Protein AF-0000000066310944 (afdb_homodimer)

Structure (mmCIF, N/CA/C/O backbone):
data_AF-0000000066310944-model_v1
#
loop_
_entity.id
_entity.type
_entity.pdbx_description
1 polymer 'Uncharacterized 65.4 kDa protein in cps region'
#
loop_
_atom_site.group_PDB
_atom_site.id
_atom_site.type_symbol
_atom_site.label_atom_id
_atom_site.label_alt_id
_atom_site.label_comp_id
_atom_site.label_asym_id
_atom_site.label_entity_id
_atom_site.label_seq_id
_atom_site.pdbx_PDB_ins_code
_atom_site.Cartn_x
_atom_site.Cartn_y
_atom_site.Cartn_z
_atom_site.occupancy
_atom_site.B_iso_or_equiv
_atom_site.auth_seq_id
_atom_site.auth_comp_id
_atom_site.auth_asym_id
_atom_site.auth_atom_id
_atom_site.pdbx_PDB_model_num
ATOM 1 N N . MET A 1 1 ? 38.062 66.812 -3.82 1 14.48 1 MET A N 1
ATOM 2 C CA . MET A 1 1 ? 38.781 67.5 -2.766 1 14.48 1 MET A CA 1
ATOM 3 C C . MET A 1 1 ? 38.031 67.5 -1.449 1 14.48 1 MET A C 1
ATOM 5 O O . MET A 1 1 ? 36.781 67.375 -1.445 1 14.48 1 MET A O 1
ATOM 9 N N . LYS A 1 2 ? 38.75 67.938 -0.3 1 14.64 2 LYS A N 1
ATOM 10 C CA . LYS A 1 2 ? 39.094 68.062 1.115 1 14.64 2 LYS A CA 1
ATOM 11 C C . LYS A 1 2 ? 38.062 68.938 1.828 1 14.64 2 LYS A C 1
ATOM 13 O O . LYS A 1 2 ? 37.531 68.562 2.877 1 14.64 2 LYS A O 1
ATOM 18 N N . LEU A 1 3 ? 38.281 70.375 2.113 1 13.8 3 LEU A N 1
ATOM 19 C CA . LEU A 1 3 ? 38.344 71.188 3.33 1 13.8 3 LEU A CA 1
ATOM 20 C C . LEU A 1 3 ? 37.031 71.875 3.562 1 13.8 3 LEU A C 1
ATOM 22 O O . LEU A 1 3 ? 36.469 71.875 4.66 1 13.8 3 LEU A O 1
ATOM 26 N N . HIS A 1 4 ? 36.625 73.25 3.221 1 15.3 4 HIS A N 1
ATOM 27 C CA . HIS A 1 4 ? 36.938 74.438 4.07 1 15.3 4 HIS A CA 1
ATOM 28 C C . HIS A 1 4 ? 35.688 74.938 4.773 1 15.3 4 HIS A C 1
ATOM 30 O O . HIS A 1 4 ? 34.594 74.75 4.273 1 15.3 4 HIS A O 1
ATOM 36 N N . MET A 1 5 ? 35.719 76 5.891 1 14.58 5 MET A N 1
ATOM 37 C CA . MET A 1 5 ? 35.688 76.375 7.297 1 14.58 5 MET A CA 1
ATOM 38 C C . MET A 1 5 ? 34.562 77.375 7.559 1 14.58 5 MET A C 1
ATOM 40 O O . MET A 1 5 ? 33.938 77.375 8.617 1 14.58 5 MET A O 1
ATOM 44 N N . SER A 1 6 ? 34.406 78.562 6.906 1 13.98 6 SER A N 1
ATOM 45 C CA . SER A 1 6 ? 34.531 79.812 7.672 1 13.98 6 SER A CA 1
ATOM 46 C C . SER A 1 6 ? 33.25 80.125 8.383 1 13.98 6 SER A C 1
ATOM 48 O O . SER A 1 6 ? 32.156 79.75 7.926 1 13.98 6 SER A O 1
ATOM 50 N N . LYS A 1 7 ? 33.344 81.125 9.477 1 14.94 7 LYS A N 1
ATOM 51 C CA . LYS A 1 7 ? 33.188 81.625 10.852 1 14.94 7 LYS A CA 1
ATOM 52 C C . LYS A 1 7 ? 31.984 82.562 10.977 1 14.94 7 LYS A C 1
ATOM 54 O O . LYS A 1 7 ? 31.156 82.375 11.875 1 14.94 7 LYS A O 1
ATOM 59 N N . THR A 1 8 ? 31.953 83.875 10.781 1 14.54 8 THR A N 1
ATOM 60 C CA . THR A 1 8 ? 31.984 84.875 11.844 1 14.54 8 THR A CA 1
ATOM 61 C C . THR A 1 8 ? 30.594 85.5 12.07 1 14.54 8 THR A C 1
ATOM 63 O O . THR A 1 8 ? 30.109 85.5 13.203 1 14.54 8 THR A O 1
ATOM 66 N N . TYR A 1 9 ? 30.359 86.938 11.711 1 13.69 9 TYR A N 1
ATOM 67 C CA . TYR A 1 9 ? 30.344 88.125 12.539 1 13.69 9 TYR A CA 1
ATOM 68 C C . TYR A 1 9 ? 28.906 88.562 12.789 1 13.69 9 TYR A C 1
ATOM 70 O O . TYR A 1 9 ? 28.656 89.375 13.711 1 13.69 9 TYR A O 1
ATOM 78 N N . PHE A 1 10 ? 27.984 88.5 11.805 1 15.55 10 PHE A N 1
ATOM 79 C CA . PHE A 1 10 ? 27.328 89.812 11.672 1 15.55 10 PHE A CA 1
ATOM 80 C C . PHE A 1 10 ? 26.391 90.062 12.852 1 15.55 10 PHE A C 1
ATO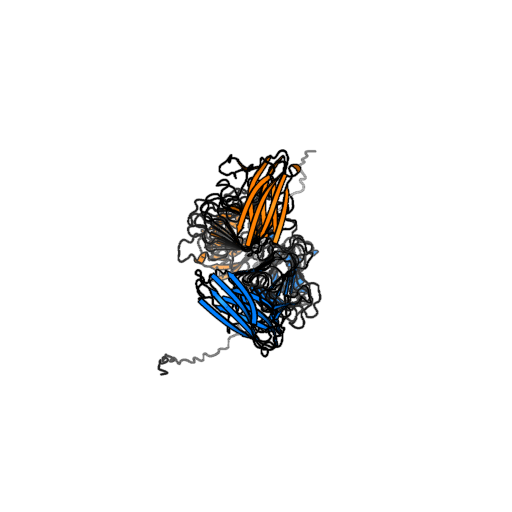M 82 O O . PHE A 1 10 ? 25.516 89.25 13.141 1 15.55 10 PHE A O 1
ATOM 89 N N . LEU A 1 11 ? 26.719 91.188 13.719 1 14.17 11 LEU A N 1
ATOM 90 C CA . LEU A 1 11 ? 26.547 91.812 15.047 1 14.17 11 LEU A CA 1
ATOM 91 C C . LEU A 1 11 ? 25.156 92.375 15.211 1 14.17 11 LEU A C 1
ATOM 93 O O . LEU A 1 11 ? 24.844 93 16.25 1 14.17 11 LEU A O 1
ATOM 97 N N . LYS A 1 12 ? 24.484 92.562 14.156 1 15.53 12 LYS A N 1
ATOM 98 C CA . LYS A 1 12 ? 23.75 93.812 14.32 1 15.53 12 LYS A CA 1
ATOM 99 C C . LYS A 1 12 ? 23.047 93.875 15.672 1 15.53 12 LYS A C 1
ATOM 101 O O . LYS A 1 12 ? 22.766 92.812 16.281 1 15.53 12 LYS A O 1
ATOM 106 N N . LYS A 1 13 ? 22.078 94.625 15.578 1 16.38 13 LYS A N 1
ATOM 107 C CA . LYS A 1 13 ? 21.516 95.812 16.266 1 16.38 13 LYS A CA 1
ATOM 108 C C . LYS A 1 13 ? 20.797 95.375 17.547 1 16.38 13 LYS A C 1
ATOM 110 O O . LYS A 1 13 ? 20.188 94.312 17.609 1 16.38 13 LYS A O 1
ATOM 115 N N . LEU A 1 14 ? 20.781 96.312 18.453 1 15.15 14 LEU A N 1
ATOM 116 C CA . LEU A 1 14 ? 20.781 96.625 19.875 1 15.15 14 LEU A CA 1
ATOM 117 C C . LEU A 1 14 ? 19.484 96.188 20.547 1 15.15 14 LEU A C 1
ATOM 119 O O . LEU A 1 14 ? 18.484 95.938 19.859 1 15.15 14 LEU A O 1
ATOM 123 N N . ILE A 1 15 ? 19.203 96.812 21.688 1 14.71 15 ILE A N 1
ATOM 124 C CA . ILE A 1 15 ? 19.125 96.375 23.078 1 14.71 15 ILE A CA 1
ATOM 125 C C . ILE A 1 15 ? 17.672 96.062 23.469 1 14.71 15 ILE A C 1
ATOM 127 O O . ILE A 1 15 ? 17.359 95 23.984 1 14.71 15 ILE A O 1
ATOM 131 N N . PRO A 1 16 ? 16.844 97.188 24.031 1 15.46 16 PRO A N 1
ATOM 132 C CA . PRO A 1 16 ? 16.734 97.188 25.484 1 15.46 16 PRO A CA 1
ATOM 133 C C . PRO A 1 16 ? 15.641 96.25 25.984 1 15.46 16 PRO A C 1
ATOM 135 O O . PRO A 1 16 ? 15.93 95.312 26.766 1 15.46 16 PRO A O 1
ATOM 138 N N . SER A 1 17 ? 14.508 97 26.609 1 16.33 17 SER A N 1
ATOM 139 C CA . SER A 1 17 ? 13.961 97.062 27.953 1 16.33 17 SER A CA 1
ATOM 140 C C . SER A 1 17 ? 12.961 95.938 28.219 1 16.33 17 SER A C 1
ATOM 142 O O . SER A 1 17 ? 12.383 95.375 27.281 1 16.33 17 SER A O 1
ATOM 144 N N . LEU A 1 18 ? 12.703 95.625 29.578 1 15.43 18 LEU A N 1
ATOM 145 C CA . LEU A 1 18 ? 12.391 94.688 30.641 1 15.43 18 LEU A CA 1
ATOM 146 C C . LEU A 1 18 ? 10.93 94.25 30.594 1 15.43 18 LEU A C 1
ATOM 148 O O . LEU A 1 18 ? 10.625 93.062 30.609 1 15.43 18 LEU A O 1
ATOM 152 N N . THR A 1 19 ? 9.977 95.125 31.25 1 15.06 19 THR A N 1
ATOM 153 C CA . THR A 1 19 ? 9.516 94.688 32.562 1 15.06 19 THR A CA 1
ATOM 154 C C . THR A 1 19 ? 8.312 93.75 32.469 1 15.06 19 THR A C 1
ATOM 156 O O . THR A 1 19 ? 8.227 92.75 33.188 1 15.06 19 THR A O 1
ATOM 159 N N . LEU A 1 20 ? 7.094 94.25 31.906 1 17.61 20 LEU A N 1
ATOM 160 C CA . LEU A 1 20 ? 5.969 94.312 32.844 1 17.61 20 LEU A CA 1
ATOM 161 C C . LEU A 1 20 ? 5.348 92.938 33.031 1 17.61 20 LEU A C 1
ATOM 163 O O . LEU A 1 20 ? 5.312 92.125 32.094 1 17.61 20 LEU A O 1
ATOM 167 N N . PHE A 1 21 ? 4.961 92.625 34.344 1 16.23 21 PHE A N 1
ATOM 168 C CA . PHE A 1 21 ? 4.629 91.5 35.219 1 16.23 21 PHE A CA 1
ATOM 169 C C . PHE A 1 21 ? 3.35 90.812 34.75 1 16.23 21 PHE A C 1
ATOM 171 O O . PHE A 1 21 ? 3.092 89.688 35.125 1 16.23 21 PHE A O 1
ATOM 178 N N . PRO A 1 22 ? 2.475 91.5 33.906 1 17.7 22 PRO A N 1
ATOM 179 C CA . PRO A 1 22 ? 1.25 91.312 34.688 1 17.7 22 PRO A CA 1
ATOM 180 C C . PRO A 1 22 ? 0.857 89.875 34.906 1 17.7 22 PRO A C 1
ATOM 182 O O . PRO A 1 22 ? 1.354 89 34.219 1 17.7 22 PRO A O 1
ATOM 185 N N . VAL A 1 23 ? -0.444 89.75 35.25 1 18.77 23 VAL A N 1
ATOM 186 C CA . VAL A 1 23 ? -1.377 89.125 36.156 1 18.77 23 VAL A CA 1
ATOM 187 C C . VAL A 1 23 ? -1.707 87.688 35.625 1 18.77 23 VAL A C 1
ATOM 189 O O . VAL A 1 23 ? -1.848 87.5 34.406 1 18.77 23 VAL A O 1
ATOM 192 N N . LEU A 1 24 ? -1.745 86.75 36.5 1 17.36 24 LEU A N 1
ATOM 193 C CA . LEU A 1 24 ? -1.767 85.312 36.719 1 17.36 24 LEU A CA 1
ATOM 194 C C . LEU A 1 24 ? -3.051 84.688 36.188 1 17.36 24 LEU A C 1
ATOM 196 O O . LEU A 1 24 ? -3.314 83.5 36.406 1 17.36 24 LEU A O 1
ATOM 200 N N . THR A 1 25 ? -3.867 85.438 35.344 1 19.52 25 THR A N 1
ATOM 201 C CA . THR A 1 25 ? -5.223 85 35.625 1 19.52 25 THR A CA 1
ATOM 202 C C . THR A 1 25 ? -5.332 83.5 35.438 1 19.52 25 THR A C 1
ATOM 204 O O . THR A 1 2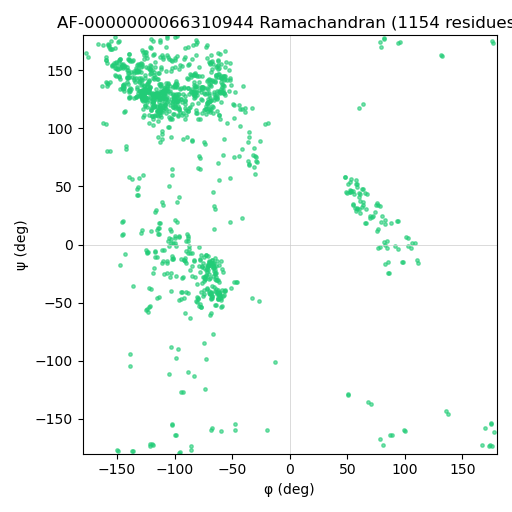5 ? -4.539 82.875 34.719 1 19.52 25 THR A O 1
ATOM 207 N N . SER A 1 26 ? -6.516 82.938 35.969 1 20.75 26 SER A N 1
ATOM 208 C CA . SER A 1 26 ? -7.039 81.688 36.5 1 20.75 26 SER A CA 1
ATOM 209 C C . SER A 1 26 ? -7.094 80.625 35.406 1 20.75 26 SER A C 1
ATOM 211 O O . SER A 1 26 ? -7.59 80.875 34.312 1 20.75 26 SER A O 1
ATOM 213 N N . TYR A 1 27 ? -6.324 79.625 35.5 1 18.81 27 TYR A N 1
ATOM 214 C CA . TYR A 1 27 ? -6.137 78.5 34.562 1 18.81 27 TYR A CA 1
ATOM 215 C C . TYR A 1 27 ? -7.457 77.75 34.281 1 18.81 27 TYR A C 1
ATOM 217 O O . TYR A 1 27 ? -8.125 77.312 35.219 1 18.81 27 TYR A O 1
ATOM 225 N N . ALA A 1 28 ? -8.172 78.188 33.25 1 22.03 28 ALA A N 1
ATOM 226 C CA . ALA A 1 28 ? -9.328 77.5 32.688 1 22.03 28 ALA A CA 1
ATOM 227 C C . ALA A 1 28 ? -9.125 76 32.656 1 22.03 28 ALA A C 1
ATOM 229 O O . ALA A 1 28 ? -8.023 75.562 32.344 1 22.03 28 ALA A O 1
ATOM 230 N N . SER A 1 29 ? -9.992 75.312 33.406 1 23.75 29 SER A N 1
ATOM 231 C CA . SER A 1 29 ? -10.172 73.938 33.688 1 23.75 29 SER A CA 1
ATOM 232 C C . SER A 1 29 ? -10 73.062 32.406 1 23.75 29 SER A C 1
ATOM 234 O O . SER A 1 29 ? -10.688 73.312 31.406 1 23.75 29 SER A O 1
ATOM 236 N N . SER A 1 30 ? -8.852 72.75 32.031 1 22.55 30 SER A N 1
ATOM 237 C CA . SER A 1 30 ? -8.562 72 30.844 1 22.55 30 SER A CA 1
ATOM 238 C C . SER A 1 30 ? -9.539 70.812 30.672 1 22.55 30 SER A C 1
ATOM 240 O O . SER A 1 30 ? -9.953 70.188 31.656 1 22.55 30 SER A O 1
ATOM 242 N N . ASN A 1 31 ? -10.25 70.938 29.609 1 23.72 31 ASN A N 1
ATOM 243 C CA . ASN A 1 31 ? -11.062 69.875 28.984 1 23.72 31 ASN A CA 1
ATOM 244 C C . ASN A 1 31 ? -10.398 68.5 29.109 1 23.72 31 ASN A C 1
ATOM 246 O O . ASN A 1 31 ? -9.242 68.375 28.719 1 23.72 31 ASN A O 1
ATOM 250 N N . LYS A 1 32 ? -10.781 67.812 30.188 1 28.34 32 LYS A N 1
ATOM 251 C CA . LYS A 1 32 ? -10.461 66.375 30.375 1 28.34 32 LYS A CA 1
ATOM 252 C C . LYS A 1 32 ? -10.367 65.625 29.047 1 28.34 32 LYS A C 1
ATOM 254 O O . LYS A 1 32 ? -11.344 65.562 28.297 1 28.34 32 LYS A O 1
ATOM 259 N N . ASP A 1 33 ? -9.258 65.875 28.422 1 25.33 33 ASP A N 1
ATOM 260 C CA . ASP A 1 33 ? -8.992 64.938 27.328 1 25.33 33 ASP A CA 1
ATOM 261 C C . ASP A 1 33 ? -9.477 63.531 27.672 1 25.33 33 ASP A C 1
ATOM 263 O O . ASP A 1 33 ? -8.961 62.906 28.609 1 25.33 33 ASP A O 1
ATOM 267 N N . VAL A 1 34 ? -10.758 63.438 27.734 1 26.52 34 VAL A N 1
ATOM 268 C CA . VAL A 1 34 ? -11.266 62.062 27.703 1 26.52 34 VAL A CA 1
ATOM 269 C C . VAL A 1 34 ? -10.305 61.188 26.906 1 26.52 34 VAL A C 1
ATOM 271 O O . VAL A 1 34 ? -10.102 61.406 25.703 1 26.52 34 VAL A O 1
ATOM 274 N N . ILE A 1 35 ? -9.148 60.938 27.531 1 27.91 35 ILE A N 1
ATOM 275 C CA . ILE A 1 35 ? -8.539 59.781 26.875 1 27.91 35 ILE A CA 1
ATOM 276 C C . ILE A 1 35 ? -9.617 58.875 26.266 1 27.91 35 ILE A C 1
ATOM 278 O O . ILE A 1 35 ? -10.445 58.312 27 1 27.91 35 ILE A O 1
ATOM 282 N N . GLU A 1 36 ? -10.211 59.406 25.203 1 29.41 36 GLU A N 1
ATOM 283 C CA . GLU A 1 36 ? -11.031 58.469 24.453 1 29.41 36 GLU A CA 1
ATOM 284 C C . GLU A 1 36 ? -10.539 57.031 24.641 1 29.41 36 GLU A C 1
ATOM 286 O O . GLU A 1 36 ? -9.352 56.75 24.516 1 29.41 36 GLU A O 1
ATOM 291 N N . SER A 1 37 ? -11.039 56.438 25.594 1 31.39 37 SER A N 1
ATOM 292 C CA . SER A 1 37 ? -10.844 55 25.734 1 31.39 37 SER A CA 1
ATOM 293 C C . SER A 1 37 ? -10.469 54.344 24.406 1 31.39 37 SER A C 1
ATOM 295 O O . SER A 1 37 ? -11.031 54.688 23.359 1 31.39 37 SER A O 1
ATOM 297 N N . PRO A 1 38 ? -9.172 54 24.234 1 34.41 38 PRO A N 1
ATOM 298 C CA . PRO A 1 38 ? -8.898 53.344 22.969 1 34.41 38 PRO A CA 1
ATOM 299 C C . PRO A 1 38 ? -10.094 52.531 22.469 1 34.41 38 PRO A C 1
ATOM 301 O O . PRO A 1 38 ? -10.516 51.562 23.125 1 34.41 38 PRO A O 1
ATOM 304 N N . GLN A 1 39 ? -11.211 53.094 22.094 1 36.84 39 GLN A N 1
ATOM 305 C CA . GLN A 1 39 ? -12.383 52.531 21.422 1 36.84 39 GLN A CA 1
ATOM 306 C C . GLN A 1 39 ? -12 51.406 20.469 1 36.84 39 GLN A C 1
ATOM 308 O O . GLN A 1 39 ? -10.945 51.469 19.828 1 36.84 39 GLN A O 1
ATOM 313 N N . SER A 1 40 ? -12.445 50.219 20.688 1 49.34 40 SER A N 1
ATOM 314 C CA . SER A 1 40 ? -12.414 49.094 19.766 1 49.34 40 SER A CA 1
ATOM 315 C C . SER A 1 40 ? -12.469 49.531 18.312 1 49.34 40 SER A C 1
ATOM 317 O O . SER A 1 40 ? -13.414 50.188 17.906 1 49.34 40 SER A O 1
ATOM 319 N N . LYS A 1 41 ? -11.469 50 17.812 1 64.06 41 LYS A N 1
ATOM 320 C CA . LYS A 1 41 ? -11.477 50.531 16.453 1 64.06 41 LYS A CA 1
ATOM 321 C C . LYS A 1 41 ? -12.125 49.562 15.477 1 64.06 41 LYS A C 1
ATOM 323 O O . LYS A 1 41 ? -11.523 48.562 15.117 1 64.06 41 LYS A O 1
ATOM 328 N N . ARG A 1 42 ? -13.367 49.5 15.523 1 78.56 42 ARG A N 1
ATOM 329 C CA . ARG A 1 42 ? -14.211 48.844 14.523 1 78.56 42 ARG A CA 1
ATOM 330 C C . ARG A 1 42 ? -14.406 49.719 13.297 1 78.56 42 ARG A C 1
ATOM 332 O O . ARG A 1 42 ? -14.719 50.906 13.43 1 78.56 42 ARG A O 1
ATOM 339 N N . TYR A 1 43 ? -14.008 49.156 12.219 1 86.75 43 TYR A N 1
ATOM 340 C CA . TYR A 1 43 ? -14.125 49.875 10.961 1 86.75 43 TYR A CA 1
ATOM 341 C C . TYR A 1 43 ? -14.992 49.094 9.969 1 86.75 43 TYR A C 1
ATOM 343 O O . TYR A 1 43 ? -15.156 47.906 10.086 1 86.75 43 TYR A O 1
ATOM 351 N N . THR A 1 44 ? -15.617 49.812 9.133 1 86.69 44 THR A N 1
ATOM 352 C CA . THR A 1 44 ? -16.156 49.219 7.91 1 86.69 44 THR A CA 1
ATOM 353 C C . THR A 1 44 ? -15.094 49.25 6.809 1 86.69 44 THR A C 1
ATOM 355 O O . THR A 1 44 ? -14.023 49.812 6.965 1 86.69 44 THR A O 1
ATOM 358 N N . ILE A 1 45 ? -15.391 48.562 5.723 1 87.81 45 ILE A N 1
ATOM 359 C CA . ILE A 1 45 ? -14.453 48.562 4.598 1 87.81 45 ILE A CA 1
ATOM 360 C C . ILE A 1 45 ? -14.219 49.969 4.117 1 87.81 45 ILE A C 1
ATOM 362 O O . ILE A 1 45 ? -13.094 50.344 3.762 1 87.81 45 ILE A O 1
ATOM 366 N N . GLU A 1 46 ? -15.258 50.812 4.082 1 85.88 46 GLU A N 1
ATOM 367 C CA . GLU A 1 46 ? -15.164 52.188 3.605 1 85.88 46 GLU A CA 1
ATOM 368 C C . GLU A 1 46 ? -14.344 53.031 4.562 1 85.88 46 GLU A C 1
ATOM 370 O O . GLU A 1 46 ? -13.484 53.812 4.129 1 85.88 46 GLU A O 1
ATOM 375 N N . SER A 1 47 ? -14.609 52.812 5.801 1 89.31 47 SER A N 1
ATOM 376 C CA . SER A 1 47 ? -13.938 53.656 6.785 1 89.31 47 SER A CA 1
ATOM 377 C C . SER A 1 47 ? -12.477 53.281 6.938 1 89.31 47 SER A C 1
ATOM 379 O O . SER A 1 47 ? -11.625 54.125 7.211 1 89.31 47 SER A O 1
ATOM 381 N N . ILE A 1 48 ? -12.227 51.969 6.742 1 91.44 48 ILE A N 1
ATOM 382 C CA . ILE A 1 48 ? -10.859 51.531 6.977 1 91.44 48 ILE A CA 1
ATOM 383 C C . ILE A 1 48 ? -9.953 52.031 5.852 1 91.44 48 ILE A C 1
ATOM 385 O O . ILE A 1 48 ? -8.75 52.219 6.055 1 91.44 48 ILE A O 1
ATOM 389 N N . LYS A 1 49 ? -10.469 52.25 4.715 1 91.56 49 LYS A N 1
ATOM 390 C CA . LYS A 1 49 ? -9.719 52.75 3.57 1 91.56 49 LYS A CA 1
ATOM 391 C C . LYS A 1 49 ? -9.211 54.156 3.82 1 91.56 49 LYS A C 1
ATOM 393 O O . LYS A 1 49 ? -8.227 54.594 3.209 1 91.56 49 LYS A O 1
ATOM 398 N N . GLN A 1 50 ? -9.852 54.875 4.762 1 91.31 50 GLN A N 1
ATOM 399 C CA . GLN A 1 50 ? -9.5 56.25 5.051 1 91.31 50 GLN A CA 1
ATOM 400 C C . GLN A 1 50 ? -8.672 56.375 6.328 1 91.31 50 GLN A C 1
ATOM 402 O O . GLN A 1 50 ? -8.062 57.406 6.598 1 91.31 50 GLN A O 1
ATOM 407 N N . TYR A 1 51 ? -8.711 55.344 6.926 1 90.69 51 TYR A N 1
ATOM 408 C CA . TYR A 1 51 ? -8.008 55.344 8.203 1 90.69 51 TYR A CA 1
ATOM 409 C C . TYR A 1 51 ? -6.5 55.25 7.988 1 90.69 51 TYR A C 1
ATOM 411 O O . TYR A 1 51 ? -6.027 54.406 7.199 1 90.69 51 TYR A O 1
ATOM 419 N N . ILE A 1 52 ? -5.73 56.062 8.703 1 90.31 52 ILE A N 1
ATOM 420 C CA . ILE A 1 52 ? -4.273 56.062 8.656 1 90.31 52 ILE A CA 1
ATOM 421 C C . ILE A 1 52 ? -3.736 55.156 9.781 1 90.31 52 ILE A C 1
ATOM 423 O O . ILE A 1 52 ? -3.896 55.5 10.961 1 90.31 52 ILE A O 1
ATOM 427 N N . SER A 1 53 ? -3.189 54.094 9.391 1 88.19 53 SER A N 1
ATOM 428 C CA . SER A 1 53 ? -2.607 53.188 10.383 1 88.19 53 SER A CA 1
ATOM 429 C C . SER A 1 53 ? -1.512 53.875 11.18 1 88.19 53 SER A C 1
ATOM 431 O O . SER A 1 53 ? -0.697 54.625 10.617 1 88.19 53 SER A O 1
ATOM 433 N N . LEU A 1 54 ? -1.468 53.625 12.445 1 82.31 54 LEU A N 1
ATOM 434 C CA . LEU A 1 54 ? -0.517 54.281 13.344 1 82.31 54 LEU A CA 1
ATOM 435 C C . LEU A 1 54 ? 0.873 53.688 13.188 1 82.31 54 LEU A C 1
ATOM 437 O O . LEU A 1 54 ? 1.88 54.344 13.406 1 82.31 54 LEU A O 1
ATOM 441 N N . PHE A 1 55 ? 0.96 52.438 12.906 1 80.12 55 PHE A N 1
ATOM 442 C CA . PHE A 1 55 ? 2.188 51.688 12.688 1 80.12 55 PHE A CA 1
ATOM 443 C C . PHE A 1 55 ? 1.904 50.406 11.898 1 80.12 55 PHE A C 1
ATOM 445 O O . PHE A 1 55 ? 0.766 49.938 11.859 1 80.12 55 PHE A O 1
ATOM 452 N N . ILE A 1 56 ? 2.938 49.938 11.312 1 85.25 56 ILE A N 1
ATOM 453 C CA . ILE A 1 56 ? 2.811 48.656 10.641 1 85.25 56 ILE A CA 1
ATOM 454 C C . ILE A 1 56 ? 2.654 47.562 11.68 1 85.25 56 ILE A C 1
ATOM 456 O O . ILE A 1 56 ? 3.436 47.469 12.633 1 85.25 56 ILE A O 1
ATOM 460 N N . GLY A 1 57 ? 1.646 46.75 11.516 1 83.94 57 GLY A N 1
ATOM 461 C CA . GLY A 1 57 ? 1.329 45.688 12.477 1 83.94 57 GLY A CA 1
ATOM 462 C C . GLY A 1 57 ? 0.117 46.031 13.328 1 83.94 57 GLY A C 1
ATOM 463 O O . GLY A 1 57 ? -0.302 45.188 14.156 1 83.94 57 GLY A O 1
ATOM 464 N N . GLU A 1 58 ? -0.426 47.219 13.148 1 82.5 58 GLU A N 1
ATOM 465 C CA . GLU A 1 58 ? -1.633 47.562 13.883 1 82.5 58 GLU A CA 1
ATOM 466 C C . GLU A 1 58 ? -2.787 46.625 13.555 1 82.5 58 GLU A C 1
ATOM 468 O O . GLU A 1 58 ? -3.01 46.281 12.391 1 82.5 58 GLU A O 1
ATOM 473 N N . CYS A 1 59 ? -3.451 46.094 14.602 1 88.38 59 CYS A N 1
ATOM 474 C CA . CYS A 1 59 ? -4.574 45.188 14.406 1 88.38 59 CYS A CA 1
ATOM 475 C C . CYS A 1 59 ? -5.902 45.906 14.609 1 88.38 59 CYS A C 1
ATOM 477 O O . CYS A 1 59 ? -6.086 46.594 15.609 1 88.38 59 CYS A O 1
ATOM 479 N N . VAL A 1 60 ? -6.812 45.781 13.633 1 88.56 60 VAL A N 1
ATOM 480 C CA . VAL A 1 60 ? -8.125 46.406 13.695 1 88.56 60 VAL A CA 1
ATOM 481 C C . VAL A 1 60 ? -9.211 45.375 13.398 1 88.56 60 VAL A C 1
ATOM 483 O O . VAL A 1 60 ? -8.914 44.281 12.891 1 88.56 60 VAL A O 1
ATOM 486 N N . PHE A 1 61 ? -10.375 45.594 13.836 1 90.31 61 PHE A N 1
ATOM 487 C CA . PHE A 1 61 ? -11.516 44.781 13.469 1 90.31 61 PHE A CA 1
ATOM 488 C C . PHE A 1 61 ? -12.344 45.438 12.383 1 90.31 61 PHE A C 1
ATOM 490 O O . PHE A 1 61 ? -12.766 46.594 12.539 1 90.31 61 PHE A O 1
ATOM 497 N N . ILE A 1 62 ? -12.547 44.844 11.297 1 89.62 62 ILE A N 1
ATOM 498 C CA . ILE A 1 62 ? -13.422 45.312 10.234 1 89.62 62 ILE A CA 1
ATOM 499 C C . ILE A 1 62 ? -14.766 44.594 10.297 1 89.62 62 ILE A C 1
ATOM 501 O O . ILE A 1 62 ? -14.828 43.375 10.117 1 89.62 62 ILE A O 1
ATOM 505 N N . SER A 1 63 ? -15.781 45.25 10.508 1 86.31 63 SER A N 1
ATOM 506 C CA . SER A 1 63 ? -17.062 44.688 10.891 1 86.31 63 SER A CA 1
ATOM 507 C C . SER A 1 63 ? -17.938 44.438 9.672 1 86.31 63 SER A C 1
ATOM 509 O O . SER A 1 63 ? -18.859 43.594 9.734 1 86.31 63 SER A O 1
ATOM 511 N N . GLY A 1 64 ? -17.797 45.125 8.727 1 84 64 GLY A N 1
ATOM 512 C CA . GLY A 1 64 ? -18.656 44.938 7.562 1 84 64 GLY A CA 1
ATOM 513 C C . GLY A 1 64 ? -18.469 46 6.504 1 84 64 GLY A C 1
ATOM 514 O O . GLY A 1 64 ? -17.453 46.688 6.473 1 84 64 GLY A O 1
ATOM 515 N N . GLN A 1 65 ? -19.375 45.906 5.469 1 77.94 65 GLN A N 1
ATOM 516 C CA . GLN A 1 65 ? -19.453 46.906 4.391 1 77.94 65 GLN A CA 1
ATOM 517 C C . GLN A 1 65 ? -20.734 47.688 4.48 1 77.94 65 GLN A C 1
ATOM 519 O O . GLN A 1 65 ? -21.797 47.156 4.809 1 77.94 65 GLN A O 1
ATOM 524 N N . GLU A 1 66 ? -20.641 49 4.461 1 66.56 66 GLU A N 1
ATOM 525 C CA . GLU A 1 66 ? -21.797 49.875 4.559 1 66.56 66 GLU A CA 1
ATOM 526 C C . GLU A 1 66 ? -22.734 49.688 3.369 1 66.56 66 GLU A C 1
ATOM 528 O O . GLU A 1 66 ? -22.297 49.375 2.264 1 66.56 66 GLU A O 1
ATOM 533 N N . ALA A 1 67 ? -24.125 49.438 3.633 1 56.75 67 ALA A N 1
ATOM 534 C CA . ALA A 1 67 ? -25.281 49.094 2.814 1 56.75 67 ALA A CA 1
ATOM 535 C C . ALA A 1 67 ? -25.203 49.719 1.434 1 56.75 67 ALA A C 1
ATOM 537 O O . ALA A 1 67 ? -25.875 49.281 0.494 1 56.75 67 ALA A O 1
ATOM 538 N N . THR A 1 68 ? -24.859 51 1.372 1 49 68 THR A N 1
ATOM 539 C CA . THR A 1 68 ? -25.25 51.625 0.114 1 49 68 THR A CA 1
ATOM 540 C C . THR A 1 68 ? -24.766 50.781 -1.075 1 49 68 THR A C 1
ATOM 542 O O . THR A 1 68 ? -25.156 51.062 -2.215 1 49 68 THR A O 1
ATOM 545 N N . GLN A 1 69 ? -23.688 50.25 -0.948 1 40.78 69 GLN A N 1
ATOM 546 C CA . GLN A 1 69 ? -23.297 49.594 -2.184 1 40.78 69 GLN A CA 1
ATOM 547 C C . GLN A 1 69 ? -23.891 48.188 -2.252 1 40.78 69 GLN A C 1
ATOM 549 O O . GLN A 1 69 ? -24.062 47.531 -1.224 1 40.78 69 GLN A O 1
ATOM 554 N N . ASP A 1 70 ? -24.453 47.938 -3.369 1 41.69 70 ASP A N 1
ATOM 555 C CA . ASP A 1 70 ? -25.094 46.625 -3.658 1 41.69 70 ASP A CA 1
ATOM 556 C C . ASP A 1 70 ? -24.578 45.562 -2.711 1 41.69 70 ASP A C 1
ATOM 558 O O . ASP A 1 70 ? -23.641 45.781 -1.942 1 41.69 70 ASP A O 1
ATOM 562 N N . ASP A 1 71 ? -24.719 44.156 -3.109 1 47.91 71 ASP A N 1
ATOM 563 C CA . ASP A 1 71 ? -24.688 42.719 -2.908 1 47.91 71 ASP A CA 1
ATOM 564 C C . ASP A 1 71 ? -23.359 42.25 -2.311 1 47.91 71 ASP A C 1
ATOM 566 O O . ASP A 1 71 ? -22.922 41.125 -2.52 1 47.91 71 ASP A O 1
ATOM 570 N N . SER A 1 72 ? -22.578 43.188 -1.685 1 60.25 72 SER A N 1
ATOM 571 C CA . SER A 1 72 ? -21.281 42.5 -1.631 1 60.25 72 SER A CA 1
ATOM 572 C C . SER A 1 72 ? -21 41.969 -0.23 1 60.25 72 SER A C 1
ATOM 574 O O . SER A 1 72 ? -21.062 42.719 0.748 1 60.25 72 SER A O 1
ATOM 576 N N . PHE A 1 73 ? -21.297 40.781 0.172 1 70.38 73 PHE A N 1
ATOM 577 C CA . PHE A 1 73 ? -21 40 1.361 1 70.38 73 PHE A CA 1
ATOM 578 C C . PHE A 1 73 ? -19.547 40.188 1.792 1 70.38 73 PHE A C 1
ATOM 580 O O . PHE A 1 73 ? -18.656 40.25 0.953 1 70.38 73 PHE A O 1
ATOM 587 N N . PHE A 1 74 ? -19.531 40.844 3.148 1 80.94 74 PHE A N 1
ATOM 588 C CA . PHE A 1 74 ? -18.203 40.844 3.736 1 80.94 74 PHE A CA 1
ATOM 589 C C . PHE A 1 74 ? -18.188 40.094 5.062 1 80.94 74 PHE A C 1
ATOM 591 O O . PHE A 1 74 ? -19.031 40.344 5.926 1 80.94 74 PHE A O 1
ATOM 598 N N . TYR A 1 75 ? -17.25 39.219 5.156 1 87 75 TYR A N 1
ATOM 599 C CA . TYR A 1 75 ? -17.078 38.5 6.402 1 87 75 TYR A CA 1
ATOM 600 C C . TYR A 1 75 ? -16.156 39.219 7.355 1 87 75 TYR A C 1
ATOM 602 O O . TYR A 1 75 ? -14.969 39.438 7.055 1 87 75 TYR A O 1
ATOM 610 N N . SER A 1 76 ? -16.75 39.656 8.492 1 89.88 76 SER A N 1
ATOM 611 C CA . SER A 1 76 ? -15.984 40.438 9.445 1 89.88 76 SER A CA 1
ATOM 612 C C . SER A 1 76 ? -14.773 39.688 9.977 1 89.88 76 SER A C 1
ATOM 614 O O . SER A 1 76 ? -14.727 38.469 9.883 1 89.88 76 SER A O 1
ATOM 616 N N . GLY A 1 77 ? -13.82 40.406 10.398 1 89.44 77 GLY A N 1
ATOM 617 C CA . GLY A 1 77 ? -12.633 39.812 10.984 1 89.44 77 GLY A CA 1
ATOM 618 C C . GLY A 1 77 ? -11.57 40.812 11.359 1 89.44 77 GLY A C 1
ATOM 619 O O . GLY A 1 77 ? -11.758 42.031 11.18 1 89.44 77 GLY A O 1
ATOM 620 N N . TYR A 1 78 ? -10.555 40.344 12 1 90.19 78 TYR A N 1
ATOM 621 C CA . TYR A 1 78 ? -9.414 41.156 12.359 1 90.19 78 TYR A CA 1
ATOM 622 C C . TYR A 1 78 ? -8.43 41.281 11.203 1 90.19 78 TYR A C 1
ATOM 624 O O . TYR A 1 78 ? -8.203 40.312 10.477 1 90.19 78 TYR A O 1
ATOM 632 N N . PHE A 1 79 ? -7.918 42.375 11.031 1 93.06 79 PHE A N 1
ATOM 633 C CA . PHE A 1 79 ? -6.93 42.656 10 1 93.06 79 PHE A CA 1
ATOM 634 C C . PHE A 1 79 ? -5.711 43.344 10.602 1 93.06 79 PHE A C 1
ATOM 636 O O . PHE A 1 79 ? -5.82 44.062 11.617 1 93.06 79 PHE A O 1
ATOM 643 N N . VAL A 1 80 ? -4.57 43.188 9.992 1 91.12 80 VAL A N 1
ATOM 644 C CA . VAL A 1 80 ? -3.32 43.812 10.43 1 91.12 80 VAL A CA 1
ATOM 645 C C . VAL A 1 80 ? -2.727 44.625 9.297 1 91.12 80 VAL A C 1
ATOM 647 O O . VAL A 1 80 ? -2.766 44.219 8.133 1 91.12 80 VAL A O 1
ATOM 650 N N . SER A 1 81 ? -2.219 45.844 9.688 1 91.81 81 SER A N 1
ATOM 651 C CA . SER A 1 81 ? -1.615 46.688 8.664 1 91.81 81 SER A CA 1
ATOM 652 C C . SER A 1 81 ? -0.251 46.156 8.234 1 91.81 81 SER A C 1
ATOM 654 O O . SER A 1 81 ? 0.56 45.781 9.078 1 91.81 81 SER A O 1
ATOM 656 N N . ILE A 1 82 ? -0.075 46.031 6.969 1 91.69 82 ILE A N 1
ATOM 657 C CA . ILE A 1 82 ? 1.205 45.688 6.363 1 91.69 82 ILE A CA 1
ATOM 658 C C . ILE A 1 82 ? 1.594 46.75 5.332 1 91.69 82 ILE A C 1
ATOM 660 O O . ILE A 1 82 ? 0.79 47.625 4.992 1 91.69 82 ILE A O 1
ATOM 664 N N . PRO A 1 83 ? 2.832 46.75 4.918 1 91.94 83 PRO A N 1
ATOM 665 C CA . PRO A 1 83 ? 3.193 47.688 3.869 1 91.94 83 PRO A CA 1
ATOM 666 C C . PRO A 1 83 ? 2.328 47.562 2.619 1 91.94 83 PRO A C 1
ATOM 668 O O . PRO A 1 83 ? 1.777 46.5 2.359 1 91.94 83 PRO A O 1
ATOM 671 N N . VAL A 1 84 ? 2.275 48.562 1.911 1 94.56 84 VAL A N 1
ATOM 672 C CA . VAL A 1 84 ? 1.455 48.625 0.705 1 94.56 84 VAL A CA 1
ATOM 673 C C . VAL A 1 84 ? 1.932 47.562 -0.291 1 94.56 84 VAL A C 1
ATOM 675 O O . VAL A 1 84 ? 3.135 47.438 -0.525 1 94.56 84 VAL A O 1
ATOM 678 N N . ILE A 1 85 ? 0.908 46.812 -0.786 1 94.06 85 ILE A N 1
ATOM 679 C CA . ILE A 1 85 ? 1.236 45.781 -1.772 1 94.06 85 ILE A CA 1
ATOM 680 C C . ILE A 1 85 ? 0.641 46.156 -3.127 1 94.06 85 ILE A C 1
ATOM 682 O O . ILE A 1 85 ? -0.078 47.156 -3.24 1 94.06 85 ILE A O 1
ATOM 686 N N . ALA A 1 86 ? 0.98 45.312 -4.211 1 93.44 86 ALA A N 1
ATOM 687 C CA . ALA A 1 86 ? 0.495 45.562 -5.562 1 93.44 86 ALA A CA 1
ATOM 688 C C . ALA A 1 86 ? -1.028 45.5 -5.621 1 93.44 86 ALA A C 1
ATOM 690 O O . ALA A 1 86 ? -1.646 44.688 -4.926 1 93.44 86 ALA A O 1
ATOM 691 N N . ASP A 1 87 ? -1.632 46.281 -6.453 1 93.31 87 ASP A N 1
ATOM 692 C CA . ASP A 1 87 ? -3.082 46.375 -6.559 1 93.31 87 ASP A CA 1
ATOM 693 C C . ASP A 1 87 ? -3.713 45.062 -7.004 1 93.31 87 ASP A C 1
ATOM 695 O O . ASP A 1 87 ? -4.836 44.75 -6.617 1 93.31 87 ASP A O 1
ATOM 699 N N . GLU A 1 88 ? -2.994 44.312 -7.785 1 91.62 88 GLU A N 1
ATOM 700 C CA . GLU A 1 88 ? -3.508 43.031 -8.328 1 91.62 88 GLU A CA 1
ATOM 701 C C . GLU A 1 88 ? -3.764 42.031 -7.215 1 91.62 88 GLU A C 1
ATOM 703 O O . GLU A 1 88 ? -4.527 41.062 -7.402 1 91.62 88 GLU A O 1
ATOM 708 N N . LEU A 1 89 ? -3.189 42.25 -6.066 1 92.44 89 LEU A N 1
ATOM 709 C CA . LEU A 1 89 ? -3.307 41.312 -4.965 1 92.44 89 LEU A CA 1
ATOM 710 C C . LEU A 1 89 ? -4.492 41.656 -4.07 1 92.44 89 LEU A C 1
ATOM 712 O O . LEU A 1 89 ? -4.906 40.844 -3.234 1 92.44 89 LEU A O 1
ATOM 716 N N . ILE A 1 90 ? -5.004 42.844 -4.281 1 93.75 90 ILE A N 1
ATOM 717 C CA . ILE A 1 90 ? -6.117 43.312 -3.455 1 93.75 90 ILE A CA 1
ATOM 718 C C . ILE A 1 90 ? -7.402 42.594 -3.883 1 93.75 90 ILE A C 1
ATOM 720 O O . ILE A 1 90 ? -7.891 42.812 -4.996 1 93.75 90 ILE A O 1
ATOM 724 N N . ASP A 1 91 ? -7.953 41.812 -3.006 1 91.5 91 ASP A N 1
ATOM 725 C CA . ASP A 1 91 ? -9.156 41.062 -3.342 1 91.5 91 ASP A CA 1
ATOM 726 C C . ASP A 1 91 ? -10.328 41.5 -2.459 1 91.5 91 ASP A C 1
ATOM 728 O O . ASP A 1 91 ? -11.445 41 -2.609 1 91.5 91 ASP A O 1
ATOM 732 N N . ASN A 1 92 ? -10.117 42.375 -1.445 1 90.38 92 ASN A N 1
ATOM 733 C CA . ASN A 1 92 ? -11.094 42.906 -0.506 1 90.38 92 ASN A CA 1
ATOM 734 C C . ASN A 1 92 ? -11.648 41.844 0.415 1 90.38 92 ASN A C 1
ATOM 736 O O . ASN A 1 92 ? -12.773 41.938 0.906 1 90.38 92 ASN A O 1
ATOM 740 N N . VAL A 1 93 ? -10.992 40.719 0.568 1 94.06 93 VAL A N 1
ATOM 741 C CA . VAL A 1 93 ? -11.32 39.656 1.513 1 94.06 93 VAL A CA 1
ATOM 742 C C . VAL A 1 93 ? -10.109 39.344 2.393 1 94.06 93 VAL A C 1
ATOM 744 O O . VAL A 1 93 ? -10.148 39.562 3.607 1 94.06 93 VAL A O 1
ATOM 747 N N . ILE A 1 94 ? -8.992 39 1.665 1 95.5 94 ILE A N 1
ATOM 748 C CA . ILE A 1 94 ? -7.754 38.75 2.393 1 95.5 94 ILE A CA 1
ATOM 749 C C . ILE A 1 94 ? -6.961 40.031 2.547 1 95.5 94 ILE A C 1
ATOM 751 O O . ILE A 1 94 ? -6.398 40.312 3.611 1 95.5 94 ILE A O 1
ATOM 755 N N . TYR A 1 95 ? -6.938 40.844 1.47 1 95.69 95 TYR A N 1
ATOM 756 C CA . TYR A 1 95 ? -6.203 42.094 1.429 1 95.69 95 TYR A CA 1
ATOM 757 C C . TYR A 1 95 ? -7.125 43.25 1.081 1 95.69 95 TYR A C 1
ATOM 759 O O . TYR A 1 95 ? -7.859 43.188 0.092 1 95.69 95 TYR A O 1
ATOM 767 N N . ILE A 1 96 ? -6.992 44.281 1.831 1 94.56 96 ILE A N 1
ATOM 768 C CA . ILE A 1 96 ? -7.766 45.5 1.605 1 94.56 96 ILE A CA 1
ATOM 769 C C . ILE A 1 96 ? -6.832 46.688 1.523 1 94.56 96 ILE A C 1
ATOM 771 O O . ILE A 1 96 ? -5.965 46.875 2.383 1 94.56 96 ILE A O 1
ATOM 775 N N . ARG A 1 97 ? -7.043 47.5 0.483 1 94.94 97 ARG A N 1
ATOM 776 C CA . ARG A 1 97 ? -6.215 48.688 0.316 1 94.94 97 ARG A CA 1
ATOM 777 C C . ARG A 1 97 ? -6.516 49.719 1.396 1 94.94 97 ARG A C 1
ATOM 779 O O . ARG A 1 97 ? -7.676 50.094 1.604 1 94.94 97 ARG A O 1
ATOM 786 N N . GLY A 1 98 ? -5.539 50.094 2.107 1 94.5 98 GLY A N 1
ATOM 787 C CA . GLY A 1 98 ? -5.652 51.188 3.059 1 94.5 98 GLY A CA 1
ATOM 788 C C . GLY A 1 98 ? -5.102 52.5 2.533 1 94.5 98 GLY A C 1
ATOM 789 O O . GLY A 1 98 ? -4.68 52.594 1.378 1 94.5 98 GLY A O 1
ATOM 790 N N . LYS A 1 99 ? -5.25 53.5 3.426 1 94.31 99 LYS A N 1
ATOM 791 C CA . LYS A 1 99 ? -4.785 54.844 3.037 1 94.31 99 LYS A CA 1
ATOM 792 C C . LYS A 1 99 ? -3.266 54.875 2.912 1 94.31 99 LYS A C 1
ATOM 794 O O . LYS A 1 99 ? -2.729 55.406 1.944 1 94.31 99 LYS A O 1
ATOM 799 N N . ASN A 1 100 ? -2.549 54.312 3.879 1 94.25 100 ASN A N 1
ATOM 800 C CA . ASN A 1 100 ? -1.09 54.312 3.883 1 94.25 100 ASN A CA 1
ATOM 801 C C . ASN A 1 100 ? -0.536 52.906 4.09 1 94.25 100 ASN A C 1
ATOM 803 O O . ASN A 1 100 ? 0.62 52.719 4.48 1 94.25 100 ASN A O 1
ATOM 807 N N . CYS A 1 101 ? -1.323 51.938 3.98 1 95.5 101 CYS A N 1
ATOM 808 C CA . CYS A 1 101 ? -0.959 50.562 4.215 1 95.5 101 CYS A CA 1
ATOM 809 C C . CYS A 1 101 ? -1.88 49.594 3.449 1 95.5 101 CYS A C 1
ATOM 811 O O . CYS A 1 101 ? -2.68 50.062 2.625 1 95.5 101 CYS A O 1
ATOM 813 N N . THR A 1 102 ? -1.628 48.375 3.48 1 96.31 102 THR A N 1
ATOM 814 C CA . THR A 1 102 ? -2.557 47.312 3.139 1 96.31 102 THR A CA 1
ATOM 815 C C . THR A 1 102 ? -3.033 46.562 4.395 1 96.31 102 THR A C 1
ATOM 817 O O . THR A 1 102 ? -2.232 46.25 5.277 1 96.31 102 THR A O 1
ATOM 820 N N . TRP A 1 103 ? -4.289 46.406 4.496 1 94.25 103 TRP A N 1
ATOM 821 C CA . TRP A 1 103 ? -4.832 45.625 5.594 1 94.25 103 TRP A CA 1
ATOM 822 C C . TRP A 1 103 ? -4.945 44.156 5.199 1 94.25 103 TRP A C 1
ATOM 824 O O . TRP A 1 103 ? -5.691 43.812 4.281 1 94.25 103 TRP A O 1
ATOM 834 N N . LYS A 1 104 ? -4.223 43.312 5.836 1 95.38 104 LYS A N 1
ATOM 835 C CA . LYS A 1 104 ? -4.273 41.875 5.594 1 95.38 104 LYS A CA 1
ATOM 836 C C . LYS A 1 104 ? -5.109 41.156 6.656 1 95.38 104 LYS A C 1
ATOM 838 O O . LYS A 1 104 ? -4.906 41.375 7.855 1 95.38 104 LYS A O 1
ATOM 843 N N . ARG A 1 105 ? -6.035 40.406 6.234 1 94.31 105 ARG A N 1
ATOM 844 C CA . ARG A 1 105 ? -6.836 39.594 7.16 1 94.31 105 ARG A CA 1
ATOM 845 C C . ARG A 1 105 ? -5.945 38.75 8.062 1 94.31 105 ARG A C 1
ATOM 847 O O . ARG A 1 105 ? -4.977 38.156 7.594 1 94.31 105 ARG A O 1
ATOM 854 N N . LYS A 1 106 ? -6.219 38.781 9.305 1 90.62 106 LYS A N 1
ATOM 855 C CA . LYS A 1 106 ? -5.531 37.875 10.227 1 90.62 106 LYS A CA 1
ATOM 856 C C . LYS A 1 106 ? -6.02 36.438 10.055 1 90.62 106 LYS A C 1
ATOM 858 O O . LYS A 1 106 ? -7.18 36.125 10.344 1 90.62 106 LYS A O 1
ATOM 863 N N . ILE A 1 107 ? -5.09 35.594 9.539 1 89.56 107 ILE A N 1
ATOM 864 C CA . ILE A 1 107 ? -5.441 34.219 9.242 1 89.56 107 ILE A CA 1
ATOM 865 C C . ILE A 1 107 ? -4.691 33.281 10.188 1 89.56 107 ILE A C 1
ATOM 867 O O . ILE A 1 107 ? -3.465 33.344 10.289 1 89.56 107 ILE A O 1
ATOM 871 N N . ASP A 1 108 ? -5.426 32.469 10.805 1 78.88 108 ASP A N 1
ATOM 872 C CA . ASP A 1 108 ? -4.785 31.578 11.773 1 78.88 108 ASP A CA 1
ATOM 873 C C . ASP A 1 108 ? -4.375 30.25 11.125 1 78.88 108 ASP A C 1
ATOM 875 O O . ASP A 1 108 ? -3.215 29.844 11.211 1 78.88 108 ASP A O 1
ATOM 879 N N . ASP A 1 109 ? -5.352 29.656 10.32 1 89.31 109 ASP A N 1
ATOM 880 C CA . ASP A 1 109 ? -4.992 28.281 9.977 1 89.31 109 ASP A CA 1
ATOM 881 C C . ASP A 1 109 ? -5.516 27.906 8.594 1 89.31 109 ASP A C 1
ATOM 883 O O . ASP A 1 109 ? -5.055 26.938 7.996 1 89.31 109 ASP A O 1
ATOM 887 N N . PHE A 1 110 ? -6.371 28.625 8.203 1 95.06 110 PHE A N 1
ATOM 888 C CA . PHE A 1 110 ? -7.039 28.203 6.977 1 95.06 110 PHE A CA 1
ATOM 889 C C . PHE A 1 110 ? -7.734 29.375 6.305 1 95.06 110 PHE A C 1
ATOM 891 O O . PHE A 1 110 ? -7.922 30.438 6.926 1 95.06 110 PHE A O 1
ATOM 898 N N . ILE A 1 111 ? -7.961 29.203 5.039 1 96.81 111 ILE A N 1
ATOM 899 C CA . ILE A 1 111 ? -8.898 30.062 4.324 1 96.81 111 ILE A CA 1
ATOM 900 C C . ILE A 1 111 ? -10.312 29.484 4.445 1 96.81 111 ILE A C 1
ATOM 902 O O . ILE A 1 111 ? -10.523 28.281 4.25 1 96.81 111 ILE A O 1
ATOM 906 N N . ASP A 1 112 ? -11.203 30.312 4.828 1 96.44 112 ASP A N 1
ATOM 907 C CA . ASP A 1 112 ? -12.586 29.844 4.984 1 96.44 112 ASP A CA 1
ATOM 908 C C . ASP A 1 112 ? -13.43 30.234 3.773 1 96.44 112 ASP A C 1
ATOM 910 O O . ASP A 1 112 ? -13.406 31.391 3.334 1 96.44 112 ASP A O 1
ATOM 914 N N . VAL A 1 113 ? -14.227 29.266 3.316 1 97.62 113 VAL A N 1
ATOM 915 C CA . VAL A 1 113 ? -15.023 29.516 2.115 1 97.62 113 VAL A CA 1
ATOM 916 C C . VAL A 1 113 ? -16.047 30.609 2.391 1 97.62 113 VAL A C 1
ATOM 918 O O . VAL A 1 113 ? -16.438 31.344 1.485 1 97.62 113 VAL A O 1
ATOM 921 N N . SER A 1 114 ? -16.438 30.781 3.615 1 95.31 114 SER A N 1
ATOM 922 C CA . SER A 1 114 ? -17.453 31.766 3.963 1 95.31 114 SER A CA 1
ATOM 923 C C . SER A 1 114 ? -16.938 33.188 3.818 1 95.31 114 SER A C 1
ATOM 925 O O . SER A 1 114 ? -17.703 34.125 3.594 1 95.31 114 SER A O 1
ATOM 927 N N . TRP A 1 115 ? -15.625 33.344 4.012 1 95.62 115 TRP A N 1
ATOM 928 C CA . TRP A 1 115 ? -15.047 34.688 3.852 1 95.62 115 TRP A CA 1
ATOM 929 C C . TRP A 1 115 ? -15.312 35.219 2.451 1 95.62 115 TRP A C 1
ATOM 931 O O . TRP A 1 115 ? -15.312 36.438 2.238 1 95.62 115 TRP A O 1
ATOM 941 N N . PHE A 1 116 ? -15.578 34.312 1.521 1 96 116 PHE A N 1
ATOM 942 C CA . PHE A 1 116 ? -15.719 34.688 0.12 1 96 116 PHE A CA 1
ATOM 943 C C . PHE A 1 116 ? -17.188 34.656 -0.305 1 96 116 PHE A C 1
ATOM 945 O O . PHE A 1 116 ? -17.484 34.75 -1.494 1 96 116 PHE A O 1
ATOM 952 N N . GLY A 1 117 ? -18.047 34.375 0.633 1 93.69 117 GLY A N 1
ATOM 953 C CA . GLY A 1 117 ? -19.469 34.5 0.365 1 93.69 117 GLY A CA 1
ATOM 954 C C . GLY A 1 117 ? -20.141 33.156 0.113 1 93.69 117 GLY A C 1
ATOM 955 O O . GLY A 1 117 ? -21.312 33.125 -0.281 1 93.69 117 GLY A O 1
ATOM 956 N N . ALA A 1 118 ? -19.438 32.031 0.267 1 96.69 118 ALA A N 1
ATOM 957 C CA . ALA A 1 118 ? -20.094 30.734 0.17 1 96.69 118 ALA A CA 1
ATOM 958 C C . ALA A 1 118 ? -21.125 30.562 1.289 1 96.69 118 ALA A C 1
ATOM 960 O O . ALA A 1 118 ? -20.797 30.719 2.469 1 96.69 118 ALA A O 1
ATOM 961 N N . ILE A 1 119 ? -22.281 30.219 0.938 1 95.25 119 ILE A N 1
ATOM 962 C CA . ILE A 1 119 ? -23.375 30.172 1.907 1 95.25 119 ILE A CA 1
ATOM 963 C C . ILE A 1 119 ? -23.547 28.75 2.422 1 95.25 119 ILE A C 1
ATOM 965 O O . ILE A 1 119 ? -23.688 28.516 3.627 1 95.25 119 ILE A O 1
ATOM 969 N N . GLY A 1 120 ? -23.594 27.75 1.541 1 97.44 120 GLY A N 1
ATOM 970 C CA . GLY A 1 120 ? -23.656 26.359 1.931 1 97.44 120 GLY A CA 1
ATOM 971 C C . GLY A 1 120 ? -25.047 25.938 2.412 1 97.44 120 GLY A C 1
ATOM 972 O O . GLY A 1 120 ? -25.156 25.125 3.328 1 97.44 120 GLY A O 1
ATOM 973 N N . ASP A 1 121 ? -26.094 26.547 1.799 1 96.12 121 ASP A N 1
ATOM 974 C CA . ASP A 1 121 ? -27.438 26.266 2.271 1 96.12 121 ASP A CA 1
ATOM 975 C C . ASP A 1 121 ? -28.125 25.219 1.39 1 96.12 121 ASP A C 1
ATOM 977 O O . ASP A 1 121 ? -29.281 24.859 1.627 1 96.12 121 ASP A O 1
ATOM 981 N N . GLY A 1 122 ? -27.453 24.766 0.37 1 95.88 122 GLY A N 1
ATOM 982 C CA . GLY A 1 122 ? -28 23.766 -0.52 1 95.88 122 GLY A CA 1
ATOM 983 C C . GLY A 1 122 ? -28.875 24.344 -1.615 1 95.88 122 GLY A C 1
ATOM 984 O O . GLY A 1 122 ? -29.469 23.609 -2.396 1 95.88 122 GLY A O 1
ATOM 985 N N . ILE A 1 123 ? -28.938 25.656 -1.604 1 94.5 123 ILE A N 1
ATOM 986 C CA . ILE A 1 123 ? -29.828 26.312 -2.555 1 94.5 123 ILE A CA 1
ATOM 987 C C . ILE A 1 123 ? -29.031 27.281 -3.424 1 94.5 123 ILE A C 1
ATOM 989 O O . ILE A 1 123 ? -29.078 27.219 -4.652 1 94.5 123 ILE A O 1
ATOM 993 N N . ASN A 1 124 ? -28.281 28.188 -2.76 1 94.06 124 ASN A N 1
ATOM 994 C CA . ASN A 1 124 ? -27.531 29.219 -3.467 1 94.06 124 ASN A CA 1
ATOM 995 C C . ASN A 1 124 ? -26.344 28.625 -4.223 1 94.06 124 ASN A C 1
ATOM 997 O O . ASN A 1 124 ? -25.703 27.672 -3.748 1 94.06 124 ASN A O 1
ATOM 1001 N N . ASP A 1 125 ? -26.094 29.172 -5.441 1 97.31 125 ASP A N 1
ATOM 1002 C CA . ASP A 1 125 ? -24.906 28.781 -6.203 1 97.31 125 ASP A CA 1
ATOM 1003 C C . ASP A 1 125 ? -23.641 29.328 -5.551 1 97.31 125 ASP A C 1
ATOM 1005 O O . ASP A 1 125 ? -23.375 30.531 -5.605 1 97.31 125 ASP A O 1
ATOM 1009 N N . ASP A 1 126 ? -22.812 28.391 -5.07 1 97.81 126 ASP A N 1
ATOM 1010 C CA . ASP A 1 126 ? -21.625 28.781 -4.32 1 97.81 126 ASP A CA 1
ATOM 1011 C C . ASP A 1 126 ? -20.375 28.656 -5.184 1 97.81 126 ASP A C 1
ATOM 1013 O O . ASP A 1 126 ? -19.25 28.75 -4.676 1 97.81 126 ASP A O 1
ATOM 1017 N N . SER A 1 127 ? -20.531 28.453 -6.512 1 98 127 SER A N 1
ATOM 1018 C CA . SER A 1 127 ? -19.438 28.109 -7.402 1 98 127 SER A CA 1
ATOM 1019 C C . SER A 1 127 ? -18.344 29.172 -7.371 1 98 127 SER A C 1
ATOM 1021 O O . SER A 1 127 ? -17.172 28.859 -7.16 1 98 127 SER A O 1
ATOM 1023 N N . ASN A 1 128 ? -18.703 30.375 -7.57 1 97.12 128 ASN A N 1
ATOM 1024 C CA . ASN A 1 128 ? -17.719 31.453 -7.691 1 97.12 128 ASN A CA 1
ATOM 1025 C C . ASN A 1 128 ? -17.047 31.75 -6.355 1 97.12 128 ASN A C 1
ATOM 1027 O O . ASN A 1 128 ? -15.836 32 -6.312 1 97.12 128 ASN A O 1
ATOM 1031 N N . ALA A 1 129 ? -17.828 31.719 -5.301 1 96.88 129 ALA A N 1
ATOM 1032 C CA . ALA A 1 129 ? -17.266 31.938 -3.973 1 96.88 129 ALA A CA 1
ATOM 1033 C C . ALA A 1 129 ? -16.172 30.922 -3.662 1 96.88 129 ALA A C 1
ATOM 1035 O O . ALA A 1 129 ? -15.094 31.281 -3.195 1 96.88 129 ALA A O 1
ATOM 1036 N N . ILE A 1 130 ? -16.438 29.719 -3.979 1 98.25 130 ILE A N 1
ATOM 1037 C CA . ILE A 1 130 ? -15.492 28.641 -3.684 1 98.25 130 ILE A CA 1
ATOM 1038 C C . ILE A 1 130 ? -14.281 28.75 -4.605 1 98.25 130 ILE A C 1
ATOM 1040 O O . ILE A 1 130 ? -13.148 28.516 -4.184 1 98.25 130 ILE A O 1
ATOM 1044 N N . SER A 1 131 ? -14.492 29.109 -5.836 1 98.25 131 SER A N 1
ATOM 1045 C CA . SER A 1 131 ? -13.367 29.312 -6.75 1 98.25 131 SER A CA 1
ATOM 1046 C C . SER A 1 131 ? -12.422 30.391 -6.238 1 98.25 131 SER A C 1
ATOM 1048 O O . SER A 1 131 ? -11.203 30.219 -6.254 1 98.25 131 SER A O 1
ATOM 1050 N N . ARG A 1 132 ? -12.969 31.5 -5.809 1 97.31 132 ARG A N 1
ATOM 1051 C CA . ARG A 1 132 ? -12.148 32.594 -5.293 1 97.31 132 ARG A CA 1
ATOM 1052 C C . ARG A 1 132 ? -11.422 32.188 -4.02 1 97.31 132 ARG A C 1
ATOM 1054 O O . ARG A 1 132 ? -10.258 32.531 -3.826 1 97.31 132 ARG A O 1
ATOM 1061 N N . ALA A 1 133 ? -12.141 31.469 -3.203 1 98.12 133 ALA A N 1
ATOM 1062 C CA . ALA A 1 133 ? -11.516 30.969 -1.98 1 98.12 133 ALA A CA 1
ATOM 1063 C C . ALA A 1 133 ? -10.367 30.016 -2.297 1 98.12 133 ALA A C 1
ATOM 1065 O O . ALA A 1 133 ? -9.312 30.062 -1.653 1 98.12 133 ALA A O 1
ATOM 1066 N N . ASN A 1 134 ? -10.586 29.156 -3.248 1 98.44 134 ASN A N 1
ATOM 1067 C CA . ASN A 1 134 ? -9.562 28.203 -3.654 1 98.44 134 ASN A CA 1
ATOM 1068 C C . ASN A 1 134 ? -8.312 28.906 -4.184 1 98.44 134 ASN A C 1
ATOM 1070 O O . ASN A 1 134 ? -7.191 28.484 -3.912 1 98.44 134 ASN A O 1
ATOM 1074 N N . ILE A 1 135 ? -8.492 29.938 -4.945 1 97.69 135 ILE A N 1
ATOM 1075 C CA . ILE A 1 135 ? -7.371 30.719 -5.449 1 97.69 135 ILE A CA 1
ATOM 1076 C C . ILE A 1 135 ? -6.59 31.328 -4.281 1 97.69 135 ILE A C 1
ATOM 1078 O O . ILE A 1 135 ? -5.359 31.25 -4.242 1 97.69 135 ILE A O 1
ATOM 1082 N N . ALA A 1 136 ? -7.32 31.859 -3.316 1 97.06 136 ALA A N 1
ATOM 1083 C CA . ALA A 1 136 ? -6.68 32.438 -2.141 1 97.06 136 ALA A CA 1
ATOM 1084 C C . ALA A 1 136 ? -5.898 31.391 -1.361 1 97.06 136 ALA A C 1
ATOM 1086 O O . ALA A 1 136 ? -4.793 31.656 -0.886 1 97.06 136 ALA A O 1
ATOM 1087 N N . ALA A 1 137 ? -6.488 30.219 -1.224 1 97.94 137 ALA A N 1
ATOM 1088 C CA . ALA A 1 137 ? -5.824 29.141 -0.516 1 97.94 137 ALA A CA 1
ATOM 1089 C C . ALA A 1 137 ? -4.508 28.766 -1.192 1 97.94 137 ALA A C 1
ATOM 1091 O O . ALA A 1 137 ? -3.496 28.547 -0.521 1 97.94 137 ALA A O 1
ATOM 1092 N N . HIS A 1 138 ? -4.535 28.703 -2.482 1 97.25 138 HIS A N 1
ATOM 1093 C CA . HIS A 1 138 ? -3.32 28.422 -3.24 1 97.25 138 HIS A CA 1
ATOM 1094 C C . HIS A 1 138 ? -2.277 29.516 -3.021 1 97.25 138 HIS A C 1
ATOM 1096 O O . HIS A 1 138 ? -1.107 29.219 -2.764 1 97.25 138 HIS A O 1
ATOM 1102 N N . ASN A 1 139 ? -2.742 30.719 -3.121 1 95.44 139 ASN A N 1
ATOM 1103 C CA . ASN A 1 139 ? -1.822 31.859 -3.027 1 95.44 139 ASN A CA 1
ATOM 1104 C C . ASN A 1 139 ? -1.173 31.938 -1.648 1 95.44 139 ASN A C 1
ATOM 1106 O O . ASN A 1 139 ? 0.009 32.25 -1.533 1 95.44 139 ASN A O 1
ATOM 1110 N N . GLU A 1 140 ? -1.983 31.625 -0.624 1 94.31 140 GLU A N 1
ATOM 1111 C CA . GLU A 1 140 ? -1.507 31.75 0.75 1 94.31 140 GLU A CA 1
ATOM 1112 C C . GLU A 1 140 ? -0.857 30.453 1.228 1 94.31 140 GLU A C 1
ATOM 1114 O O . GLU A 1 140 ? -0.312 30.406 2.332 1 94.31 140 GLU A O 1
ATOM 1119 N N . CYS A 1 141 ? -0.91 29.359 0.417 1 95.5 141 CYS A N 1
ATOM 1120 C CA . CYS A 1 141 ? -0.441 28.031 0.803 1 95.5 141 CYS A CA 1
ATOM 1121 C C . CYS A 1 141 ? -1.062 27.609 2.125 1 95.5 141 CYS A C 1
ATOM 1123 O O . CYS A 1 141 ? -0.354 27.156 3.033 1 95.5 141 CYS A O 1
ATOM 1125 N N . LEU A 1 142 ? -2.373 27.812 2.268 1 96.75 142 LEU A N 1
ATOM 1126 C CA . LEU A 1 142 ? -3.188 27.406 3.408 1 96.75 142 LEU A CA 1
ATOM 1127 C C . LEU A 1 142 ? -4.285 26.453 2.975 1 96.75 142 LEU A C 1
ATOM 1129 O O . LEU A 1 142 ? -4.734 26.484 1.828 1 96.75 142 LEU A O 1
ATOM 1133 N N . PRO A 1 143 ? -4.707 25.547 3.869 1 97.62 143 PRO A N 1
ATOM 1134 C CA . PRO A 1 143 ? -5.84 24.688 3.5 1 97.62 143 PRO A CA 1
ATOM 1135 C C . PRO A 1 143 ? -7.148 25.469 3.371 1 97.62 143 PRO A C 1
ATOM 1137 O O . PRO A 1 143 ? -7.297 26.531 3.975 1 97.62 143 PRO A O 1
ATOM 1140 N N . LEU A 1 144 ? -7.984 25 2.559 1 98.62 144 LEU A N 1
ATOM 1141 C CA . LEU A 1 144 ? -9.328 25.547 2.402 1 98.62 144 LEU A CA 1
ATOM 1142 C C . LEU A 1 144 ? -10.328 24.812 3.281 1 98.62 144 LEU A C 1
ATOM 1144 O O . LEU A 1 144 ? -10.484 23.594 3.16 1 98.62 144 LEU A O 1
ATOM 1148 N N . LYS A 1 145 ? -10.969 25.531 4.105 1 98 145 LYS A N 1
ATOM 1149 C CA . LYS A 1 145 ? -11.883 24.922 5.07 1 98 145 LYS A CA 1
ATOM 1150 C C . LYS A 1 145 ? -13.336 25.125 4.656 1 98 145 LYS A C 1
ATOM 1152 O O . LYS A 1 145 ? -13.734 26.234 4.305 1 98 145 LYS A O 1
ATOM 1157 N N . PHE A 1 146 ? -14.086 24.062 4.699 1 98.31 146 PHE A N 1
ATOM 1158 C CA . PHE A 1 146 ? -15.539 24.078 4.539 1 98.31 146 PHE A CA 1
ATOM 1159 C C . PHE A 1 146 ? -16.234 23.922 5.887 1 98.31 146 PHE A C 1
ATOM 1161 O O . PHE A 1 146 ? -15.711 23.25 6.781 1 98.31 146 PHE A O 1
ATOM 1168 N N . ILE A 1 147 ? -17.375 24.5 5.992 1 95.5 147 ILE A N 1
ATOM 1169 C CA . ILE A 1 147 ? -18.094 24.484 7.262 1 95.5 147 ILE A CA 1
ATOM 1170 C C . ILE A 1 147 ? -18.875 23.172 7.395 1 95.5 147 ILE A C 1
ATOM 1172 O O . ILE A 1 147 ? -19.672 22.828 6.52 1 95.5 147 ILE A O 1
ATOM 1176 N N . PRO A 1 148 ? -18.688 22.516 8.5 1 96.62 148 PRO A N 1
ATOM 1177 C CA . PRO A 1 148 ? -19.406 21.25 8.688 1 96.62 148 PRO A CA 1
ATOM 1178 C C . PRO A 1 148 ? -20.922 21.406 8.633 1 96.62 148 PRO A C 1
ATOM 1180 O O . PRO A 1 148 ? -21.453 22.391 9.141 1 96.62 148 PRO A O 1
ATOM 1183 N N . GLY A 1 149 ? -21.562 20.438 8.062 1 96 149 GLY A N 1
ATOM 1184 C CA . GLY A 1 149 ? -23.016 20.438 7.988 1 96 149 GLY A CA 1
ATOM 1185 C C . GLY A 1 149 ? -23.562 21.203 6.797 1 96 149 GLY A C 1
ATOM 1186 O O . GLY A 1 149 ? -24.719 21.047 6.43 1 96 149 GLY A O 1
ATOM 1187 N N . HIS A 1 150 ? -22.719 22.031 6.148 1 97.25 150 HIS A N 1
ATOM 1188 C CA . HIS A 1 150 ? -23.188 22.844 5.016 1 97.25 150 HIS A CA 1
ATOM 1189 C C . HIS A 1 150 ? -23.203 22.016 3.73 1 97.25 150 HIS A C 1
ATOM 1191 O O . HIS A 1 150 ? -22.438 21.062 3.59 1 97.25 150 HIS A O 1
ATOM 1197 N N . ILE A 1 151 ? -24.141 22.328 2.865 1 98.06 151 ILE A N 1
ATOM 1198 C CA . ILE A 1 151 ? -24.234 21.781 1.517 1 98.06 151 ILE A CA 1
ATOM 1199 C C . ILE A 1 151 ? -24.016 22.875 0.491 1 98.06 151 ILE A C 1
ATOM 1201 O O . ILE A 1 151 ? -24.828 23.797 0.355 1 98.06 151 ILE A O 1
ATOM 1205 N N . TYR A 1 152 ? -22.953 22.844 -0.179 1 98.56 152 TYR A N 1
ATOM 1206 C CA . TYR A 1 152 ? -22.594 23.859 -1.177 1 98.56 152 TYR A CA 1
ATOM 1207 C C . TYR A 1 152 ? -23 23.391 -2.574 1 98.56 152 TYR A C 1
ATOM 1209 O O . TYR A 1 152 ? -22.469 22.391 -3.078 1 98.56 152 TYR A O 1
ATOM 1217 N N . GLN A 1 153 ? -23.906 24.156 -3.178 1 98.25 153 GLN A N 1
ATOM 1218 C CA . GLN A 1 153 ? -24.234 23.891 -4.574 1 98.25 153 GLN A CA 1
ATOM 1219 C C . GLN A 1 153 ? -23.219 24.531 -5.512 1 98.25 153 GLN A C 1
ATOM 1221 O O . GLN A 1 153 ? -22.922 25.719 -5.395 1 98.25 153 GLN A O 1
ATOM 1226 N N . VAL A 1 154 ? -22.703 23.656 -6.453 1 98.62 154 VAL A N 1
ATOM 1227 C CA . VAL A 1 154 ? -21.641 24.188 -7.293 1 98.62 154 VAL A CA 1
ATOM 1228 C C . VAL A 1 154 ? -21.828 23.703 -8.734 1 98.62 154 VAL A C 1
ATOM 1230 O O . VAL A 1 154 ? -22.609 22.781 -8.984 1 98.62 154 VAL A O 1
ATOM 1233 N N . LYS A 1 155 ? -21.125 24.359 -9.719 1 97.38 155 LYS A N 1
ATOM 1234 C CA . LYS A 1 155 ? -21.203 23.969 -11.125 1 97.38 155 LYS A CA 1
ATOM 1235 C C . LYS A 1 155 ? -19.859 24.172 -11.82 1 97.38 155 LYS A C 1
ATOM 1237 O O . LYS A 1 155 ? -19.766 24.078 -13.047 1 97.38 155 LYS A O 1
ATOM 1242 N N . ASN A 1 156 ? -18.766 24.484 -11.094 1 97.06 156 ASN A N 1
ATOM 1243 C CA . ASN A 1 156 ? -17.422 24.688 -11.633 1 97.06 156 ASN A CA 1
ATOM 1244 C C . ASN A 1 156 ? -16.547 23.438 -11.453 1 97.06 156 ASN A C 1
ATOM 1246 O O . ASN A 1 156 ? -16.906 22.547 -10.688 1 97.06 156 ASN A O 1
ATOM 1250 N N . THR A 1 157 ? -15.492 23.453 -12.281 1 98.38 157 THR A N 1
ATOM 1251 C CA . THR A 1 157 ? -14.367 22.578 -11.969 1 98.38 157 THR A CA 1
ATOM 1252 C C . THR A 1 157 ? -13.414 23.25 -10.992 1 98.38 157 THR A C 1
ATOM 1254 O O . THR A 1 157 ? -13.227 24.469 -11.039 1 98.38 157 THR A O 1
ATOM 1257 N N . TYR A 1 158 ? -12.836 22.453 -10.148 1 98.75 158 TYR A N 1
ATOM 1258 C CA . TYR A 1 158 ? -11.859 22.984 -9.203 1 98.75 158 TYR A CA 1
ATOM 1259 C C . TYR A 1 158 ? -10.547 22.219 -9.289 1 98.75 158 TYR A C 1
ATOM 1261 O O . TYR A 1 158 ? -10.547 20.984 -9.438 1 98.75 158 TYR A O 1
ATOM 1269 N N . GLU A 1 159 ? -9.453 22.969 -9.273 1 98.44 159 GLU A N 1
ATOM 1270 C CA . GLU A 1 159 ? -8.125 22.359 -9.25 1 98.44 159 GLU A CA 1
ATOM 1271 C C . GLU A 1 159 ? -7.453 22.562 -7.898 1 98.44 159 GLU A C 1
ATOM 1273 O O . GLU A 1 159 ? -7.438 23.672 -7.363 1 98.44 159 GLU A O 1
ATOM 1278 N N . ILE A 1 160 ? -6.961 21.484 -7.348 1 98.75 160 ILE A N 1
ATOM 1279 C CA . ILE A 1 160 ? -6.23 21.5 -6.086 1 98.75 160 ILE A CA 1
ATOM 1280 C C . ILE A 1 160 ? -4.777 21.094 -6.32 1 98.75 160 ILE A C 1
ATOM 1282 O O . ILE A 1 160 ? -4.496 19.922 -6.605 1 98.75 160 ILE A O 1
ATOM 1286 N N . ASP A 1 161 ? -3.873 22.016 -6.262 1 98.62 161 ASP A N 1
ATOM 1287 C CA . ASP A 1 161 ? -2.441 21.719 -6.246 1 98.62 161 ASP A CA 1
ATOM 1288 C C . ASP A 1 161 ? -1.989 21.266 -4.859 1 98.62 161 ASP A C 1
ATOM 1290 O O . ASP A 1 161 ? -1.795 22.094 -3.963 1 98.62 161 ASP A O 1
ATOM 1294 N N . VAL A 1 162 ? -1.709 20.047 -4.758 1 98.25 162 VAL A N 1
ATOM 1295 C CA . VAL A 1 162 ? -1.48 19.438 -3.449 1 98.25 162 VAL A CA 1
ATOM 1296 C C . VAL A 1 162 ? -0.169 19.953 -2.861 1 98.25 162 VAL A C 1
ATOM 1298 O O . VAL A 1 162 ? 0.066 19.844 -1.657 1 98.25 162 VAL A O 1
ATOM 1301 N N . SER A 1 163 ? 0.622 20.484 -3.635 1 97.62 163 SER A N 1
ATOM 1302 C CA . SER A 1 163 ? 1.851 21.062 -3.102 1 97.62 163 SER A CA 1
ATOM 1303 C C . SER A 1 163 ? 1.583 22.406 -2.434 1 97.62 163 SER A C 1
ATOM 1305 O O . SER A 1 163 ? 2.438 22.938 -1.718 1 97.62 163 SER A O 1
ATOM 1307 N N . LYS A 1 164 ? 0.345 22.953 -2.58 1 97.12 164 LYS A N 1
ATOM 1308 C CA . LYS A 1 164 ? 0.077 24.312 -2.111 1 97.12 164 LYS A CA 1
ATOM 1309 C C . LYS A 1 164 ? -1.062 24.328 -1.097 1 97.12 164 LYS A C 1
ATOM 1311 O O . LYS A 1 164 ? -1.073 25.141 -0.181 1 97.12 164 LYS A O 1
ATOM 1316 N N . THR A 1 165 ? -2.006 23.516 -1.35 1 98 165 THR A N 1
ATOM 1317 C CA . THR A 1 165 ? -3.201 23.609 -0.518 1 98 165 THR A CA 1
ATOM 1318 C C . THR A 1 165 ? -3.859 22.25 -0.365 1 98 165 THR A C 1
ATOM 1320 O O . THR A 1 165 ? -3.338 21.234 -0.853 1 98 165 THR A O 1
ATOM 1323 N N . SER A 1 166 ? -4.891 22.172 0.46 1 98.44 166 SER A N 1
ATOM 1324 C CA . SER A 1 166 ? -5.77 21.031 0.684 1 98.44 166 SER A CA 1
ATOM 1325 C C . SER A 1 166 ? -7.188 21.484 1.023 1 98.44 166 SER A C 1
ATOM 1327 O O . SER A 1 166 ? -7.414 22.656 1.311 1 98.44 166 SER A O 1
ATOM 1329 N N . TRP A 1 167 ? -8.133 20.609 0.847 1 98.81 167 TRP A N 1
ATOM 1330 C CA . TRP A 1 167 ? -9.516 20.875 1.223 1 98.81 167 TRP A CA 1
ATOM 1331 C C . TRP A 1 167 ? -9.922 20.047 2.434 1 98.81 167 TRP A C 1
ATOM 1333 O O . TRP A 1 167 ? -9.594 18.859 2.512 1 98.81 167 TRP A O 1
ATOM 1343 N N . PHE A 1 168 ? -10.586 20.703 3.391 1 98.25 168 PHE A N 1
ATOM 1344 C CA . PHE A 1 168 ? -11.008 19.891 4.52 1 98.25 168 PHE A CA 1
ATOM 1345 C C . PHE A 1 168 ? -12.227 20.484 5.207 1 98.25 168 PHE A C 1
ATOM 1347 O O . PHE A 1 168 ? -12.539 21.656 5.012 1 98.25 168 PHE A O 1
ATOM 1354 N N . SER A 1 169 ? -12.992 19.641 5.863 1 97.62 169 SER A N 1
ATOM 1355 C CA . SER A 1 169 ? -13.992 19.969 6.875 1 97.62 169 SER A CA 1
ATOM 1356 C C . SER A 1 169 ? -13.656 19.328 8.219 1 97.62 169 SER A C 1
ATOM 1358 O O . SER A 1 169 ? -13.078 18.234 8.258 1 97.62 169 SER A O 1
ATOM 1360 N N . SER A 1 170 ? -13.953 20.062 9.297 1 93.62 170 SER A N 1
ATOM 1361 C CA . SER A 1 170 ? -13.641 19.531 10.625 1 93.62 170 SER A CA 1
ATOM 1362 C C . SER A 1 170 ? -14.547 18.359 10.969 1 93.62 170 SER A C 1
ATOM 1364 O O . SER A 1 170 ? -14.266 17.609 11.914 1 93.62 170 SER A O 1
ATOM 1366 N N . ASP A 1 171 ? -15.539 18.266 10.266 1 94.31 171 ASP A N 1
ATOM 1367 C CA . ASP A 1 171 ? -16.422 17.109 10.297 1 94.31 171 ASP A CA 1
ATOM 1368 C C . ASP A 1 171 ? -16.859 16.719 8.883 1 94.31 171 ASP A C 1
ATOM 1370 O O . ASP A 1 171 ? -16.031 16.406 8.031 1 94.31 171 ASP A O 1
ATOM 1374 N N . LEU A 1 172 ? -18.125 17.016 8.469 1 96.5 172 LEU A N 1
ATOM 1375 C CA . LEU A 1 172 ? -18.531 16.703 7.105 1 96.5 172 LEU A CA 1
ATOM 1376 C C . LEU A 1 172 ? -19.156 17.922 6.434 1 96.5 172 LEU A C 1
ATOM 1378 O O . LEU A 1 172 ? -20 18.609 7.023 1 96.5 172 LEU A O 1
ATOM 1382 N N . SER A 1 173 ? -18.641 18.266 5.266 1 98.44 173 SER A N 1
ATOM 1383 C CA . SER A 1 173 ? -19.297 19.203 4.359 1 98.44 173 SER A CA 1
ATOM 1384 C C . SER A 1 173 ? -19.578 18.562 3.008 1 98.44 173 SER A C 1
ATOM 1386 O O . SER A 1 173 ? -18.906 17.609 2.609 1 98.44 173 SER A O 1
ATOM 1388 N N . THR A 1 174 ? -20.625 19.031 2.363 1 98.62 174 THR A N 1
ATOM 1389 C CA . THR A 1 174 ? -21.031 18.438 1.102 1 98.62 174 THR A CA 1
ATOM 1390 C C . THR A 1 174 ? -20.891 19.422 -0.049 1 98.62 174 THR A C 1
ATOM 1392 O O . THR A 1 174 ? -21.344 20.562 0.044 1 98.62 174 THR A O 1
ATOM 1395 N N . LEU A 1 175 ? -20.219 19.094 -1.026 1 98.88 175 LEU A N 1
ATOM 1396 C CA . LEU A 1 175 ? -20.266 19.766 -2.322 1 98.88 175 LEU A CA 1
ATOM 1397 C C . LEU A 1 175 ? -21.172 19.016 -3.291 1 98.88 175 LEU A C 1
ATOM 1399 O O . LEU A 1 175 ? -20.938 17.844 -3.582 1 98.88 175 LEU A O 1
ATOM 1403 N N . LYS A 1 176 ? -22.188 19.609 -3.719 1 98.62 176 LYS A N 1
ATOM 1404 C CA . LYS A 1 176 ? -23.156 19.016 -4.633 1 98.62 176 LYS A CA 1
ATOM 1405 C C . LYS A 1 176 ? -23.172 19.734 -5.969 1 98.62 176 LYS A C 1
ATOM 1407 O O . LYS A 1 176 ? -23.469 20.938 -6.023 1 98.62 176 LYS A O 1
ATOM 1412 N N . TRP A 1 177 ? -22.875 19.062 -7.035 1 98.62 177 TRP A N 1
ATOM 1413 C CA . TRP A 1 177 ? -22.859 19.656 -8.359 1 98.62 177 TRP A CA 1
ATOM 1414 C C . TRP A 1 177 ? -24.266 19.688 -8.953 1 98.62 177 TRP A C 1
ATOM 1416 O O . TRP A 1 177 ? -25.062 18.781 -8.719 1 98.62 177 TRP A O 1
ATOM 1426 N N . PHE A 1 178 ? -24.531 20.703 -9.695 1 97.31 178 PHE A N 1
ATOM 1427 C CA . PHE A 1 178 ? -25.781 20.812 -10.43 1 97.31 178 PHE A CA 1
ATOM 1428 C C . PHE A 1 178 ? -25.906 19.688 -11.461 1 97.31 178 PHE A C 1
ATOM 1430 O O . PHE A 1 178 ? -24.906 19.25 -12.023 1 97.31 178 PHE A O 1
ATOM 1437 N N . ASN A 1 179 ? -27.141 19.359 -11.781 1 95.88 179 ASN A N 1
ATOM 1438 C CA . ASN A 1 179 ? -27.406 18.188 -12.617 1 95.88 179 ASN A CA 1
ATOM 1439 C C . ASN A 1 179 ? -26.969 18.422 -14.062 1 95.88 179 ASN A C 1
ATOM 1441 O O . ASN A 1 179 ? -26.828 17.469 -14.836 1 95.88 179 ASN A O 1
ATOM 1445 N N . ASP A 1 180 ? -26.797 19.641 -14.461 1 95.38 180 ASP A N 1
ATOM 1446 C CA . ASP A 1 180 ? -26.438 19.938 -15.852 1 95.38 180 ASP A CA 1
ATOM 1447 C C . ASP A 1 180 ? -24.922 20.109 -16 1 95.38 180 ASP A C 1
ATOM 1449 O O . ASP A 1 180 ? -24.453 20.5 -17.062 1 95.38 180 ASP A O 1
ATOM 1453 N N . PHE A 1 181 ? -24.234 19.828 -14.875 1 97.44 181 PHE A N 1
ATOM 1454 C CA . PHE A 1 181 ? -22.781 19.875 -14.945 1 97.44 181 PHE A CA 1
ATOM 1455 C C . PHE A 1 181 ? -22.234 18.906 -15.977 1 97.44 181 PHE A C 1
ATOM 1457 O O . PHE A 1 181 ? -22.641 17.734 -16 1 97.44 181 PHE A O 1
ATOM 1464 N N . ASN A 1 182 ? -21.297 19.375 -16.875 1 96.44 182 ASN A N 1
ATOM 1465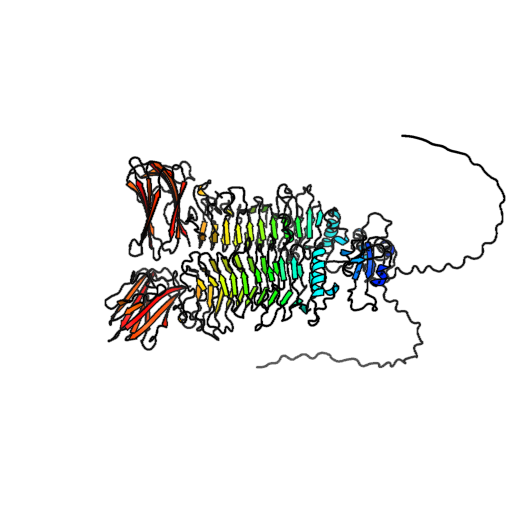 C CA . ASN A 1 182 ? -20.859 18.516 -17.969 1 96.44 182 ASN A CA 1
ATOM 1466 C C . ASN A 1 182 ? -19.375 18.734 -18.297 1 96.44 182 ASN A C 1
ATOM 1468 O O . ASN A 1 182 ? -18.938 18.438 -19.406 1 96.44 182 ASN A O 1
ATOM 1472 N N . ALA A 1 183 ? -18.562 19.281 -17.406 1 97.69 183 ALA A N 1
ATOM 1473 C CA . ALA A 1 183 ? -17.125 19.422 -17.609 1 97.69 183 ALA A CA 1
ATOM 1474 C C . ALA A 1 183 ? -16.422 18.078 -17.5 1 97.69 183 ALA A C 1
ATOM 1476 O O . ALA A 1 183 ? -17.047 17.062 -17.188 1 97.69 183 ALA A O 1
ATOM 1477 N N . ASP A 1 184 ? -15.133 18.078 -17.875 1 97.38 184 ASP A N 1
ATOM 1478 C CA . ASP A 1 184 ? -14.352 16.844 -17.875 1 97.38 184 ASP A CA 1
ATOM 1479 C C . ASP A 1 184 ? -14.258 16.25 -16.469 1 97.38 184 ASP A C 1
ATOM 1481 O O . ASP A 1 184 ? -14.312 15.023 -16.312 1 97.38 184 ASP A O 1
ATOM 1485 N N . PHE A 1 185 ? -14.023 17.109 -15.539 1 98.62 185 PHE A N 1
ATOM 1486 C CA . PHE A 1 185 ? -13.93 16.672 -14.148 1 98.62 185 PHE A CA 1
ATOM 1487 C C . PHE A 1 185 ? -14.492 17.719 -13.211 1 98.62 185 PHE A C 1
ATOM 1489 O O . PHE A 1 185 ? -14.562 18.906 -13.57 1 98.62 185 PHE A O 1
ATOM 1496 N N . ALA A 1 186 ? -14.938 17.312 -12.016 1 98.75 186 ALA A N 1
ATOM 1497 C CA . ALA A 1 186 ? -15.352 18.234 -10.961 1 98.75 186 ALA A CA 1
ATOM 1498 C C . ALA A 1 186 ? -14.148 18.781 -10.195 1 98.75 186 ALA A C 1
ATOM 1500 O O . ALA A 1 186 ? -13.992 19.984 -10.047 1 98.75 186 ALA A O 1
ATOM 1501 N N . ILE A 1 187 ? -13.234 17.859 -9.75 1 98.88 187 ILE A N 1
ATOM 1502 C CA . ILE A 1 187 ? -12.023 18.219 -9.016 1 98.88 187 ILE A CA 1
ATOM 1503 C C . ILE A 1 187 ? -10.812 17.547 -9.672 1 98.88 187 ILE A C 1
ATOM 1505 O O . ILE A 1 187 ? -10.875 16.375 -10.047 1 98.88 187 ILE A O 1
ATOM 1509 N N . ARG A 1 188 ? -9.742 18.234 -9.82 1 98.81 188 ARG A N 1
ATOM 1510 C CA . ARG A 1 188 ? -8.469 17.641 -10.219 1 98.81 188 ARG A CA 1
ATOM 1511 C C . ARG A 1 188 ? -7.426 17.797 -9.117 1 98.81 188 ARG A C 1
ATOM 1513 O O . ARG A 1 188 ? -7.223 18.891 -8.594 1 98.81 188 ARG A O 1
ATOM 1520 N N . LEU A 1 189 ? -6.812 16.797 -8.695 1 98.75 189 LEU A N 1
ATOM 1521 C CA . LEU A 1 189 ? -5.664 16.797 -7.801 1 98.75 189 LEU A CA 1
ATOM 1522 C C . LEU A 1 189 ? -4.363 16.641 -8.578 1 98.75 189 LEU A C 1
ATOM 1524 O O . LEU A 1 189 ? -4.242 15.75 -9.422 1 98.75 189 LEU A O 1
ATOM 1528 N N . PHE A 1 190 ? -3.475 17.453 -8.336 1 98.38 190 PHE A N 1
ATOM 1529 C CA . PHE A 1 190 ? -2.18 17.422 -9 1 98.38 190 PHE A CA 1
ATOM 1530 C C . PHE A 1 190 ? -1.118 18.125 -8.172 1 98.38 190 PHE A C 1
ATOM 1532 O O . PHE A 1 190 ? -1.419 18.672 -7.105 1 98.38 190 PHE A O 1
ATOM 1539 N N . SER A 1 191 ? 0.117 18.062 -8.516 1 98.25 191 SER A N 1
ATOM 1540 C CA . SER A 1 191 ? 1.203 18.828 -7.91 1 98.25 191 SER A CA 1
ATOM 1541 C C . SER A 1 191 ? 2.021 19.562 -8.977 1 98.25 191 SER A C 1
ATOM 1543 O O . SER A 1 191 ? 2.541 18.922 -9.898 1 98.25 191 SER A O 1
ATOM 1545 N N . SER A 1 192 ? 2.146 20.797 -8.773 1 96.38 192 SER A N 1
ATOM 1546 C CA . SER A 1 192 ? 2.971 21.578 -9.688 1 96.38 192 SER A CA 1
ATOM 1547 C C . SER A 1 192 ? 4.434 21.578 -9.258 1 96.38 192 SER A C 1
ATOM 1549 O O . SER A 1 192 ? 5.285 22.172 -9.922 1 96.38 192 SER A O 1
ATOM 1551 N N . GLN A 1 193 ? 4.691 20.953 -8.117 1 93.69 193 GLN A N 1
ATOM 1552 C CA . GLN A 1 193 ? 6.062 20.906 -7.625 1 93.69 193 GLN A CA 1
ATOM 1553 C C . GLN A 1 193 ? 6.938 20.047 -8.539 1 93.69 193 GLN A C 1
ATOM 1555 O O . GLN A 1 193 ? 6.766 18.828 -8.609 1 93.69 193 GLN A O 1
ATOM 1560 N N . LYS A 1 194 ? 7.949 20.641 -9.117 1 90.69 194 LYS A N 1
ATOM 1561 C CA . LYS A 1 194 ? 8.773 19.953 -10.094 1 90.69 194 LYS A CA 1
ATOM 1562 C C . LYS A 1 194 ? 10.102 19.516 -9.484 1 90.69 194 LYS A C 1
ATOM 1564 O O . LYS A 1 194 ? 10.758 18.594 -9.984 1 90.69 194 LYS A O 1
ATOM 1569 N N . ASP A 1 195 ? 10.461 20.25 -8.43 1 92.81 195 ASP A N 1
ATOM 1570 C CA . ASP A 1 195 ? 11.758 19.984 -7.812 1 92.81 195 ASP A CA 1
ATOM 1571 C C . ASP A 1 195 ? 11.711 18.734 -6.938 1 92.81 195 ASP A C 1
ATOM 1573 O O . ASP A 1 195 ? 10.969 18.688 -5.949 1 92.81 195 ASP A O 1
ATOM 1577 N N . TYR A 1 196 ? 12.625 17.875 -7.277 1 91.81 196 TYR A N 1
ATOM 1578 C CA . TYR A 1 196 ? 12.719 16.609 -6.547 1 91.81 196 TYR A CA 1
ATOM 1579 C C . TYR A 1 196 ? 12.906 16.859 -5.055 1 91.81 196 TYR A C 1
ATOM 1581 O O . TYR A 1 196 ? 12.273 16.188 -4.227 1 91.81 196 TYR A O 1
ATOM 1589 N N . SER A 1 197 ? 13.656 17.812 -4.68 1 93.12 197 SER A N 1
ATOM 1590 C CA . SER A 1 197 ? 14.016 18.062 -3.283 1 93.12 197 SER A CA 1
ATOM 1591 C C . SER A 1 197 ? 12.883 18.766 -2.539 1 93.12 197 SER A C 1
ATOM 1593 O O . SER A 1 197 ? 12.961 18.953 -1.323 1 93.12 197 SER A O 1
ATOM 1595 N N . LYS A 1 198 ? 11.781 19.109 -3.158 1 94.25 198 LYS A N 1
ATOM 1596 C CA . LYS A 1 198 ? 10.672 19.797 -2.51 1 94.25 198 LYS A CA 1
ATOM 1597 C C . LYS A 1 198 ? 9.383 18.984 -2.592 1 94.25 198 LYS A C 1
ATOM 1599 O O . LYS A 1 198 ? 8.312 19.453 -2.217 1 94.25 198 LYS A O 1
ATOM 1604 N N . ARG A 1 199 ? 9.508 17.75 -2.986 1 93.69 199 ARG A N 1
ATOM 1605 C CA . ARG A 1 199 ? 8.336 16.891 -3.15 1 93.69 199 ARG A CA 1
ATOM 1606 C C . ARG A 1 199 ? 7.664 16.625 -1.808 1 93.69 199 ARG A C 1
ATOM 1608 O O . ARG A 1 199 ? 6.512 16.188 -1.761 1 93.69 199 ARG A O 1
ATOM 1615 N N . PHE A 1 200 ? 8.414 16.922 -0.773 1 93.38 200 PHE A N 1
ATOM 1616 C CA . PHE A 1 200 ? 7.848 16.734 0.556 1 93.38 200 PHE A CA 1
ATOM 1617 C C . PHE A 1 200 ? 6.621 17.609 0.749 1 93.38 200 PHE A C 1
ATOM 1619 O O . PHE A 1 200 ? 5.801 17.359 1.635 1 93.38 200 PHE A O 1
ATOM 1626 N N . GLN A 1 201 ? 6.453 18.594 -0.07 1 95.31 201 GLN A N 1
ATOM 1627 C CA . GLN A 1 201 ? 5.312 19.5 0.016 1 95.31 201 GLN A CA 1
ATOM 1628 C C . GLN A 1 201 ? 4.012 18.781 -0.324 1 95.31 201 GLN A C 1
ATOM 1630 O O . GLN A 1 201 ? 2.924 19.281 -0.025 1 95.31 201 GLN A O 1
ATOM 1635 N N . ASN A 1 202 ? 4.156 17.594 -0.962 1 96.56 202 ASN A N 1
ATOM 1636 C CA . ASN A 1 202 ? 2.977 16.812 -1.324 1 96.56 202 ASN A CA 1
ATOM 1637 C C . ASN A 1 202 ? 2.502 15.938 -0.165 1 96.56 202 ASN A C 1
ATOM 1639 O O . ASN A 1 202 ? 1.391 15.406 -0.195 1 96.56 202 ASN A O 1
ATOM 1643 N N . VAL A 1 203 ? 3.371 15.711 0.801 1 96.19 203 VAL A N 1
ATOM 1644 C CA . VAL A 1 203 ? 3.107 14.734 1.852 1 96.19 203 VAL A CA 1
ATOM 1645 C C . VAL A 1 203 ? 2.084 15.297 2.836 1 96.19 203 VAL A C 1
ATOM 1647 O O . VAL A 1 203 ? 2.449 15.805 3.895 1 96.19 203 VAL A O 1
ATOM 1650 N N . LYS A 1 204 ? 0.759 15.07 2.521 1 96.81 204 LYS A N 1
ATOM 1651 C CA . LYS A 1 204 ? -0.339 15.57 3.342 1 96.81 204 LYS A CA 1
ATOM 1652 C C . LYS A 1 204 ? -1.66 14.914 2.955 1 96.81 204 LYS A C 1
ATOM 1654 O O . LYS A 1 204 ? -1.696 14.055 2.07 1 96.81 204 LYS A O 1
ATOM 1659 N N . VAL A 1 205 ? -2.691 15.18 3.744 1 97.38 205 VAL A N 1
ATOM 1660 C CA . VAL A 1 205 ? -4.047 14.828 3.344 1 97.38 205 VAL A CA 1
ATOM 1661 C C . VAL A 1 205 ? -4.602 15.891 2.395 1 97.38 205 VAL A C 1
ATOM 1663 O O . VAL A 1 205 ? -4.789 17.047 2.787 1 97.38 205 VAL A O 1
ATOM 1666 N N . ALA A 1 206 ? -4.816 15.539 1.169 1 98.56 206 ALA A N 1
ATOM 1667 C CA . ALA A 1 206 ? -5.223 16.484 0.128 1 98.56 206 ALA A CA 1
ATOM 1668 C C . ALA A 1 206 ? -6.688 16.875 0.288 1 98.56 206 ALA A C 1
ATOM 1670 O O . ALA A 1 206 ? -7.066 18.016 -0.014 1 98.56 206 ALA A O 1
ATOM 1671 N N . ILE A 1 207 ? -7.508 15.938 0.633 1 98.75 207 ILE A N 1
ATOM 1672 C CA . ILE A 1 207 ? -8.922 16.188 0.921 1 98.75 207 ILE A CA 1
ATOM 1673 C C . ILE A 1 207 ? -9.344 15.367 2.141 1 98.75 207 ILE A C 1
ATOM 1675 O O . ILE A 1 207 ? -9.023 14.18 2.24 1 98.75 207 ILE A O 1
ATOM 1679 N N . LYS A 1 208 ? -10.047 16.047 2.988 1 98.44 208 LYS A N 1
ATOM 1680 C CA . LYS A 1 208 ? -10.477 15.359 4.207 1 98.44 208 LYS A CA 1
ATOM 1681 C C . LYS A 1 208 ? -11.906 15.742 4.574 1 98.44 208 LYS A C 1
ATOM 1683 O O . LYS A 1 208 ? -12.227 16.922 4.684 1 98.44 208 LYS A O 1
ATOM 1688 N N . SER A 1 209 ? -12.836 14.773 4.758 1 98.44 209 SER A N 1
ATOM 1689 C CA . SER A 1 209 ? -14.172 14.922 5.336 1 98.44 209 SER A CA 1
ATOM 1690 C C . SER A 1 209 ? -15.07 15.758 4.434 1 98.44 209 SER A C 1
ATOM 1692 O O . SER A 1 209 ? -15.773 16.656 4.914 1 98.44 209 SER A O 1
ATOM 1694 N N . ILE A 1 210 ? -15.008 15.484 3.162 1 98.62 210 ILE A N 1
ATOM 1695 C CA . ILE A 1 210 ? -15.859 16.156 2.188 1 98.62 210 ILE A CA 1
ATOM 1696 C C . ILE A 1 210 ? -16.625 15.117 1.367 1 98.62 210 ILE A C 1
ATOM 1698 O O . ILE A 1 210 ? -16.062 14.094 0.967 1 98.62 210 ILE A O 1
ATOM 1702 N N . ALA A 1 211 ? -17.906 15.305 1.155 1 98.75 211 ALA A N 1
ATOM 1703 C CA . ALA A 1 211 ? -18.703 14.508 0.225 1 98.75 211 ALA A CA 1
ATOM 1704 C C . ALA A 1 211 ? -18.781 15.18 -1.143 1 98.75 211 ALA A C 1
ATOM 1706 O O . ALA A 1 211 ? -19.109 16.359 -1.242 1 98.75 211 ALA A O 1
ATOM 1707 N N . ILE A 1 212 ? -18.438 14.539 -2.119 1 98.88 212 ILE A N 1
ATOM 1708 C CA . ILE A 1 212 ? -18.469 15.008 -3.5 1 98.88 212 ILE A CA 1
ATOM 1709 C C . ILE A 1 212 ? -19.625 14.344 -4.238 1 98.88 212 ILE A C 1
ATOM 1711 O O . ILE A 1 212 ? -19.516 13.211 -4.703 1 98.88 212 ILE A O 1
ATOM 1715 N N . ILE A 1 213 ? -20.719 15.062 -4.398 1 98.75 213 ILE A N 1
ATOM 1716 C CA . ILE A 1 213 ? -22 14.469 -4.797 1 98.75 213 ILE A CA 1
ATOM 1717 C C . ILE A 1 213 ? -22.391 14.977 -6.184 1 98.75 213 ILE A C 1
ATOM 1719 O O . ILE A 1 213 ? -22.422 16.188 -6.426 1 98.75 213 ILE A O 1
ATOM 1723 N N . GLY A 1 214 ? -22.594 14.039 -7.105 1 98.31 214 GLY A N 1
ATOM 1724 C CA . GLY A 1 214 ? -23.156 14.344 -8.414 1 98.31 214 GLY A CA 1
ATOM 1725 C C . GLY A 1 214 ? -24.672 14.195 -8.453 1 98.31 214 GLY A C 1
ATOM 1726 O O . GLY A 1 214 ? -25.375 14.758 -7.613 1 98.31 214 GLY A O 1
ATOM 1727 N N . ALA A 1 215 ? -25.125 13.406 -9.422 1 97.12 215 ALA A N 1
ATOM 1728 C CA . ALA A 1 215 ? -26.562 13.242 -9.602 1 97.12 215 ALA A CA 1
ATOM 1729 C C . ALA A 1 215 ? -27.047 11.938 -8.977 1 97.12 215 ALA A C 1
ATOM 1731 O O . ALA A 1 215 ? -26.406 11.406 -8.062 1 97.12 215 ALA A O 1
ATOM 1732 N N . GLY A 1 216 ? -28.234 11.516 -9.336 1 95.38 216 GLY A N 1
ATOM 1733 C CA . GLY A 1 216 ? -28.828 10.312 -8.773 1 95.38 216 GLY A CA 1
ATOM 1734 C C . GLY A 1 216 ? -28.328 9.039 -9.43 1 95.38 216 GLY A C 1
ATOM 1735 O O . GLY A 1 216 ? -27.672 9.086 -10.469 1 95.38 216 GLY A O 1
ATOM 1736 N N . ILE A 1 217 ? -28.672 7.914 -8.914 1 95 217 ILE A N 1
ATOM 1737 C CA . ILE A 1 217 ? -28.172 6.602 -9.32 1 95 217 ILE A CA 1
ATOM 1738 C C . ILE A 1 217 ? -28.609 6.305 -10.75 1 95 217 ILE A C 1
ATOM 1740 O O . ILE A 1 217 ? -27.906 5.613 -11.492 1 95 217 ILE A O 1
ATOM 1744 N N . LYS A 1 218 ? -29.75 6.828 -11.203 1 94.5 218 LYS A N 1
ATOM 1745 C CA . LYS A 1 218 ? -30.297 6.543 -12.531 1 94.5 218 LYS A CA 1
ATOM 1746 C C . LYS A 1 218 ? -29.828 7.566 -13.555 1 94.5 218 LYS A C 1
ATOM 1748 O O . LYS A 1 218 ? -30.016 7.383 -14.758 1 94.5 218 LYS A O 1
ATOM 1753 N N . ASN A 1 219 ? -29.266 8.641 -13.078 1 95.56 219 ASN A N 1
ATOM 1754 C CA . ASN A 1 219 ? -28.859 9.727 -13.961 1 95.56 219 ASN A CA 1
ATOM 1755 C C . ASN A 1 219 ? -27.484 10.273 -13.57 1 95.56 219 ASN A C 1
ATOM 1757 O O . ASN A 1 219 ? -27.328 11.477 -13.359 1 95.56 219 ASN A O 1
ATOM 1761 N N . LEU A 1 220 ? -26.562 9.398 -13.539 1 97.62 220 LEU A N 1
ATOM 1762 C CA . LEU A 1 220 ? -25.219 9.773 -13.141 1 97.62 220 LEU A CA 1
ATOM 1763 C C . LEU A 1 220 ? -24.688 10.898 -14.016 1 97.62 220 LEU A C 1
ATOM 1765 O O . LEU A 1 220 ? -25.016 10.977 -15.203 1 97.62 220 LEU A O 1
ATOM 1769 N N . LEU A 1 221 ? -23.891 11.82 -13.445 1 98.25 221 LEU A N 1
ATOM 1770 C CA . LEU A 1 221 ? -23.172 12.797 -14.25 1 98.25 221 LEU A CA 1
ATOM 1771 C C . LEU A 1 221 ? -22.078 12.117 -15.07 1 98.25 221 LEU A C 1
ATOM 1773 O O . LEU A 1 221 ? -21.375 11.242 -14.57 1 98.25 221 LEU A O 1
ATOM 1777 N N . ASP A 1 222 ? -21.953 12.484 -16.297 1 97.5 222 ASP A N 1
ATOM 1778 C CA . ASP A 1 222 ? -20.984 11.859 -17.188 1 97.5 222 ASP A CA 1
ATOM 1779 C C . ASP A 1 222 ? -19.547 12.266 -16.828 1 97.5 222 ASP A C 1
ATOM 1781 O O . ASP A 1 222 ? -18.594 11.57 -17.172 1 97.5 222 ASP A O 1
ATOM 1785 N N . SER A 1 223 ? -19.422 13.398 -16.125 1 97.62 223 SER A N 1
ATOM 1786 C CA . SER A 1 223 ? -18.125 13.938 -15.727 1 97.62 223 SER A CA 1
ATOM 1787 C C . SER A 1 223 ? -17.453 13.047 -14.688 1 97.62 223 SER A C 1
ATOM 1789 O O . SER A 1 223 ? -18.109 12.211 -14.062 1 97.62 223 SER A O 1
ATOM 1791 N N . CYS A 1 224 ? -16.141 13.195 -14.648 1 98.5 224 CYS A N 1
ATOM 1792 C CA . CYS A 1 224 ? -15.375 12.539 -13.586 1 98.5 224 CYS A CA 1
ATOM 1793 C C . CYS A 1 224 ? -15.438 13.352 -12.297 1 98.5 224 CYS A C 1
ATOM 1795 O O . CYS A 1 224 ? -15.32 14.578 -12.32 1 98.5 224 CYS A O 1
ATOM 1797 N N . ALA A 1 225 ? -15.641 12.688 -11.164 1 98.81 225 ALA A N 1
ATOM 1798 C CA . ALA A 1 225 ? -15.664 13.406 -9.891 1 98.81 225 ALA A CA 1
ATOM 1799 C C . ALA A 1 225 ? -14.273 13.922 -9.531 1 98.81 225 ALA A C 1
ATOM 1801 O O . ALA A 1 225 ? -14.07 15.133 -9.375 1 98.81 225 ALA A O 1
ATOM 1802 N N . ILE A 1 226 ? -13.258 12.984 -9.375 1 98.88 226 ILE A N 1
ATOM 1803 C CA . ILE A 1 226 ? -11.883 13.383 -9.078 1 98.88 226 ILE A CA 1
ATOM 1804 C C . ILE A 1 226 ? -10.945 12.805 -10.133 1 98.88 226 ILE A C 1
ATOM 1806 O O . ILE A 1 226 ? -10.852 11.586 -10.289 1 98.88 226 ILE A O 1
ATOM 1810 N N . LYS A 1 227 ? -10.297 13.625 -10.836 1 98.69 227 LYS A N 1
ATOM 1811 C CA . LYS A 1 227 ? -9.195 13.258 -11.711 1 98.69 227 LYS A CA 1
ATOM 1812 C C . LYS A 1 227 ? -7.848 13.5 -11.031 1 98.69 227 LYS A C 1
ATOM 1814 O O . LYS A 1 227 ? -7.66 14.523 -10.375 1 98.69 227 LYS A O 1
ATOM 1819 N N . ILE A 1 228 ? -6.875 12.641 -11.141 1 98.75 228 ILE A N 1
ATOM 1820 C CA . ILE A 1 228 ? -5.598 12.789 -10.453 1 98.75 228 ILE A CA 1
ATOM 1821 C C . ILE A 1 228 ? -4.453 12.68 -11.461 1 98.75 228 ILE A C 1
ATOM 1823 O O . ILE A 1 228 ? -4.359 11.703 -12.203 1 98.75 228 ILE A O 1
ATOM 1827 N N . GLY A 1 229 ? -3.555 13.594 -11.422 1 98.12 229 GLY A N 1
ATOM 1828 C CA . GLY A 1 229 ? -2.389 13.609 -12.297 1 98.12 229 GLY A CA 1
ATOM 1829 C C . GLY A 1 229 ? -2.545 14.539 -13.484 1 98.12 229 GLY A C 1
ATOM 1830 O O . GLY A 1 229 ? -3.248 15.555 -13.398 1 98.12 229 GLY A O 1
ATOM 1831 N N . GLY A 1 230 ? -1.792 14.344 -14.516 1 97 230 GLY A N 1
ATOM 1832 C CA . GLY A 1 230 ? -1.726 15.156 -15.719 1 97 230 GLY A CA 1
ATOM 1833 C C . GLY A 1 230 ? -0.306 15.422 -16.188 1 97 230 GLY A C 1
ATOM 1834 O O . GLY A 1 230 ? 0.56 14.547 -16.062 1 97 230 GLY A O 1
ATOM 1835 N N . ASP A 1 231 ? -0.083 16.547 -16.672 1 93.69 231 ASP A N 1
ATOM 1836 C CA . ASP A 1 231 ? 1.202 16.875 -17.281 1 93.69 231 ASP A CA 1
ATOM 1837 C C . ASP A 1 231 ? 2.252 17.188 -16.219 1 93.69 231 ASP A C 1
ATOM 1839 O O . ASP A 1 231 ? 3.453 17.062 -16.469 1 93.69 231 ASP A O 1
ATOM 1843 N N . GLU A 1 232 ? 1.764 17.484 -15.016 1 93.25 232 GLU A N 1
ATOM 1844 C CA . GLU A 1 232 ? 2.699 17.781 -13.945 1 93.25 232 GLU A CA 1
ATOM 1845 C C . GLU A 1 232 ? 3.375 16.531 -13.414 1 93.25 232 GLU A C 1
ATOM 1847 O O . GLU A 1 232 ? 2.709 15.531 -13.133 1 93.25 232 GLU A O 1
ATOM 1852 N N . ARG A 1 233 ? 4.598 16.469 -13.172 1 89.25 233 ARG A N 1
ATOM 1853 C CA . ARG A 1 233 ? 5.434 15.266 -13.102 1 89.25 233 ARG A CA 1
ATOM 1854 C C . ARG A 1 233 ? 5.336 14.609 -11.734 1 89.25 233 ARG A C 1
ATOM 1856 O O . ARG A 1 233 ? 5.75 13.461 -11.555 1 89.25 233 ARG A O 1
ATOM 1863 N N . ASN A 1 234 ? 4.766 15.312 -10.703 1 91.38 234 ASN A N 1
ATOM 1864 C CA . ASN A 1 234 ? 4.91 14.789 -9.352 1 91.38 234 ASN A CA 1
ATOM 1865 C C . ASN A 1 234 ? 3.584 14.789 -8.602 1 91.38 234 ASN A C 1
ATOM 1867 O O . ASN A 1 234 ? 3.529 15.164 -7.43 1 91.38 234 ASN A O 1
ATOM 1871 N N . SER A 1 235 ? 2.535 14.391 -9.258 1 95.69 235 SER A N 1
ATOM 1872 C CA . SER A 1 235 ? 1.245 14.305 -8.586 1 95.69 235 SER A CA 1
ATOM 1873 C C . SER A 1 235 ? 1.145 13.047 -7.734 1 95.69 235 SER A C 1
ATOM 1875 O O . SER A 1 235 ? 0.416 12.109 -8.078 1 95.69 235 SER A O 1
ATOM 1877 N N . SER A 1 236 ? 1.856 13.102 -6.5 1 95.94 236 SER A N 1
ATOM 1878 C CA . SER A 1 236 ? 2.057 11.867 -5.746 1 95.94 236 SER A CA 1
ATOM 1879 C C . SER A 1 236 ? 2.232 12.148 -4.258 1 95.94 236 SER A C 1
ATOM 1881 O O . SER A 1 236 ? 2.283 13.312 -3.842 1 95.94 236 SER A O 1
ATOM 1883 N N . LEU A 1 237 ? 2.188 11.078 -3.363 1 96.44 237 LEU A N 1
ATOM 1884 C CA . LEU A 1 237 ? 2.637 11.07 -1.976 1 96.44 237 LEU A CA 1
ATOM 1885 C C . LEU A 1 237 ? 1.573 11.648 -1.054 1 96.44 237 LEU A C 1
ATOM 1887 O O . LEU A 1 237 ? 1.873 12.047 0.074 1 96.44 237 LEU A O 1
ATOM 1891 N N . PHE A 1 238 ? 0.329 11.727 -1.537 1 97.94 238 PHE A N 1
ATOM 1892 C CA . PHE A 1 238 ? -0.683 12.328 -0.677 1 97.94 238 PHE A CA 1
ATOM 1893 C C . PHE A 1 238 ? -1.811 11.344 -0.395 1 97.94 238 PHE A C 1
ATOM 1895 O O . PHE A 1 238 ? -1.854 10.258 -0.98 1 97.94 238 PHE A O 1
ATOM 1902 N N . THR A 1 239 ? -2.65 11.695 0.539 1 98.38 239 THR A N 1
ATOM 1903 C CA . THR A 1 239 ? -3.742 10.852 1.009 1 98.38 239 THR A CA 1
ATOM 1904 C C . THR A 1 239 ? -5.086 11.555 0.84 1 98.38 239 THR A C 1
ATOM 1906 O O . THR A 1 239 ? -5.168 12.781 0.959 1 98.38 239 THR A O 1
ATOM 1909 N N . ILE A 1 240 ? -6.082 10.867 0.482 1 98.75 240 ILE A N 1
ATOM 1910 C CA . ILE A 1 240 ? -7.48 11.281 0.564 1 98.75 240 ILE A CA 1
ATOM 1911 C C . ILE A 1 240 ? -8.172 10.523 1.694 1 98.75 240 ILE A C 1
ATOM 1913 O O . ILE A 1 240 ? -8.172 9.289 1.721 1 98.75 240 ILE A O 1
ATOM 1917 N N . ASP A 1 241 ? -8.742 11.281 2.643 1 98.44 241 ASP A N 1
ATOM 1918 C CA . ASP A 1 241 ? -9.195 10.672 3.889 1 98.44 241 ASP A CA 1
ATOM 1919 C C . ASP A 1 241 ? -10.648 11.031 4.176 1 98.44 241 ASP A C 1
ATOM 1921 O O . ASP A 1 241 ? -10.992 12.203 4.32 1 98.44 241 ASP A O 1
ATOM 1925 N N . SER A 1 242 ? -11.516 9.984 4.344 1 98.25 242 SER A N 1
ATOM 1926 C CA . SER A 1 242 ? -12.898 10.172 4.773 1 98.25 242 SER A CA 1
ATOM 1927 C C . SER A 1 242 ? -13.695 10.969 3.746 1 98.25 242 SER A C 1
ATOM 1929 O O . SER A 1 242 ? -14.375 11.938 4.094 1 98.25 242 SER A O 1
ATOM 1931 N N . VAL A 1 243 ? -13.578 10.602 2.541 1 98.75 243 VAL A N 1
ATOM 1932 C CA . VAL A 1 243 ? -14.289 11.258 1.449 1 98.75 243 VAL A CA 1
ATOM 1933 C C . VAL A 1 243 ? -15.336 10.312 0.864 1 98.75 243 VAL A C 1
ATOM 1935 O O . VAL A 1 243 ? -15.078 9.117 0.695 1 98.75 243 VAL A O 1
ATOM 1938 N N . SER A 1 244 ? -16.547 10.797 0.595 1 98.56 244 SER A N 1
ATOM 1939 C CA . SER A 1 244 ? -17.609 10.047 -0.084 1 98.56 244 SER A CA 1
ATOM 1940 C C . SER A 1 244 ? -17.859 10.602 -1.481 1 98.56 244 SER A C 1
ATOM 1942 O O . SER A 1 244 ? -18.031 11.812 -1.653 1 98.56 244 SER A O 1
ATOM 1944 N N . ILE A 1 245 ? -17.891 9.828 -2.445 1 98.81 245 ILE A N 1
ATOM 1945 C CA . ILE A 1 245 ? -18.141 10.219 -3.828 1 98.81 245 ILE A CA 1
ATOM 1946 C C . ILE A 1 245 ? -19.312 9.406 -4.387 1 98.81 245 ILE A C 1
ATOM 1948 O O . ILE A 1 245 ? -19.281 8.172 -4.371 1 98.81 245 ILE A O 1
ATOM 1952 N N . GLN A 1 246 ? -20.281 10.078 -4.895 1 98.25 246 GLN A N 1
ATOM 1953 C CA . GLN A 1 246 ? -21.484 9.414 -5.402 1 98.25 246 GLN A CA 1
ATOM 1954 C C . GLN A 1 246 ? -22.125 10.211 -6.535 1 98.25 246 GLN A C 1
ATOM 1956 O O . GLN A 1 246 ? -22.062 11.445 -6.535 1 98.25 246 GLN A O 1
ATOM 1961 N N . GLY A 1 247 ? -22.688 9.492 -7.5 1 98.38 247 GLY A N 1
ATOM 1962 C CA . GLY A 1 247 ? -23.5 10.148 -8.508 1 98.38 247 GLY A CA 1
ATOM 1963 C C . GLY A 1 247 ? -22.734 10.516 -9.758 1 98.38 247 GLY A C 1
ATOM 1964 O O . GLY A 1 247 ? -23.141 11.398 -10.508 1 98.38 247 GLY A O 1
ATOM 1965 N N . TRP A 1 248 ? -21.609 9.867 -9.969 1 98.62 248 TRP A N 1
ATOM 1966 C CA . TRP A 1 248 ? -20.734 10.125 -11.109 1 98.62 248 TRP A CA 1
ATOM 1967 C C . TRP A 1 248 ? -20.5 8.852 -11.922 1 98.62 248 TRP A C 1
ATOM 1969 O O . TRP A 1 248 ? -20.344 7.77 -11.352 1 98.62 248 TRP A O 1
ATOM 1979 N N . ARG A 1 249 ? -20.516 8.953 -13.211 1 98.31 249 ARG A N 1
ATOM 1980 C CA . ARG A 1 249 ? -20.188 7.789 -14.023 1 98.31 249 ARG A CA 1
ATOM 1981 C C . ARG A 1 249 ? -18.766 7.32 -13.758 1 98.31 249 ARG A C 1
ATOM 1983 O O . ARG A 1 249 ? -18.484 6.121 -13.805 1 98.31 249 ARG A O 1
ATOM 1990 N N . THR A 1 250 ? -17.938 8.25 -13.672 1 98.69 250 THR A N 1
ATOM 1991 C CA . THR A 1 250 ? -16.562 8 -13.25 1 98.69 250 THR A CA 1
ATOM 1992 C C . THR A 1 250 ? -16.281 8.68 -11.914 1 98.69 250 THR A C 1
ATOM 1994 O O . THR A 1 250 ? -16.266 9.906 -11.82 1 98.69 250 THR A O 1
ATOM 1997 N N . THR A 1 251 ? -16.031 7.906 -10.875 1 98.56 251 THR A N 1
ATOM 1998 C CA . THR A 1 251 ? -15.742 8.445 -9.547 1 98.56 251 THR A CA 1
ATOM 1999 C C . THR A 1 251 ? -14.297 8.914 -9.461 1 98.56 251 THR A C 1
ATOM 2001 O O . THR A 1 251 ? -14.023 10.008 -8.953 1 98.56 251 THR A O 1
ATOM 2004 N N . LEU A 1 252 ? -13.359 8.078 -9.93 1 98.81 252 LEU A N 1
ATOM 2005 C CA . LEU A 1 252 ? -11.938 8.398 -9.969 1 98.81 252 LEU A CA 1
ATOM 2006 C C . LEU A 1 252 ? -11.359 8.102 -11.344 1 98.81 252 LEU A C 1
ATOM 2008 O O . LEU A 1 252 ? -11.695 7.094 -11.969 1 98.81 252 LEU A O 1
ATOM 2012 N N . ALA A 1 253 ? -10.547 8.922 -11.781 1 98.75 253 ALA A N 1
ATOM 2013 C CA . ALA A 1 253 ? -9.742 8.672 -12.977 1 98.75 253 ALA A CA 1
ATOM 2014 C C . ALA A 1 253 ? -8.273 9.039 -12.734 1 98.75 253 ALA A C 1
ATOM 2016 O O . ALA A 1 253 ? -7.969 10.156 -12.312 1 98.75 253 ALA A O 1
ATOM 2017 N N . PHE A 1 254 ? -7.379 8.172 -12.984 1 98.69 254 PHE A N 1
ATOM 2018 C CA . PHE A 1 254 ? -5.949 8.406 -12.82 1 98.69 254 PHE A CA 1
ATOM 2019 C C . PHE A 1 254 ? -5.297 8.727 -14.164 1 98.69 254 PHE A C 1
ATOM 2021 O O . PHE A 1 254 ? -5.629 8.117 -15.18 1 98.69 254 PHE A O 1
ATOM 2028 N N . ASP A 1 255 ? -4.434 9.688 -14.141 1 97.81 255 ASP A N 1
ATOM 2029 C CA . ASP A 1 255 ? -3.744 10.18 -15.328 1 97.81 255 ASP A CA 1
ATOM 2030 C C . ASP A 1 255 ? -2.23 10.023 -15.195 1 97.81 255 ASP A C 1
ATOM 2032 O O . ASP A 1 255 ? -1.75 9.391 -14.25 1 97.81 255 ASP A O 1
ATOM 2036 N N . ASN A 1 256 ? -1.45 10.586 -16.141 1 97.12 256 ASN A N 1
ATOM 2037 C CA . ASN A 1 256 ? 0.007 10.609 -16.062 1 97.12 256 ASN A CA 1
ATOM 2038 C C . ASN A 1 256 ? 0.492 11.164 -14.727 1 97.12 256 ASN A C 1
ATOM 2040 O O . ASN A 1 256 ? -0.137 12.055 -14.156 1 97.12 256 ASN A O 1
ATOM 2044 N N . ASN A 1 257 ? 1.597 10.539 -14.258 1 96.81 257 ASN A N 1
ATOM 2045 C CA . ASN A 1 257 ? 2.359 11.078 -13.141 1 96.81 257 ASN A CA 1
ATOM 2046 C C . ASN A 1 257 ? 1.592 10.961 -11.828 1 96.81 257 ASN A C 1
ATOM 2048 O O . ASN A 1 257 ? 1.8 11.75 -10.906 1 96.81 257 ASN A O 1
ATOM 2052 N N . SER A 1 258 ? 0.644 10.031 -11.766 1 97.81 258 SER A N 1
ATOM 2053 C CA . SER A 1 258 ? -0.092 9.75 -10.539 1 97.81 258 SER A CA 1
ATOM 2054 C C . SER A 1 258 ? 0.413 8.477 -9.875 1 97.81 258 SER A C 1
ATOM 2056 O O . SER A 1 258 ? 0.193 7.375 -10.375 1 97.81 258 SER A O 1
ATOM 2058 N N . TRP A 1 259 ? 1.063 8.641 -8.797 1 96.44 259 TRP A N 1
ATOM 2059 C CA . TRP A 1 259 ? 1.607 7.465 -8.125 1 96.44 259 TRP A CA 1
ATOM 2060 C C . TRP A 1 259 ? 1.719 7.699 -6.621 1 96.44 259 TRP A C 1
ATOM 2062 O O . TRP A 1 259 ? 1.802 8.844 -6.168 1 96.44 259 TRP A O 1
ATOM 2072 N N . ARG A 1 260 ? 1.639 6.605 -5.812 1 97.56 260 ARG A N 1
ATOM 2073 C CA . ARG A 1 260 ? 1.704 6.586 -4.355 1 97.56 260 ARG A CA 1
ATOM 2074 C C . ARG A 1 260 ? 0.624 7.473 -3.746 1 97.56 2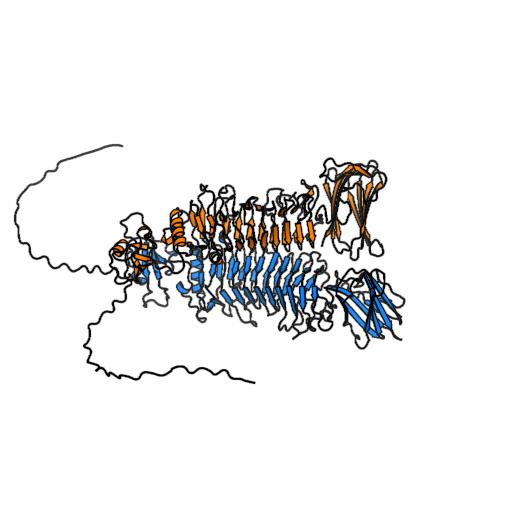60 ARG A C 1
ATOM 2076 O O . ARG A 1 260 ? 0.926 8.383 -2.973 1 97.56 260 ARG A O 1
ATOM 2083 N N . ILE A 1 261 ? -0.552 7.199 -4.117 1 98.44 261 ILE A N 1
ATOM 2084 C CA . ILE A 1 261 ? -1.738 7.855 -3.58 1 98.44 261 ILE A CA 1
ATOM 2085 C C . ILE A 1 261 ? -2.523 6.879 -2.709 1 98.44 261 ILE A C 1
ATOM 2087 O O . ILE A 1 261 ? -2.732 5.727 -3.092 1 98.44 261 ILE A O 1
ATOM 2091 N N . LYS A 1 262 ? -2.906 7.332 -1.559 1 98.5 262 LYS A N 1
ATOM 2092 C CA . LYS A 1 262 ? -3.67 6.492 -0.641 1 98.5 262 LYS A CA 1
ATOM 2093 C C . LYS A 1 262 ? -5.074 7.047 -0.428 1 98.5 262 LYS A C 1
ATOM 2095 O O . LYS A 1 262 ? -5.246 8.242 -0.174 1 98.5 262 LYS A O 1
ATOM 2100 N N . PHE A 1 263 ? -6.078 6.227 -0.553 1 98.81 263 PHE A N 1
ATOM 2101 C CA . PHE A 1 263 ? -7.438 6.477 -0.095 1 98.81 263 PHE A CA 1
ATOM 2102 C C . PHE A 1 263 ? -7.73 5.703 1.184 1 98.81 263 PHE A C 1
ATOM 2104 O O . PHE A 1 263 ? -7.602 4.477 1.215 1 98.81 263 PHE A O 1
ATOM 2111 N N . CYS A 1 264 ? -8.062 6.336 2.27 1 98.25 264 CYS A N 1
ATOM 2112 C CA . CYS A 1 264 ? -8.406 5.641 3.504 1 98.25 264 CYS A CA 1
ATOM 2113 C C . CYS A 1 264 ? -9.773 6.086 4.02 1 98.25 264 CYS A C 1
ATOM 2115 O O . CYS A 1 264 ? -10.094 7.277 3.984 1 98.25 264 CYS A O 1
ATOM 2117 N N . ASP A 1 265 ? -10.633 5.152 4.395 1 98 265 ASP A N 1
ATOM 2118 C CA . ASP A 1 265 ? -11.945 5.387 4.996 1 98 265 ASP A CA 1
ATOM 2119 C C . ASP A 1 265 ? -12.867 6.113 4.023 1 98 265 ASP A C 1
ATOM 2121 O O . ASP A 1 265 ? -13.617 7.004 4.422 1 98 265 ASP A O 1
ATOM 2125 N N . CYS A 1 266 ? -12.75 5.785 2.729 1 98.69 266 CYS A N 1
ATOM 2126 C CA . CYS A 1 266 ? -13.547 6.449 1.708 1 98.69 266 CYS A CA 1
ATOM 2127 C C . CYS A 1 266 ? -14.695 5.559 1.247 1 98.69 266 CYS A C 1
ATOM 2129 O O . CYS A 1 266 ? -14.672 4.344 1.458 1 98.69 266 CYS A O 1
ATOM 2131 N N . HIS A 1 267 ? -15.711 6.168 0.678 1 98.31 267 HIS A N 1
ATOM 2132 C CA . HIS A 1 267 ? -16.891 5.496 0.155 1 98.31 267 HIS A CA 1
ATOM 2133 C C . HIS A 1 267 ? -17.141 5.879 -1.301 1 98.31 267 HIS A C 1
ATOM 2135 O O . HIS A 1 267 ? -17.344 7.055 -1.613 1 98.31 267 HIS A O 1
ATOM 2141 N N . PHE A 1 268 ? -17.125 4.934 -2.188 1 98.69 268 PHE A N 1
ATOM 2142 C CA . PHE A 1 268 ? -17.359 5.133 -3.615 1 98.69 268 PHE A CA 1
ATOM 2143 C C . PHE A 1 268 ? -18.641 4.438 -4.062 1 98.69 268 PHE A C 1
ATOM 2145 O O . PHE A 1 268 ? -18.703 3.209 -4.105 1 98.69 268 PHE A O 1
ATOM 2152 N N . LEU A 1 269 ? -19.672 5.227 -4.5 1 98.06 269 LEU A N 1
ATOM 2153 C CA . LEU A 1 269 ? -20.953 4.629 -4.867 1 98.06 269 LEU A CA 1
ATOM 2154 C C . LEU A 1 269 ? -21.266 4.863 -6.344 1 98.06 269 LEU A C 1
ATOM 2156 O O . LEU A 1 269 ? -21.109 5.98 -6.844 1 98.06 269 LEU A O 1
ATOM 2160 N N . TRP A 1 270 ? -21.594 3.789 -7.09 1 97.94 270 TRP A N 1
ATOM 2161 C CA . TRP A 1 270 ? -22.359 3.756 -8.328 1 97.94 270 TRP A CA 1
ATOM 2162 C C . TRP A 1 270 ? -21.469 3.977 -9.539 1 97.94 270 TRP A C 1
ATOM 2164 O O . TRP A 1 270 ? -21.812 3.584 -10.656 1 97.94 270 TRP A O 1
ATOM 2174 N N . GLY A 1 271 ? -20.312 4.652 -9.359 1 98.12 271 GLY A N 1
ATOM 2175 C CA . GLY A 1 271 ? -19.484 4.973 -10.516 1 98.12 271 GLY A CA 1
ATOM 2176 C C . GLY A 1 271 ? -18.234 4.129 -10.609 1 98.12 271 GLY A C 1
ATOM 2177 O O . GLY A 1 271 ? -17.969 3.301 -9.734 1 98.12 271 GLY A O 1
ATOM 2178 N N . ASN A 1 272 ? -17.469 4.363 -11.68 1 98.69 272 ASN A N 1
ATOM 2179 C CA . ASN A 1 272 ? -16.297 3.551 -11.992 1 98.69 272 ASN A CA 1
ATOM 2180 C C . ASN A 1 272 ? -15.016 4.242 -11.555 1 98.69 272 ASN A C 1
ATOM 2182 O O . ASN A 1 272 ? -14.969 5.469 -11.445 1 98.69 272 ASN A O 1
ATOM 2186 N N . ILE A 1 273 ? -14.039 3.49 -11.266 1 98.88 273 ILE A N 1
ATOM 2187 C CA . ILE A 1 273 ? -12.664 3.938 -11.055 1 98.88 273 ILE A CA 1
ATOM 2188 C C . ILE A 1 273 ? -11.781 3.457 -12.203 1 98.88 273 ILE A C 1
ATOM 2190 O O . ILE A 1 273 ? -11.727 2.26 -12.492 1 98.88 273 ILE A O 1
ATOM 2194 N N . ILE A 1 274 ? -11.078 4.391 -12.828 1 98.62 274 ILE A N 1
ATOM 2195 C CA . ILE A 1 274 ? -10.43 4.027 -14.078 1 98.62 274 ILE A CA 1
ATOM 2196 C C . ILE A 1 274 ? -8.961 4.461 -14.047 1 98.62 274 ILE A C 1
ATOM 2198 O O . ILE A 1 274 ? -8.656 5.617 -13.75 1 98.62 274 ILE A O 1
ATOM 2202 N N . ALA A 1 275 ? -8.031 3.588 -14.32 1 98.5 275 ALA A N 1
ATOM 2203 C CA . ALA A 1 275 ? -6.656 3.844 -14.75 1 98.5 275 ALA A CA 1
ATOM 2204 C C . ALA A 1 275 ? -6.438 3.412 -16.188 1 98.5 275 ALA A C 1
ATOM 2206 O O . ALA A 1 275 ? -6.035 2.275 -16.453 1 98.5 275 ALA A O 1
ATOM 2207 N N . PRO A 1 276 ? -6.652 4.301 -17.047 1 97.31 276 PRO A N 1
ATOM 2208 C CA . PRO A 1 276 ? -6.672 3.939 -18.469 1 97.31 276 PRO A CA 1
ATOM 2209 C C . PRO A 1 276 ? -5.281 3.613 -19.016 1 97.31 276 PRO A C 1
ATOM 2211 O O . PRO A 1 276 ? -4.273 4.02 -18.422 1 97.31 276 PRO A O 1
ATOM 2214 N N . PRO A 1 277 ? -5.234 2.908 -20.141 1 97.06 277 PRO A N 1
ATOM 2215 C CA . PRO A 1 277 ? -3.932 2.574 -20.734 1 97.06 277 PRO A CA 1
ATOM 2216 C C . PRO A 1 277 ? -3.186 3.801 -21.25 1 97.06 277 PRO A C 1
ATOM 2218 O O . PRO A 1 277 ? -3.811 4.809 -21.594 1 97.06 277 PRO A O 1
ATOM 2221 N N . GLY A 1 278 ? -1.93 3.699 -21.328 1 94.62 278 GLY A N 1
ATOM 2222 C CA . GLY A 1 278 ? -1.129 4.711 -22 1 94.62 278 GLY A CA 1
ATOM 2223 C C . GLY A 1 278 ? -0.521 5.719 -21.047 1 94.62 278 GLY A C 1
ATOM 2224 O O . GLY A 1 278 ? 0.362 6.492 -21.422 1 94.62 278 GLY A O 1
ATOM 2225 N N . ASN A 1 279 ? -0.996 5.781 -19.797 1 93.81 279 ASN A N 1
ATOM 2226 C CA . ASN A 1 279 ? -0.437 6.719 -18.828 1 93.81 279 ASN A CA 1
ATOM 2227 C C . ASN A 1 279 ? 0.979 6.324 -18.406 1 93.81 279 ASN A C 1
ATOM 2229 O O . ASN A 1 279 ? 1.277 5.141 -18.266 1 93.81 279 ASN A O 1
ATOM 2233 N N . LYS A 1 280 ? 1.787 7.332 -18.234 1 93.44 280 LYS A N 1
ATOM 2234 C CA . LYS A 1 280 ? 3.189 7.121 -17.891 1 93.44 280 LYS A CA 1
ATOM 2235 C C . LYS A 1 280 ? 3.482 7.602 -16.469 1 93.44 280 LYS A C 1
ATOM 2237 O O . LYS A 1 280 ? 2.844 8.531 -15.977 1 93.44 280 LYS A O 1
ATOM 2242 N N . ASN A 1 281 ? 4.531 6.941 -15.859 1 94.88 281 ASN A N 1
ATOM 2243 C CA . ASN A 1 281 ? 4.961 7.32 -14.516 1 94.88 281 ASN A CA 1
ATOM 2244 C C . ASN A 1 281 ? 3.795 7.316 -13.531 1 94.88 281 ASN A C 1
ATOM 2246 O O . ASN A 1 281 ? 3.57 8.305 -12.828 1 94.88 281 ASN A O 1
ATOM 2250 N N . SER A 1 282 ? 3.068 6.301 -13.617 1 96.38 282 SER A N 1
ATOM 2251 C CA . SER A 1 282 ? 1.844 6.227 -12.82 1 96.38 282 SER A CA 1
ATOM 2252 C C . SER A 1 282 ? 1.634 4.824 -12.258 1 96.38 282 SER A C 1
ATOM 2254 O O . SER A 1 282 ? 2.094 3.842 -12.844 1 96.38 282 SER A O 1
ATOM 2256 N N . GLY A 1 283 ? 1.064 4.727 -11.117 1 96.12 283 GLY A N 1
ATOM 2257 C CA . GLY A 1 283 ? 0.55 3.445 -10.664 1 96.12 283 GLY A CA 1
ATOM 2258 C C . GLY A 1 283 ? 1.403 2.805 -9.586 1 96.12 283 GLY A C 1
ATOM 2259 O O . GLY A 1 283 ? 1.08 1.722 -9.094 1 96.12 283 GLY A O 1
ATOM 2260 N N . GLU A 1 284 ? 2.488 3.461 -9.148 1 93.44 284 GLU A N 1
ATOM 2261 C CA . GLU A 1 284 ? 3.318 2.885 -8.094 1 93.44 284 GLU A CA 1
ATOM 2262 C C . GLU A 1 284 ? 2.598 2.912 -6.746 1 93.44 284 GLU A C 1
ATOM 2264 O O . GLU A 1 284 ? 2.186 3.975 -6.281 1 93.44 284 GLU A O 1
ATOM 2269 N N . CYS A 1 285 ? 2.49 1.746 -6.121 1 96.12 285 CYS A N 1
ATOM 2270 C CA . CYS A 1 285 ? 2.029 1.596 -4.742 1 96.12 285 CYS A CA 1
ATOM 2271 C C . CYS A 1 285 ? 0.75 2.391 -4.508 1 96.12 285 CYS A C 1
ATOM 2273 O O . CYS A 1 285 ? 0.708 3.264 -3.641 1 96.12 285 CYS A O 1
ATOM 2275 N N . MET A 1 286 ? -0.283 2.141 -5.246 1 98.44 286 MET A N 1
ATOM 2276 C CA . MET A 1 286 ? -1.597 2.752 -5.066 1 98.44 286 MET A CA 1
ATOM 2277 C C . MET A 1 286 ? -2.398 2.016 -3.998 1 98.44 286 MET A C 1
ATOM 2279 O O . MET A 1 286 ? -2.506 0.789 -4.031 1 98.44 286 MET A O 1
ATOM 2283 N N . VAL A 1 287 ? -2.996 2.758 -3.025 1 98.56 287 VAL A N 1
ATOM 2284 C CA . VAL A 1 287 ? -3.531 2.07 -1.854 1 98.56 287 VAL A CA 1
ATOM 2285 C C . VAL A 1 287 ? -4.977 2.498 -1.622 1 98.56 287 VAL A C 1
ATOM 2287 O O . VAL A 1 287 ? -5.289 3.691 -1.616 1 98.56 287 VAL A O 1
ATOM 2290 N N . PHE A 1 288 ? -5.914 1.584 -1.441 1 98.75 288 PHE A N 1
ATOM 2291 C CA . PHE A 1 288 ? -7.234 1.748 -0.849 1 98.75 288 PHE A CA 1
ATOM 2292 C C . PHE A 1 288 ? -7.332 1 0.476 1 98.75 288 PHE A C 1
ATOM 2294 O O . PHE A 1 288 ? -7.242 -0.229 0.508 1 98.75 288 PHE A O 1
ATOM 2301 N N . ASP A 1 289 ? -7.477 1.693 1.597 1 98.19 289 ASP A N 1
ATOM 2302 C CA . ASP A 1 289 ? -7.492 1.12 2.939 1 98.19 289 ASP A CA 1
ATOM 2303 C C . ASP A 1 289 ? -8.805 1.431 3.65 1 98.19 289 ASP A C 1
ATOM 2305 O O . ASP A 1 289 ? -9.117 2.594 3.918 1 98.19 289 ASP A O 1
ATOM 2309 N N . ASN A 1 290 ? -9.562 0.401 3.943 1 97.75 290 ASN A N 1
ATOM 2310 C CA . ASN A 1 290 ? -10.836 0.548 4.641 1 97.75 290 ASN A CA 1
ATOM 2311 C C . ASN A 1 290 ? -11.828 1.369 3.826 1 97.75 290 ASN A C 1
ATOM 2313 O O . ASN A 1 290 ? -12.438 2.309 4.344 1 97.75 290 ASN A O 1
ATOM 2317 N N . CYS A 1 291 ? -11.969 1.047 2.568 1 98.62 291 CYS A N 1
ATOM 2318 C CA . CYS A 1 291 ? -12.891 1.729 1.667 1 98.62 291 CYS A CA 1
ATOM 2319 C C . CYS A 1 291 ? -14.047 0.814 1.272 1 98.62 291 CYS A C 1
ATOM 2321 O O . CYS A 1 291 ? -13.969 -0.402 1.455 1 98.62 291 CYS A O 1
ATOM 2323 N N . MET A 1 292 ? -15.109 1.399 0.759 1 98.62 292 MET A N 1
ATOM 2324 C CA . MET A 1 292 ? -16.25 0.656 0.235 1 98.62 292 MET A CA 1
ATOM 2325 C C . MET A 1 292 ? -16.547 1.056 -1.207 1 98.62 292 MET A C 1
ATOM 2327 O O . MET A 1 292 ? -16.562 2.242 -1.535 1 98.62 292 MET A O 1
ATOM 2331 N N . PHE A 1 293 ? -16.734 0.099 -2.055 1 98.69 293 PHE A N 1
ATOM 2332 C CA . PHE A 1 293 ? -17.156 0.231 -3.447 1 98.69 293 PHE A CA 1
ATOM 2333 C C . PHE A 1 293 ? -18.484 -0.468 -3.682 1 98.69 293 PHE A C 1
ATOM 2335 O O . PHE A 1 293 ? -18.641 -1.645 -3.35 1 98.69 293 PHE A O 1
ATOM 2342 N N . ALA A 1 294 ? -19.484 0.278 -4.328 1 97.81 294 ALA A N 1
ATOM 2343 C CA . ALA A 1 294 ? -20.75 -0.456 -4.289 1 97.81 294 ALA A CA 1
ATOM 2344 C C . ALA A 1 294 ? -21.688 0.004 -5.398 1 97.81 294 ALA A C 1
ATOM 2346 O O . ALA A 1 294 ? -21.719 1.189 -5.734 1 97.81 294 ALA A O 1
ATOM 2347 N N . ASP A 1 295 ? -22.344 -0.906 -6.016 1 95.62 295 ASP A N 1
ATOM 2348 C CA . ASP A 1 295 ? -23.641 -0.841 -6.672 1 95.62 295 ASP A CA 1
ATOM 2349 C C . ASP A 1 295 ? -23.531 -0.193 -8.055 1 95.62 295 ASP A C 1
ATOM 2351 O O . ASP A 1 295 ? -22.438 0.214 -8.461 1 95.62 295 ASP A O 1
ATOM 2355 N N . ASN A 1 296 ? -24.656 -0.288 -8.805 1 95 296 ASN A N 1
ATOM 2356 C CA . ASN A 1 296 ? -24.859 0.244 -10.148 1 95 296 ASN A CA 1
ATOM 2357 C C . ASN A 1 296 ? -23.891 -0.37 -11.148 1 95 296 ASN A C 1
ATOM 2359 O O . ASN A 1 296 ? -23.422 0.307 -12.062 1 95 296 ASN A O 1
ATOM 2363 N N . ARG A 1 297 ? -23.469 -1.581 -10.852 1 92.62 297 ARG A N 1
ATOM 2364 C CA . ARG A 1 297 ? -22.562 -2.336 -11.703 1 92.62 297 ARG A CA 1
ATOM 2365 C C . ARG A 1 297 ? -21.234 -1.594 -11.875 1 92.62 297 ARG A C 1
ATOM 2367 O O . ARG A 1 297 ? -20.688 -1.553 -12.977 1 92.62 297 ARG A O 1
ATOM 2374 N N . SER A 1 298 ? -20.922 -0.895 -10.891 1 97.19 298 SER A N 1
ATOM 2375 C CA . SER A 1 298 ? -19.656 -0.168 -10.922 1 97.19 298 SER A CA 1
ATOM 2376 C C . SER A 1 298 ? -18.484 -1.124 -11.008 1 97.19 298 SER A C 1
ATOM 2378 O O . SER A 1 298 ? -18.594 -2.303 -10.672 1 97.19 298 SER A O 1
ATOM 2380 N N . TYR A 1 299 ? -17.375 -0.615 -11.469 1 98.62 299 TYR A N 1
ATOM 2381 C CA . TYR A 1 299 ? -16.156 -1.421 -11.547 1 98.62 299 TYR A CA 1
ATOM 2382 C C . TYR A 1 299 ? -14.914 -0.551 -11.414 1 98.62 299 TYR A C 1
ATOM 2384 O O . TYR A 1 299 ? -14.977 0.67 -11.578 1 98.62 299 TYR A O 1
ATOM 2392 N N . THR A 1 300 ? -13.867 -1.111 -11.031 1 98.88 300 THR A N 1
ATOM 2393 C CA . THR A 1 300 ? -12.508 -0.59 -11.133 1 98.88 300 THR A CA 1
ATOM 2394 C C . THR A 1 300 ? -11.766 -1.235 -12.297 1 98.88 300 THR A C 1
ATOM 2396 O O . THR A 1 300 ? -11.625 -2.459 -12.352 1 98.88 300 THR A O 1
ATOM 2399 N N . GLU A 1 301 ? -11.383 -0.419 -13.211 1 98.81 301 GLU A N 1
ATOM 2400 C CA . GLU A 1 301 ? -10.656 -0.885 -14.383 1 98.81 301 GLU A CA 1
ATOM 2401 C C . GLU A 1 301 ? -9.211 -0.381 -14.375 1 98.81 301 GLU A C 1
ATOM 2403 O O . GLU A 1 301 ? -8.977 0.828 -14.414 1 98.81 301 GLU A O 1
ATOM 2408 N N . LEU A 1 302 ? -8.242 -1.286 -14.367 1 98.81 302 LEU A N 1
ATOM 2409 C CA . LEU A 1 302 ? -6.836 -0.941 -14.195 1 98.81 302 LEU A CA 1
ATOM 2410 C C . LEU A 1 302 ? -5.996 -1.497 -15.344 1 98.81 302 LEU A C 1
ATOM 2412 O O . LEU A 1 302 ? -6.059 -2.691 -15.648 1 98.81 302 LEU A O 1
ATOM 2416 N N . HIS A 1 303 ? -5.09 -0.638 -15.875 1 98.56 303 HIS A N 1
ATOM 2417 C CA . HIS A 1 303 ? -4.293 -1.083 -17.016 1 98.56 303 HIS A CA 1
ATOM 2418 C C . HIS A 1 303 ? -2.811 -1.126 -16.672 1 98.56 303 HIS A C 1
ATOM 2420 O O . HIS A 1 303 ? -1.994 -1.599 -17.453 1 98.56 303 HIS A O 1
ATOM 2426 N N . TYR A 1 304 ? -2.412 -0.597 -15.57 1 97 304 TYR A N 1
ATOM 2427 C CA . TYR A 1 304 ? -1.031 -0.554 -15.102 1 97 304 TYR A CA 1
ATOM 2428 C C . TYR A 1 304 ? -0.969 -0.42 -13.586 1 97 304 TYR A C 1
ATOM 2430 O O . TYR A 1 304 ? -1.992 -0.2 -12.938 1 97 304 TYR A O 1
ATOM 2438 N N . GLY A 1 305 ? 0.246 -0.625 -13.031 1 96.75 305 GLY A N 1
ATOM 2439 C CA . GLY A 1 305 ? 0.496 -0.252 -11.648 1 96.75 305 GLY A CA 1
ATOM 2440 C C . GLY A 1 305 ? 0.334 -1.409 -10.688 1 96.75 305 GLY A C 1
ATOM 2441 O O . GLY A 1 305 ? 0.022 -2.529 -11.094 1 96.75 305 GLY A O 1
ATOM 2442 N N . ASP A 1 306 ? 0.665 -1.178 -9.422 1 97.06 306 ASP A N 1
ATOM 2443 C CA . ASP A 1 306 ? 0.465 -2.092 -8.305 1 97.06 306 ASP A CA 1
ATOM 2444 C C . ASP A 1 306 ? -0.518 -1.512 -7.289 1 97.06 306 ASP A C 1
ATOM 2446 O O . ASP A 1 306 ? -0.246 -0.477 -6.676 1 97.06 306 ASP A O 1
ATOM 2450 N N . TRP A 1 307 ? -1.606 -2.141 -7.16 1 98.56 307 TRP A N 1
ATOM 2451 C CA . TRP A 1 307 ? -2.758 -1.656 -6.406 1 98.56 307 TRP A CA 1
ATOM 2452 C C . TRP A 1 307 ? -3.023 -2.539 -5.188 1 98.56 307 TRP A C 1
ATOM 2454 O O . TRP A 1 307 ? -3.092 -3.764 -5.309 1 98.56 307 TRP A O 1
ATOM 2464 N N . PHE A 1 308 ? -3.111 -1.934 -4.055 1 98.5 308 PHE A N 1
ATOM 2465 C CA . PHE A 1 308 ? -3.33 -2.643 -2.801 1 98.5 308 PHE A CA 1
ATOM 2466 C C . PHE A 1 308 ? -4.672 -2.262 -2.189 1 98.5 308 PHE A C 1
ATOM 2468 O O . PHE A 1 308 ? -4.922 -1.088 -1.907 1 98.5 308 PHE A O 1
ATOM 2475 N N . PHE A 1 309 ? -5.602 -3.195 -2.02 1 98.62 309 PHE A N 1
ATOM 2476 C CA . PHE A 1 309 ? -6.875 -3.049 -1.324 1 98.62 309 PHE A CA 1
ATOM 2477 C C . PHE A 1 309 ? -6.863 -3.807 -0.003 1 98.62 309 PHE A C 1
ATOM 2479 O O . PHE A 1 309 ? -6.688 -5.027 0.017 1 98.62 309 PHE A O 1
ATOM 2486 N N . SER A 1 310 ? -7.004 -3.129 1.084 1 98 310 SER A N 1
ATOM 2487 C CA . SER A 1 310 ? -7.016 -3.773 2.395 1 98 310 SER A CA 1
ATOM 2488 C C . SER A 1 310 ? -8.227 -3.342 3.211 1 98 310 SER A C 1
ATOM 2490 O O . SER A 1 310 ? -8.555 -2.154 3.271 1 98 310 SER A O 1
ATOM 2492 N N . LYS A 1 311 ? -8.914 -4.301 3.797 1 97.38 311 LYS A N 1
ATOM 2493 C CA . LYS A 1 311 ? -10.062 -4.035 4.664 1 97.38 311 LYS A CA 1
ATOM 2494 C C . LYS A 1 311 ? -11.164 -3.307 3.904 1 97.38 311 LYS A C 1
ATOM 2496 O O . LYS A 1 311 ? -11.742 -2.344 4.41 1 97.38 311 LYS A O 1
ATOM 2501 N N . CYS A 1 312 ? -11.367 -3.74 2.656 1 98.56 312 CYS A N 1
ATOM 2502 C CA . CYS A 1 312 ? -12.352 -3.072 1.815 1 98.56 312 CYS A CA 1
ATOM 2503 C C . CYS A 1 312 ? -13.617 -3.918 1.68 1 98.56 312 CYS A C 1
ATOM 2505 O O . CYS A 1 312 ? -13.602 -5.113 1.986 1 98.56 312 CYS A O 1
ATOM 2507 N N . SER A 1 313 ? -14.711 -3.268 1.306 1 98.38 313 SER A N 1
ATOM 2508 C CA . SER A 1 313 ? -15.953 -3.922 0.912 1 98.38 313 SER A CA 1
ATOM 2509 C C . SER A 1 313 ? -16.234 -3.713 -0.57 1 98.38 313 SER A C 1
ATOM 2511 O O . SER A 1 313 ? -16.281 -2.574 -1.046 1 98.38 313 SER A O 1
ATOM 2513 N N . PHE A 1 314 ? -16.422 -4.797 -1.28 1 98.38 314 PHE A N 1
ATOM 2514 C CA . PHE A 1 314 ? -16.844 -4.777 -2.674 1 98.38 314 PHE A CA 1
ATOM 2515 C C . PHE A 1 314 ? -18.266 -5.312 -2.814 1 98.38 314 PHE A C 1
ATOM 2517 O O . PHE A 1 314 ? -18.469 -6.523 -2.934 1 98.38 314 PHE A O 1
ATOM 2524 N N . ASP A 1 315 ? -19.234 -4.402 -2.875 1 97.62 315 ASP A N 1
ATOM 2525 C CA . ASP A 1 315 ? -20.641 -4.766 -3.023 1 97.62 315 ASP A CA 1
ATOM 2526 C C . ASP A 1 315 ? -21.125 -4.492 -4.445 1 97.62 315 ASP A C 1
ATOM 2528 O O . ASP A 1 315 ? -21.391 -3.344 -4.809 1 97.62 315 ASP A O 1
ATOM 2532 N N . ASN A 1 316 ? -21.375 -5.57 -5.199 1 97.38 316 ASN A N 1
ATOM 2533 C CA . ASN A 1 316 ? -21.766 -5.414 -6.594 1 97.38 316 ASN A CA 1
ATOM 2534 C C . ASN A 1 316 ? -20.734 -4.609 -7.383 1 97.38 316 ASN A C 1
ATOM 2536 O O . ASN A 1 316 ? -21.109 -3.791 -8.227 1 97.38 316 ASN A O 1
ATOM 2540 N N . HIS A 1 317 ? -19.5 -4.719 -7 1 98.38 317 HIS A N 1
ATOM 2541 C CA . HIS A 1 317 ? -18.406 -4.004 -7.641 1 98.38 317 HIS A CA 1
ATOM 2542 C C . HIS A 1 317 ? -17.359 -4.973 -8.18 1 98.38 317 HIS A C 1
ATOM 2544 O O . HIS A 1 317 ? -16.984 -5.934 -7.496 1 98.38 317 HIS A O 1
ATOM 2550 N N . GLU A 1 318 ? -16.891 -4.762 -9.367 1 98.75 318 GLU A N 1
ATOM 2551 C CA . GLU A 1 318 ? -15.953 -5.664 -10.023 1 98.75 318 GLU A CA 1
ATOM 2552 C C . GLU A 1 318 ? -14.602 -4.988 -10.242 1 98.75 318 GLU A C 1
ATOM 2554 O O . GLU A 1 318 ? -14.539 -3.785 -10.508 1 98.75 318 GLU A O 1
ATOM 2559 N N . VAL A 1 319 ? -13.531 -5.703 -10.102 1 98.88 319 VAL A N 1
ATOM 2560 C CA . VAL A 1 319 ? -12.18 -5.242 -10.406 1 98.88 319 VAL A CA 1
ATOM 2561 C C . VAL A 1 319 ? -11.672 -5.93 -11.672 1 98.88 319 VAL A C 1
ATOM 2563 O O . VAL A 1 319 ? -11.547 -7.156 -11.711 1 98.88 319 VAL A O 1
ATOM 2566 N N . LYS A 1 320 ? -11.359 -5.172 -12.633 1 98.81 320 LYS A N 1
ATOM 2567 C CA . LYS A 1 320 ? -10.969 -5.68 -13.945 1 98.81 320 LYS A CA 1
ATOM 2568 C C . LYS A 1 320 ? -9.547 -5.262 -14.297 1 98.81 320 LYS A C 1
ATOM 2570 O O . LYS A 1 320 ? -9.234 -4.07 -14.352 1 98.81 320 LYS A O 1
ATOM 2575 N N . LEU A 1 321 ? -8.711 -6.207 -14.562 1 98.69 321 LEU A N 1
ATOM 2576 C CA . LEU A 1 321 ? -7.305 -5.934 -14.852 1 98.69 321 LEU A CA 1
ATOM 2577 C C . LEU A 1 321 ? -7.016 -6.105 -16.344 1 98.69 321 LEU A C 1
ATOM 2579 O O . LEU A 1 321 ? -7.473 -7.066 -16.969 1 98.69 321 LEU A O 1
ATOM 2583 N N . PHE A 1 322 ? -6.254 -5.211 -16.797 1 98.25 322 PHE A N 1
ATOM 2584 C CA . PHE A 1 322 ? -5.73 -5.199 -18.156 1 98.25 322 PHE A CA 1
ATOM 2585 C C . PHE A 1 322 ? -4.254 -4.824 -18.172 1 98.25 322 PHE A C 1
ATOM 2587 O O . PHE A 1 322 ? -3.635 -4.684 -17.125 1 98.25 322 PHE A O 1
ATOM 2594 N N . GLY A 1 323 ? -3.688 -4.738 -19.312 1 97 323 GLY A N 1
ATOM 2595 C CA . GLY A 1 323 ? -2.289 -4.348 -19.406 1 97 323 GLY A CA 1
ATOM 2596 C C . GLY A 1 323 ? -1.386 -5.156 -18.5 1 97 323 GLY A C 1
ATOM 2597 O O . GLY A 1 323 ? -1.43 -6.387 -18.5 1 97 323 GLY A O 1
ATOM 2598 N N . ASP A 1 324 ? -0.539 -4.5 -17.688 1 95.56 324 ASP A N 1
ATOM 2599 C CA . ASP A 1 324 ? 0.376 -5.16 -16.75 1 95.56 324 ASP A CA 1
ATOM 2600 C C . ASP A 1 324 ? 0.041 -4.809 -15.312 1 95.56 324 ASP A C 1
ATOM 2602 O O . ASP A 1 324 ? 0.933 -4.727 -14.461 1 95.56 324 ASP A O 1
ATOM 2606 N N . ALA A 1 325 ? -1.223 -4.551 -15.078 1 97.62 325 ALA A N 1
ATOM 2607 C CA . ALA A 1 325 ? -1.674 -4.168 -13.742 1 97.62 325 ALA A CA 1
ATOM 2608 C C . ALA A 1 325 ? -1.518 -5.328 -12.758 1 97.62 325 ALA A C 1
ATOM 2610 O O . ALA A 1 325 ? -1.743 -6.488 -13.117 1 97.62 325 ALA A O 1
ATOM 2611 N N . ASN A 1 326 ? -1.117 -5.031 -11.547 1 97.5 326 ASN A N 1
ATOM 2612 C CA . ASN A 1 326 ? -1.062 -5.953 -10.414 1 97.5 326 ASN A CA 1
ATOM 2613 C C . ASN A 1 326 ? -2.006 -5.523 -9.297 1 97.5 326 ASN A C 1
ATOM 2615 O O . ASN A 1 326 ? -1.983 -4.367 -8.867 1 97.5 326 ASN A O 1
ATOM 2619 N N . VAL A 1 327 ? -2.83 -6.48 -8.797 1 98.44 327 VAL A N 1
ATOM 2620 C CA . VAL A 1 327 ? -3.785 -6.137 -7.746 1 98.44 327 VAL A CA 1
ATOM 2621 C C . VAL A 1 327 ? -3.633 -7.102 -6.57 1 98.44 327 VAL A C 1
ATOM 2623 O O . VAL A 1 327 ? -3.557 -8.312 -6.762 1 98.44 327 VAL A O 1
ATOM 2626 N N . PHE A 1 328 ? -3.52 -6.555 -5.383 1 98.44 328 PHE A N 1
ATOM 2627 C CA . PHE A 1 328 ? -3.451 -7.316 -4.141 1 98.44 328 PHE A CA 1
ATOM 2628 C C . PHE A 1 328 ? -4.613 -6.957 -3.225 1 98.44 328 PHE A C 1
ATOM 2630 O O . PHE A 1 328 ? -4.668 -5.852 -2.686 1 98.44 328 PHE A O 1
ATOM 2637 N N . ILE A 1 329 ? -5.547 -7.871 -3.016 1 98.31 329 ILE A N 1
ATOM 2638 C CA . ILE A 1 329 ? -6.672 -7.684 -2.111 1 98.31 329 ILE A CA 1
ATOM 2639 C C . ILE A 1 329 ? -6.469 -8.523 -0.851 1 98.31 329 ILE A C 1
ATOM 2641 O O . ILE A 1 329 ? -6.195 -9.719 -0.934 1 98.31 329 ILE A O 1
ATOM 2645 N N . ASN A 1 330 ? -6.562 -7.891 0.27 1 97.06 330 ASN A N 1
ATOM 2646 C CA . ASN A 1 330 ? -6.43 -8.641 1.513 1 97.06 330 ASN A CA 1
ATOM 2647 C C . ASN A 1 330 ? -7.461 -8.195 2.547 1 97.06 330 ASN A C 1
ATOM 2649 O O . ASN A 1 330 ? -7.918 -7.055 2.521 1 97.06 330 ASN A O 1
ATOM 2653 N N . GLN A 1 331 ? -7.895 -9.086 3.373 1 95.94 331 GLN A N 1
ATOM 2654 C CA . GLN A 1 331 ? -8.773 -8.828 4.504 1 95.94 331 GLN A CA 1
ATOM 2655 C C . GLN A 1 331 ? -10.023 -8.062 4.07 1 95.94 331 GLN A C 1
ATOM 2657 O O . GLN A 1 331 ? -10.367 -7.035 4.664 1 95.94 331 GLN A O 1
ATOM 2662 N N . SER A 1 332 ? -10.633 -8.5 3.029 1 98.12 332 SER A N 1
ATOM 2663 C CA . SER A 1 332 ? -11.727 -7.734 2.451 1 98.12 332 SER A CA 1
ATOM 2664 C C . SER A 1 332 ? -13 -8.57 2.359 1 98.12 332 SER A C 1
ATOM 2666 O O . SER A 1 332 ? -12.961 -9.789 2.508 1 98.12 332 SER A O 1
ATOM 2668 N N . HIS A 1 333 ? -14.141 -7.879 2.236 1 98.06 333 HIS A N 1
ATOM 2669 C CA . HIS A 1 333 ? -15.469 -8.461 2.133 1 98.06 333 HIS A CA 1
ATOM 2670 C C . HIS A 1 333 ? -16.062 -8.234 0.744 1 98.06 333 HIS A C 1
ATOM 2672 O O . HIS A 1 333 ? -16.078 -7.109 0.245 1 98.06 333 HIS A O 1
ATOM 2678 N N . MET A 1 334 ? -16.609 -9.312 0.076 1 97.81 334 MET A N 1
ATOM 2679 C CA . MET A 1 334 ? -17.172 -9.211 -1.268 1 97.81 334 MET A CA 1
ATOM 2680 C C . MET A 1 334 ? -18.547 -9.867 -1.33 1 97.81 334 MET A C 1
ATOM 2682 O O . MET A 1 334 ? -18.734 -10.977 -0.828 1 97.81 334 MET A O 1
ATOM 2686 N N . GLU A 1 335 ? -19.531 -9.156 -1.882 1 96.12 335 GLU A N 1
ATOM 2687 C CA . GLU A 1 335 ? -20.891 -9.711 -1.97 1 96.12 335 GLU A CA 1
ATOM 2688 C C . GLU A 1 335 ? -21.688 -9.031 -3.074 1 96.12 335 GLU A C 1
ATOM 2690 O O . GLU A 1 335 ? -21.219 -8.078 -3.697 1 96.12 335 GLU A O 1
ATOM 2695 N N . ASN A 1 336 ? -22.891 -9.602 -3.402 1 96.44 336 ASN A N 1
ATOM 2696 C CA . ASN A 1 336 ? -23.75 -9.078 -4.457 1 96.44 336 ASN A CA 1
ATOM 2697 C C . ASN A 1 336 ? -25.172 -8.852 -3.957 1 96.44 336 ASN A C 1
ATOM 2699 O O . ASN A 1 336 ? -26.125 -9.305 -4.582 1 96.44 336 ASN A O 1
ATOM 2703 N N . PRO A 1 337 ? -25.281 -8 -2.947 1 92.56 337 PRO A N 1
ATOM 2704 C CA . PRO A 1 337 ? -26.641 -7.781 -2.445 1 92.56 337 PRO A CA 1
ATOM 2705 C C . PRO A 1 337 ? -27.547 -7.086 -3.463 1 92.56 337 PRO A C 1
ATOM 2707 O O . PRO A 1 337 ? -27.172 -6.055 -4.023 1 92.56 337 PRO A O 1
ATOM 2710 N N . GLY A 1 338 ? -28.672 -7.688 -3.781 1 91.5 338 GLY A N 1
ATOM 2711 C CA . GLY A 1 338 ? -29.688 -7.051 -4.598 1 91.5 338 GLY A CA 1
ATOM 2712 C C . GLY A 1 338 ? -29.344 -7.027 -6.074 1 91.5 338 GLY A C 1
ATOM 2713 O O . GLY A 1 338 ? -30.016 -6.359 -6.863 1 91.5 338 GLY A O 1
ATOM 2714 N N . ARG A 1 339 ? -28.375 -7.781 -6.445 1 93 339 ARG A N 1
ATOM 2715 C CA . ARG A 1 339 ? -27.953 -7.746 -7.84 1 93 339 ARG A CA 1
ATOM 2716 C C . ARG A 1 339 ? -29.047 -8.273 -8.758 1 93 339 ARG A C 1
ATOM 2718 O O . ARG A 1 339 ? -29.609 -9.344 -8.508 1 93 339 ARG A O 1
ATOM 2725 N N . LYS A 1 340 ? -29.297 -7.465 -9.82 1 90.19 340 LYS A N 1
ATOM 2726 C CA . LYS A 1 340 ? -30.438 -7.766 -10.68 1 90.19 340 LYS A CA 1
ATOM 2727 C C . LYS A 1 340 ? -30 -8.453 -11.969 1 90.19 340 LYS A C 1
ATOM 2729 O O . LYS A 1 340 ? -30.812 -8.75 -12.836 1 90.19 340 LYS A O 1
ATOM 2734 N N . THR A 1 341 ? -28.781 -8.688 -12.109 1 93.56 341 THR A N 1
ATOM 2735 C CA . THR A 1 341 ? -28.234 -9.383 -13.273 1 93.56 341 THR A CA 1
ATOM 2736 C C . THR A 1 341 ? -27.562 -10.688 -12.867 1 93.56 341 THR A C 1
ATOM 2738 O O . THR A 1 341 ? -27.297 -10.906 -11.688 1 93.56 341 THR A O 1
ATOM 2741 N N . THR A 1 342 ? -27.344 -11.5 -13.844 1 95.62 342 THR A N 1
ATOM 2742 C CA . THR A 1 342 ? -26.844 -12.836 -13.547 1 95.62 342 THR A CA 1
ATOM 2743 C C . THR A 1 342 ? -25.312 -12.844 -13.555 1 95.62 342 THR A C 1
ATOM 2745 O O . THR A 1 342 ? -24.703 -13.812 -13.117 1 95.62 342 THR A O 1
ATOM 2748 N N . ASP A 1 343 ? -24.766 -11.773 -14.109 1 96.31 343 ASP A N 1
ATOM 2749 C CA . ASP A 1 343 ? -23.312 -11.727 -14.172 1 96.31 343 ASP A CA 1
ATOM 2750 C C . ASP A 1 343 ? -22.719 -11.023 -12.953 1 96.31 343 ASP A C 1
ATOM 2752 O O . ASP A 1 343 ? -23.25 -10.008 -12.5 1 96.31 343 ASP A O 1
ATOM 2756 N N . PHE A 1 344 ? -21.734 -11.539 -12.359 1 96.62 344 PHE A N 1
ATOM 2757 C CA . PHE A 1 344 ? -20.953 -10.93 -11.289 1 96.62 344 PHE A CA 1
ATOM 2758 C C . PHE A 1 344 ? -19.594 -11.602 -11.164 1 96.62 344 PHE A C 1
ATOM 2760 O O . PHE A 1 344 ? -19.5 -12.734 -10.672 1 96.62 344 PHE A O 1
ATOM 2767 N N . THR A 1 345 ? -18.578 -10.992 -11.625 1 98.25 345 THR A N 1
ATOM 2768 C CA . THR A 1 345 ? -17.203 -11.43 -11.492 1 98.25 345 THR A CA 1
ATOM 2769 C C . THR A 1 345 ? -16.391 -10.438 -10.656 1 98.25 345 THR A C 1
ATOM 2771 O O . THR A 1 345 ? -16.156 -9.305 -11.078 1 98.25 345 THR A O 1
ATOM 2774 N N . ILE A 1 346 ? -15.992 -10.836 -9.508 1 98.44 346 ILE A N 1
ATOM 2775 C CA . ILE A 1 346 ? -15.375 -9.938 -8.539 1 98.44 346 ILE A CA 1
ATOM 2776 C C . ILE A 1 346 ? -14.047 -9.422 -9.078 1 98.44 346 ILE A C 1
ATOM 2778 O O . ILE A 1 346 ? -13.781 -8.219 -9.055 1 98.44 346 ILE A O 1
ATOM 2782 N N . VAL A 1 347 ? -13.141 -10.344 -9.531 1 98.81 347 VAL A N 1
ATOM 2783 C CA . VAL A 1 347 ? -11.859 -9.992 -10.117 1 98.81 347 VAL A CA 1
ATOM 2784 C C . VAL A 1 347 ? -11.695 -10.695 -11.461 1 98.81 347 VAL A C 1
ATOM 2786 O O . VAL A 1 347 ? -11.836 -11.922 -11.547 1 98.81 347 VAL A O 1
ATOM 2789 N N . SER A 1 348 ? -11.414 -9.969 -12.469 1 98.75 348 SER A N 1
ATOM 2790 C CA . SER A 1 348 ? -11.125 -10.555 -13.773 1 98.75 348 SER A CA 1
ATOM 2791 C C . SER A 1 348 ? -9.766 -10.102 -14.297 1 98.75 348 SER A C 1
ATOM 2793 O O . SER A 1 348 ? -9.477 -8.906 -14.336 1 98.75 348 SER A O 1
ATOM 2795 N N . ILE A 1 349 ? -8.953 -11.016 -14.641 1 98.56 349 ILE A N 1
ATOM 2796 C CA . ILE A 1 349 ? -7.664 -10.789 -15.281 1 98.56 349 ILE A CA 1
ATOM 2797 C C . ILE A 1 349 ? -7.805 -10.953 -16.797 1 98.56 349 ILE A C 1
ATOM 2799 O O . ILE A 1 349 ? -7.93 -12.078 -17.297 1 98.56 349 ILE A O 1
ATOM 2803 N N . ASN A 1 350 ? -7.68 -9.859 -17.438 1 98.56 350 ASN A N 1
ATOM 2804 C CA . ASN A 1 350 ? -8.023 -9.859 -18.859 1 98.56 350 ASN A CA 1
ATOM 2805 C C . ASN A 1 350 ? -6.797 -9.617 -19.734 1 98.56 350 ASN A C 1
ATOM 2807 O O . ASN A 1 350 ? -6.922 -9.211 -20.891 1 98.56 350 ASN A O 1
ATOM 2811 N N . SER A 1 351 ? -5.668 -9.727 -19.188 1 97.38 351 SER A N 1
ATOM 2812 C CA . SER A 1 351 ? -4.406 -9.602 -19.906 1 97.38 351 SER A CA 1
ATOM 2813 C C . SER A 1 351 ? -3.426 -10.695 -19.5 1 97.38 351 SER A C 1
ATOM 2815 O O . SER A 1 351 ? -3.381 -11.094 -18.328 1 97.38 351 SER A O 1
ATOM 2817 N N . ILE A 1 352 ? -2.553 -11.094 -20.469 1 94.06 352 ILE A N 1
ATOM 2818 C CA . ILE A 1 352 ? -1.582 -12.148 -20.203 1 94.06 352 ILE A CA 1
ATOM 2819 C C . ILE A 1 352 ? -0.483 -11.625 -19.281 1 94.06 352 ILE A C 1
ATOM 2821 O O . ILE A 1 352 ? 0.293 -12.406 -18.734 1 94.06 352 ILE A O 1
ATOM 2825 N N . ASN A 1 353 ? -0.458 -10.312 -19.031 1 92.88 353 ASN A N 1
ATOM 2826 C CA . ASN A 1 353 ? 0.639 -9.719 -18.281 1 92.88 353 ASN A CA 1
ATOM 2827 C C . ASN A 1 353 ? 0.179 -9.242 -16.906 1 92.88 353 ASN A C 1
ATOM 2829 O O . ASN A 1 353 ? 0.986 -8.758 -16.109 1 92.88 353 ASN A O 1
ATOM 2833 N N . SER A 1 354 ? -1.076 -9.328 -16.625 1 95.81 354 SER A N 1
ATOM 2834 C CA . SER A 1 354 ? -1.593 -8.828 -15.352 1 95.81 354 SER A CA 1
ATOM 2835 C C . SER A 1 354 ? -1.597 -9.914 -14.289 1 95.81 354 SER A C 1
ATOM 2837 O O . SER A 1 354 ? -1.472 -11.102 -14.602 1 95.81 354 SER A O 1
ATOM 2839 N N . PHE A 1 355 ? -1.667 -9.469 -13.07 1 96.25 355 PHE A N 1
ATOM 2840 C CA . PHE A 1 355 ? -1.675 -10.367 -11.914 1 96.25 355 PHE A CA 1
ATOM 2841 C C . PHE A 1 355 ? -2.648 -9.875 -10.852 1 96.25 355 PHE A C 1
ATOM 2843 O O . PHE A 1 355 ? -2.807 -8.664 -10.664 1 96.25 355 PHE A O 1
ATOM 2850 N N . ALA A 1 356 ? -3.258 -10.922 -10.102 1 98.12 356 ALA A N 1
ATOM 2851 C CA . ALA A 1 356 ? -4.059 -10.539 -8.938 1 98.12 356 ALA A CA 1
ATOM 2852 C C . ALA A 1 356 ? -3.936 -11.562 -7.82 1 98.12 356 ALA A C 1
ATOM 2854 O O . ALA A 1 356 ? -3.625 -12.734 -8.07 1 98.12 356 ALA A O 1
ATOM 2855 N N . SER A 1 357 ? -4.098 -11.125 -6.629 1 97.81 357 SER A N 1
ATOM 2856 C CA . SER A 1 357 ? -4.227 -12.031 -5.496 1 97.81 357 SER A CA 1
ATOM 2857 C C . SER A 1 357 ? -5.355 -11.602 -4.566 1 97.81 357 SER A C 1
ATOM 2859 O O . SER A 1 357 ? -5.598 -10.406 -4.391 1 97.81 357 SER A O 1
ATOM 2861 N N . VAL A 1 358 ? -6.07 -12.492 -3.994 1 98.25 358 VAL A N 1
ATOM 2862 C CA . VAL A 1 358 ? -7.117 -12.32 -2.99 1 98.25 358 VAL A CA 1
ATOM 2863 C C . VAL A 1 358 ? -6.836 -13.227 -1.793 1 98.25 358 VAL A C 1
ATOM 2865 O O . VAL A 1 358 ? -6.957 -14.453 -1.89 1 98.25 358 VAL A O 1
ATOM 2868 N N . ILE A 1 359 ? -6.473 -12.602 -0.701 1 97.38 359 ILE A N 1
ATOM 2869 C CA . ILE A 1 359 ? -6.02 -13.398 0.437 1 97.38 359 ILE A CA 1
ATOM 2870 C C . ILE A 1 359 ? -6.773 -12.977 1.695 1 97.38 359 ILE A C 1
ATOM 2872 O O . ILE A 1 359 ? -7.223 -11.828 1.801 1 97.38 359 ILE A O 1
ATOM 2876 N N . ASP A 1 360 ? -7.02 -13.859 2.613 1 96.88 360 ASP A N 1
ATOM 2877 C CA . ASP A 1 360 ? -7.617 -13.609 3.922 1 96.88 360 ASP A CA 1
ATOM 2878 C C . ASP A 1 360 ? -8.938 -12.852 3.787 1 96.88 360 ASP A C 1
ATOM 2880 O O . ASP A 1 360 ? -9.148 -11.836 4.453 1 96.88 360 ASP A O 1
ATOM 2884 N N . SER A 1 361 ? -9.727 -13.305 2.895 1 97.62 361 SER A N 1
ATOM 2885 C CA . SER A 1 361 ? -10.914 -12.531 2.561 1 97.62 361 SER A CA 1
ATOM 2886 C C . SER A 1 361 ? -12.172 -13.391 2.619 1 97.62 361 SER A C 1
ATOM 2888 O O . SER A 1 361 ? -12.094 -14.602 2.818 1 97.62 361 SER A O 1
ATOM 2890 N N . PHE A 1 362 ? -13.336 -12.719 2.596 1 97.06 362 PHE A N 1
ATOM 2891 C CA . PHE A 1 362 ? -14.633 -13.359 2.729 1 97.06 362 PHE A CA 1
ATOM 2892 C C . PHE A 1 362 ? -15.531 -13.008 1.551 1 97.06 362 PHE A C 1
ATOM 2894 O O . PHE A 1 362 ? -15.617 -11.844 1.153 1 97.06 362 PHE A O 1
ATOM 2901 N N . ILE A 1 363 ? -16.219 -14.023 0.915 1 96.44 363 ILE A N 1
ATOM 2902 C CA . ILE A 1 363 ? -17.188 -13.82 -0.157 1 96.44 363 ILE A CA 1
ATOM 2903 C C . ILE A 1 363 ? -18.531 -14.406 0.25 1 96.44 363 ILE A C 1
ATOM 2905 O O . ILE A 1 363 ? -18.609 -15.523 0.759 1 96.44 363 ILE A O 1
ATOM 2909 N N . PHE A 1 364 ? -19.547 -13.617 0.017 1 94.38 364 PHE A N 1
ATOM 2910 C CA . PHE A 1 364 ? -20.906 -14.078 0.211 1 94.38 364 PHE A CA 1
ATOM 2911 C C . PHE A 1 364 ? -21.75 -13.805 -1.028 1 94.38 364 PHE A C 1
ATOM 2913 O O . PHE A 1 364 ? -21.844 -12.664 -1.489 1 94.38 364 PHE A O 1
ATOM 2920 N N . ILE A 1 365 ? -22.375 -14.82 -1.592 1 93.5 365 ILE A N 1
ATOM 2921 C CA . ILE A 1 365 ? -23.328 -14.641 -2.684 1 93.5 365 ILE A CA 1
ATOM 2922 C C . ILE A 1 365 ? -24.75 -14.656 -2.135 1 93.5 365 ILE A C 1
ATOM 2924 O O . ILE A 1 365 ? -25.156 -15.609 -1.467 1 93.5 365 ILE A O 1
ATOM 2928 N N . SER A 1 366 ? -25.422 -13.609 -2.496 1 90.75 366 SER A N 1
ATOM 2929 C CA . SER A 1 366 ? -26.797 -13.453 -2.021 1 90.75 366 SER A CA 1
ATOM 2930 C C . SER A 1 366 ? -27.703 -14.547 -2.576 1 90.75 366 SER A C 1
ATOM 2932 O O . SER A 1 366 ? -27.594 -14.914 -3.748 1 90.75 366 SER A O 1
ATOM 2934 N N . PRO A 1 367 ? -28.609 -15.078 -1.768 1 86.19 367 PRO A N 1
ATOM 2935 C CA . PRO A 1 367 ? -29.531 -16.125 -2.236 1 86.19 367 PRO A CA 1
ATOM 2936 C C . PRO A 1 367 ? -30.594 -15.578 -3.193 1 86.19 367 PRO A C 1
ATOM 2938 O O . PRO A 1 367 ? -31.266 -16.359 -3.875 1 86.19 367 PRO A O 1
ATOM 2941 N N . THR A 1 368 ? -30.891 -14.281 -3.115 1 83 368 THR A N 1
ATOM 2942 C CA . THR A 1 368 ? -31.812 -13.594 -4.012 1 83 368 THR A CA 1
ATOM 2943 C C . THR A 1 368 ? -31.188 -12.312 -4.555 1 83 368 THR A C 1
ATOM 2945 O O . THR A 1 368 ? -30.25 -11.766 -3.951 1 83 368 THR A O 1
ATOM 2948 N N . PRO A 1 369 ? -31.516 -11.969 -5.641 1 77.38 369 PRO A N 1
ATOM 2949 C CA . PRO A 1 369 ? -32.688 -12.367 -6.434 1 77.38 369 PRO A CA 1
ATOM 2950 C C . PRO A 1 369 ? -32.312 -13.258 -7.617 1 77.38 369 PRO A C 1
ATOM 2952 O O . PRO A 1 369 ? -33.156 -13.992 -8.125 1 77.38 369 PRO A O 1
ATOM 2955 N N . LYS A 1 370 ? -31.125 -13.156 -8.078 1 87.25 370 LYS A N 1
ATOM 2956 C CA . LYS A 1 370 ? -30.766 -13.812 -9.328 1 87.25 370 LYS A CA 1
ATOM 2957 C C . LYS A 1 370 ? -29.625 -14.812 -9.117 1 87.25 370 LYS A C 1
ATOM 2959 O O . LYS A 1 370 ? -28.734 -14.586 -8.297 1 87.25 370 LYS A O 1
ATOM 2964 N N . ILE A 1 371 ? -29.734 -15.836 -9.945 1 92.69 371 ILE A N 1
ATOM 2965 C CA . ILE A 1 371 ? -28.625 -16.797 -10.008 1 92.69 371 ILE A CA 1
ATOM 2966 C C . ILE A 1 371 ? -27.422 -16.141 -10.68 1 92.69 371 ILE A C 1
ATOM 2968 O O . ILE A 1 371 ? -27.562 -15.508 -11.734 1 92.69 371 ILE A O 1
ATOM 2972 N N . ILE A 1 372 ? -26.328 -16.266 -10.039 1 95.06 372 ILE A N 1
ATOM 2973 C CA . ILE A 1 372 ? -25.078 -15.797 -10.633 1 95.06 372 ILE A CA 1
ATOM 2974 C C . ILE A 1 372 ? -24.469 -16.906 -11.5 1 95.06 372 ILE A C 1
ATOM 2976 O O . ILE A 1 372 ? -24.109 -17.969 -10.984 1 95.06 372 ILE A O 1
ATOM 2980 N N . ASN A 1 373 ? -24.359 -16.625 -12.805 1 96.38 373 ASN A N 1
ATOM 2981 C CA . ASN A 1 373 ? -23.938 -17.688 -13.711 1 96.38 373 ASN A CA 1
ATOM 2982 C C . ASN A 1 373 ? -22.562 -17.422 -14.305 1 96.38 373 ASN A C 1
ATOM 2984 O O . ASN A 1 373 ? -22.234 -17.922 -15.375 1 96.38 373 ASN A O 1
ATOM 2988 N N . THR A 1 374 ? -21.797 -16.562 -13.703 1 97.12 374 THR A N 1
ATOM 2989 C CA . THR A 1 374 ? -20.391 -16.344 -14.016 1 97.12 374 THR A CA 1
ATOM 2990 C C . THR A 1 374 ? -19.5 -16.766 -12.836 1 97.12 374 THR A C 1
ATOM 2992 O O . THR A 1 374 ? -19.938 -16.688 -11.688 1 97.12 374 THR A O 1
ATOM 2995 N N . PRO A 1 375 ? -18.281 -17.266 -13.211 1 97.38 375 PRO A N 1
ATOM 2996 C CA . PRO A 1 375 ? -17.359 -17.469 -12.086 1 97.38 375 PRO A CA 1
ATOM 2997 C C . PRO A 1 375 ? -17.031 -16.172 -11.352 1 97.38 375 PRO A C 1
ATOM 2999 O O . PRO A 1 375 ? -17.047 -15.094 -11.953 1 97.38 375 PRO A O 1
ATOM 3002 N N . LEU A 1 376 ? -16.719 -16.266 -10.07 1 97.75 376 LEU A N 1
ATOM 3003 C CA . LEU A 1 376 ? -16.438 -15.086 -9.25 1 97.75 376 LEU A CA 1
ATOM 3004 C C . LEU A 1 376 ? -15.078 -14.5 -9.602 1 97.75 376 LEU A C 1
ATOM 3006 O O . LEU A 1 376 ? -14.82 -13.32 -9.352 1 97.75 376 LEU A O 1
ATOM 3010 N N . PHE A 1 377 ? -14.172 -15.367 -10.07 1 98.56 377 PHE A N 1
ATOM 3011 C CA . PHE A 1 377 ? -12.875 -14.945 -10.586 1 98.56 377 PHE A CA 1
ATOM 3012 C C . PHE A 1 377 ? -12.68 -15.438 -12.016 1 98.56 377 PHE A C 1
ATOM 3014 O O . PHE A 1 377 ? -13.234 -16.469 -12.406 1 98.56 377 PHE A O 1
ATOM 3021 N N . TYR A 1 378 ? -11.898 -14.703 -12.742 1 98.38 378 TYR A N 1
ATOM 3022 C CA . TYR A 1 378 ? -11.648 -15.078 -14.125 1 98.38 378 TYR A CA 1
ATOM 3023 C C . TYR A 1 378 ? -10.211 -14.758 -14.531 1 98.38 378 TYR A C 1
ATOM 3025 O O . TYR A 1 378 ? -9.688 -13.688 -14.195 1 98.38 378 TYR A O 1
ATOM 3033 N N . VAL A 1 379 ? -9.531 -15.703 -15.211 1 97.56 379 VAL A N 1
ATOM 3034 C CA . VAL A 1 379 ? -8.195 -15.492 -15.758 1 97.56 379 VAL A CA 1
ATOM 3035 C C . VAL A 1 379 ? -8.18 -15.859 -17.234 1 97.56 379 VAL A C 1
ATOM 3037 O O . VAL A 1 379 ? -8.5 -17 -17.609 1 97.56 379 VAL A O 1
ATOM 3040 N N . ILE A 1 380 ? -7.715 -14.961 -18 1 97 380 ILE A N 1
ATOM 3041 C CA . ILE A 1 380 ? -7.711 -15.164 -19.438 1 97 380 ILE A CA 1
ATOM 3042 C C . ILE A 1 380 ? -6.695 -16.25 -19.812 1 97 380 ILE A C 1
ATOM 3044 O O . ILE A 1 380 ? -5.719 -16.453 -19.078 1 97 380 ILE A O 1
ATOM 3048 N N . SER A 1 381 ? -6.973 -16.859 -21.016 1 92.69 381 SER A N 1
ATOM 3049 C CA . SER A 1 381 ? -6.066 -17.891 -21.516 1 92.69 381 SER A CA 1
ATOM 3050 C C . SER A 1 381 ? -4.66 -17.344 -21.719 1 92.69 381 SER A C 1
ATOM 3052 O O . SER A 1 381 ? -4.496 -16.188 -22.141 1 92.69 381 SER A O 1
ATOM 3054 N N . ASP A 1 382 ? -3.652 -18.109 -21.453 1 88.25 382 ASP A N 1
ATOM 3055 C CA . ASP A 1 382 ? -2.238 -17.859 -21.703 1 88.25 382 ASP A CA 1
ATOM 3056 C C . ASP A 1 382 ? -1.655 -16.922 -20.656 1 88.25 382 ASP A C 1
ATOM 3058 O O . ASP A 1 382 ? -0.468 -16.594 -20.688 1 88.25 382 ASP A O 1
ATOM 3062 N N . ASN A 1 383 ? -2.48 -16.469 -19.766 1 91.06 383 ASN A N 1
ATOM 3063 C CA . ASN A 1 383 ? -1.919 -15.742 -18.625 1 91.06 383 ASN A CA 1
ATOM 3064 C C . ASN A 1 383 ? -1.198 -16.672 -17.656 1 91.06 383 ASN A C 1
ATOM 3066 O O . ASN A 1 383 ? -1.826 -17.531 -17.031 1 91.06 383 ASN A O 1
ATOM 3070 N N . GLU A 1 384 ? 0.112 -16.391 -17.422 1 83.69 384 GLU A N 1
ATOM 3071 C CA . GLU A 1 384 ? 0.923 -17.25 -16.562 1 83.69 384 GLU A CA 1
ATOM 3072 C C . GLU A 1 384 ? 1.199 -16.578 -15.219 1 83.69 384 GLU A C 1
ATOM 3074 O O . GLU A 1 384 ? 1.643 -17.234 -14.266 1 83.69 384 GLU A O 1
ATOM 3079 N N . ASN A 1 385 ? 0.972 -15.258 -15.148 1 88.12 385 ASN A N 1
ATOM 3080 C CA . ASN A 1 385 ? 1.091 -14.594 -13.852 1 88.12 385 ASN A CA 1
ATOM 3081 C C . ASN A 1 385 ? -0.014 -15.023 -12.891 1 88.12 385 ASN A C 1
ATOM 3083 O O . ASN A 1 385 ? 0.256 -15.352 -11.734 1 88.12 385 ASN A O 1
ATOM 3087 N N . GLY A 1 386 ? -1.21 -15.023 -13.461 1 89.94 386 GLY A N 1
ATOM 3088 C CA . GLY A 1 386 ? -2.34 -15.758 -12.906 1 89.94 386 GLY A CA 1
ATOM 3089 C C . GLY A 1 386 ? -2.982 -15.055 -11.727 1 89.94 386 GLY A C 1
ATOM 3090 O O . GLY A 1 386 ? -2.869 -13.836 -11.578 1 89.94 386 GLY A O 1
ATOM 3091 N N . LEU A 1 387 ? -3.811 -15.805 -11.062 1 96 387 LEU A N 1
ATOM 3092 C CA . LEU A 1 387 ? -4.551 -15.438 -9.859 1 96 387 LEU A CA 1
ATOM 3093 C C . LEU A 1 387 ? -4.113 -16.297 -8.672 1 96 387 LEU A C 1
ATOM 3095 O O . LEU A 1 387 ? -3.979 -17.516 -8.797 1 96 387 LEU A O 1
ATOM 3099 N N . TYR A 1 388 ? -3.773 -15.617 -7.629 1 95.62 388 TYR A N 1
ATOM 3100 C CA . TYR A 1 388 ? -3.463 -16.312 -6.383 1 95.62 388 TYR A CA 1
ATOM 3101 C C . TYR A 1 388 ? -4.555 -16.078 -5.344 1 95.62 388 TYR A C 1
ATOM 3103 O O . TYR A 1 388 ? -4.848 -14.945 -4.984 1 95.62 388 TYR A O 1
ATOM 3111 N N . VAL A 1 389 ? -5.176 -17.172 -4.855 1 96.19 389 VAL A N 1
ATOM 3112 C CA . VAL A 1 389 ? -6.191 -17.094 -3.811 1 96.19 389 VAL A CA 1
ATOM 3113 C C . VAL A 1 389 ? -5.754 -17.922 -2.604 1 96.19 389 VAL A C 1
ATOM 3115 O O . VAL A 1 389 ? -5.414 -19.094 -2.738 1 96.19 389 VAL A O 1
ATOM 3118 N N . ARG A 1 390 ? -5.77 -17.266 -1.445 1 95.06 390 ARG A N 1
ATOM 3119 C CA . ARG A 1 390 ? -5.352 -17.984 -0.244 1 95.06 390 ARG A CA 1
ATOM 3120 C C . ARG A 1 390 ? -6.23 -17.609 0.948 1 95.06 390 ARG A C 1
ATOM 3122 O O . ARG A 1 390 ? -6.531 -16.438 1.159 1 95.06 390 ARG A O 1
ATOM 3129 N N . ASN A 1 391 ? -6.582 -18.594 1.711 1 95.44 391 ASN A N 1
ATOM 3130 C CA . ASN A 1 391 ? -7.367 -18.406 2.924 1 95.44 391 ASN A CA 1
ATOM 3131 C C . ASN A 1 391 ? -8.648 -17.625 2.645 1 95.44 391 ASN A C 1
ATOM 3133 O O . ASN A 1 391 ? -8.898 -16.594 3.266 1 95.44 391 ASN A O 1
ATOM 3137 N N . LEU A 1 392 ? -9.383 -18.172 1.741 1 95.62 392 LEU A N 1
ATOM 3138 C CA . LEU A 1 392 ? -10.656 -17.578 1.349 1 95.62 392 LEU A CA 1
ATOM 3139 C C . LEU A 1 392 ? -11.82 -18.344 1.96 1 95.62 392 LEU A C 1
ATOM 3141 O O . LEU A 1 392 ? -11.875 -19.578 1.864 1 95.62 392 LEU A O 1
ATOM 3145 N N . ARG A 1 393 ? -12.68 -17.672 2.668 1 94.56 393 ARG A N 1
ATOM 3146 C CA . ARG A 1 393 ? -13.961 -18.219 3.09 1 94.56 393 ARG A CA 1
ATOM 3147 C C . ARG A 1 393 ? -15.078 -17.828 2.125 1 94.56 393 ARG A C 1
ATOM 3149 O O . ARG A 1 393 ? -15.391 -16.641 1.983 1 94.56 393 ARG A O 1
ATOM 3156 N N . PHE A 1 394 ? -15.617 -18.812 1.467 1 94.44 394 PHE A N 1
ATOM 3157 C CA . PHE A 1 394 ? -16.688 -18.578 0.501 1 94.44 394 PHE A CA 1
ATOM 3158 C C . PHE A 1 394 ? -18 -19.188 0.988 1 94.44 394 PHE A C 1
ATOM 3160 O O . PHE A 1 394 ? -18.109 -20.406 1.112 1 94.44 394 PHE A O 1
ATOM 3167 N N . GLN A 1 395 ? -18.859 -18.344 1.238 1 89.69 395 GLN A N 1
ATOM 3168 C CA . GLN A 1 395 ? -20.219 -18.781 1.553 1 89.69 395 GLN A CA 1
ATOM 3169 C C . GLN A 1 395 ? -21.094 -18.812 0.302 1 89.69 395 GLN A C 1
ATOM 3171 O O . GLN A 1 395 ? -21.812 -17.844 0.022 1 89.69 395 GLN A O 1
ATOM 3176 N N . ALA A 1 396 ? -21.094 -19.969 -0.318 1 86.19 396 ALA A N 1
ATOM 3177 C CA . ALA A 1 396 ? -21.875 -20.172 -1.538 1 86.19 396 ALA A CA 1
ATOM 3178 C C . ALA A 1 396 ? -23.328 -20.438 -1.216 1 86.19 396 ALA A C 1
ATOM 3180 O O . ALA A 1 396 ? -23.656 -21 -0.159 1 86.19 396 ALA A O 1
ATOM 3181 N N . THR A 1 397 ? -24.172 -19.938 -2.104 1 84.38 397 THR A N 1
ATOM 3182 C CA . THR A 1 397 ? -25.594 -20.25 -2.043 1 84.38 397 THR A CA 1
ATOM 3183 C C . THR A 1 397 ? -26.031 -20.969 -3.318 1 84.38 397 THR A C 1
ATOM 3185 O O . THR A 1 397 ? -25.234 -21.172 -4.23 1 84.38 397 THR A O 1
ATOM 3188 N N . GLU A 1 398 ? -27.281 -21.406 -3.369 1 84 398 GLU A N 1
ATOM 3189 C CA . GLU A 1 398 ? -27.859 -22.062 -4.543 1 84 398 GLU A CA 1
ATOM 3190 C C . GLU A 1 398 ? -27.891 -21.109 -5.738 1 84 398 GLU A C 1
ATOM 3192 O O . GLU A 1 398 ? -28.031 -21.562 -6.883 1 84 398 GLU A O 1
ATOM 3197 N N . ASN A 1 399 ? -27.688 -19.891 -5.438 1 89.5 399 ASN A N 1
ATOM 3198 C CA . ASN A 1 399 ? -27.781 -18.875 -6.492 1 89.5 399 ASN A CA 1
ATOM 3199 C C . ASN A 1 399 ? -26.438 -18.688 -7.195 1 89.5 399 ASN A C 1
ATOM 3201 O O . ASN A 1 399 ? -26.266 -17.766 -7.988 1 89.5 399 ASN A O 1
ATOM 3205 N N . TYR A 1 400 ? -25.5 -19.531 -6.863 1 92.56 400 TYR A N 1
ATOM 3206 C CA . TYR A 1 400 ? -24.234 -19.516 -7.578 1 92.56 400 TYR A CA 1
ATOM 3207 C C . TYR A 1 400 ? -24.094 -20.719 -8.484 1 92.56 400 TYR A C 1
ATOM 3209 O O . TYR A 1 400 ? -23.984 -21.859 -8.008 1 92.56 400 TYR A O 1
ATOM 3217 N N . ASN A 1 401 ? -24.078 -20.469 -9.805 1 93.25 401 ASN A N 1
ATOM 3218 C CA . ASN A 1 401 ? -23.984 -21.578 -10.734 1 93.25 401 ASN A CA 1
ATOM 3219 C C . ASN A 1 401 ? -23.406 -21.156 -12.078 1 93.25 401 ASN A C 1
ATOM 3221 O O . ASN A 1 401 ? -24.125 -21.078 -13.078 1 93.25 401 ASN A O 1
ATOM 3225 N N . PRO A 1 402 ? -22.156 -21.047 -12.133 1 94.75 402 PRO A N 1
ATOM 3226 C CA . PRO A 1 402 ? -21.516 -20.656 -13.398 1 94.75 402 PRO A CA 1
ATOM 3227 C C . PRO A 1 402 ? -21.656 -21.719 -14.484 1 94.75 402 PRO A C 1
ATOM 3229 O O . PRO A 1 402 ? -21.375 -21.438 -15.656 1 94.75 402 PRO A O 1
ATOM 3232 N N . SER A 1 403 ? -22.047 -22.891 -14.211 1 93 403 SER A N 1
ATOM 3233 C CA . SER A 1 403 ? -22.25 -23.922 -15.227 1 93 403 SER A CA 1
ATOM 3234 C C . SER A 1 403 ? -23.422 -23.562 -16.141 1 93 403 SER A C 1
ATOM 3236 O O . SER A 1 403 ? -23.562 -24.125 -17.234 1 93 403 SER A O 1
ATOM 3238 N N . LYS A 1 404 ? -24.234 -22.734 -15.672 1 92.38 404 LYS A N 1
ATOM 3239 C CA . LYS A 1 404 ? -25.391 -22.297 -16.469 1 92.38 404 LYS A CA 1
ATOM 3240 C C . LYS A 1 404 ? -25.016 -21.156 -17.391 1 92.38 404 LYS A C 1
ATOM 3242 O O . LYS A 1 404 ? -25.828 -20.703 -18.203 1 92.38 404 LYS A O 1
ATOM 3247 N N . GLY A 1 405 ? -23.828 -20.672 -17.219 1 92.56 405 GLY A N 1
ATOM 3248 C CA . GLY A 1 405 ? -23.328 -19.625 -18.094 1 92.56 405 GLY A CA 1
ATOM 3249 C C . GLY A 1 405 ? -22.375 -20.141 -19.141 1 92.56 405 GLY A C 1
ATOM 3250 O O . GLY A 1 405 ? -22.438 -21.312 -19.547 1 92.56 405 GLY A O 1
ATOM 3251 N N . THR A 1 406 ? -21.531 -19.266 -19.594 1 90.19 406 THR A N 1
ATOM 3252 C CA . THR A 1 406 ? -20.641 -19.594 -20.703 1 90.19 406 THR A CA 1
ATOM 3253 C C . THR A 1 406 ? -19.469 -20.438 -20.234 1 90.19 406 THR A C 1
ATOM 3255 O O . THR A 1 406 ? -18.766 -21.031 -21.047 1 90.19 406 THR A O 1
ATOM 3258 N N . GLU A 1 407 ? -19.297 -20.516 -18.984 1 90.19 407 GLU A N 1
ATOM 3259 C CA . GLU A 1 407 ? -18.156 -21.281 -18.469 1 90.19 407 GLU A CA 1
ATOM 3260 C C . GLU A 1 407 ? -18.406 -22.781 -18.578 1 90.19 407 GLU A C 1
ATOM 3262 O O . GLU A 1 407 ? -17.453 -23.578 -18.641 1 90.19 407 GLU A O 1
ATOM 3267 N N . ASN A 1 408 ? -19.641 -23.188 -18.531 1 90.12 408 ASN A N 1
ATOM 3268 C CA . ASN A 1 408 ? -20.047 -24.594 -18.609 1 90.12 408 ASN A CA 1
ATOM 3269 C C . ASN A 1 408 ? -19.344 -25.438 -17.547 1 90.12 408 ASN A C 1
ATOM 3271 O O . ASN A 1 408 ? -18.891 -26.547 -17.828 1 90.12 408 ASN A O 1
ATOM 3275 N N . ALA A 1 409 ? -19.109 -24.922 -16.469 1 93.44 409 ALA A N 1
ATOM 3276 C CA . ALA A 1 409 ? -18.547 -25.578 -15.297 1 93.44 409 ALA A CA 1
ATOM 3277 C C . ALA A 1 409 ? -18.875 -24.812 -14.023 1 93.44 409 ALA A C 1
ATOM 3279 O O . ALA A 1 409 ? -18.891 -23.578 -14.023 1 93.44 409 ALA A O 1
ATOM 3280 N N . LEU A 1 410 ? -19.188 -25.516 -13.031 1 94.62 410 LEU A N 1
ATOM 3281 C CA . LEU A 1 410 ? -19.375 -24.875 -11.734 1 94.62 410 LEU A CA 1
ATOM 3282 C C . LEU A 1 410 ? -18.047 -24.719 -11.008 1 94.62 410 LEU A C 1
ATOM 3284 O O . LEU A 1 410 ? -17.625 -25.609 -10.25 1 94.62 410 LEU A O 1
ATOM 3288 N N . VAL A 1 411 ? -17.438 -23.578 -11.266 1 95.69 411 VAL A N 1
ATOM 3289 C CA . VAL A 1 411 ? -16.094 -23.328 -10.75 1 95.69 411 VAL A CA 1
ATOM 3290 C C . VAL A 1 411 ? -16.047 -21.969 -10.062 1 95.69 411 VAL A C 1
ATOM 3292 O O . VAL A 1 411 ? -16.859 -21.094 -10.352 1 95.69 411 VAL A O 1
ATOM 3295 N N . LEU A 1 412 ? -15.117 -21.844 -9.148 1 95.81 412 LEU A N 1
ATOM 3296 C CA . LEU A 1 412 ? -14.852 -20.562 -8.516 1 95.81 412 LEU A CA 1
ATOM 3297 C C . LEU A 1 412 ? -14.086 -19.641 -9.453 1 95.81 412 LEU A C 1
ATOM 3299 O O . LEU A 1 412 ? -14.336 -18.422 -9.492 1 95.81 412 LEU A O 1
ATOM 3303 N N . VAL A 1 413 ? -13.07 -20.188 -10.125 1 97.44 413 VAL A N 1
ATOM 3304 C CA . VAL A 1 413 ? -12.234 -19.453 -11.062 1 97.44 413 VAL A CA 1
ATOM 3305 C C . VAL A 1 413 ? -12.477 -19.953 -12.484 1 97.44 413 VAL A C 1
ATOM 3307 O O . VAL A 1 413 ? -12.258 -21.125 -12.781 1 97.44 413 VAL A O 1
ATOM 3310 N N . GLY A 1 414 ? -12.961 -19.062 -13.312 1 96.69 414 GLY A N 1
ATOM 3311 C CA . GLY A 1 414 ? -13.156 -19.391 -14.719 1 96.69 414 GLY A CA 1
ATOM 3312 C C . GLY A 1 414 ? -11.992 -18.969 -15.594 1 96.69 414 GLY A C 1
ATOM 3313 O O . GLY A 1 414 ? -11.008 -18.422 -15.102 1 96.69 414 GLY A O 1
ATOM 3314 N N . GLY A 1 415 ? -12.125 -19.219 -16.891 1 94.31 415 GLY A N 1
ATOM 3315 C CA . GLY A 1 415 ? -11.062 -18.953 -17.859 1 94.31 415 GLY A CA 1
ATOM 3316 C C . GLY A 1 415 ? -10.016 -20.047 -17.906 1 94.31 415 GLY A C 1
ATOM 3317 O O . GLY A 1 415 ? -10.094 -21.031 -17.156 1 94.31 415 GLY A O 1
ATOM 3318 N N . ASP A 1 416 ? -9.062 -19.906 -18.766 1 91.06 416 ASP A N 1
ATOM 3319 C CA . ASP A 1 416 ? -8.086 -20.969 -18.984 1 91.06 416 ASP A CA 1
ATOM 3320 C C . ASP A 1 416 ? -6.691 -20.531 -18.547 1 91.06 416 ASP A C 1
ATOM 3322 O O . ASP A 1 416 ? -5.695 -21.188 -18.859 1 91.06 416 ASP A O 1
ATOM 3326 N N . GLY A 1 417 ? -6.711 -19.344 -17.891 1 90.19 417 GLY A N 1
ATOM 3327 C CA . GLY A 1 417 ? -5.426 -18.891 -17.391 1 90.19 417 GLY A CA 1
ATOM 3328 C C . GLY A 1 417 ? -5.027 -19.531 -16.078 1 90.19 417 GLY A C 1
ATOM 3329 O O . GLY A 1 417 ? -5.816 -20.266 -15.469 1 90.19 417 GLY A O 1
ATOM 3330 N N . LYS A 1 418 ? -3.877 -19.234 -15.633 1 88.81 418 LYS A N 1
ATOM 3331 C CA . LYS A 1 418 ? -3.314 -19.875 -14.445 1 88.81 418 LYS A CA 1
ATOM 3332 C C . LYS A 1 418 ? -3.93 -19.297 -13.172 1 88.81 418 LYS A C 1
ATOM 3334 O O . LYS A 1 418 ? -4.148 -18.094 -13.07 1 88.81 418 LYS A O 1
ATOM 3339 N N . SER A 1 419 ? -4.285 -20.203 -12.258 1 91.5 419 SER A N 1
ATOM 3340 C CA . SER A 1 419 ? -4.738 -19.797 -10.93 1 91.5 419 SER A CA 1
ATOM 3341 C C . SER A 1 419 ? -4.281 -20.781 -9.867 1 91.5 419 SER A C 1
ATOM 3343 O O . SER A 1 419 ? -4.25 -21.984 -10.102 1 91.5 419 SER A O 1
ATOM 3345 N N . TYR A 1 420 ? -3.807 -20.266 -8.781 1 89.81 420 TYR A N 1
ATOM 3346 C CA . TYR A 1 420 ? -3.363 -21.062 -7.641 1 89.81 420 TYR A CA 1
ATOM 3347 C C . TYR A 1 420 ? -4.203 -20.75 -6.402 1 89.81 420 TYR A C 1
ATOM 3349 O O . TYR A 1 420 ? -4.238 -19.609 -5.934 1 89.81 420 TYR A O 1
ATOM 3357 N N . LEU A 1 421 ? -4.875 -21.781 -5.887 1 91.69 421 LEU A N 1
ATOM 3358 C CA . LEU A 1 421 ? -5.766 -21.609 -4.742 1 91.69 421 LEU A CA 1
ATOM 3359 C C . LEU A 1 421 ? -5.316 -22.484 -3.574 1 91.69 421 LEU A C 1
ATOM 3361 O O . LEU A 1 421 ? -5.09 -23.688 -3.744 1 91.69 421 LEU A O 1
ATOM 3365 N N . GLU A 1 422 ? -5.141 -21.812 -2.439 1 87.25 422 GLU A N 1
ATOM 3366 C CA . GLU A 1 422 ? -4.754 -22.516 -1.218 1 87.25 422 GLU A CA 1
ATOM 3367 C C . GLU A 1 422 ? -5.707 -22.188 -0.07 1 87.25 422 GLU A C 1
ATOM 3369 O O . GLU A 1 422 ? -6.031 -21.031 0.163 1 87.25 422 GLU A O 1
ATOM 3374 N N . ASN A 1 423 ? -6.125 -23.25 0.602 1 89.88 423 ASN A N 1
ATOM 3375 C CA . ASN A 1 423 ? -6.949 -23.094 1.794 1 89.88 423 ASN A CA 1
ATOM 3376 C C . ASN A 1 423 ? -8.242 -22.344 1.485 1 89.88 423 ASN A C 1
ATOM 3378 O O . ASN A 1 423 ? -8.562 -21.344 2.137 1 89.88 423 ASN A O 1
ATOM 3382 N N . VAL A 1 424 ? -8.883 -22.781 0.492 1 91.19 424 VAL A N 1
ATOM 3383 C CA . VAL A 1 424 ? -10.211 -22.25 0.169 1 91.19 424 VAL A CA 1
ATOM 3384 C C . VAL A 1 424 ? -11.281 -23.078 0.864 1 91.19 424 VAL A C 1
ATOM 3386 O O . VAL A 1 424 ? -11.336 -24.312 0.692 1 91.19 424 VAL A O 1
ATOM 3389 N N . ARG A 1 425 ? -12.125 -22.422 1.664 1 88.5 425 ARG A N 1
ATOM 3390 C CA . ARG A 1 425 ? -13.195 -23.078 2.4 1 88.5 425 ARG A CA 1
ATOM 3391 C C . ARG A 1 425 ? -14.562 -22.641 1.893 1 88.5 425 ARG A C 1
ATOM 3393 O O . ARG A 1 425 ? -14.914 -21.469 1.979 1 88.5 425 ARG A O 1
ATOM 3400 N N . VAL A 1 426 ? -15.266 -23.578 1.383 1 88.31 426 VAL A N 1
ATOM 3401 C CA . VAL A 1 426 ? -16.594 -23.312 0.825 1 88.31 426 VAL A CA 1
ATOM 3402 C C . VAL A 1 426 ? -17.656 -23.891 1.743 1 88.31 426 VAL A C 1
ATOM 3404 O O . VAL A 1 426 ? -17.516 -25 2.262 1 88.31 426 VAL A O 1
ATOM 3407 N N . SER A 1 427 ? -18.656 -22.984 2.002 1 79.75 427 SER A N 1
ATOM 3408 C CA . SER A 1 427 ? -19.766 -23.531 2.758 1 79.75 427 SER A CA 1
ATOM 3409 C C . SER A 1 427 ? -20.547 -24.547 1.932 1 79.75 427 SER A C 1
ATOM 3411 O O . SER A 1 427 ? -20.984 -24.25 0.818 1 79.75 427 SER A O 1
ATOM 3413 N N . LEU A 1 428 ? -20.531 -25.688 2.361 1 67.31 428 LEU A N 1
ATOM 3414 C CA . LEU A 1 428 ? -21.188 -26.781 1.65 1 67.31 428 LEU A CA 1
ATOM 3415 C C . LEU A 1 428 ? -22.578 -27.031 2.207 1 67.31 428 LEU A C 1
ATOM 3417 O O . LEU A 1 428 ? -23.047 -28.172 2.254 1 67.31 428 LEU A O 1
ATOM 3421 N N . ASN A 1 429 ? -23.156 -25.812 2.463 1 59.81 429 ASN A N 1
ATOM 3422 C CA . ASN A 1 429 ? -24.547 -26.031 2.867 1 59.81 429 ASN A CA 1
ATOM 3423 C C . ASN A 1 429 ? -25.359 -26.656 1.743 1 59.81 429 ASN A C 1
ATOM 3425 O O . ASN A 1 429 ? -25.219 -26.281 0.58 1 59.81 429 ASN A O 1
ATOM 3429 N N . ASN A 1 430 ? -25.875 -27.938 1.885 1 56.28 430 ASN A N 1
ATOM 3430 C CA . ASN A 1 430 ? -26.75 -28.719 1.015 1 56.28 430 ASN A CA 1
ATOM 3431 C C . ASN A 1 430 ? -25.969 -29.406 -0.098 1 56.28 430 ASN A C 1
ATOM 3433 O O . ASN A 1 430 ? -26.438 -29.531 -1.225 1 56.28 430 ASN A O 1
ATOM 3437 N N . LYS A 1 431 ? -24.656 -29.578 0.103 1 65.19 431 LYS A N 1
ATOM 3438 C CA . LYS A 1 431 ? -23.844 -30.391 -0.811 1 65.19 431 LYS A CA 1
ATOM 3439 C C . LYS A 1 431 ? -23.516 -29.609 -2.082 1 65.19 431 LYS A C 1
ATOM 3441 O O . LYS A 1 431 ? -23.578 -30.156 -3.186 1 65.19 431 LYS A O 1
ATOM 3446 N N . SER A 1 432 ? -23.391 -28.344 -1.825 1 75 432 SER A N 1
ATOM 3447 C CA . SER A 1 432 ? -23.078 -27.453 -2.947 1 75 432 SER A CA 1
ATOM 3448 C C . SER A 1 432 ? -21.609 -27.531 -3.328 1 75 432 SER A C 1
ATOM 3450 O O . SER A 1 432 ? -20.906 -26.516 -3.303 1 75 432 SER A O 1
ATOM 3452 N N . TYR A 1 433 ? -21.25 -28.703 -3.793 1 87.19 433 TYR A N 1
ATOM 3453 C CA . TYR A 1 433 ? -19.875 -28.953 -4.199 1 87.19 433 TYR A CA 1
ATOM 3454 C C . TYR A 1 433 ? -19.547 -28.203 -5.492 1 87.19 433 TYR A C 1
ATOM 3456 O O . TYR A 1 433 ? -20.391 -28.125 -6.395 1 87.19 433 TYR A O 1
ATOM 3464 N N . LEU A 1 434 ? -18.453 -27.578 -5.492 1 91.56 434 LEU A N 1
ATOM 3465 C CA . LEU A 1 434 ? -17.969 -26.922 -6.695 1 91.56 434 LEU A CA 1
ATOM 3466 C C . LEU A 1 434 ? -16.484 -27.188 -6.902 1 91.56 434 LEU A C 1
ATOM 3468 O O . LEU A 1 434 ? -15.789 -27.656 -5.988 1 91.56 434 LEU A O 1
ATOM 3472 N N . ALA A 1 435 ? -16.047 -27.031 -8.094 1 93.62 435 ALA A N 1
ATOM 3473 C CA . ALA A 1 435 ? -14.617 -27.094 -8.391 1 93.62 435 ALA A CA 1
ATOM 3474 C C . ALA A 1 435 ? -13.961 -25.734 -8.219 1 93.62 435 ALA A C 1
ATOM 3476 O O . ALA A 1 435 ? -14.633 -24.703 -8.289 1 93.62 435 ALA A O 1
ATOM 3477 N N . LEU A 1 436 ? -12.68 -25.766 -7.969 1 93.56 436 LEU A N 1
ATOM 3478 C CA . LEU A 1 436 ? -11.969 -24.5 -7.762 1 93.56 436 LEU A CA 1
ATOM 3479 C C . LEU A 1 436 ? -11.672 -23.812 -9.094 1 93.56 436 LEU A C 1
ATOM 3481 O O . LEU A 1 436 ? -11.953 -22.625 -9.258 1 93.56 436 LEU A O 1
ATOM 3485 N N . ASN A 1 437 ? -11.078 -24.5 -9.961 1 93.12 437 ASN A N 1
ATOM 3486 C CA . ASN A 1 437 ? -10.766 -24 -11.297 1 93.12 437 ASN A CA 1
ATOM 3487 C C . ASN A 1 437 ? -10.766 -25.125 -12.328 1 93.12 437 ASN A C 1
ATOM 3489 O O . ASN A 1 437 ? -11.062 -26.281 -12 1 93.12 437 ASN A O 1
ATOM 3493 N N . LYS A 1 438 ? -10.461 -24.812 -13.562 1 87.44 438 LYS A N 1
ATOM 3494 C CA . LYS A 1 438 ? -10.531 -25.812 -14.625 1 87.44 438 LYS A CA 1
ATOM 3495 C C . LYS A 1 438 ? -9.141 -26.344 -14.977 1 87.44 438 LYS A C 1
ATOM 3497 O O . LYS A 1 438 ? -9.016 -27.328 -15.695 1 87.44 438 LYS A O 1
ATOM 3502 N N . ASN A 1 439 ? -8.164 -25.688 -14.484 1 76.12 439 ASN A N 1
ATOM 3503 C CA . ASN A 1 439 ? -6.855 -25.938 -15.07 1 76.12 439 ASN A CA 1
ATOM 3504 C C . ASN A 1 439 ? -5.918 -26.609 -14.062 1 76.12 439 ASN A C 1
ATOM 3506 O O . ASN A 1 439 ? -5.203 -27.547 -14.406 1 76.12 439 ASN A O 1
ATOM 3510 N N . ASP A 1 440 ? -5.875 -26.156 -12.883 1 71.25 440 ASP A N 1
ATOM 3511 C CA . ASP A 1 440 ? -4.676 -26.422 -12.094 1 71.25 440 ASP A CA 1
ATOM 3512 C C . ASP A 1 440 ? -5.027 -27.125 -10.781 1 71.25 440 ASP A C 1
ATOM 3514 O O . ASP A 1 440 ? -4.145 -27.625 -10.086 1 71.25 440 ASP A O 1
ATOM 3518 N N . SER A 1 441 ? -6.199 -27.281 -10.477 1 77.88 441 SER A N 1
ATOM 3519 C CA . SER A 1 441 ? -6.504 -27.688 -9.109 1 77.88 441 SER A CA 1
ATOM 3520 C C . SER A 1 441 ? -7.031 -29.125 -9.078 1 77.88 441 SER A C 1
ATOM 3522 O O . SER A 1 441 ? -7.07 -29.75 -8.016 1 77.88 441 SER A O 1
ATOM 3524 N N . SER A 1 442 ? -7.438 -29.656 -10.211 1 85.69 442 SER A N 1
ATOM 3525 C CA . SER A 1 442 ? -8.039 -30.984 -10.195 1 85.69 442 SER A CA 1
ATOM 3526 C C . SER A 1 442 ? -7.016 -32.062 -9.852 1 85.69 442 SER A C 1
ATOM 3528 O O . SER A 1 442 ? -5.879 -32.031 -10.328 1 85.69 442 SER A O 1
ATOM 3530 N N . VAL A 1 443 ? -7.41 -33 -9.078 1 85.62 443 VAL A N 1
ATOM 3531 C CA . VAL A 1 443 ? -6.539 -34.125 -8.734 1 85.62 443 VAL A CA 1
ATOM 3532 C C . VAL A 1 443 ? -6.504 -35.125 -9.898 1 85.62 443 VAL A C 1
ATOM 3534 O O . VAL A 1 443 ? -5.594 -35.938 -9.984 1 85.62 443 VAL A O 1
ATOM 3537 N N . LEU A 1 444 ? -7.559 -35.094 -10.734 1 87.75 444 LEU A N 1
ATOM 3538 C CA . LEU A 1 444 ? -7.594 -35.938 -11.906 1 87.75 444 LEU A CA 1
ATOM 3539 C C . LEU A 1 444 ? -6.707 -35.406 -13.016 1 87.75 444 LEU A C 1
ATOM 3541 O O . LEU A 1 444 ? -6.57 -34.188 -13.164 1 87.75 444 LEU A O 1
ATOM 3545 N N . MET A 1 445 ? -6.129 -36.281 -13.711 1 83.56 445 MET A N 1
ATOM 3546 C CA . MET A 1 445 ? -5.301 -35.906 -14.859 1 83.56 445 MET A CA 1
ATOM 3547 C C . MET A 1 445 ? -6.141 -35.812 -16.125 1 83.56 445 MET A C 1
ATOM 3549 O O . MET A 1 445 ? -7.047 -36.625 -16.344 1 83.56 445 MET A O 1
ATOM 3553 N N . ASN A 1 446 ? -5.797 -34.781 -17 1 86.56 446 ASN A N 1
ATOM 3554 C CA . ASN A 1 446 ? -6.492 -34.594 -18.266 1 86.56 446 ASN A CA 1
ATOM 3555 C C . ASN A 1 446 ? -8.008 -34.594 -18.078 1 86.56 446 ASN A C 1
ATOM 3557 O O . ASN A 1 446 ? -8.727 -35.312 -18.781 1 86.56 446 ASN A O 1
ATOM 3561 N N . SER A 1 447 ? -8.375 -33.875 -17.047 1 88.88 447 SER A N 1
ATOM 3562 C CA . SER A 1 447 ? -9.773 -33.875 -16.609 1 88.88 447 SER A CA 1
ATOM 3563 C C . SER A 1 447 ? -10.672 -33.219 -17.656 1 88.88 447 SER A C 1
ATOM 3565 O O . SER A 1 447 ? -11.891 -33.406 -17.641 1 88.88 447 SER A O 1
ATOM 3567 N N . ARG A 1 448 ? -10.156 -32.438 -18.547 1 89.25 448 ARG A N 1
ATOM 3568 C CA . ARG A 1 448 ? -10.938 -31.797 -19.594 1 89.25 448 ARG A CA 1
ATOM 3569 C C . ARG A 1 448 ? -10.75 -32.5 -20.938 1 89.25 448 ARG A C 1
ATOM 3571 O O . ARG A 1 448 ? -11.258 -32.031 -21.953 1 89.25 448 ARG A O 1
ATOM 3578 N N . PHE A 1 449 ? -9.969 -33.562 -20.984 1 88.38 449 PHE A N 1
ATOM 3579 C CA . PHE A 1 449 ? -9.773 -34.469 -22.109 1 88.38 449 PHE A CA 1
ATOM 3580 C C . PHE A 1 449 ? -9.156 -33.719 -23.297 1 88.38 449 PHE A C 1
ATOM 3582 O O . PHE A 1 449 ? -9.531 -33.938 -24.453 1 88.38 449 PHE A O 1
ATOM 3589 N N . LYS A 1 450 ? -8.344 -32.75 -23.016 1 81.06 450 LYS A N 1
ATOM 3590 C CA . LYS A 1 450 ? -7.676 -32 -24.062 1 81.06 450 LYS A CA 1
ATOM 3591 C C . LYS A 1 450 ? -6.719 -32.875 -24.859 1 81.06 450 LYS A C 1
ATOM 3593 O O . LYS A 1 450 ? -6.43 -32.625 -26.016 1 81.06 450 LYS A O 1
ATOM 3598 N N . ASP A 1 451 ? -6.246 -33.969 -24.234 1 81.19 451 ASP A N 1
ATOM 3599 C CA . ASP A 1 451 ? -5.348 -34.906 -24.859 1 81.19 451 ASP A CA 1
ATOM 3600 C C . ASP A 1 451 ? -6.055 -36.25 -25.109 1 81.19 451 ASP A C 1
ATOM 3602 O O . ASP A 1 451 ? -5.484 -37.312 -24.859 1 81.19 451 ASP A O 1
ATOM 3606 N N . GLY A 1 452 ? -7.281 -36.094 -25.438 1 84.5 452 GLY A N 1
ATOM 3607 C CA . GLY A 1 452 ? -8.062 -37.281 -25.625 1 84.5 452 GLY A CA 1
ATOM 3608 C C . GLY A 1 452 ? -8.32 -38.062 -24.344 1 84.5 452 GLY A C 1
ATOM 3609 O O . GLY A 1 452 ? -8.742 -37.469 -23.344 1 84.5 452 GLY A O 1
ATOM 3610 N N . LEU A 1 453 ? -8.156 -39.375 -24.438 1 89.25 453 LEU A N 1
ATOM 3611 C CA . LEU A 1 453 ? -8.445 -40.219 -23.281 1 89.25 453 LEU A CA 1
ATOM 3612 C C . LEU A 1 453 ? -7.16 -40.594 -22.547 1 89.25 453 LEU A C 1
ATOM 3614 O O . LEU A 1 453 ? -7.137 -41.531 -21.766 1 89.25 453 LEU A O 1
ATOM 3618 N N . ARG A 1 454 ? -6.156 -39.75 -22.812 1 84.31 454 ARG A N 1
ATOM 3619 C CA . ARG A 1 454 ? -4.883 -40 -22.141 1 84.31 454 ARG A CA 1
ATOM 3620 C C . ARG A 1 454 ? -5.047 -40 -20.625 1 84.31 454 ARG A C 1
ATOM 3622 O O . ARG A 1 454 ? -5.75 -39.156 -20.078 1 84.31 454 ARG A O 1
ATOM 3629 N N . TYR A 1 455 ? -4.48 -41.125 -19.891 1 86 455 TYR A N 1
ATOM 3630 C CA . TYR A 1 455 ? -4.418 -41.344 -18.438 1 86 455 TYR A CA 1
ATOM 3631 C C . TYR A 1 455 ? -5.699 -41.969 -17.922 1 86 455 TYR A C 1
ATOM 3633 O O . TYR A 1 455 ? -5.828 -42.25 -16.734 1 86 455 TYR A O 1
ATOM 3641 N N . TRP A 1 456 ? -6.594 -42.125 -18.844 1 92.31 456 TRP A N 1
ATOM 3642 C CA . TRP A 1 456 ? -7.84 -42.781 -18.453 1 92.31 456 TRP A CA 1
ATOM 3643 C C . TRP A 1 456 ? -7.883 -44.219 -18.953 1 92.31 456 TRP A C 1
ATOM 3645 O O . TRP A 1 456 ? -7.465 -44.5 -20.078 1 92.31 456 TRP A O 1
ATOM 3655 N N . ASP A 1 457 ? -8.352 -45.094 -18.031 1 94.81 457 ASP A N 1
ATOM 3656 C CA . ASP A 1 457 ? -8.688 -46.438 -18.438 1 94.81 457 ASP A CA 1
ATOM 3657 C C . ASP A 1 457 ? -10.117 -46.5 -18.984 1 94.81 457 ASP A C 1
ATOM 3659 O O . ASP A 1 457 ? -11.039 -45.938 -18.406 1 94.81 457 ASP A O 1
ATOM 3663 N N . PHE A 1 458 ? -10.227 -47.156 -20.094 1 95.44 458 PHE A N 1
ATOM 3664 C CA . PHE A 1 458 ? -11.562 -47.25 -20.688 1 95.44 458 PHE A CA 1
ATOM 3665 C C . PHE A 1 458 ? -11.719 -48.594 -21.438 1 95.44 458 PHE A C 1
ATOM 3667 O O . PHE A 1 458 ? -10.727 -49.25 -21.75 1 95.44 458 PHE A O 1
ATOM 3674 N N . ASN A 1 459 ? -12.953 -49.031 -21.656 1 96.06 459 ASN A N 1
ATOM 3675 C CA . ASN A 1 459 ? -13.234 -50.25 -22.391 1 96.06 459 ASN A CA 1
ATOM 3676 C C . ASN A 1 459 ? -14.102 -49.969 -23.609 1 96.06 459 ASN A C 1
ATOM 3678 O O . ASN A 1 459 ? -14.266 -48.844 -24.016 1 96.06 459 ASN A O 1
ATOM 3682 N N . ASP A 1 460 ? -14.5 -51.094 -24.219 1 94.56 460 ASP A N 1
ATOM 3683 C CA . ASP A 1 460 ? -15.312 -51 -25.438 1 94.56 460 ASP A CA 1
ATOM 3684 C C . ASP A 1 460 ? -16.609 -50.219 -25.156 1 94.56 460 ASP A C 1
ATOM 3686 O O . ASP A 1 460 ? -17.281 -50.469 -24.141 1 94.56 460 ASP A O 1
ATOM 3690 N N . GLY A 1 461 ? -16.891 -49.25 -26.031 1 96.44 461 GLY A N 1
ATOM 3691 C CA . GLY A 1 461 ? -18.094 -48.469 -25.875 1 96.44 461 GLY A CA 1
ATOM 3692 C C . GLY A 1 461 ? -17.812 -47.031 -25.484 1 96.44 461 GLY A C 1
ATOM 3693 O O . GLY A 1 461 ? -18.719 -46.188 -25.469 1 96.44 461 GLY A O 1
ATOM 3694 N N . VAL A 1 462 ? -16.641 -46.75 -25.047 1 96.56 462 VAL A N 1
ATOM 3695 C CA . VAL A 1 462 ? -16.234 -45.375 -24.75 1 96.56 462 VAL A CA 1
ATOM 3696 C C . VAL A 1 462 ? -15.477 -44.781 -25.922 1 96.56 462 VAL A C 1
ATOM 3698 O O . VAL A 1 462 ? -14.555 -45.438 -26.453 1 96.56 462 VAL A O 1
ATOM 3701 N N . SER A 1 463 ? -15.859 -43.688 -26.422 1 93.94 463 SER A N 1
ATOM 3702 C CA . SER A 1 463 ? -15.164 -43.031 -27.531 1 93.94 463 SER A CA 1
ATOM 3703 C C . SER A 1 463 ? -15.109 -41.531 -27.328 1 93.94 463 SER A C 1
ATOM 3705 O O . SER A 1 463 ? -15.852 -40.969 -26.5 1 93.94 463 SER A O 1
ATOM 3707 N N . LEU A 1 464 ? -14.195 -40.875 -28 1 90.69 464 LEU A N 1
ATOM 3708 C CA . LEU A 1 464 ? -14.023 -39.438 -27.969 1 90.69 464 LEU A CA 1
ATOM 3709 C C . LEU A 1 464 ? -14.695 -38.781 -29.172 1 90.69 464 LEU A C 1
ATOM 3711 O O . LEU A 1 464 ? -14.523 -39.25 -30.312 1 90.69 464 LEU A O 1
ATOM 3715 N N . GLN A 1 465 ? -15.547 -37.938 -28.922 1 83.44 465 GLN A N 1
ATOM 3716 C CA . GLN A 1 465 ? -16.109 -37.125 -29.984 1 83.44 465 GLN A CA 1
ATOM 3717 C C . GLN A 1 465 ? -15.414 -35.781 -30.078 1 83.44 465 GLN A C 1
ATOM 3719 O O . GLN A 1 465 ? -15.266 -35.094 -29.062 1 83.44 465 GLN A O 1
ATOM 3724 N N . ALA A 1 466 ? -14.797 -35.5 -31.219 1 66.12 466 ALA A N 1
ATOM 3725 C CA . ALA A 1 466 ? -13.961 -34.344 -31.453 1 66.12 466 ALA A CA 1
ATOM 3726 C C . ALA A 1 466 ? -14.734 -33.062 -31.156 1 66.12 466 ALA A C 1
ATOM 3728 O O . ALA A 1 466 ? -15.961 -33 -31.281 1 66.12 466 ALA A O 1
ATOM 3729 N N . ARG A 1 467 ? -13.992 -32.031 -30.547 1 63.56 467 ARG A N 1
ATOM 3730 C CA . ARG A 1 467 ? -14.453 -30.703 -30.172 1 63.56 467 ARG A CA 1
ATOM 3731 C C . ARG A 1 467 ? -15.039 -29.953 -31.375 1 63.56 467 ARG A C 1
ATOM 3733 O O . ARG A 1 467 ? -14.594 -30.156 -32.5 1 63.56 467 ARG A O 1
ATOM 3740 N N . ILE A 1 468 ? -16.188 -29.453 -31.188 1 51.81 468 ILE A N 1
ATOM 3741 C CA . ILE A 1 468 ? -16.672 -28.547 -32.219 1 51.81 468 ILE A CA 1
ATOM 3742 C C . ILE A 1 468 ? -15.836 -27.266 -32.219 1 51.81 468 ILE A C 1
ATOM 3744 O O . ILE A 1 468 ? -15.508 -26.734 -33.281 1 51.81 468 ILE A O 1
ATOM 3748 N N . SER A 1 469 ? -15.492 -26.703 -31.094 1 52.34 469 SER A N 1
ATOM 3749 C CA . SER A 1 469 ? -14.688 -25.484 -31.047 1 52.34 469 SER A CA 1
ATOM 3750 C C . SER A 1 469 ? -13.492 -25.641 -30.109 1 52.34 469 SER A C 1
ATOM 3752 O O . SER A 1 469 ? -13.523 -26.453 -29.188 1 52.34 469 SER A O 1
ATOM 3754 N N . SER A 1 470 ? -12.352 -25.062 -30.516 1 49.59 470 SER A N 1
ATOM 3755 C CA . SER A 1 470 ? -11.047 -25.141 -29.875 1 49.59 470 SER A CA 1
ATOM 3756 C C . SER A 1 470 ? -11.156 -24.906 -28.375 1 49.59 470 SER A C 1
ATOM 3758 O O . SER A 1 470 ? -10.352 -25.422 -27.594 1 49.59 470 SER A O 1
ATOM 3760 N N . ASN A 1 471 ? -12.055 -24.125 -28.016 1 50.34 471 ASN A N 1
ATOM 3761 C CA . ASN A 1 471 ? -12.148 -23.75 -26.609 1 50.34 471 ASN A CA 1
ATOM 3762 C C . ASN A 1 471 ? -13.008 -24.719 -25.812 1 50.34 471 ASN A C 1
ATOM 3764 O O . ASN A 1 471 ? -13.203 -24.547 -24.609 1 50.34 471 ASN A O 1
ATOM 3768 N N . ASP A 1 472 ? -13.484 -25.812 -26.578 1 56.44 472 ASP A N 1
ATOM 3769 C CA . ASP A 1 472 ? -14.445 -26.703 -25.953 1 56.44 472 ASP A CA 1
ATOM 3770 C C . ASP A 1 472 ? -13.75 -27.969 -25.422 1 56.44 472 ASP A C 1
ATOM 3772 O O . ASP A 1 472 ? -12.703 -28.359 -25.938 1 56.44 472 ASP A O 1
ATOM 3776 N N . SER A 1 473 ? -14.141 -28.391 -24.266 1 64.12 473 SER A N 1
ATOM 3777 C CA . SER A 1 473 ? -13.773 -29.734 -23.812 1 64.12 473 SER A CA 1
ATOM 3778 C C . SER A 1 473 ? -14.258 -30.797 -24.781 1 64.12 473 SER A C 1
ATOM 3780 O O . SER A 1 473 ? -15.273 -30.609 -25.469 1 64.12 473 SER A O 1
ATOM 3782 N N . GLU A 1 474 ? -13.344 -31.734 -24.984 1 80.38 474 GLU A N 1
ATOM 3783 C CA . GLU A 1 474 ? -13.781 -32.875 -25.766 1 80.38 474 GLU A CA 1
ATOM 3784 C C . GLU A 1 474 ? -14.914 -33.625 -25.062 1 80.38 474 GLU A C 1
ATOM 3786 O O . GLU A 1 474 ? -15.031 -33.594 -23.844 1 80.38 474 GLU A O 1
ATOM 3791 N N . THR A 1 475 ? -15.812 -34.125 -25.875 1 91.5 475 THR A N 1
ATOM 3792 C CA . THR A 1 475 ? -16.953 -34.875 -25.344 1 91.5 475 THR A CA 1
ATOM 3793 C C . THR A 1 475 ? -16.672 -36.375 -25.391 1 91.5 475 THR A C 1
ATOM 3795 O O . THR A 1 475 ? -16.25 -36.906 -26.406 1 91.5 475 THR A O 1
ATOM 3798 N N . ILE A 1 476 ? -16.875 -37.031 -24.281 1 94.75 476 ILE A N 1
ATOM 3799 C CA . ILE A 1 476 ? -16.781 -38.469 -24.172 1 94.75 476 ILE A CA 1
ATOM 3800 C C . ILE A 1 476 ? -18.172 -39.094 -24.344 1 94.75 476 ILE A C 1
ATOM 3802 O O . ILE A 1 476 ? -19.141 -38.656 -23.734 1 94.75 476 ILE A O 1
ATOM 3806 N N . VAL A 1 477 ? -18.172 -40.156 -25.172 1 96.12 477 VAL A N 1
ATOM 3807 C CA . VAL A 1 477 ? -19.453 -40.812 -25.453 1 96.12 477 VAL A CA 1
ATOM 3808 C C . VAL A 1 477 ? -19.422 -42.25 -24.984 1 96.12 477 VAL A C 1
ATOM 3810 O O . VAL A 1 477 ? -18.469 -42.969 -25.266 1 96.12 477 VAL A O 1
ATOM 3813 N N . PHE A 1 478 ? -20.469 -42.594 -24.234 1 97.38 478 PHE A N 1
ATOM 3814 C CA . PHE A 1 478 ? -20.766 -43.969 -23.891 1 97.38 478 PHE A CA 1
ATOM 3815 C C . PHE A 1 478 ? -21.875 -44.531 -24.781 1 97.38 478 PHE A C 1
ATOM 3817 O O . PHE A 1 478 ? -22.984 -44 -24.797 1 97.38 478 PHE A O 1
ATOM 3824 N N . SER A 1 479 ? -21.578 -45.688 -25.422 1 97.06 479 SER A N 1
ATOM 3825 C CA . SER A 1 479 ? -22.531 -46.156 -26.422 1 97.06 479 SER A CA 1
ATOM 3826 C C . SER A 1 479 ? -23.016 -47.594 -26.109 1 97.06 479 SER A C 1
ATOM 3828 O O . SER A 1 479 ? -23.875 -48.125 -26.797 1 97.06 479 SER A O 1
ATOM 3830 N N . LYS A 1 480 ? -22.391 -48.188 -25.109 1 97.5 480 LYS A N 1
ATOM 3831 C CA . LYS A 1 480 ? -22.75 -49.562 -24.812 1 97.5 480 LYS A CA 1
ATOM 3832 C C . LYS A 1 480 ? -23.031 -49.75 -23.328 1 97.5 480 LYS A C 1
ATOM 3834 O O . LYS A 1 480 ? -22.516 -49.031 -22.484 1 97.5 480 LYS A O 1
ATOM 3839 N N . ASN A 1 481 ? -23.875 -50.812 -23.109 1 97.06 481 ASN A N 1
ATOM 3840 C CA . ASN A 1 481 ? -24.062 -51.25 -21.719 1 97.06 481 ASN A CA 1
ATOM 3841 C C . ASN A 1 481 ? -22.75 -51.75 -21.109 1 97.06 481 ASN A C 1
ATOM 3843 O O . ASN A 1 481 ? -22.062 -52.594 -21.703 1 97.06 481 ASN A O 1
ATOM 3847 N N . GLY A 1 482 ? -22.422 -51.188 -20.047 1 96.25 482 GLY A N 1
ATOM 3848 C CA . GLY A 1 482 ? -21.219 -51.656 -19.359 1 96.25 482 GLY A CA 1
ATOM 3849 C C . GLY A 1 482 ? -19.969 -50.875 -19.734 1 96.25 482 GLY A C 1
ATOM 3850 O O . GLY A 1 482 ? -18.891 -51.156 -19.234 1 96.25 482 GLY A O 1
ATOM 3851 N N . ALA A 1 483 ? -20.109 -49.938 -20.688 1 97.5 483 ALA A N 1
ATOM 3852 C CA . ALA A 1 483 ? -18.969 -49.062 -21 1 97.5 483 ALA A CA 1
ATOM 3853 C C . ALA A 1 483 ? -18.5 -48.312 -19.781 1 97.5 483 ALA A C 1
ATOM 3855 O O . ALA A 1 483 ? -19.312 -47.844 -18.969 1 97.5 483 ALA A O 1
ATOM 3856 N N . SER A 1 484 ? -17.156 -48.25 -19.594 1 97.31 484 SER A N 1
ATOM 3857 C CA . SER A 1 484 ? -16.625 -47.656 -18.359 1 97.31 484 SER A CA 1
ATOM 3858 C C . SER A 1 484 ? -15.383 -46.844 -18.641 1 97.31 484 SER A C 1
ATOM 3860 O O . SER A 1 484 ? -14.625 -47.125 -19.578 1 97.31 484 SER A O 1
ATOM 3862 N N . LEU A 1 485 ? -15.242 -45.781 -17.938 1 97.12 485 LEU A N 1
ATOM 3863 C CA . LEU A 1 485 ? -14.109 -44.875 -17.906 1 97.12 485 LEU A CA 1
ATOM 3864 C C . LEU A 1 485 ? -13.633 -44.656 -16.469 1 97.12 485 LEU A C 1
ATOM 3866 O O . LEU A 1 485 ? -14.43 -44.344 -15.578 1 97.12 485 LEU A O 1
ATOM 3870 N N . SER A 1 486 ? -12.297 -44.844 -16.203 1 96.44 486 SER A N 1
ATOM 3871 C CA . SER A 1 486 ? -11.836 -44.781 -14.828 1 96.44 486 SER A CA 1
ATOM 3872 C C . SER A 1 486 ? -10.438 -44.188 -14.742 1 96.44 486 SER A C 1
ATOM 3874 O O . SER A 1 486 ? -9.695 -44.156 -15.734 1 96.44 486 SER A O 1
ATOM 3876 N N . GLN A 1 487 ? -10.109 -43.594 -13.648 1 93.88 487 GLN A N 1
ATOM 3877 C CA . GLN A 1 487 ? -8.773 -43.094 -13.336 1 93.88 487 GLN A CA 1
ATOM 3878 C C . GLN A 1 487 ? -8.477 -43.25 -11.844 1 93.88 487 GLN A C 1
ATOM 3880 O O . GLN A 1 487 ? -9.344 -43.031 -11.008 1 93.88 487 GLN A O 1
ATOM 3885 N N . SER A 1 488 ? -7.273 -43.688 -11.531 1 90.69 488 SER A N 1
ATOM 3886 C CA . SER A 1 488 ? -6.758 -43.75 -10.172 1 90.69 488 SER A CA 1
ATOM 3887 C C . SER A 1 488 ? -5.625 -42.75 -9.969 1 90.69 488 SER A C 1
ATOM 3889 O O . SER A 1 488 ? -4.719 -42.656 -10.805 1 90.69 488 SER A O 1
ATOM 3891 N N . VAL A 1 489 ? -5.785 -42 -8.945 1 86.19 489 VAL A N 1
ATOM 3892 C CA . VAL A 1 489 ? -4.758 -41 -8.68 1 86.19 489 VAL A CA 1
ATOM 3893 C C . VAL A 1 489 ? -4.355 -41.031 -7.207 1 86.19 489 VAL A C 1
ATOM 3895 O O . VAL A 1 489 ? -5.156 -41.406 -6.352 1 86.19 489 VAL A O 1
ATOM 3898 N N . LEU A 1 490 ? -3.074 -40.688 -6.91 1 80.56 490 LEU A N 1
ATOM 3899 C CA . LEU A 1 490 ? -2.604 -40.531 -5.535 1 80.56 490 LEU A CA 1
ATOM 3900 C C . LEU A 1 490 ? -2.963 -39.156 -4.973 1 80.56 490 LEU A C 1
ATOM 3902 O O . LEU A 1 490 ? -2.879 -38.156 -5.68 1 80.56 490 LEU A O 1
ATOM 3906 N N . VAL A 1 491 ? -3.514 -39.25 -3.824 1 79.75 491 VAL A N 1
ATOM 3907 C CA . VAL A 1 491 ? -3.857 -38 -3.17 1 79.75 491 VAL A CA 1
ATOM 3908 C C . VAL A 1 491 ? -3.279 -38 -1.756 1 79.75 491 VAL A C 1
ATOM 3910 O O . VAL A 1 491 ? -3.039 -39.031 -1.161 1 79.75 491 VAL A O 1
ATOM 3913 N N . LYS A 1 492 ? -2.508 -36.938 -1.221 1 64 492 LYS A N 1
ATOM 3914 C CA . LYS A 1 492 ? -2.078 -36.812 0.17 1 64 492 LYS A CA 1
ATOM 3915 C C . LYS A 1 492 ? -2.934 -35.812 0.928 1 64 492 LYS A C 1
ATOM 3917 O O . LYS A 1 492 ? -2.531 -34.656 1.103 1 64 492 LYS A O 1
ATOM 3922 N N . SER A 1 493 ? -4.141 -36.125 1.072 1 65.12 493 SER A N 1
ATOM 3923 C CA . SER A 1 493 ? -4.793 -34.938 1.623 1 65.12 493 SER A CA 1
ATOM 3924 C C . SER A 1 493 ? -5.934 -35.312 2.562 1 65.12 493 SER A C 1
ATOM 3926 O O . SER A 1 493 ? -6.449 -36.438 2.496 1 65.12 493 SER A O 1
ATOM 3928 N N . THR A 1 494 ? -5.875 -34.625 3.65 1 68.44 494 THR A N 1
ATOM 3929 C CA . THR A 1 494 ? -7.074 -34.5 4.465 1 68.44 494 THR A CA 1
ATOM 3930 C C . THR A 1 494 ? -7.949 -33.344 3.953 1 68.44 494 THR A C 1
ATOM 3932 O O . THR A 1 494 ? -7.453 -32.438 3.291 1 68.44 494 THR A O 1
ATOM 3935 N N . GLY A 1 495 ? -9.242 -33.688 3.561 1 82 495 GLY A N 1
ATOM 3936 C CA . GLY A 1 495 ? -10.148 -32.594 3.168 1 82 495 GLY A CA 1
ATOM 3937 C C . GLY A 1 495 ? -11.43 -33.125 2.525 1 82 495 GLY A C 1
ATOM 3938 O O . GLY A 1 495 ? -11.898 -34.219 2.844 1 82 495 GLY A O 1
ATOM 3939 N N . ILE A 1 496 ? -12 -32.188 1.771 1 86.62 496 ILE A N 1
ATOM 3940 C CA . ILE A 1 496 ? -13.258 -32.5 1.099 1 86.62 496 ILE A CA 1
ATOM 3941 C C . ILE A 1 496 ? -13.039 -32.562 -0.411 1 86.62 496 ILE A C 1
ATOM 3943 O O . ILE A 1 496 ? -12.516 -31.609 -1.007 1 86.62 496 ILE A O 1
ATOM 3947 N N . LEU A 1 497 ? -13.289 -33.719 -0.899 1 89.88 497 LEU A N 1
ATOM 3948 C CA . LEU A 1 497 ? -13.352 -33.781 -2.354 1 89.88 497 LEU A CA 1
ATOM 3949 C C . LEU A 1 497 ? -14.578 -33.062 -2.895 1 89.88 497 LEU A C 1
ATOM 3951 O O . LEU A 1 497 ? -15.688 -33.281 -2.41 1 89.88 497 L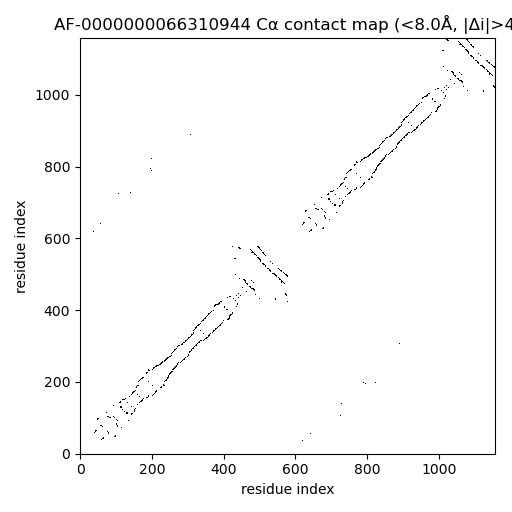EU A O 1
ATOM 3955 N N . SER A 1 498 ? -14.352 -32.156 -3.785 1 91.31 498 SER A N 1
ATOM 3956 C CA . SER A 1 498 ? -15.422 -31.312 -4.328 1 91.31 498 SER A CA 1
ATOM 3957 C C . SER A 1 498 ? -15.258 -31.109 -5.828 1 91.31 498 SER A C 1
ATOM 3959 O O . SER A 1 498 ? -14.148 -30.859 -6.305 1 91.31 498 SER A O 1
ATOM 3961 N N . GLY A 1 499 ? -16.344 -31.312 -6.605 1 93.56 499 GLY A N 1
ATOM 3962 C CA . GLY A 1 499 ? -16.297 -31.094 -8.039 1 93.56 499 GLY A CA 1
ATOM 3963 C C . GLY A 1 499 ? -17.578 -31.5 -8.75 1 93.56 499 GLY A C 1
ATOM 3964 O O . GLY A 1 499 ? -18.672 -31.344 -8.195 1 93.56 499 GLY A O 1
ATOM 3965 N N . GLY A 1 500 ? -17.344 -31.828 -9.984 1 94.62 500 GLY A N 1
ATOM 3966 C CA . GLY A 1 500 ? -18.453 -32.219 -10.828 1 94.62 500 GLY A CA 1
ATOM 3967 C C . GLY A 1 500 ? -18.062 -32.438 -12.273 1 94.62 500 GLY A C 1
ATOM 3968 O O . GLY A 1 500 ? -16.875 -32.562 -12.594 1 94.62 500 GLY A O 1
ATOM 3969 N N . MET A 1 501 ? -19.078 -32.625 -13.016 1 95.12 501 MET A N 1
ATOM 3970 C CA . MET A 1 501 ? -18.859 -32.844 -14.445 1 95.12 501 MET A CA 1
ATOM 3971 C C . MET A 1 501 ? -20.078 -32.406 -15.25 1 95.12 501 MET A C 1
ATOM 3973 O O . MET A 1 501 ? -21.172 -32.281 -14.703 1 95.12 501 MET A O 1
ATOM 3977 N N . MET A 1 502 ? -19.844 -32.062 -16.516 1 94.62 502 MET A N 1
ATOM 3978 C CA . MET A 1 502 ? -20.953 -31.844 -17.438 1 94.62 502 MET A CA 1
ATOM 3979 C C . MET A 1 502 ? -21.453 -33.156 -18 1 94.62 502 MET A C 1
ATOM 3981 O O . MET A 1 502 ? -20.672 -34 -18.438 1 94.62 502 MET A O 1
ATOM 3985 N N . LEU A 1 503 ? -22.828 -33.281 -18.031 1 96.06 503 LEU A N 1
ATOM 3986 C CA . LEU A 1 503 ? -23.406 -34.562 -18.422 1 96.06 503 LEU A CA 1
ATOM 3987 C C . LEU A 1 503 ? -24.672 -34.375 -19.234 1 96.06 503 LEU A C 1
ATOM 3989 O O . LEU A 1 503 ? -25.469 -33.469 -18.938 1 96.06 503 LEU A O 1
ATOM 3993 N N . LYS A 1 504 ? -24.797 -35.125 -20.219 1 96 504 LYS A N 1
ATOM 3994 C CA . LYS A 1 504 ? -26.016 -35.25 -21 1 96 504 LYS A CA 1
ATOM 3995 C C . LYS A 1 504 ? -26.328 -36.719 -21.281 1 96 504 LYS A C 1
ATOM 3997 O O . LYS A 1 504 ? -25.5 -37.438 -21.859 1 96 504 LYS A O 1
ATOM 4002 N N . ILE A 1 505 ? -27.578 -37.125 -20.906 1 97.5 505 ILE A N 1
ATOM 4003 C CA . ILE A 1 505 ? -28 -38.5 -21.141 1 97.5 505 ILE A CA 1
ATOM 4004 C C . ILE A 1 505 ? -29.188 -38.531 -22.078 1 97.5 505 ILE A C 1
ATOM 4006 O O . ILE A 1 505 ? -30.297 -38.094 -21.719 1 97.5 505 ILE A O 1
ATOM 4010 N N . VAL A 1 506 ? -28.922 -39 -23.219 1 96.69 506 VAL A N 1
ATOM 4011 C CA . VAL A 1 506 ? -30 -39.156 -24.203 1 96.69 506 VAL A CA 1
ATOM 4012 C C . VAL A 1 506 ? -30.781 -40.438 -23.922 1 96.69 506 VAL A C 1
ATOM 4014 O O . VAL A 1 506 ? -32 -40.438 -23.938 1 96.69 506 VAL A O 1
ATOM 4017 N N . SER A 1 507 ? -30.031 -41.5 -23.672 1 96.69 507 SER A N 1
ATOM 4018 C CA . SER A 1 507 ? -30.625 -42.781 -23.281 1 96.69 507 SER A CA 1
ATOM 4019 C C . SER A 1 507 ? -29.688 -43.562 -22.375 1 96.69 507 SER A C 1
ATOM 4021 O O . SER A 1 507 ? -28.469 -43.406 -22.438 1 96.69 507 SER A O 1
ATOM 4023 N N . GLY A 1 508 ? -30.328 -44.406 -21.578 1 96.75 508 GLY A N 1
ATOM 4024 C CA . GLY A 1 508 ? -29.547 -45.156 -20.609 1 96.75 508 GLY A CA 1
ATOM 4025 C C . GLY A 1 508 ? -29.359 -44.406 -19.297 1 96.75 508 GLY A C 1
ATOM 4026 O O . GLY A 1 508 ? -30.141 -43.531 -18.953 1 96.75 508 GLY A O 1
ATOM 4027 N N . ASP A 1 509 ? -28.359 -44.938 -18.531 1 96.88 509 ASP A N 1
ATOM 4028 C CA . ASP A 1 509 ? -28 -44.344 -17.25 1 96.88 509 ASP A CA 1
ATOM 4029 C C . ASP A 1 509 ? -26.484 -44.344 -17.062 1 96.88 509 ASP A C 1
ATOM 4031 O O . ASP A 1 509 ? -25.75 -45 -17.797 1 96.88 509 ASP A O 1
ATOM 4035 N N . LEU A 1 510 ? -26.062 -43.469 -16.188 1 97.69 510 LEU A N 1
ATOM 4036 C CA . LEU A 1 510 ? -24.641 -43.438 -15.844 1 97.69 510 LEU A CA 1
ATOM 4037 C C . LEU A 1 510 ? -24.453 -43.5 -14.336 1 97.69 510 LEU A C 1
ATOM 4039 O O . LEU A 1 510 ? -25.125 -42.781 -13.586 1 97.69 510 LEU A O 1
ATOM 4043 N N . LYS A 1 511 ? -23.609 -44.375 -13.914 1 97.75 511 LYS A N 1
ATOM 4044 C CA . LYS A 1 511 ? -23.234 -44.469 -12.508 1 97.75 511 LYS A CA 1
ATOM 4045 C C . LYS A 1 511 ? -21.812 -43.969 -12.281 1 97.75 511 LYS A C 1
ATOM 4047 O O . LYS A 1 511 ? -20.875 -44.375 -12.969 1 97.75 511 LYS A O 1
ATOM 4052 N N . LEU A 1 512 ? -21.719 -43.031 -11.375 1 97.06 512 LEU A N 1
ATOM 4053 C CA . LEU A 1 512 ? -20.422 -42.562 -10.93 1 97.06 512 LEU A CA 1
ATOM 4054 C C . LEU A 1 512 ? -20.016 -43.219 -9.609 1 97.06 512 LEU A C 1
ATOM 4056 O O . LEU A 1 512 ? -20.859 -43.375 -8.711 1 97.06 512 LEU A O 1
ATOM 4060 N N . THR A 1 513 ? -18.797 -43.625 -9.531 1 97.12 513 THR A N 1
ATOM 4061 C CA . THR A 1 513 ? -18.297 -44.25 -8.312 1 97.12 513 THR A CA 1
ATOM 4062 C C . THR A 1 513 ? -16.953 -43.656 -7.91 1 97.12 513 THR A C 1
ATOM 4064 O O . THR A 1 513 ? -16.078 -43.438 -8.758 1 97.12 513 THR A O 1
ATOM 4067 N N . LEU A 1 514 ? -16.828 -43.375 -6.648 1 95.12 514 LEU A N 1
ATOM 4068 C CA . LEU A 1 514 ? -15.578 -42.938 -6.043 1 95.12 514 LEU A CA 1
ATOM 4069 C C . LEU A 1 514 ? -15.141 -43.906 -4.941 1 95.12 514 LEU A C 1
ATOM 4071 O O . LEU A 1 514 ? -15.883 -44.156 -3.986 1 95.12 514 LEU A O 1
ATOM 4075 N N . GLU A 1 515 ? -13.984 -44.406 -5.09 1 95.19 515 GLU A N 1
ATOM 4076 C CA . GLU A 1 515 ? -13.375 -45.25 -4.062 1 95.19 515 GLU A CA 1
ATOM 4077 C C . GLU A 1 515 ? -12.156 -44.562 -3.451 1 95.19 515 GLU A C 1
ATOM 4079 O O . GLU A 1 515 ? -11.352 -43.969 -4.164 1 95.19 515 GLU A O 1
ATOM 4084 N N . CYS A 1 516 ? -12.07 -44.688 -2.162 1 92.44 516 CYS A N 1
ATOM 4085 C CA . CYS A 1 516 ? -10.922 -44.125 -1.439 1 92.44 516 CYS A CA 1
ATOM 4086 C C . CYS A 1 516 ? -10.117 -45.25 -0.78 1 92.44 516 CYS A C 1
ATOM 4088 O O . CYS A 1 516 ? -10.68 -46.094 -0.094 1 92.44 516 CYS A O 1
ATOM 4090 N N . TYR A 1 517 ? -8.859 -45.125 -0.975 1 92.38 517 TYR A N 1
ATOM 4091 C CA . TYR A 1 517 ? -7.98 -46.188 -0.463 1 92.38 517 TYR A CA 1
ATOM 4092 C C . TYR A 1 517 ? -6.961 -45.625 0.515 1 92.38 517 TYR A C 1
ATOM 4094 O O . TYR A 1 517 ? -6.512 -44.469 0.361 1 92.38 517 TYR A O 1
ATOM 4102 N N . ASP A 1 518 ? -6.602 -46.469 1.554 1 88.94 518 ASP A N 1
ATOM 4103 C CA . ASP A 1 518 ? -5.539 -46.062 2.473 1 88.94 518 ASP A CA 1
ATOM 4104 C C . ASP A 1 518 ? -4.164 -46.438 1.93 1 88.94 518 ASP A C 1
ATOM 4106 O O . ASP A 1 518 ? -4.039 -46.812 0.762 1 88.94 518 ASP A O 1
ATOM 4110 N N . SER A 1 519 ? -3.107 -46.25 2.725 1 85 519 SER A N 1
ATOM 4111 C CA . SER A 1 519 ? -1.73 -46.469 2.293 1 85 519 SER A CA 1
ATOM 4112 C C . SER A 1 519 ? -1.438 -47.969 2.102 1 85 519 SER A C 1
ATOM 4114 O O . SER A 1 519 ? -0.436 -48.344 1.486 1 85 519 SER A O 1
ATOM 4116 N N . LEU A 1 520 ? -2.295 -48.812 2.594 1 88.88 520 LEU A N 1
ATOM 4117 C CA . LEU A 1 520 ? -2.135 -50.281 2.441 1 88.88 520 LEU A CA 1
ATOM 4118 C C . LEU A 1 520 ? -3.018 -50.812 1.317 1 88.88 520 LEU A C 1
ATOM 4120 O O . LEU A 1 520 ? -3.184 -52 1.171 1 88.88 520 LEU A O 1
ATOM 4124 N N . ASP A 1 521 ? -3.68 -49.844 0.601 1 89.62 521 ASP A N 1
ATOM 4125 C CA . ASP A 1 521 ? -4.523 -50.156 -0.554 1 89.62 521 ASP A CA 1
ATOM 4126 C C . ASP A 1 521 ? -5.828 -50.812 -0.125 1 89.62 521 ASP A C 1
ATOM 4128 O O . ASP A 1 521 ? -6.398 -51.594 -0.869 1 89.62 521 ASP A O 1
ATOM 4132 N N . ASN A 1 522 ? -6.215 -50.531 1.141 1 92.75 522 ASN A N 1
ATOM 4133 C CA . ASN A 1 522 ? -7.555 -50.938 1.562 1 92.75 522 ASN A CA 1
ATOM 4134 C C . ASN A 1 522 ? -8.594 -49.906 1.148 1 92.75 522 ASN A C 1
ATOM 4136 O O . ASN A 1 522 ? -8.391 -48.688 1.328 1 92.75 522 ASN A O 1
ATOM 4140 N N . ASN A 1 523 ? -9.656 -50.406 0.543 1 94.25 523 ASN A N 1
ATOM 4141 C CA . ASN A 1 523 ? -10.773 -49.5 0.257 1 94.25 523 ASN A CA 1
ATOM 4142 C C . ASN A 1 523 ? -11.477 -49.062 1.537 1 94.25 523 ASN A C 1
ATOM 4144 O O . ASN A 1 523 ? -12.094 -49.875 2.223 1 94.25 523 ASN A O 1
ATOM 4148 N N . ILE A 1 524 ? -11.469 -47.844 1.884 1 92.06 524 ILE A N 1
ATOM 4149 C CA . ILE A 1 524 ? -11.992 -47.312 3.131 1 92.06 524 ILE A CA 1
ATOM 4150 C C . ILE A 1 524 ? -13.438 -46.844 2.928 1 92.06 524 ILE A C 1
ATOM 4152 O O . ILE A 1 524 ? -14.266 -46.969 3.834 1 92.06 524 ILE A O 1
ATOM 4156 N N . THR A 1 525 ? -13.734 -46.219 1.83 1 92.06 525 THR A N 1
ATOM 4157 C CA . THR A 1 525 ? -15.086 -45.75 1.547 1 92.06 525 THR A CA 1
ATOM 4158 C C . THR A 1 525 ? -15.367 -45.781 0.047 1 92.06 525 THR A C 1
ATOM 4160 O O . THR A 1 525 ? -14.453 -45.625 -0.764 1 92.06 525 THR A O 1
ATOM 4163 N N . THR A 1 526 ? -16.531 -46.094 -0.331 1 94.81 526 THR A N 1
ATOM 4164 C CA . THR A 1 526 ? -17.062 -46.031 -1.69 1 94.81 526 THR A CA 1
ATOM 4165 C C . THR A 1 526 ? -18.344 -45.219 -1.755 1 94.81 526 THR A C 1
ATOM 4167 O O . THR A 1 526 ? -19.266 -45.438 -0.976 1 94.81 526 THR A O 1
ATOM 4170 N N . ARG A 1 527 ? -18.344 -44.25 -2.576 1 94.25 527 ARG A N 1
ATOM 4171 C CA . ARG A 1 527 ? -19.531 -43.438 -2.814 1 94.25 527 ARG A CA 1
ATOM 4172 C C . ARG A 1 527 ? -20 -43.562 -4.258 1 94.25 527 ARG A C 1
ATOM 4174 O O . ARG A 1 527 ? -19.188 -43.594 -5.18 1 94.25 527 ARG A O 1
ATOM 4181 N N . GLU A 1 528 ? -21.281 -43.531 -4.395 1 95.5 528 GLU A N 1
ATOM 4182 C CA . GLU A 1 528 ? -21.875 -43.688 -5.723 1 95.5 528 GLU A CA 1
ATOM 4183 C C . GLU A 1 528 ? -22.906 -42.594 -6 1 95.5 528 GLU A C 1
ATOM 4185 O O . GLU A 1 528 ? -23.594 -42.156 -5.086 1 95.5 528 GLU A O 1
ATOM 4190 N N . TRP A 1 529 ? -22.969 -42.125 -7.215 1 94.75 529 TRP A N 1
ATOM 4191 C CA . TRP A 1 529 ? -24 -41.25 -7.742 1 94.75 529 TRP A CA 1
ATOM 4192 C C . TRP A 1 529 ? -24.656 -41.844 -8.969 1 94.75 529 TRP A C 1
ATOM 4194 O O . TRP A 1 529 ? -23.984 -42.188 -9.945 1 94.75 529 TRP A O 1
ATOM 4204 N N . ASN A 1 530 ? -25.938 -41.969 -8.922 1 96.12 530 ASN A N 1
ATOM 4205 C CA . ASN A 1 530 ? -26.703 -42.469 -10.055 1 96.12 530 ASN A CA 1
ATOM 4206 C C . ASN A 1 530 ? -27.328 -41.344 -10.859 1 96.12 530 ASN A C 1
ATOM 4208 O O . ASN A 1 530 ? -28.062 -40.531 -10.305 1 96.12 530 ASN A O 1
ATOM 4212 N N . CYS A 1 531 ? -27.016 -41.312 -12.102 1 97 531 CYS A N 1
ATOM 4213 C CA . CYS A 1 531 ? -27.562 -40.281 -13 1 97 531 CYS A CA 1
ATOM 4214 C C . CYS A 1 531 ? -28.484 -40.906 -14.039 1 97 531 CYS A C 1
ATOM 4216 O O . CYS A 1 531 ? -28.078 -41.812 -14.781 1 97 531 CYS A O 1
ATOM 4218 N N . SER A 1 532 ? -29.719 -40.312 -14.148 1 95.94 532 SER A N 1
ATOM 4219 C CA . SER A 1 532 ? -30.703 -40.812 -15.086 1 95.94 532 SER A CA 1
ATOM 4220 C C . SER A 1 532 ? -30.938 -39.875 -16.25 1 95.94 532 SER A C 1
ATOM 4222 O O . SER A 1 532 ? -30.625 -38.688 -16.141 1 95.94 532 SER A O 1
ATOM 4224 N N . ALA A 1 533 ? -31.469 -40.406 -17.297 1 93.88 533 ALA A N 1
ATOM 4225 C CA . ALA A 1 533 ? -31.812 -39.594 -18.453 1 93.88 533 ALA A CA 1
ATOM 4226 C C . ALA A 1 533 ? -32.844 -38.531 -18.109 1 93.88 533 ALA A C 1
ATOM 4228 O O . ALA A 1 533 ? -32.844 -37.438 -18.641 1 93.88 533 ALA A O 1
ATOM 4229 N N . SER A 1 534 ? -33.719 -38.781 -17.219 1 93.25 534 SER A N 1
ATOM 4230 C CA . SER A 1 534 ? -34.75 -37.844 -16.812 1 93.25 534 SER A CA 1
ATOM 4231 C C . SER A 1 534 ? -34.156 -36.625 -16.125 1 93.25 534 SER A C 1
ATOM 4233 O O . SER A 1 534 ? -34.625 -35.5 -16.297 1 93.25 534 SER A O 1
ATOM 4235 N N . ASP A 1 535 ? -33.156 -36.812 -15.383 1 93.81 535 ASP A N 1
ATOM 4236 C CA . ASP A 1 535 ? -32.531 -35.75 -14.609 1 93.81 535 ASP A CA 1
ATOM 4237 C C . ASP A 1 535 ? -31.562 -34.938 -15.461 1 93.81 535 ASP A C 1
ATOM 4239 O O . ASP A 1 535 ? -31.328 -33.75 -15.195 1 93.81 535 ASP A O 1
ATOM 4243 N N . TYR A 1 536 ? -31.016 -35.594 -16.469 1 96.56 536 TYR A N 1
ATOM 4244 C CA . TYR A 1 536 ? -29.922 -35 -17.234 1 96.56 536 TYR A CA 1
ATOM 4245 C C . TYR A 1 536 ? -30.172 -35.125 -18.734 1 96.56 536 TYR A C 1
ATOM 4247 O O . TYR A 1 536 ? -29.266 -35.531 -19.484 1 96.56 536 TYR A O 1
ATOM 4255 N N . SER A 1 537 ? -31.375 -34.781 -19.172 1 94.69 537 SER A N 1
ATOM 4256 C CA . SER A 1 537 ? -31.75 -34.938 -20.562 1 94.69 537 SER A CA 1
ATOM 4257 C C . SER A 1 537 ? -31.016 -33.906 -21.438 1 94.69 537 SER A C 1
ATOM 4259 O O . SER A 1 537 ? -30.891 -34.094 -22.656 1 94.69 537 SER A O 1
ATOM 4261 N N . ASP A 1 538 ? -30.562 -32.812 -20.797 1 93.94 538 ASP A N 1
ATOM 4262 C CA . ASP A 1 538 ? -29.719 -31.812 -21.453 1 93.94 538 ASP A CA 1
ATOM 4263 C C . ASP A 1 538 ? -28.453 -31.562 -20.656 1 93.94 538 ASP A C 1
ATOM 4265 O O . ASP A 1 538 ? -28.328 -32 -19.516 1 93.94 538 ASP A O 1
ATOM 4269 N N . TRP A 1 539 ? -27.531 -30.969 -21.359 1 93.56 539 TRP A N 1
ATOM 4270 C CA . TRP A 1 539 ? -26.266 -30.688 -20.703 1 93.56 539 TRP A CA 1
ATOM 4271 C C . TRP A 1 539 ? -26.484 -30 -19.359 1 93.56 539 TRP A C 1
ATOM 4273 O O . TRP A 1 539 ? -27.094 -28.938 -19.297 1 93.56 539 TRP A O 1
ATOM 4283 N N . SER A 1 540 ? -26.016 -30.625 -18.344 1 93.31 540 SER A N 1
ATOM 4284 C CA . SER A 1 540 ? -26.125 -30.109 -16.984 1 93.31 540 SER A CA 1
ATOM 4285 C C . SER A 1 540 ? -24.922 -30.5 -16.141 1 93.31 540 SER A C 1
ATOM 4287 O O . SER A 1 540 ? -24.234 -31.484 -16.438 1 93.31 540 SER A O 1
ATOM 4289 N N . TRP A 1 541 ? -24.656 -29.734 -15.133 1 93.94 541 TRP A N 1
ATOM 4290 C CA . TRP A 1 541 ? -23.578 -30.016 -14.211 1 93.94 541 TRP A CA 1
ATOM 4291 C C . TRP A 1 541 ? -24.016 -31.016 -13.141 1 93.94 541 TRP A C 1
ATOM 4293 O O . TRP A 1 541 ? -25.062 -30.828 -12.5 1 93.94 541 TRP A O 1
ATOM 4303 N N . VAL A 1 542 ? -23.297 -32.031 -13.023 1 94.75 542 VAL A N 1
ATOM 4304 C CA . VAL A 1 542 ? -23.484 -32.969 -11.938 1 94.75 542 VAL A CA 1
ATOM 4305 C C . VAL A 1 542 ? -22.516 -32.688 -10.805 1 94.75 542 VAL A C 1
ATOM 4307 O O . VAL A 1 542 ? -21.297 -32.688 -11.008 1 94.75 542 VAL A O 1
ATOM 4310 N N . ARG A 1 543 ? -23.047 -32.469 -9.617 1 92.25 543 ARG A N 1
ATOM 4311 C CA . ARG A 1 543 ? -22.203 -32.219 -8.445 1 92.25 543 ARG A CA 1
ATOM 4312 C C . ARG A 1 543 ? -21.828 -33.531 -7.75 1 92.25 543 ARG A C 1
ATOM 4314 O O . ARG A 1 543 ? -22.672 -34.406 -7.59 1 92.25 543 ARG A O 1
ATOM 4321 N N . PHE A 1 544 ? -20.672 -33.594 -7.453 1 90.25 544 PHE A N 1
ATOM 4322 C CA . PHE A 1 544 ? -20.297 -34.688 -6.562 1 90.25 544 PHE A CA 1
ATOM 4323 C C . PHE A 1 544 ? -19.203 -34.219 -5.594 1 90.25 544 PHE A C 1
ATOM 4325 O O . PHE A 1 544 ? -18.438 -33.312 -5.895 1 90.25 544 PHE A O 1
ATOM 4332 N N . GLY A 1 545 ? -19.188 -34.875 -4.465 1 86.75 545 GLY A N 1
ATOM 4333 C CA . GLY A 1 545 ? -18.234 -34.562 -3.416 1 86.75 545 GLY A CA 1
ATOM 4334 C C . GLY A 1 545 ? -18.344 -35.5 -2.215 1 86.75 545 GLY A C 1
ATOM 4335 O O . GLY A 1 545 ? -19.344 -36.188 -2.059 1 86.75 545 GLY A O 1
ATOM 4336 N N . GLU A 1 546 ? -17.328 -35.406 -1.491 1 85.25 546 GLU A N 1
ATOM 4337 C CA . GLU A 1 546 ? -17.25 -36.281 -0.307 1 85.25 546 GLU A CA 1
ATOM 4338 C C . GLU A 1 546 ? -16.203 -35.781 0.672 1 85.25 546 GLU A C 1
ATOM 4340 O O . GLU A 1 546 ? -15.102 -35.375 0.265 1 85.25 546 GLU A O 1
ATOM 4345 N N . LYS A 1 547 ? -16.625 -35.812 1.975 1 86.19 547 LYS A N 1
ATOM 4346 C CA . LYS A 1 547 ? -15.578 -35.625 2.98 1 86.19 547 LYS A CA 1
ATOM 4347 C C . LYS A 1 547 ? -14.656 -36.844 3.035 1 86.19 547 LYS A C 1
ATOM 4349 O O . LYS A 1 547 ? -15.117 -37.969 3.244 1 86.19 547 LYS A O 1
ATOM 4354 N N . LEU A 1 548 ? -13.422 -36.594 2.824 1 86.56 548 LEU A N 1
ATOM 4355 C CA . LEU A 1 548 ? -12.477 -37.688 2.793 1 86.56 548 LEU A CA 1
ATOM 4356 C C . LEU A 1 548 ? -12.117 -38.125 4.207 1 86.56 548 LEU A C 1
ATOM 4358 O O . LEU A 1 548 ? -11.93 -37.312 5.098 1 86.56 548 LEU A O 1
ATOM 4362 N N . PRO A 1 549 ? -12.172 -39.5 4.363 1 83.06 549 PRO A N 1
ATOM 4363 C CA . PRO A 1 549 ? -11.672 -40 5.648 1 83.06 549 PRO A CA 1
ATOM 4364 C C . PRO A 1 549 ? -10.188 -39.688 5.859 1 83.06 549 PRO A C 1
ATOM 4366 O O . PRO A 1 549 ? -9.492 -39.312 4.914 1 83.06 549 PRO A O 1
ATOM 4369 N N . ASP A 1 550 ? -9.805 -39.844 7.16 1 78.62 550 ASP A N 1
ATOM 4370 C CA . ASP A 1 550 ? -8.391 -39.656 7.473 1 78.62 550 ASP A CA 1
ATOM 4371 C C . ASP A 1 550 ? -7.52 -40.688 6.789 1 78.62 550 ASP A C 1
ATOM 4373 O O . ASP A 1 550 ? -7.965 -41.812 6.539 1 78.62 550 ASP A O 1
ATOM 4377 N N . ASN A 1 551 ? -6.246 -40.438 6.324 1 78.06 551 ASN A N 1
ATOM 4378 C CA . ASN A 1 551 ? -5.172 -41.312 5.855 1 78.06 551 ASN A CA 1
ATOM 4379 C C . ASN A 1 551 ? -5.473 -41.875 4.465 1 78.06 551 ASN A C 1
ATOM 4381 O O . ASN A 1 551 ? -5.191 -43.031 4.188 1 78.06 551 ASN A O 1
ATOM 4385 N N . ILE A 1 552 ? -6.273 -41.125 3.605 1 86.62 552 ILE A N 1
ATOM 4386 C CA . ILE A 1 552 ? -6.465 -41.562 2.225 1 86.62 552 ILE A CA 1
ATOM 4387 C C . ILE A 1 552 ? -5.211 -41.25 1.41 1 86.62 552 ILE A C 1
ATOM 4389 O O . ILE A 1 552 ? -4.637 -40.188 1.526 1 86.62 552 ILE A O 1
ATOM 4393 N N . ARG A 1 553 ? -4.816 -42.25 0.634 1 86 553 ARG A N 1
ATOM 4394 C CA . ARG A 1 553 ? -3.607 -42.094 -0.166 1 86 553 ARG A CA 1
ATOM 4395 C C . ARG A 1 553 ? -3.918 -42.188 -1.655 1 86 553 ARG A C 1
ATOM 4397 O O . ARG A 1 553 ? -3.129 -41.719 -2.488 1 86 553 ARG A O 1
ATOM 4404 N N . LYS A 1 554 ? -5.043 -42.781 -1.979 1 88.44 554 LYS A N 1
ATOM 4405 C CA . LYS A 1 554 ? -5.41 -43 -3.375 1 88.44 554 LYS A CA 1
ATOM 4406 C C . LYS A 1 554 ? -6.926 -42.938 -3.562 1 88.44 554 LYS A C 1
ATOM 4408 O O . LYS A 1 554 ? -7.688 -43.375 -2.713 1 88.44 554 LYS A O 1
ATOM 4413 N N . ILE A 1 555 ? -7.297 -42.375 -4.676 1 91.56 555 ILE A N 1
ATOM 4414 C CA . ILE A 1 555 ? -8.711 -42.438 -5.039 1 91.56 555 ILE A CA 1
ATOM 4415 C C . ILE A 1 555 ? -8.867 -43.031 -6.434 1 91.56 555 ILE A C 1
ATOM 4417 O O . ILE A 1 555 ? -7.996 -42.844 -7.293 1 91.56 555 ILE A O 1
ATOM 4421 N N . LYS A 1 556 ? -9.875 -43.719 -6.59 1 94.31 556 LYS A N 1
ATOM 4422 C CA . LYS A 1 556 ? -10.289 -44.25 -7.891 1 94.31 556 LYS A CA 1
ATOM 4423 C C . LYS A 1 556 ? -11.688 -43.75 -8.266 1 94.31 556 LYS A C 1
ATOM 4425 O O . LYS A 1 556 ? -12.648 -43.969 -7.531 1 94.31 556 LYS A O 1
ATOM 4430 N N . PHE A 1 557 ? -11.727 -43.031 -9.328 1 95.19 557 PHE A N 1
ATOM 4431 C CA . PHE A 1 557 ? -12.992 -42.531 -9.859 1 95.19 557 PHE A CA 1
ATOM 4432 C C . PHE A 1 557 ? -13.367 -43.281 -11.141 1 95.19 557 PHE A C 1
ATOM 4434 O O . PHE A 1 557 ? -12.523 -43.469 -12.016 1 95.19 557 PHE A O 1
ATOM 4441 N N . TYR A 1 558 ? -14.586 -43.719 -11.258 1 95.44 558 TYR A N 1
ATOM 4442 C CA . TYR A 1 558 ? -14.961 -44.312 -12.531 1 95.44 558 TYR A CA 1
ATOM 4443 C C . TYR A 1 558 ? -16.438 -44.094 -12.82 1 95.44 558 TYR A C 1
ATOM 4445 O O . TYR A 1 558 ? -17.234 -43.906 -11.898 1 95.44 558 TYR A O 1
ATOM 4453 N N . CYS A 1 559 ? -16.766 -44.031 -14.062 1 96.81 559 CYS A N 1
ATOM 4454 C CA . CYS A 1 559 ? -18.094 -43.938 -14.664 1 96.81 559 CYS A CA 1
ATOM 4455 C C . CYS A 1 559 ? -18.438 -45.188 -15.422 1 96.81 559 CYS A C 1
ATOM 4457 O O . CYS A 1 559 ? -17.609 -45.719 -16.172 1 96.81 559 CYS A O 1
ATOM 4459 N N . LYS A 1 560 ? -19.672 -45.594 -15.258 1 97.75 560 LYS A N 1
ATOM 4460 C CA . LYS A 1 560 ? -20.125 -46.781 -15.977 1 97.75 560 LYS A CA 1
ATOM 4461 C C . LYS A 1 560 ? -21.547 -46.594 -16.5 1 97.75 560 LYS A C 1
ATOM 4463 O O . LYS A 1 560 ? -22.422 -46.125 -15.758 1 97.75 560 LYS A O 1
ATOM 4468 N N . SER A 1 561 ? -21.719 -46.938 -17.719 1 97.75 561 SER A N 1
ATOM 4469 C CA . SER A 1 561 ? -23.047 -46.781 -18.328 1 97.75 561 SER A CA 1
ATOM 4470 C C . SER A 1 561 ? -23.859 -48.062 -18.203 1 97.75 561 SER A C 1
ATOM 4472 O O . SER A 1 561 ? -23.297 -49.156 -18.141 1 97.75 561 SER A O 1
ATOM 4474 N N . PHE A 1 562 ? -25.203 -47.844 -18.203 1 97.12 562 PHE A N 1
ATOM 4475 C CA . PHE A 1 562 ? -26.141 -48.969 -18.125 1 97.12 562 PHE A CA 1
ATOM 4476 C C . PHE A 1 562 ? -27.344 -48.719 -19.031 1 97.12 562 PHE A C 1
ATOM 4478 O O . PHE A 1 562 ? -27.75 -47.594 -19.25 1 97.12 562 PHE A O 1
ATOM 4485 N N . GLY A 1 563 ? -27.922 -49.875 -19.531 1 95.69 563 GLY A N 1
ATOM 4486 C CA . GLY A 1 563 ? -29.141 -49.781 -20.312 1 95.69 563 GLY A CA 1
ATOM 4487 C C . GLY A 1 563 ? -29.094 -50.594 -21.609 1 95.69 563 GLY A C 1
ATOM 4488 O O . GLY A 1 563 ? -28.016 -50.938 -22.062 1 95.69 563 GLY A O 1
ATOM 4489 N N . GLN A 1 564 ? -30.25 -50.875 -22.203 1 93.81 564 GLN A N 1
ATOM 4490 C CA . GLN A 1 564 ? -30.359 -51.562 -23.484 1 93.81 564 GLN A CA 1
ATOM 4491 C C . GLN A 1 564 ? -29.828 -50.719 -24.625 1 93.81 564 GLN A C 1
ATOM 4493 O O . GLN A 1 564 ? -29.141 -51.219 -25.531 1 93.81 564 GLN A O 1
ATOM 4498 N N . SER A 1 565 ? -30.203 -49.469 -24.609 1 95.06 565 SER A N 1
ATOM 4499 C CA . SER A 1 565 ? -29.672 -48.438 -25.5 1 95.06 565 SER A CA 1
ATOM 4500 C C . SER A 1 565 ? -28.969 -47.344 -24.719 1 95.06 565 SER A C 1
ATOM 4502 O O . SER A 1 565 ? -29.562 -46.719 -23.828 1 95.06 565 SER A O 1
ATOM 4504 N N . VAL A 1 566 ? -27.734 -47.188 -25.016 1 97.25 566 VAL A N 1
ATOM 4505 C CA . VAL A 1 566 ? -26.938 -46.25 -24.25 1 97.25 566 VAL A CA 1
ATOM 4506 C C . VAL A 1 566 ? -26.422 -45.125 -25.156 1 97.25 566 VAL A C 1
ATOM 4508 O O . VAL A 1 566 ? -25.828 -45.406 -26.203 1 97.25 566 VAL A O 1
ATOM 4511 N N . ASP A 1 567 ? -26.688 -43.875 -24.844 1 97.25 567 ASP A N 1
ATOM 4512 C CA . ASP A 1 567 ? -26.125 -42.656 -25.422 1 97.25 567 ASP A CA 1
ATOM 4513 C C . ASP A 1 567 ? -25.906 -41.594 -24.344 1 97.25 567 ASP A C 1
ATOM 4515 O O . ASP A 1 567 ? -26.766 -40.75 -24.109 1 97.25 567 ASP A O 1
ATOM 4519 N N . VAL A 1 568 ? -24.812 -41.781 -23.719 1 97.31 568 VAL A N 1
ATOM 4520 C CA . VAL A 1 568 ? -24.406 -40.875 -22.625 1 97.31 568 VAL A CA 1
ATOM 4521 C C . VAL A 1 568 ? -23.203 -40.062 -23.047 1 97.31 568 VAL A C 1
ATOM 4523 O O . VAL A 1 568 ? -22.234 -40.594 -23.594 1 97.31 568 VAL A O 1
ATOM 4526 N N . LYS A 1 569 ? -23.266 -38.75 -22.828 1 95.38 569 LYS A N 1
ATOM 4527 C CA . LYS A 1 569 ? -22.188 -37.844 -23.156 1 95.38 569 LYS A CA 1
ATOM 4528 C C . LYS A 1 569 ? -21.703 -37.062 -21.938 1 95.38 569 LYS A C 1
ATOM 4530 O O . LYS A 1 569 ? -22.516 -36.656 -21.094 1 95.38 569 LYS A O 1
ATOM 4535 N N . LEU A 1 570 ? -20.453 -37.062 -21.766 1 94.5 570 LEU A N 1
ATOM 4536 C CA . LEU A 1 570 ? -19.922 -36.219 -20.688 1 94.5 570 LEU A CA 1
ATOM 4537 C C . LEU A 1 570 ? -18.75 -35.375 -21.188 1 94.5 570 LEU A C 1
ATOM 4539 O O . LEU A 1 570 ? -18.109 -35.719 -22.188 1 94.5 570 LEU A O 1
ATOM 4543 N N . SER A 1 571 ? -18.625 -34.219 -20.609 1 91.12 571 SER A N 1
ATOM 4544 C CA . SER A 1 571 ? -17.469 -33.375 -20.844 1 91.12 571 SER A CA 1
ATOM 4545 C C . SER A 1 571 ? -16.922 -32.812 -19.531 1 91.12 571 SER A C 1
ATOM 4547 O O . SER A 1 571 ? -17.672 -32.625 -18.578 1 91.12 571 SER A O 1
ATOM 4549 N N . THR A 1 572 ? -15.633 -32.75 -19.391 1 90.69 572 THR A N 1
ATOM 4550 C CA . THR A 1 572 ? -14.922 -32.125 -18.266 1 90.69 572 THR A CA 1
ATOM 4551 C C . THR A 1 572 ? -15.25 -32.875 -16.969 1 90.69 572 THR A C 1
ATOM 4553 O O . THR A 1 572 ? -16.422 -33.031 -16.625 1 90.69 572 THR A O 1
ATOM 4556 N N . ILE A 1 573 ? -14.422 -33.406 -16.266 1 94.31 573 ILE A N 1
ATOM 4557 C CA . ILE A 1 573 ? -14.539 -33.969 -14.914 1 94.31 573 ILE A CA 1
ATOM 4558 C C . ILE A 1 573 ? -13.555 -33.281 -13.977 1 94.31 573 ILE A C 1
ATOM 4560 O O . ILE A 1 573 ? -12.359 -33.562 -14.008 1 94.31 573 ILE A O 1
ATOM 4564 N N . LEU A 1 574 ? -14.133 -32.438 -13.188 1 93.88 574 LEU A N 1
ATOM 4565 C CA . LEU A 1 574 ? -13.281 -31.672 -12.281 1 93.88 574 LEU A CA 1
ATOM 4566 C C . LEU A 1 574 ? -13.445 -32.156 -10.844 1 93.88 574 LEU A C 1
ATOM 4568 O O . LEU A 1 574 ? -14.57 -32.375 -10.383 1 93.88 574 LEU A O 1
ATOM 4572 N N . MET A 1 575 ? -12.352 -32.375 -10.203 1 92.06 575 MET A N 1
ATOM 4573 C CA . MET A 1 575 ? -12.328 -32.875 -8.828 1 92.06 575 MET A CA 1
ATOM 4574 C C . MET A 1 575 ? -11.172 -32.25 -8.047 1 92.06 575 MET A C 1
ATOM 4576 O O . MET A 1 575 ? -10.008 -32.5 -8.359 1 92.06 575 MET A O 1
ATOM 4580 N N . ASP A 1 576 ? -11.547 -31.469 -7.082 1 90.81 576 ASP A N 1
ATOM 4581 C CA . ASP A 1 576 ? -10.555 -30.812 -6.238 1 90.81 576 ASP A CA 1
ATOM 4582 C C . ASP A 1 576 ? -10.672 -31.266 -4.789 1 90.81 576 ASP A C 1
ATOM 4584 O O . ASP A 1 576 ? -11.68 -31.859 -4.395 1 90.81 576 ASP A O 1
ATOM 4588 N N . ILE A 1 577 ? -9.609 -31.125 -4.062 1 86.19 577 ILE A N 1
ATOM 4589 C CA . ILE A 1 577 ? -9.656 -31.297 -2.617 1 86.19 577 ILE A CA 1
ATOM 4590 C C . ILE A 1 577 ? -9.586 -29.938 -1.926 1 86.19 577 ILE A C 1
ATOM 4592 O O . ILE A 1 577 ? -8.602 -29.219 -2.07 1 86.19 577 ILE A O 1
ATOM 4596 N N . ILE A 1 578 ? -10.609 -29.641 -1.294 1 84.69 578 ILE A N 1
ATOM 4597 C CA . ILE A 1 578 ? -10.664 -28.344 -0.619 1 84.69 578 ILE A CA 1
ATOM 4598 C C . ILE A 1 578 ? -10.602 -28.547 0.893 1 84.69 578 ILE A C 1
ATOM 4600 O O . ILE A 1 578 ? -10.789 -29.672 1.381 1 84.69 578 ILE A O 1
ATOM 4604 N N . SER A 1 579 ? -10.258 -27.469 1.694 1 78.56 579 SER A N 1
ATOM 4605 C CA . SER A 1 579 ? -10.086 -27.547 3.143 1 78.56 579 SER A CA 1
ATOM 4606 C C . SER A 1 579 ? -11.422 -27.469 3.865 1 78.56 579 SER A C 1
ATOM 4608 O O . SER A 1 579 ? -12.367 -26.844 3.373 1 78.56 579 SER A O 1
ATOM 4610 N N . MET B 1 1 ? -43.438 -16.859 37.469 1 18.22 1 MET B N 1
ATOM 4611 C CA . MET B 1 1 ? -44.031 -15.75 38.188 1 18.22 1 MET B CA 1
ATOM 4612 C C . MET B 1 1 ? -43.094 -14.562 38.25 1 18.22 1 MET B C 1
ATOM 4614 O O . MET B 1 1 ? -41.875 -14.727 38.5 1 18.22 1 MET B O 1
ATOM 4618 N N . LYS B 1 2 ? -43.719 -13.414 37.688 1 20.75 2 LYS B N 1
ATOM 4619 C CA . LYS B 1 2 ? -43.969 -12.016 37.375 1 20.75 2 LYS B CA 1
ATOM 4620 C C . LYS B 1 2 ? -43.781 -11.125 38.594 1 20.75 2 LYS B C 1
ATOM 4622 O O . LYS B 1 2 ? -44.75 -10.609 39.125 1 20.75 2 LYS B O 1
ATOM 4627 N N . LEU B 1 3 ? -42.969 -11.688 39.562 1 16.48 3 LEU B N 1
ATOM 4628 C CA . LEU B 1 3 ? -42.844 -11.062 40.875 1 16.48 3 LEU B CA 1
ATOM 4629 C C . LEU B 1 3 ? -42.594 -9.562 40.75 1 16.48 3 LEU B C 1
ATOM 4631 O O . LEU B 1 3 ? -42.156 -9.094 39.688 1 16.48 3 LEU B O 1
ATOM 4635 N N . HIS B 1 4 ? -42.094 -8.828 41.625 1 17.14 4 HIS B N 1
ATOM 4636 C CA . HIS B 1 4 ? -42.438 -8.148 42.875 1 17.14 4 HIS B CA 1
ATOM 4637 C C . HIS B 1 4 ? -41.906 -6.727 42.906 1 17.14 4 HIS B C 1
ATOM 4639 O O . HIS B 1 4 ? -42.375 -5.895 43.656 1 17.14 4 HIS B O 1
ATOM 4645 N N . MET B 1 5 ? -40.625 -6.578 42.25 1 18.47 5 MET B N 1
ATOM 4646 C CA . MET B 1 5 ? -39.906 -5.676 43.156 1 18.47 5 MET B CA 1
ATOM 4647 C C . MET B 1 5 ? -40.438 -4.258 43.062 1 18.47 5 MET B C 1
ATOM 4649 O O . MET B 1 5 ? -40.719 -3.77 41.938 1 18.47 5 MET B O 1
ATOM 4653 N N . SER B 1 6 ? -40.938 -3.717 44.125 1 17.36 6 SER B N 1
ATOM 4654 C CA . SER B 1 6 ? -41.656 -2.691 44.875 1 17.36 6 SER B CA 1
ATOM 4655 C C . SER B 1 6 ? -41 -1.324 44.719 1 17.36 6 SER B C 1
ATOM 4657 O O . SER B 1 6 ? -39.812 -1.157 45 1 17.36 6 SER B O 1
ATOM 4659 N N . LYS B 1 7 ? -41.281 -0.796 43.594 1 19.05 7 LYS B N 1
ATOM 4660 C CA . LYS B 1 7 ? -40.938 0.552 43.125 1 19.05 7 LYS B CA 1
ATOM 4661 C C . LYS B 1 7 ? -41.188 1.575 44.25 1 19.05 7 LYS B C 1
ATOM 4663 O O . LYS B 1 7 ? -42.312 1.711 44.719 1 19.05 7 LYS B O 1
ATOM 4668 N N . THR B 1 8 ? -40.125 2.053 44.969 1 16.59 8 THR B N 1
ATOM 4669 C CA . THR B 1 8 ? -39.875 2.889 46.125 1 16.59 8 THR B CA 1
ATOM 4670 C C . THR B 1 8 ? -40.594 4.223 46.031 1 16.59 8 THR B C 1
ATOM 4672 O O . THR B 1 8 ? -40.812 4.73 44.906 1 16.59 8 THR B O 1
ATOM 4675 N N . TYR B 1 9 ? -40.938 5.004 47.125 1 16.55 9 TYR B N 1
ATOM 4676 C CA . TYR B 1 9 ? -41.781 5.805 48 1 16.55 9 TYR B CA 1
ATOM 4677 C C . TYR B 1 9 ? -41.562 7.293 47.75 1 16.55 9 TYR B C 1
ATOM 4679 O O . TYR B 1 9 ? -42.406 8.117 48.062 1 16.55 9 TYR B O 1
ATOM 4687 N N . PHE B 1 10 ? -40.25 7.797 47.219 1 16.36 10 PHE B N 1
ATOM 4688 C CA . PHE B 1 10 ? -39.875 8.883 48.125 1 16.36 10 PHE B CA 1
ATOM 4689 C C . PHE B 1 10 ? -40.812 10.07 47.969 1 16.36 10 PHE B C 1
ATOM 4691 O O . PHE B 1 10 ? -41.531 10.188 46.969 1 16.36 10 PHE B O 1
ATOM 4698 N N . LEU B 1 11 ? -40.281 11.461 48.469 1 15.37 11 LEU B N 1
ATOM 4699 C CA . LEU B 1 11 ? -40.656 12.484 49.438 1 15.37 11 LEU B CA 1
ATOM 4700 C C . LEU B 1 11 ? -41.25 13.695 48.781 1 15.37 11 LEU B C 1
ATOM 4702 O O . LEU B 1 11 ? -40.562 14.5 48.156 1 15.37 11 LEU B O 1
ATOM 4706 N N . LYS B 1 12 ? -42.125 13.531 48 1 17 12 LYS B N 1
ATOM 4707 C CA . LYS B 1 12 ? -42.5 14.742 47.281 1 17 12 LYS B CA 1
ATOM 4708 C C . LYS B 1 12 ? -43.094 15.789 48.219 1 17 12 LYS B C 1
ATOM 4710 O O . LYS B 1 12 ? -44.281 16.109 48.125 1 17 12 LYS B O 1
ATOM 4715 N N . LYS B 1 13 ? -42.719 15.914 49.562 1 16 13 LYS B N 1
ATOM 4716 C CA . LYS B 1 13 ? -43.75 16.688 50.25 1 16 13 LYS B CA 1
ATOM 4717 C C . LYS B 1 13 ? -43.781 18.125 49.75 1 16 13 LYS B C 1
ATOM 4719 O O . LYS B 1 13 ? -44.875 18.641 49.438 1 16 13 LYS B O 1
ATOM 4724 N N . LEU B 1 14 ? -42.75 19.078 50.219 1 15.85 14 LEU B N 1
ATOM 4725 C CA . LEU B 1 14 ? -43.219 19.984 51.281 1 15.85 14 LEU B CA 1
ATOM 4726 C C . LEU B 1 14 ? -43.844 21.234 50.688 1 15.85 14 LEU B C 1
ATOM 4728 O O . LEU B 1 14 ? -45 21.578 51.031 1 15.85 14 LEU B O 1
ATOM 4732 N N . ILE B 1 15 ? -43.094 22.516 50.844 1 17.44 15 ILE B N 1
ATOM 4733 C CA . ILE B 1 15 ? -43.438 23.656 51.688 1 17.44 15 ILE B CA 1
ATOM 4734 C C . ILE B 1 15 ? -44.188 24.703 50.844 1 17.44 15 ILE B C 1
ATOM 4736 O O . ILE B 1 15 ? -43.812 24.969 49.719 1 17.44 15 ILE B O 1
ATOM 4740 N N . PRO B 1 16 ? -45.062 25.453 51.531 1 17.91 16 PRO B N 1
ATOM 4741 C CA . PRO B 1 16 ? -46.25 26.219 51.188 1 17.91 16 PRO B CA 1
ATOM 4742 C C . PRO B 1 16 ? -45.938 27.562 50.531 1 17.91 16 PRO B C 1
ATOM 4744 O O . PRO B 1 16 ? -46.594 27.969 49.562 1 17.91 16 PRO B O 1
ATOM 4747 N N . SER B 1 17 ? -45.031 28.344 51.344 1 16.7 17 SER B N 1
ATOM 4748 C CA . SER B 1 17 ? -45.594 29.547 51.938 1 16.7 17 SER B CA 1
ATOM 4749 C C . SER B 1 17 ? -45.781 30.625 50.875 1 16.7 17 SER B C 1
ATOM 4751 O O . SER B 1 17 ? -46.938 30.938 50.5 1 16.7 17 SER B O 1
ATOM 4753 N N . LEU B 1 18 ? -45.125 31.891 51.156 1 18.31 18 LEU B N 1
ATOM 4754 C CA . LEU B 1 18 ? -45.625 33.219 51.5 1 18.31 18 LEU B CA 1
ATOM 4755 C C . LEU B 1 18 ? -45.625 34.125 50.281 1 18.31 18 LEU B C 1
ATOM 4757 O O . LEU B 1 18 ? -44.625 34.25 49.562 1 18.31 18 LEU B O 1
ATOM 4761 N N . THR B 1 19 ? -46.719 34.469 49.844 1 19.53 19 THR B N 1
ATOM 4762 C CA . THR B 1 19 ? -47.188 35.25 48.688 1 19.53 19 THR B CA 1
ATOM 4763 C C . THR B 1 19 ? -46.75 36.719 48.781 1 19.53 19 THR B C 1
ATOM 4765 O O . THR B 1 19 ? -47.312 37.562 48.125 1 19.53 19 THR B O 1
ATOM 4768 N N . LEU B 1 20 ? -45.531 37.062 49.375 1 19.34 20 LEU B N 1
ATOM 4769 C CA . LEU B 1 20 ? -45.562 38.5 49.688 1 19.34 20 LEU B CA 1
ATOM 4770 C C . LEU B 1 20 ? -45.719 39.312 48.406 1 19.34 20 LEU B C 1
ATOM 4772 O O . LEU B 1 20 ? -45 39.094 47.438 1 19.34 20 LEU B O 1
ATOM 4776 N N . PHE B 1 21 ? -46.781 39.906 48.25 1 22.34 21 PHE B N 1
ATOM 4777 C CA . PHE B 1 21 ? -47.281 40.719 47.125 1 22.34 21 PHE B CA 1
ATOM 4778 C C . PHE B 1 21 ? -46.469 42 46.969 1 22.34 21 PHE B C 1
ATOM 4780 O O . PHE B 1 21 ? -46.75 43 47.656 1 22.34 21 PHE B O 1
ATOM 4787 N N . PRO B 1 22 ? -45.062 41.969 47.031 1 21.17 22 PRO B N 1
ATOM 4788 C CA . PRO B 1 22 ? -44.688 43.375 47.219 1 21.17 22 PRO B CA 1
ATOM 4789 C C . PRO B 1 22 ? -45.219 44.281 46.125 1 21.17 22 PRO B C 1
ATOM 4791 O O . PRO B 1 22 ? -45.469 43.812 45 1 21.17 22 PRO B O 1
ATOM 4794 N N . VAL B 1 23 ? -45.625 45.438 46.562 1 23.48 23 VAL B N 1
ATOM 4795 C CA . VAL B 1 23 ? -46.219 46.656 46.062 1 23.48 23 VAL B CA 1
ATOM 4796 C C . VAL B 1 23 ? -45.281 47.281 45.031 1 23.48 23 VAL B C 1
ATOM 4798 O O . VAL B 1 23 ? -44.125 47.5 45.281 1 23.48 23 VAL B O 1
ATOM 4801 N N . LEU B 1 24 ? -45.625 47.25 43.719 1 21.64 24 LEU B N 1
ATOM 4802 C CA . LEU B 1 24 ? -45 47.688 42.5 1 21.64 24 LEU B CA 1
ATOM 4803 C C . LEU B 1 24 ? -44.781 49.219 42.531 1 21.64 24 LEU B C 1
ATOM 4805 O O . LEU B 1 24 ? -45.75 49.969 42.406 1 21.64 24 LEU B O 1
ATOM 4809 N N . THR B 1 25 ? -44.062 49.688 43.594 1 23.33 25 THR B N 1
ATOM 4810 C CA . THR B 1 25 ? -43.969 51.125 43.562 1 23.33 25 THR B CA 1
ATOM 4811 C C . THR B 1 25 ? -43.438 51.625 42.219 1 23.33 25 THR B C 1
ATOM 4813 O O . THR B 1 25 ? -42.719 50.875 41.531 1 23.33 25 THR B O 1
ATOM 4816 N N . SER B 1 26 ? -43.812 52.781 41.781 1 24.8 26 SER B N 1
ATOM 4817 C CA . SER B 1 26 ? -43.75 53.594 40.562 1 24.8 26 SER B CA 1
ATOM 4818 C C . SER B 1 26 ? -42.312 53.906 40.188 1 24.8 26 SER B C 1
ATOM 4820 O O . SER B 1 26 ? -41.594 54.625 40.906 1 24.8 26 SER B O 1
ATOM 4822 N N . TYR B 1 27 ? -41.469 52.938 39.719 1 21.73 27 TYR B N 1
ATOM 4823 C CA . TYR B 1 27 ? -40.031 53.156 39.469 1 21.73 27 TYR B CA 1
ATOM 4824 C C . TYR B 1 27 ? -39.844 54.344 38.531 1 21.73 27 TYR B C 1
ATOM 4826 O O . TYR B 1 27 ? -40.406 54.406 37.438 1 21.73 27 TYR B O 1
ATOM 4834 N N . ALA B 1 28 ? -39.406 55.562 39.031 1 27.73 28 ALA B N 1
ATOM 4835 C CA . ALA B 1 28 ? -38.875 56.781 38.469 1 27.73 28 ALA B CA 1
ATOM 4836 C C . ALA B 1 28 ? -37.906 56.5 37.344 1 27.73 28 ALA B C 1
ATOM 4838 O O . ALA B 1 28 ? -37.25 55.469 37.312 1 27.73 28 ALA B O 1
ATOM 4839 N N . SER B 1 29 ? -38 57.25 36.25 1 27.06 29 SER B N 1
ATOM 4840 C CA . SER B 1 29 ? -37.438 57.25 34.906 1 27.06 29 SER B CA 1
ATOM 4841 C C . SER B 1 29 ? -35.906 57.156 34.938 1 27.06 29 SER B C 1
ATOM 4843 O O . SER B 1 29 ? -35.219 58.094 35.344 1 27.06 29 SER B O 1
ATOM 4845 N N . SER B 1 30 ? -35.312 56.125 35.562 1 25.44 30 SER B N 1
ATOM 4846 C CA . SER B 1 30 ? -33.844 56.062 35.781 1 25.44 30 SER B CA 1
ATOM 4847 C C . SER B 1 30 ? -33.125 56.406 34.5 1 25.44 30 SER B C 1
ATOM 4849 O O . SER B 1 30 ? -33.625 56.219 33.375 1 25.44 30 SER B O 1
ATOM 4851 N N . ASN B 1 31 ? -32.125 57.344 34.656 1 28.84 31 ASN B N 1
ATOM 4852 C CA . ASN B 1 31 ? -31.109 57.812 33.719 1 28.84 31 ASN B CA 1
ATOM 4853 C C . ASN B 1 31 ? -30.562 56.656 32.875 1 28.84 31 ASN B C 1
ATOM 4855 O O . ASN B 1 31 ? -30.344 55.562 33.375 1 28.84 31 ASN B O 1
ATOM 4859 N N . LYS B 1 32 ? -30.859 56.781 31.625 1 32.12 32 LYS B N 1
ATOM 4860 C CA . LYS B 1 32 ? -30.406 55.906 30.547 1 32.12 32 LYS B CA 1
ATOM 4861 C C . LYS B 1 32 ? -28.984 55.438 30.781 1 32.12 32 LYS B C 1
ATOM 4863 O O . LYS B 1 32 ? -28.031 56.219 30.672 1 32.12 32 LYS B O 1
ATOM 4868 N N . ASP B 1 33 ? -28.797 54.562 31.734 1 29.3 33 ASP B N 1
ATOM 4869 C CA . ASP B 1 33 ? -27.531 53.844 31.734 1 29.3 33 ASP B CA 1
ATOM 4870 C C . ASP B 1 33 ? -27.141 53.375 30.328 1 29.3 33 ASP B C 1
ATOM 4872 O O . ASP B 1 33 ? -27.859 52.625 29.703 1 29.3 33 ASP B O 1
ATOM 4876 N N . VAL B 1 34 ? -26.656 54.344 29.531 1 30.47 34 VAL B N 1
ATOM 4877 C CA . VAL B 1 34 ? -25.953 53.938 28.328 1 30.47 34 VAL B CA 1
ATOM 4878 C C . VAL B 1 34 ? -25.219 52.594 28.578 1 30.47 34 VAL B C 1
ATOM 4880 O O . VAL B 1 34 ? -24.328 52.531 29.406 1 30.47 34 VAL B O 1
ATOM 4883 N N . ILE B 1 35 ? -25.969 51.5 28.562 1 29.94 35 ILE B N 1
ATOM 4884 C CA . ILE B 1 35 ? -25.25 50.25 28.453 1 29.94 35 ILE B CA 1
ATOM 4885 C C . ILE B 1 35 ? -24.016 50.406 27.562 1 29.94 35 ILE B C 1
ATOM 4887 O O . ILE B 1 35 ? -24.141 50.656 26.359 1 29.94 35 ILE B O 1
ATOM 4891 N N . GLU B 1 36 ? -23.016 51.156 28.078 1 30.42 36 GLU B N 1
ATOM 4892 C CA . GLU B 1 36 ? -21.719 51.062 27.391 1 30.42 36 GLU B CA 1
ATOM 4893 C C . GLU B 1 36 ? -21.516 49.688 26.766 1 30.42 36 GLU B C 1
ATOM 4895 O O . GLU B 1 36 ? -21.703 48.656 27.438 1 30.42 36 GLU B O 1
ATOM 4900 N N . SER B 1 37 ? -22.031 49.469 25.625 1 34.62 37 SER B N 1
ATOM 4901 C CA . SER B 1 37 ? -21.672 48.25 24.922 1 34.62 37 SER B CA 1
ATOM 4902 C C . SER B 1 37 ? -20.391 47.656 25.469 1 34.62 37 SER B C 1
ATOM 4904 O O . SER B 1 37 ? -19.422 48.375 25.734 1 34.62 37 SER B O 1
ATOM 4906 N N . PRO B 1 38 ? -20.438 46.594 26.25 1 36.78 38 PRO B N 1
ATOM 4907 C CA . PRO B 1 38 ? -19.172 46.031 26.75 1 36.78 38 PRO B CA 1
ATOM 4908 C C . PRO B 1 38 ? -18.016 46.25 25.766 1 36.78 38 PRO B C 1
ATOM 4910 O O . PRO B 1 38 ? -18.031 45.656 24.672 1 36.78 38 PRO B O 1
ATOM 4913 N N . GLN B 1 39 ? -17.609 47.438 25.406 1 39.78 39 GLN B N 1
ATOM 4914 C CA . GLN B 1 39 ? -16.375 47.719 24.672 1 39.78 39 GLN B CA 1
ATOM 4915 C C . GLN B 1 39 ? -15.242 46.781 25.109 1 39.78 39 GLN B C 1
ATOM 4917 O O . GLN B 1 39 ? -14.867 46.781 26.281 1 39.78 39 GLN B O 1
ATOM 4922 N N . SER B 1 40 ? -15.117 45.656 24.516 1 53.66 40 SER B N 1
ATOM 4923 C CA . SER B 1 40 ? -13.898 44.906 24.812 1 53.66 40 SER B CA 1
ATOM 4924 C C . SER B 1 40 ? -12.711 45.844 25 1 53.66 40 SER B C 1
ATOM 4926 O O . SER B 1 40 ? -12.414 46.656 24.125 1 53.66 40 SER B O 1
ATOM 4928 N N . LYS B 1 41 ? -12.336 46.219 26.203 1 67.25 41 LYS B N 1
ATOM 4929 C CA . LYS B 1 41 ? -11.219 47.062 26.594 1 67.25 41 LYS B CA 1
ATOM 4930 C C . LYS B 1 41 ? -9.922 46.625 25.922 1 67.25 41 LYS B C 1
ATOM 4932 O O . LYS B 1 41 ? -9.562 45.438 25.969 1 67.25 41 LYS B O 1
ATOM 4937 N N . ARG B 1 42 ? -9.469 47.438 24.984 1 77.56 42 ARG B N 1
ATOM 4938 C CA . ARG B 1 42 ? -8.211 47.219 24.281 1 77.56 42 ARG B CA 1
ATOM 4939 C C . ARG B 1 42 ? -7.059 47.906 24.969 1 77.56 42 ARG B C 1
ATOM 4941 O O . ARG B 1 42 ? -7.184 49.062 25.375 1 77.56 42 ARG B O 1
ATOM 4948 N N . TYR B 1 43 ? -6.051 47.125 25.219 1 82.31 43 TYR B N 1
ATOM 4949 C CA . TYR B 1 43 ? -4.859 47.625 25.891 1 82.31 43 TYR B CA 1
ATOM 4950 C C . TYR B 1 43 ? -3.602 47.281 25.109 1 82.31 43 TYR B C 1
ATOM 4952 O O . TYR B 1 43 ? -3.617 46.375 24.281 1 82.31 43 TYR B O 1
ATOM 4960 N N . THR B 1 44 ? -2.629 48.062 25.328 1 82.81 44 THR B N 1
ATOM 4961 C CA . THR B 1 44 ? -1.27 47.625 25 1 82.81 44 THR B CA 1
ATOM 4962 C C . THR B 1 44 ? -0.635 46.938 26.203 1 82.81 44 THR B C 1
ATOM 4964 O O . THR B 1 44 ? -1.208 46.906 27.297 1 82.81 44 THR B O 1
ATOM 4967 N N . ILE B 1 45 ? 0.476 46.312 26 1 85.31 45 ILE B N 1
ATOM 4968 C CA . ILE B 1 45 ? 1.172 45.656 27.109 1 85.31 45 ILE B CA 1
ATOM 4969 C C . ILE B 1 45 ? 1.462 46.656 28.219 1 85.31 45 ILE B C 1
ATOM 4971 O O . ILE B 1 45 ? 1.348 46.344 29.406 1 85.31 45 ILE B O 1
ATOM 4975 N N . GLU B 1 46 ? 1.843 47.875 27.859 1 82.88 46 GLU B N 1
ATOM 4976 C CA . GLU B 1 46 ? 2.188 48.906 28.828 1 82.88 46 GLU B CA 1
ATOM 4977 C C . GLU B 1 46 ? 0.954 49.375 29.594 1 82.88 46 GLU B C 1
ATOM 4979 O O . GLU B 1 46 ? 1.003 49.562 30.812 1 82.88 46 GLU B O 1
ATOM 4984 N N . SER B 1 47 ? -0.057 49.531 28.844 1 87.06 47 SER B N 1
ATOM 4985 C CA . SER B 1 47 ? -1.258 50.062 29.469 1 87.06 47 SER B CA 1
ATOM 4986 C C . SER B 1 47 ? -1.934 49 30.344 1 87.06 47 SER B C 1
ATOM 4988 O O . SER B 1 47 ? -2.529 49.344 31.375 1 87.06 47 SER B O 1
ATOM 4990 N N . ILE B 1 48 ? -1.768 47.781 29.969 1 90.75 48 ILE B N 1
ATOM 4991 C CA . ILE B 1 48 ? -2.482 46.719 30.703 1 90.75 48 ILE B CA 1
ATOM 4992 C C . ILE B 1 48 ? -1.804 46.5 32.062 1 90.75 48 ILE B C 1
ATOM 4994 O O . ILE B 1 48 ? -2.449 46.062 33.031 1 90.75 48 ILE B O 1
ATOM 4998 N N . LYS B 1 49 ? -0.594 46.75 32.156 1 91 49 LYS B N 1
ATOM 4999 C CA . LYS B 1 49 ? 0.158 46.594 33.375 1 91 49 LYS B CA 1
ATOM 5000 C C . LYS B 1 49 ? -0.314 47.562 34.438 1 91 49 LYS B C 1
ATOM 5002 O O . LYS B 1 49 ? -0.13 47.344 35.656 1 91 49 LYS B O 1
ATOM 5007 N N . GLN B 1 50 ? -0.95 48.656 34.031 1 90.94 50 GLN B N 1
ATOM 5008 C CA . GLN B 1 50 ? -1.396 49.688 34.938 1 90.94 50 GLN B CA 1
ATOM 5009 C C . GLN B 1 50 ? -2.895 49.594 35.219 1 90.94 50 GLN B C 1
ATOM 5011 O O . GLN B 1 50 ? -3.41 50.219 36.125 1 90.94 50 GLN B O 1
ATOM 5016 N N . TYR B 1 51 ? -3.395 48.812 34.406 1 91.75 51 TYR B N 1
ATOM 5017 C CA . TYR B 1 51 ? -4.844 48.688 34.531 1 91.75 51 TYR B CA 1
ATOM 5018 C C . TYR B 1 51 ? -5.207 47.812 35.719 1 91.75 51 TYR B C 1
ATOM 5020 O O . TYR B 1 51 ? -4.633 46.719 35.906 1 91.75 51 TYR B O 1
ATOM 5028 N N . ILE B 1 52 ? -6.16 48.281 36.594 1 92.19 52 ILE B N 1
ATOM 5029 C CA . ILE B 1 52 ? -6.668 47.531 37.719 1 92.19 52 ILE B CA 1
ATOM 5030 C C . ILE B 1 52 ? -7.883 46.719 37.312 1 92.19 52 ILE B C 1
ATOM 5032 O O . ILE B 1 52 ? -8.93 47.25 36.969 1 92.19 52 ILE B O 1
ATOM 5036 N N . SER B 1 53 ? -7.688 45.406 37.312 1 91.62 53 SER B N 1
ATOM 5037 C CA . SER B 1 53 ? -8.797 44.531 36.969 1 91.62 53 SER B CA 1
ATOM 5038 C C . SER B 1 53 ? -9.969 44.719 37.906 1 91.62 53 SER B C 1
ATOM 5040 O O . SER B 1 53 ? -9.773 44.812 39.125 1 91.62 53 SER B O 1
ATOM 5042 N N . LEU B 1 54 ? -11.141 44.625 37.375 1 91.06 54 LEU B N 1
ATOM 5043 C CA . LEU B 1 54 ? -12.344 44.844 38.156 1 91.06 54 LEU B CA 1
ATOM 5044 C C . LEU B 1 54 ? -12.711 43.594 38.969 1 91.06 54 LEU B C 1
ATOM 5046 O O . LEU B 1 54 ? -13.32 43.688 40.031 1 91.06 54 LEU B O 1
ATOM 5050 N N . PHE B 1 55 ? -12.453 42.406 38.438 1 90.12 55 PHE B N 1
ATOM 5051 C CA . PHE B 1 55 ? -12.695 41.094 39.062 1 90.12 55 PHE B CA 1
ATOM 5052 C C . PHE B 1 55 ? -11.828 40.031 38.406 1 90.12 55 PHE B C 1
ATOM 5054 O O . PHE B 1 55 ? -11.32 40.219 37.281 1 90.12 55 PHE B O 1
ATOM 5061 N N . ILE B 1 56 ? -11.625 39.031 39.156 1 90.69 56 ILE B N 1
ATOM 5062 C CA . ILE B 1 56 ? -10.93 37.875 38.594 1 90.69 56 ILE B CA 1
ATOM 5063 C C . ILE B 1 56 ? -11.797 37.25 37.531 1 90.69 56 ILE B C 1
ATOM 5065 O O . ILE B 1 56 ? -12.984 36.969 37.75 1 90.69 56 ILE B O 1
ATOM 5069 N N . GLY B 1 57 ? -11.25 37 36.312 1 91.75 57 GLY B N 1
ATOM 5070 C CA . GLY B 1 57 ? -11.992 36.469 35.156 1 91.75 57 GLY B CA 1
ATOM 5071 C C . GLY B 1 57 ? -12.328 37.531 34.125 1 91.75 57 GLY B C 1
ATOM 5072 O O . GLY B 1 57 ? -12.961 37.219 33.125 1 91.75 57 GLY B O 1
ATOM 5073 N N . GLU B 1 58 ? -11.93 38.75 34.438 1 90.94 58 GLU B N 1
ATOM 5074 C CA . GLU B 1 58 ? -12.133 39.812 33.469 1 90.94 58 GLU B CA 1
ATOM 5075 C C . GLU B 1 58 ? -11.359 39.531 32.156 1 90.94 58 GLU B C 1
ATOM 5077 O O . GLU B 1 58 ? -10.18 39.188 32.219 1 90.94 58 GLU B O 1
ATOM 5082 N N . CYS B 1 59 ? -12.086 39.688 31.031 1 92.38 59 CYS B N 1
ATOM 5083 C CA . CYS B 1 59 ? -11.461 39.438 29.734 1 92.38 59 CYS B CA 1
ATOM 5084 C C . CYS B 1 59 ? -11.141 40.75 29.016 1 92.38 59 CYS B C 1
ATOM 5086 O O . CYS B 1 59 ? -11.992 41.625 28.953 1 92.38 59 CYS B O 1
ATOM 5088 N N . VAL B 1 60 ? -9.914 40.938 28.516 1 90.5 60 VAL B N 1
ATOM 5089 C CA . VAL B 1 60 ? -9.484 42.125 27.797 1 90.5 60 VAL B CA 1
ATOM 5090 C C . VAL B 1 60 ? -8.758 41.719 26.516 1 90.5 60 VAL B C 1
ATOM 5092 O O . VAL B 1 60 ? -8.344 40.562 26.375 1 90.5 60 VAL B O 1
ATOM 5095 N N . PHE B 1 61 ? -8.75 42.594 25.562 1 90 61 PHE B N 1
ATOM 5096 C CA . PHE B 1 61 ? -7.949 42.406 24.359 1 90 61 PHE B CA 1
ATOM 5097 C C . PHE B 1 61 ? -6.668 43.25 24.422 1 90 61 PHE B C 1
ATOM 5099 O O . PHE B 1 61 ? -6.715 44.438 24.625 1 90 61 PHE B O 1
ATOM 5106 N N . ILE B 1 62 ? -5.551 42.625 24.297 1 87.31 62 ILE B N 1
ATOM 5107 C CA . ILE B 1 62 ? -4.266 43.312 24.219 1 87.31 62 ILE B CA 1
ATOM 5108 C C . ILE B 1 62 ? -3.809 43.406 22.766 1 87.31 62 ILE B C 1
ATOM 5110 O O . ILE B 1 62 ? -3.535 42.375 22.141 1 87.31 62 ILE B O 1
ATOM 5114 N N . SER B 1 63 ? -3.639 44.531 22.25 1 81.5 63 SER B N 1
ATOM 5115 C CA . SER B 1 63 ? -3.51 44.781 20.812 1 81.5 63 SER B CA 1
ATOM 5116 C C . SER B 1 63 ? -2.045 44.781 20.391 1 81.5 63 SER B C 1
ATOM 5118 O O . SER B 1 63 ? -1.737 44.594 19.203 1 81.5 63 SER B O 1
ATOM 5120 N N . GLY B 1 64 ? -1.21 45.094 21.188 1 79.06 64 GLY B N 1
ATOM 5121 C CA . GLY B 1 64 ? 0.199 45.156 20.828 1 79.06 64 GLY B CA 1
ATOM 5122 C C . GLY B 1 64 ? 1.046 45.875 21.875 1 79.06 64 GLY B C 1
ATOM 5123 O O . GLY B 1 64 ? 0.653 45.969 23.047 1 79.06 64 GLY B O 1
ATOM 5124 N N . GLN B 1 65 ? 2.334 46.062 21.438 1 74.69 65 GLN B N 1
ATOM 5125 C CA . GLN B 1 65 ? 3.293 46.781 22.266 1 74.69 65 GLN B CA 1
ATOM 5126 C C . GLN B 1 65 ? 3.662 48.125 21.656 1 74.69 65 GLN B C 1
ATOM 5128 O O . GLN B 1 65 ? 3.816 48.219 20.438 1 74.69 65 GLN B O 1
ATOM 5133 N N . GLU B 1 66 ? 3.521 49.25 22.328 1 62 66 GLU B N 1
ATOM 5134 C CA . GLU B 1 66 ? 3.814 50.594 21.859 1 62 66 GLU B CA 1
ATOM 5135 C C . GLU B 1 66 ? 5.281 50.75 21.469 1 62 66 GLU B C 1
ATOM 5137 O O . GLU B 1 66 ? 6.148 50.094 22.047 1 62 66 GLU B O 1
ATOM 5142 N N . ALA B 1 67 ? 5.637 51.188 20.094 1 56.03 67 ALA B N 1
ATOM 5143 C CA . ALA B 1 67 ? 6.867 51.344 19.312 1 56.03 67 ALA B CA 1
ATOM 5144 C C . ALA B 1 67 ? 8.062 51.594 20.234 1 56.03 67 ALA B C 1
ATOM 5146 O O . ALA B 1 67 ? 9.211 51.438 19.828 1 56.03 67 ALA B O 1
ATOM 5147 N N . THR B 1 68 ? 7.934 52.469 21.109 1 46.84 68 THR B N 1
ATOM 5148 C CA . THR B 1 68 ? 9.219 52.969 21.562 1 46.84 68 THR B CA 1
ATOM 5149 C C . THR B 1 68 ? 10.172 51.812 21.891 1 46.84 68 THR B C 1
ATOM 5151 O O . THR B 1 68 ? 11.359 52.031 22.125 1 46.84 68 THR B O 1
ATOM 5154 N N . GLN B 1 69 ? 9.664 50.812 22.312 1 38.38 69 GLN B N 1
ATOM 5155 C CA . GLN B 1 69 ? 10.703 49.844 22.672 1 38.38 69 GLN B CA 1
ATOM 5156 C C . GLN B 1 69 ? 11.047 48.938 21.516 1 38.38 69 GLN B C 1
ATOM 5158 O O . GLN B 1 69 ? 10.148 48.406 20.844 1 38.38 69 GLN B O 1
ATOM 5163 N N . ASP B 1 70 ? 12.219 49.219 21.031 1 40.19 70 ASP B N 1
ATOM 5164 C CA . ASP B 1 70 ? 12.805 48.531 19.875 1 40.19 70 ASP B CA 1
ATOM 5165 C C . ASP B 1 70 ? 12.023 47.281 19.547 1 40.19 70 ASP B C 1
ATOM 5167 O O . ASP B 1 70 ? 11.617 47.062 18.406 1 40.19 70 ASP B O 1
ATOM 5171 N N . ASP B 1 71 ? 12.508 46.125 19.938 1 47.47 71 ASP B N 1
ATOM 5172 C CA . ASP B 1 71 ? 12.68 44.75 19.531 1 47.47 71 ASP B CA 1
ATOM 5173 C C . ASP B 1 71 ? 11.469 43.906 19.938 1 47.47 71 ASP B C 1
ATOM 5175 O O . ASP B 1 71 ? 11.539 42.688 19.969 1 47.47 71 ASP B O 1
ATOM 5179 N N . SER B 1 72 ? 10.328 44.469 20.5 1 59.41 72 SER B N 1
ATOM 5180 C CA . SER B 1 72 ? 9.719 43.312 21.141 1 59.41 72 SER B CA 1
ATOM 5181 C C . SER B 1 72 ? 8.391 42.938 20.5 1 59.41 72 SER B C 1
ATOM 5183 O O . SER B 1 72 ? 7.488 43.781 20.406 1 59.41 72 SER B O 1
ATOM 5185 N N . PHE B 1 73 ? 8.336 42.094 19.578 1 71.31 73 PHE B N 1
ATOM 5186 C CA . PHE B 1 73 ? 7.188 41.438 18.969 1 71.31 73 PHE B CA 1
ATOM 5187 C C . PHE B 1 73 ? 6.199 40.969 20.016 1 71.31 73 PHE B C 1
ATOM 5189 O O . PHE B 1 73 ? 6.598 40.469 21.062 1 71.31 73 PHE B O 1
ATOM 5196 N N . PHE B 1 74 ? 4.895 41.594 19.812 1 77.69 74 PHE B N 1
ATOM 5197 C CA . PHE B 1 74 ? 3.836 41 20.625 1 77.69 74 PHE B CA 1
ATOM 5198 C C . PHE B 1 74 ? 2.66 40.562 19.75 1 77.69 74 PHE B C 1
ATOM 5200 O O . PHE B 1 74 ? 2.18 41.344 18.922 1 77.69 74 PHE B O 1
ATOM 5207 N N . TYR B 1 75 ? 2.277 39.312 20.031 1 84.75 75 TYR B N 1
ATOM 5208 C CA . TYR B 1 75 ? 1.129 38.812 19.297 1 84.75 75 TYR B CA 1
ATOM 5209 C C . TYR B 1 75 ? -0.171 39.094 20.031 1 84.75 75 TYR B C 1
ATOM 5211 O O . TYR B 1 75 ? -0.391 38.625 21.141 1 84.75 75 TYR B O 1
ATOM 5219 N N . SER B 1 76 ? -1.009 39.875 19.391 1 86.88 76 SER B N 1
ATOM 5220 C CA . SER B 1 76 ? -2.242 40.344 20.016 1 86.88 76 SER B CA 1
ATOM 5221 C C . SER B 1 76 ? -3.16 39.156 20.359 1 86.88 76 SER B C 1
ATOM 5223 O O . SER B 1 76 ? -3.061 38.094 19.75 1 86.88 76 SER B O 1
ATOM 5225 N N . GLY B 1 77 ? -4.027 39.375 21.391 1 87.88 77 GLY B N 1
ATOM 5226 C CA . GLY B 1 77 ? -4.98 38.344 21.797 1 87.88 77 GLY B CA 1
ATOM 5227 C C . GLY B 1 77 ? -5.789 38.719 23.016 1 87.88 77 GLY B C 1
ATOM 5228 O O . GLY B 1 77 ? -5.605 39.781 23.578 1 87.88 77 GLY B O 1
ATOM 5229 N N . TYR B 1 78 ? -6.719 37.844 23.328 1 91.44 78 TYR B N 1
ATOM 5230 C CA . TYR B 1 78 ? -7.523 38.031 24.531 1 91.44 78 TYR B CA 1
ATOM 5231 C C . TYR B 1 78 ? -6.824 37.438 25.75 1 91.44 78 TYR B C 1
ATOM 5233 O O . TYR B 1 78 ? -6.18 36.406 25.656 1 91.44 78 TYR B O 1
ATOM 5241 N N . PHE B 1 79 ? -6.984 38.094 26.844 1 94.44 79 PHE B N 1
ATOM 5242 C CA . PHE B 1 79 ? -6.434 37.688 28.125 1 94.44 79 PHE B CA 1
ATOM 5243 C C . PHE B 1 79 ? -7.492 37.75 29.219 1 94.44 79 PHE B C 1
ATOM 5245 O O . PHE B 1 79 ? -8.414 38.562 29.156 1 94.44 79 PHE B O 1
ATOM 5252 N N . VAL B 1 80 ? -7.309 36.906 30.188 1 94.62 80 VAL B N 1
ATOM 5253 C CA . VAL B 1 80 ? -8.219 36.875 31.328 1 94.62 80 VAL B CA 1
ATOM 5254 C C . VAL B 1 80 ? -7.43 37.094 32.625 1 94.62 80 VAL B C 1
ATOM 5256 O O . VAL B 1 80 ? -6.324 36.562 32.781 1 94.62 80 VAL B O 1
ATOM 5259 N N . SER B 1 81 ? -8.031 37.875 33.5 1 94.88 81 SER B N 1
ATOM 5260 C CA . SER B 1 81 ? -7.359 38.094 34.781 1 94.88 81 SER B CA 1
ATOM 5261 C C . SER B 1 81 ? -7.461 36.875 35.688 1 94.88 81 SER B C 1
ATOM 5263 O O . SER B 1 81 ? -8.539 36.281 35.812 1 94.88 81 SER B O 1
ATOM 5265 N N . ILE B 1 82 ? -6.344 36.5 36.188 1 95.31 82 ILE B N 1
ATOM 5266 C CA . ILE B 1 82 ? -6.262 35.469 37.219 1 95.31 82 ILE B CA 1
ATOM 5267 C C . ILE B 1 82 ? -5.496 36 38.438 1 95.31 82 ILE B C 1
ATOM 5269 O O . ILE B 1 82 ? -4.91 37.062 38.375 1 95.31 82 ILE B O 1
ATOM 5273 N N . PRO B 1 83 ? -5.598 35.281 39.562 1 94 83 PRO B N 1
ATOM 5274 C CA . PRO B 1 83 ? -4.809 35.719 40.719 1 94 83 PRO B CA 1
ATOM 5275 C C . PRO B 1 83 ? -3.318 35.812 40.406 1 94 83 PRO B C 1
ATOM 5277 O O . PRO B 1 83 ? -2.82 35.125 39.5 1 94 83 PRO B O 1
ATOM 5280 N N . VAL B 1 84 ? -2.684 36.656 41.125 1 94.94 84 VAL B N 1
ATOM 5281 C CA . VAL B 1 84 ? -1.258 36.875 40.938 1 94.94 84 VAL B CA 1
ATOM 5282 C C . VAL B 1 84 ? -0.484 35.562 41.094 1 94.94 84 VAL B C 1
ATOM 5284 O O . VAL B 1 84 ? -0.728 34.812 42.031 1 94.94 84 VAL B O 1
ATOM 5287 N N . ILE B 1 85 ? 0.393 35.344 40.062 1 94.81 85 ILE B N 1
ATOM 5288 C CA . ILE B 1 85 ? 1.221 34.125 40.125 1 94.81 85 ILE B CA 1
ATOM 5289 C C . ILE B 1 85 ? 2.684 34.531 40.312 1 94.81 85 ILE B C 1
ATOM 5291 O O . ILE B 1 85 ? 3.02 35.719 40.344 1 94.81 85 ILE B O 1
ATOM 5295 N N . ALA B 1 86 ? 3.578 33.469 40.469 1 94.06 86 ALA B N 1
ATOM 5296 C CA . ALA B 1 86 ? 5 33.688 40.688 1 94.06 86 ALA B CA 1
ATOM 5297 C C . ALA B 1 86 ? 5.648 34.406 39.5 1 94.06 86 ALA B C 1
ATOM 5299 O O . ALA B 1 86 ? 5.285 34.156 38.344 1 94.06 86 ALA B O 1
ATOM 5300 N N . ASP B 1 87 ? 6.629 35.219 39.812 1 93.19 87 ASP B N 1
ATOM 5301 C CA . ASP B 1 87 ? 7.285 36.031 38.781 1 93.19 87 ASP B CA 1
ATOM 5302 C C . ASP B 1 87 ? 8 35.156 37.75 1 93.19 87 ASP B C 1
ATOM 5304 O O . ASP B 1 87 ? 8.102 35.531 36.594 1 93.19 87 ASP B O 1
ATOM 5308 N N . GLU B 1 88 ? 8.391 34.031 38.188 1 90.81 88 GLU B N 1
ATOM 5309 C CA . GLU B 1 88 ? 9.148 33.156 37.312 1 90.81 88 GLU B CA 1
ATOM 5310 C C . GLU B 1 88 ? 8.273 32.594 36.188 1 90.81 88 GLU B C 1
ATOM 5312 O O . GLU B 1 88 ? 8.781 32.156 35.156 1 90.81 88 GLU B O 1
ATOM 5317 N N . LEU B 1 89 ? 6.996 32.719 36.344 1 92.19 89 LEU B N 1
ATOM 5318 C CA . LEU B 1 89 ? 6.066 32.156 35.344 1 92.19 89 LEU B CA 1
ATOM 5319 C C . LEU B 1 89 ? 5.672 33.219 34.312 1 92.19 89 LEU B C 1
ATOM 5321 O O . LEU B 1 89 ? 5.094 32.875 33.281 1 92.19 89 LEU B O 1
ATOM 5325 N N . ILE B 1 90 ? 5.988 34.438 34.625 1 93.56 90 ILE B N 1
ATOM 5326 C CA . ILE B 1 90 ? 5.633 35.531 33.719 1 93.56 90 ILE B CA 1
ATOM 5327 C C . ILE B 1 90 ? 6.551 35.5 32.5 1 93.56 90 ILE B C 1
ATOM 5329 O O . ILE B 1 90 ? 7.754 35.75 32.625 1 93.56 90 ILE B O 1
ATOM 5333 N N . ASP B 1 91 ? 5.961 35.281 31.375 1 91.94 91 ASP B N 1
ATOM 5334 C CA . ASP B 1 91 ? 6.766 35.188 30.156 1 91.94 91 ASP B CA 1
ATOM 5335 C C . ASP B 1 91 ? 6.387 36.312 29.172 1 91.94 91 ASP B C 1
ATOM 5337 O O . ASP B 1 91 ? 6.977 36.406 28.094 1 91.94 91 ASP B O 1
ATOM 5341 N N . ASN B 1 92 ? 5.348 37.125 29.484 1 91.12 92 ASN B N 1
ATOM 5342 C CA . ASN B 1 92 ? 4.84 38.25 28.703 1 91.12 92 ASN B CA 1
ATOM 5343 C C . ASN B 1 92 ? 4.258 37.75 27.375 1 91.12 92 ASN B C 1
ATOM 5345 O O . ASN B 1 92 ? 4.242 38.5 26.391 1 91.12 92 ASN B O 1
ATOM 5349 N N . VAL B 1 93 ? 3.939 36.469 27.234 1 94.25 93 VAL B N 1
ATOM 5350 C CA . VAL B 1 93 ? 3.242 35.906 26.094 1 94.25 93 VAL B CA 1
ATOM 5351 C C . VAL B 1 93 ? 1.976 35.188 26.547 1 94.25 93 VAL B C 1
ATOM 5353 O O . VAL B 1 93 ? 0.863 35.625 26.219 1 94.25 93 VAL B O 1
ATOM 5356 N N . ILE B 1 94 ? 2.211 34.188 27.453 1 95.44 94 ILE B N 1
ATOM 5357 C CA . ILE B 1 94 ? 1.08 33.469 28.016 1 95.44 94 ILE B CA 1
ATOM 5358 C C . ILE B 1 94 ? 0.575 34.188 29.266 1 95.44 94 ILE B C 1
ATOM 5360 O O . ILE B 1 94 ? -0.635 34.312 29.484 1 95.44 94 ILE B O 1
ATOM 5364 N N . TYR B 1 95 ? 1.523 34.656 30.094 1 95.31 95 TYR B N 1
ATOM 5365 C CA . TYR B 1 95 ? 1.231 35.344 31.344 1 95.31 95 TYR B CA 1
ATOM 5366 C C . TYR B 1 95 ? 1.867 36.719 31.375 1 95.31 95 TYR B C 1
ATOM 5368 O O . TYR B 1 95 ? 3.07 36.875 31.141 1 95.31 95 TYR B O 1
ATOM 5376 N N . ILE B 1 96 ? 1.098 37.688 31.719 1 94.69 96 ILE B N 1
ATOM 5377 C CA . ILE B 1 96 ? 1.559 39.062 31.844 1 94.69 96 ILE B CA 1
ATOM 5378 C C . ILE B 1 96 ? 1.231 39.594 33.25 1 94.69 96 ILE B C 1
ATOM 5380 O O . ILE B 1 96 ? 0.099 39.469 33.719 1 94.69 96 ILE B O 1
ATOM 5384 N N . ARG B 1 97 ? 2.201 40.219 33.875 1 95.06 97 ARG B N 1
ATOM 5385 C CA . ARG B 1 97 ? 1.983 40.781 35.188 1 95.06 97 ARG B CA 1
ATOM 5386 C C . ARG B 1 97 ? 1.075 42 35.125 1 95.06 97 ARG B C 1
ATOM 5388 O O . ARG B 1 97 ? 1.336 42.938 34.375 1 95.06 97 ARG B O 1
ATOM 5395 N N . GLY B 1 98 ? 0.031 41.938 35.812 1 94.5 98 GLY B N 1
ATOM 5396 C CA . GLY B 1 98 ? -0.835 43.094 36 1 94.5 98 GLY B CA 1
ATOM 5397 C C . GLY B 1 98 ? -0.608 43.812 37.281 1 94.5 98 GLY B C 1
ATOM 5398 O O . GLY B 1 98 ? 0.287 43.469 38.062 1 94.5 98 GLY B O 1
ATOM 5399 N N . LYS B 1 99 ? -1.415 44.906 37.438 1 94.38 99 LYS B N 1
ATOM 5400 C CA . LYS B 1 99 ? -1.29 45.719 38.656 1 94.38 99 LYS B CA 1
ATOM 5401 C C . LYS B 1 99 ? -1.752 44.969 39.875 1 94.38 99 LYS B C 1
ATOM 5403 O O . LYS B 1 99 ? -1.09 45 40.906 1 94.38 99 LYS B O 1
ATOM 5408 N N . ASN B 1 100 ? -2.914 44.25 39.812 1 94.69 100 ASN B N 1
ATOM 5409 C CA . ASN B 1 100 ? -3.475 43.5 40.938 1 94.69 100 ASN B CA 1
ATOM 5410 C C . ASN B 1 100 ? -3.822 42.062 40.562 1 94.69 100 ASN B C 1
ATOM 5412 O O . ASN B 1 100 ? -4.613 41.406 41.219 1 94.69 100 ASN B O 1
ATOM 5416 N N . CYS B 1 101 ? -3.4 41.688 39.438 1 96.31 101 CYS B N 1
ATOM 5417 C CA . CYS B 1 101 ? -3.707 40.344 38.906 1 96.31 101 CYS B CA 1
ATOM 5418 C C . CYS B 1 101 ? -2.609 39.875 37.969 1 96.31 101 CYS B C 1
ATOM 5420 O O . CYS B 1 101 ? -1.556 40.5 37.875 1 96.31 101 CYS B O 1
ATOM 5422 N N . THR B 1 102 ? -2.697 38.719 37.438 1 96.69 102 THR B N 1
ATOM 5423 C CA . THR B 1 102 ? -1.975 38.219 36.281 1 96.69 102 THR B CA 1
ATOM 5424 C C . THR B 1 102 ? -2.914 38.062 35.094 1 96.69 102 THR B C 1
ATOM 5426 O O . THR B 1 102 ? -4.016 37.531 35.219 1 96.69 102 THR B O 1
ATOM 5429 N N . TRP B 1 103 ? -2.529 38.594 34 1 95.62 103 TRP B N 1
ATOM 5430 C CA . TRP B 1 103 ? -3.285 38.406 32.781 1 95.62 103 TRP B CA 1
ATOM 5431 C C . TRP B 1 103 ? -2.814 37.125 32.062 1 95.62 103 TRP B C 1
ATOM 5433 O O . TRP B 1 103 ? -1.672 37.062 31.594 1 95.62 103 TRP B O 1
ATOM 5443 N N . LYS B 1 104 ? -3.668 36.156 31.969 1 96 104 LYS B N 1
ATOM 5444 C CA . LYS B 1 104 ? -3.363 34.906 31.25 1 96 104 LYS B CA 1
ATOM 5445 C C . LYS B 1 104 ? -3.986 34.906 29.859 1 96 104 LYS B C 1
ATOM 5447 O O . LYS B 1 104 ? -5.18 35.188 29.703 1 96 104 LYS B O 1
ATOM 5452 N N . ARG B 1 105 ? -3.182 34.688 28.922 1 95.94 105 ARG B N 1
ATOM 5453 C CA . ARG B 1 105 ? -3.691 34.562 27.562 1 95.94 105 ARG B CA 1
ATOM 5454 C C . ARG B 1 105 ? -4.828 33.562 27.469 1 95.94 105 ARG B C 1
ATOM 5456 O O . ARG B 1 105 ? -4.75 32.469 28.062 1 95.94 105 ARG B O 1
ATOM 5463 N N . LYS B 1 106 ? -5.855 33.875 26.75 1 92.94 106 LYS B N 1
ATOM 5464 C CA . LYS B 1 106 ? -6.918 32.938 26.469 1 92.94 106 LYS B CA 1
ATOM 5465 C C . LYS B 1 106 ? -6.484 31.922 25.406 1 92.94 106 LYS B C 1
ATOM 5467 O O . LYS B 1 106 ? -6.246 32.312 24.266 1 92.94 106 LYS B O 1
ATOM 5472 N N . ILE B 1 107 ? -6.387 30.672 25.875 1 91.69 107 ILE B N 1
ATOM 5473 C CA . ILE B 1 107 ? -5.914 29.609 24.984 1 91.69 107 ILE B CA 1
ATOM 5474 C C . ILE B 1 107 ? -7.035 28.609 24.734 1 91.69 107 ILE B C 1
ATOM 5476 O O . ILE B 1 107 ? -7.621 28.078 25.688 1 91.69 107 ILE B O 1
ATOM 5480 N N . ASP B 1 108 ? -7.266 28.375 23.531 1 84.81 108 ASP B N 1
ATOM 5481 C CA . ASP B 1 108 ? -8.328 27.438 23.219 1 84.81 108 ASP B CA 1
ATOM 5482 C C . ASP B 1 108 ? -7.785 26.016 23.109 1 84.81 108 ASP B C 1
ATOM 5484 O O . ASP B 1 108 ? -8.086 25.156 23.953 1 84.81 108 ASP B O 1
ATOM 5488 N N . ASP B 1 109 ? -6.867 25.719 22.25 1 92.25 109 ASP B N 1
ATOM 5489 C CA . ASP B 1 109 ? -6.59 24.297 22.047 1 92.25 109 ASP B CA 1
ATOM 5490 C C . ASP B 1 109 ? -5.098 24.062 21.828 1 92.25 109 ASP B C 1
ATOM 5492 O O . ASP B 1 109 ? -4.637 22.906 21.859 1 92.25 109 ASP B O 1
ATOM 5496 N N . PHE B 1 110 ? -4.352 25.125 21.688 1 96.56 110 PHE B N 1
ATOM 5497 C CA . PHE B 1 110 ? -2.947 24.922 21.344 1 96.56 110 PHE B CA 1
ATOM 5498 C C . PHE B 1 110 ? -2.125 26.156 21.703 1 96.56 110 PHE B C 1
ATOM 5500 O O . PHE B 1 110 ? -2.682 27.234 21.953 1 96.56 110 PHE B O 1
ATOM 5507 N N . ILE B 1 111 ? -0.779 25.953 21.797 1 96.81 111 ILE B N 1
ATOM 5508 C CA . ILE B 1 111 ? 0.195 27.031 21.812 1 96.81 111 ILE B CA 1
ATOM 5509 C C . ILE B 1 111 ? 0.681 27.297 20.391 1 96.81 111 ILE B C 1
ATOM 5511 O O . ILE B 1 111 ? 1.04 26.375 19.672 1 96.81 111 ILE B O 1
ATOM 5515 N N . ASP B 1 112 ? 0.649 28.531 20 1 96.19 112 ASP B N 1
ATOM 5516 C CA . ASP B 1 112 ? 1.052 28.891 18.641 1 96.19 112 ASP B CA 1
ATOM 5517 C C . ASP B 1 112 ? 2.469 29.469 18.625 1 96.19 112 ASP B C 1
ATOM 5519 O O . ASP B 1 112 ? 2.801 30.344 19.422 1 96.19 112 ASP B O 1
ATOM 5523 N N . VAL B 1 113 ? 3.246 29.016 17.672 1 97.38 113 VAL B N 1
ATOM 5524 C CA . VAL B 1 113 ? 4.641 29.438 17.625 1 97.38 113 VAL B CA 1
ATOM 5525 C C . VAL B 1 113 ? 4.719 30.938 17.312 1 97.38 113 VAL B C 1
ATOM 5527 O O . VAL B 1 113 ? 5.656 31.625 17.734 1 97.38 113 VAL B O 1
ATOM 5530 N N . SER B 1 114 ? 3.771 31.484 16.656 1 94.31 114 SER B N 1
ATOM 5531 C CA . SER B 1 114 ? 3.787 32.875 16.281 1 94.31 114 SER B CA 1
ATOM 5532 C C . SER B 1 114 ? 3.631 33.781 17.5 1 94.31 114 SER B C 1
ATOM 5534 O O . SER B 1 114 ? 4.082 34.938 17.484 1 94.31 114 SER B O 1
ATOM 5536 N N . TRP B 1 115 ? 2.957 33.281 18.516 1 94.38 115 TRP B N 1
ATOM 5537 C CA . TRP B 1 115 ? 2.809 34.062 19.734 1 94.38 115 TRP B CA 1
ATOM 5538 C C . TRP B 1 115 ? 4.172 34.438 20.328 1 94.38 115 TRP B C 1
ATOM 5540 O O . TRP B 1 115 ? 4.301 35.406 21.047 1 94.38 115 TRP B O 1
ATOM 5550 N N . PHE B 1 116 ? 5.105 33.625 19.953 1 95.88 116 PHE B N 1
ATOM 5551 C CA . PHE B 1 116 ? 6.43 33.781 20.547 1 95.88 116 PHE B CA 1
ATOM 5552 C C . PHE B 1 116 ? 7.387 34.438 19.547 1 95.88 116 PHE B C 1
ATOM 5554 O O . PHE B 1 116 ? 8.594 34.469 19.781 1 95.88 116 PHE B O 1
ATOM 5561 N N . GLY B 1 117 ? 6.855 34.812 18.469 1 93.5 117 GLY B N 1
ATOM 5562 C CA . GLY B 1 117 ? 7.641 35.625 17.547 1 93.5 117 GLY B CA 1
ATOM 5563 C C . GLY B 1 117 ? 8.211 34.812 16.391 1 93.5 117 GLY B C 1
ATOM 5564 O O . GLY B 1 117 ? 9.031 35.312 15.625 1 93.5 117 GLY B O 1
ATOM 5565 N N . ALA B 1 118 ? 7.844 33.531 16.266 1 96.31 118 ALA B N 1
ATOM 5566 C CA . ALA B 1 118 ? 8.266 32.781 15.078 1 96.31 118 ALA B CA 1
ATOM 5567 C C . ALA B 1 118 ? 7.641 33.344 13.812 1 96.31 118 ALA B C 1
ATOM 5569 O O . ALA B 1 118 ? 6.418 33.5 13.727 1 96.31 118 ALA B O 1
ATOM 5570 N N . ILE B 1 119 ? 8.5 33.625 12.883 1 94.19 119 ILE B N 1
ATOM 5571 C CA . ILE B 1 119 ? 8.031 34.312 11.688 1 94.19 119 ILE B CA 1
ATOM 5572 C C . ILE B 1 119 ? 7.703 33.281 10.594 1 94.19 119 ILE B C 1
ATOM 5574 O O . ILE B 1 119 ? 6.664 33.375 9.945 1 94.19 119 ILE B O 1
ATOM 5578 N N . GLY B 1 120 ? 8.586 32.312 10.352 1 96.25 120 GLY B N 1
ATOM 5579 C CA . GLY B 1 120 ? 8.344 31.234 9.406 1 96.25 120 GLY B CA 1
ATOM 5580 C C . GLY B 1 120 ? 8.453 31.672 7.957 1 96.25 120 GLY B C 1
ATOM 5581 O O . GLY B 1 120 ? 7.734 31.172 7.094 1 96.25 120 GLY B O 1
ATOM 5582 N N . ASP B 1 121 ? 9.406 32.656 7.68 1 94.94 121 ASP B N 1
ATOM 5583 C CA . ASP B 1 121 ? 9.5 33.219 6.328 1 94.94 121 ASP B CA 1
ATOM 5584 C C . ASP B 1 121 ? 10.641 32.562 5.555 1 94.94 121 ASP B C 1
ATOM 5586 O O . ASP B 1 121 ? 10.906 32.906 4.406 1 94.94 121 ASP B O 1
ATOM 5590 N N . GLY B 1 122 ? 11.312 31.625 6.195 1 95.44 122 GLY B N 1
ATOM 5591 C CA . GLY B 1 122 ? 12.406 30.922 5.551 1 95.44 122 GLY B CA 1
ATOM 5592 C C . GLY B 1 122 ? 13.719 31.703 5.594 1 95.44 122 GLY B C 1
ATOM 5593 O O . GLY B 1 122 ? 14.719 31.266 5.023 1 95.44 122 GLY B O 1
ATOM 5594 N N . ILE B 1 123 ? 13.688 32.844 6.234 1 94.69 123 ILE B N 1
ATOM 5595 C CA . ILE B 1 123 ? 14.867 33.719 6.246 1 94.69 123 ILE B CA 1
ATOM 5596 C C . ILE B 1 123 ? 15.305 33.969 7.684 1 94.69 123 ILE B C 1
ATOM 5598 O O . ILE B 1 123 ? 16.469 33.719 8.039 1 94.69 123 ILE B O 1
ATOM 5602 N N . ASN B 1 124 ? 14.352 34.406 8.484 1 94.25 124 ASN B N 1
ATOM 5603 C CA . ASN B 1 124 ? 14.656 34.75 9.867 1 94.25 124 ASN B CA 1
ATOM 5604 C C . ASN B 1 124 ? 14.938 33.5 10.711 1 94.25 124 ASN B C 1
ATOM 5606 O O . ASN B 1 124 ? 14.32 32.469 10.508 1 94.25 124 ASN B O 1
ATOM 5610 N N . ASP B 1 125 ? 15.898 33.625 11.578 1 96.88 125 ASP B N 1
ATOM 5611 C CA . ASP B 1 125 ? 16.172 32.562 12.547 1 96.88 125 ASP B CA 1
ATOM 5612 C C . ASP B 1 125 ? 15.047 32.469 13.578 1 96.88 125 ASP B C 1
ATOM 5614 O O . ASP B 1 125 ? 14.914 33.344 14.445 1 96.88 125 ASP B O 1
ATOM 5618 N N . ASP B 1 126 ? 14.344 31.328 13.531 1 97.94 126 ASP B N 1
ATOM 5619 C CA . ASP B 1 126 ? 13.172 31.172 14.391 1 97.94 126 ASP B CA 1
ATOM 5620 C C . ASP B 1 126 ? 13.484 30.266 15.578 1 97.94 126 ASP B C 1
ATOM 5622 O O . ASP B 1 126 ? 12.586 29.859 16.312 1 97.94 126 ASP B O 1
ATOM 5626 N N . SER B 1 127 ? 14.742 29.969 15.844 1 97.75 127 SER B N 1
ATOM 5627 C CA . SER B 1 127 ? 15.148 28.953 16.812 1 97.75 127 SER B CA 1
ATOM 5628 C C . SER B 1 127 ? 14.633 29.281 18.203 1 97.75 127 SER B C 1
ATOM 5630 O O . SER B 1 127 ? 13.992 28.453 18.844 1 97.75 127 SER B O 1
ATOM 5632 N N . ASN B 1 128 ? 14.938 30.453 18.656 1 96.88 128 ASN B N 1
ATOM 5633 C CA . ASN B 1 128 ? 14.602 30.812 20.031 1 96.88 128 ASN B CA 1
ATOM 5634 C C . ASN B 1 128 ? 13.094 30.938 20.234 1 96.88 128 ASN B C 1
ATOM 5636 O O . ASN B 1 128 ? 12.57 30.531 21.266 1 96.88 128 ASN B O 1
ATOM 5640 N N . ALA B 1 129 ? 12.438 31.531 19.25 1 97.25 129 ALA B N 1
ATOM 5641 C CA . ALA B 1 129 ? 10.984 31.641 19.344 1 97.25 129 ALA B CA 1
ATOM 5642 C C . ALA B 1 129 ? 10.344 30.266 19.5 1 97.25 129 ALA B C 1
ATOM 5644 O O . ALA B 1 129 ? 9.477 30.078 20.359 1 97.25 129 ALA B O 1
ATOM 5645 N N . ILE B 1 130 ? 10.781 29.312 18.766 1 98.38 130 ILE B N 1
ATOM 5646 C CA . ILE B 1 130 ? 10.211 27.969 18.797 1 98.38 130 ILE B CA 1
ATOM 5647 C C . ILE B 1 130 ? 10.586 27.266 20.109 1 98.38 130 ILE B C 1
ATOM 5649 O O . ILE B 1 130 ? 9.773 26.547 20.688 1 98.38 130 ILE B O 1
ATOM 5653 N N . SER B 1 131 ? 11.781 27.484 20.578 1 98.25 131 SER B N 1
ATOM 5654 C CA . SER B 1 131 ? 12.18 26.922 21.859 1 98.25 131 SER B CA 1
ATOM 5655 C C . SER B 1 131 ? 11.281 27.406 22.984 1 98.25 131 SER B C 1
ATOM 5657 O O . SER B 1 131 ? 10.812 26.625 23.812 1 98.25 131 SER B O 1
ATOM 5659 N N . ARG B 1 132 ? 11.047 28.688 23.031 1 97.5 132 ARG B N 1
ATOM 5660 C CA . ARG B 1 132 ? 10.195 29.266 24.062 1 97.5 132 ARG B CA 1
ATOM 5661 C C . ARG B 1 132 ? 8.758 28.75 23.938 1 97.5 132 ARG B C 1
ATOM 5663 O O . ARG B 1 132 ? 8.109 28.469 24.953 1 97.5 132 ARG B O 1
ATOM 5670 N N . ALA B 1 133 ? 8.328 28.672 22.719 1 98.31 133 ALA B N 1
ATOM 5671 C CA . ALA B 1 133 ? 6.992 28.141 22.484 1 98.31 133 ALA B CA 1
ATOM 5672 C C . ALA B 1 133 ? 6.898 26.688 22.953 1 98.31 133 ALA B C 1
ATOM 5674 O O . ALA B 1 133 ? 5.895 26.281 23.547 1 98.31 133 ALA B O 1
ATOM 5675 N N . ASN B 1 134 ? 7.883 25.922 22.688 1 98.56 134 ASN B N 1
ATOM 5676 C CA . ASN B 1 134 ? 7.914 24.516 23.078 1 98.56 134 ASN B CA 1
ATOM 5677 C C . ASN B 1 134 ? 7.879 24.359 24.594 1 98.56 134 ASN B C 1
ATOM 5679 O O . ASN B 1 134 ? 7.215 23.469 25.125 1 98.56 134 ASN B O 1
ATOM 5683 N N . ILE B 1 135 ? 8.609 25.203 25.281 1 97.75 135 ILE B N 1
ATOM 5684 C CA . ILE B 1 135 ? 8.594 25.188 26.734 1 97.75 135 ILE B CA 1
ATOM 5685 C C . ILE B 1 135 ? 7.18 25.469 27.234 1 97.75 135 ILE B C 1
ATOM 5687 O O . ILE B 1 135 ? 6.668 24.766 28.109 1 97.75 135 ILE B O 1
ATOM 5691 N N . ALA B 1 136 ? 6.594 26.453 26.641 1 97.25 136 ALA B N 1
ATOM 5692 C CA . ALA B 1 136 ? 5.23 26.812 27.031 1 97.25 136 ALA B CA 1
ATOM 5693 C C . ALA B 1 136 ? 4.27 25.656 26.766 1 97.25 136 ALA B C 1
ATOM 5695 O O . ALA B 1 136 ? 3.377 25.391 27.578 1 97.25 136 ALA B O 1
ATOM 5696 N N . ALA B 1 137 ? 4.398 24.984 25.672 1 98.38 137 ALA B N 1
ATOM 5697 C CA . ALA B 1 137 ? 3.551 23.844 25.328 1 98.38 137 ALA B CA 1
ATOM 5698 C C . ALA B 1 137 ? 3.684 22.734 26.375 1 98.38 137 ALA B C 1
ATOM 5700 O O . ALA B 1 137 ? 2.686 22.141 26.781 1 98.38 137 ALA B O 1
ATOM 5701 N N . HIS B 1 138 ? 4.863 22.469 26.766 1 97.62 138 HIS B N 1
ATOM 5702 C CA . HIS B 1 138 ? 5.098 21.469 27.797 1 97.62 138 HIS B CA 1
ATOM 5703 C C . HIS B 1 138 ? 4.434 21.875 29.109 1 97.62 138 HIS B C 1
ATOM 5705 O O . HIS B 1 138 ? 3.764 21.062 29.75 1 97.62 138 HIS B O 1
ATOM 5711 N N . ASN B 1 139 ? 4.66 23.109 29.453 1 95.75 139 ASN B N 1
ATOM 5712 C CA . ASN B 1 139 ? 4.156 23.609 30.734 1 95.75 139 ASN B CA 1
ATOM 5713 C C . ASN B 1 139 ? 2.631 23.562 30.781 1 95.75 139 ASN B C 1
ATOM 5715 O O . ASN B 1 139 ? 2.047 23.25 31.828 1 95.75 139 ASN B O 1
ATOM 5719 N N . GLU B 1 140 ? 2.021 23.906 29.641 1 95.94 140 GLU B N 1
ATOM 5720 C CA . GLU B 1 140 ? 0.564 23.984 29.578 1 95.94 140 GLU B CA 1
ATOM 5721 C C . GLU B 1 140 ? -0.046 22.641 29.203 1 95.94 140 GLU B C 1
ATOM 5723 O O . GLU B 1 140 ? -1.269 22.484 29.188 1 95.94 140 GLU B O 1
ATOM 5728 N N . CYS B 1 141 ? 0.723 21.625 28.844 1 96.75 141 CYS B N 1
ATOM 5729 C CA . CYS B 1 141 ? 0.274 20.328 28.344 1 96.75 141 CYS B CA 1
ATOM 5730 C C . CYS B 1 141 ? -0.684 20.5 27.172 1 96.75 141 CYS B C 1
ATOM 5732 O O . CYS B 1 141 ? -1.771 19.906 27.156 1 96.75 141 CYS B O 1
ATOM 5734 N N . LEU B 1 142 ? -0.315 21.375 26.25 1 97.5 142 LEU B N 1
ATOM 5735 C CA . LEU B 1 142 ? -1.034 21.625 25 1 97.5 142 LEU B CA 1
ATOM 5736 C C . LEU B 1 142 ? -0.148 21.344 23.797 1 97.5 142 LEU B C 1
ATOM 5738 O O . LEU B 1 142 ? 1.078 21.453 23.875 1 97.5 142 LEU B O 1
ATOM 5742 N N . PRO B 1 143 ? -0.753 21 22.688 1 98.12 143 PRO B N 1
ATOM 5743 C CA . PRO B 1 143 ? 0.076 20.828 21.484 1 98.12 143 PRO B CA 1
ATOM 5744 C C . PRO B 1 143 ? 0.667 22.141 20.984 1 98.12 143 PRO B C 1
ATOM 5746 O O . PRO B 1 143 ? 0.105 23.219 21.234 1 98.12 143 PRO B O 1
ATOM 5749 N N . LEU B 1 144 ? 1.805 22.047 20.422 1 98.69 144 LEU B N 1
ATOM 5750 C CA . LEU B 1 144 ? 2.438 23.172 19.75 1 98.69 144 LEU B CA 1
ATOM 5751 C C . LEU B 1 144 ? 2.061 23.219 18.281 1 98.69 144 LEU B C 1
ATOM 5753 O O . LEU B 1 144 ? 2.307 22.266 17.547 1 98.69 144 LEU B O 1
ATOM 5757 N N . LYS B 1 145 ? 1.536 24.312 17.875 1 97.81 145 LYS B N 1
ATOM 5758 C CA . LYS B 1 145 ? 1.025 24.438 16.516 1 97.81 145 LYS B CA 1
ATOM 5759 C C . LYS B 1 145 ? 1.95 25.297 15.656 1 97.81 145 LYS B C 1
ATOM 5761 O O . LYS B 1 145 ? 2.387 26.359 16.078 1 97.81 145 LYS B O 1
ATOM 5766 N N . PHE B 1 146 ? 2.211 24.812 14.477 1 97.88 146 PHE B N 1
ATOM 5767 C CA . PHE B 1 146 ? 2.918 25.547 13.43 1 97.88 146 PHE B CA 1
ATOM 5768 C C . PHE B 1 146 ? 1.958 25.969 12.32 1 97.88 146 PHE B C 1
ATOM 5770 O O . PHE B 1 146 ? 0.974 25.281 12.047 1 97.88 146 PHE B O 1
ATOM 5777 N N . ILE B 1 147 ? 2.314 27.094 11.734 1 95 147 ILE B N 1
ATOM 5778 C CA . ILE B 1 147 ? 1.41 27.656 10.742 1 95 147 ILE B CA 1
ATOM 5779 C C . ILE B 1 147 ? 1.66 27 9.383 1 95 147 ILE B C 1
ATOM 5781 O O . ILE B 1 147 ? 2.793 26.984 8.898 1 95 147 ILE B O 1
ATOM 5785 N N . PRO B 1 148 ? 0.6 26.531 8.75 1 95 148 PRO B N 1
ATOM 5786 C CA . PRO B 1 148 ? 0.777 25.906 7.441 1 95 148 PRO B CA 1
ATOM 5787 C C . PRO B 1 148 ? 1.436 26.828 6.426 1 95 148 PRO B C 1
ATOM 5789 O O . PRO B 1 148 ? 1.162 28.031 6.414 1 95 148 PRO B O 1
ATOM 5792 N N . GLY B 1 149 ? 2.283 26.219 5.523 1 93.94 149 GLY B N 1
ATOM 5793 C CA . GLY B 1 149 ? 2.918 26.953 4.453 1 93.94 149 GLY B CA 1
ATOM 5794 C C . GLY B 1 149 ? 4.184 27.672 4.891 1 93.94 149 GLY B C 1
ATOM 5795 O O . GLY B 1 149 ? 4.984 28.094 4.055 1 93.94 149 GLY B O 1
ATOM 5796 N N . HIS B 1 150 ? 4.391 27.859 6.223 1 96 150 HIS B N 1
ATOM 5797 C CA . HIS B 1 150 ? 5.555 28.578 6.727 1 96 150 HIS B CA 1
ATOM 5798 C C . HIS B 1 150 ? 6.793 27.703 6.727 1 96 150 HIS B C 1
ATOM 5800 O O . HIS B 1 150 ? 6.688 26.469 6.848 1 96 150 HIS B O 1
ATOM 5806 N N . ILE B 1 151 ? 7.914 28.297 6.469 1 97.62 151 ILE B N 1
ATOM 5807 C CA . ILE B 1 151 ? 9.227 27.672 6.57 1 97.62 151 ILE B CA 1
ATOM 5808 C C . ILE B 1 151 ? 10.016 28.312 7.715 1 97.62 151 ILE B C 1
ATOM 5810 O O . ILE B 1 151 ? 10.398 29.484 7.637 1 97.62 151 ILE B O 1
ATOM 5814 N N . TYR B 1 152 ? 10.234 27.578 8.742 1 98.38 152 TYR B N 1
ATOM 5815 C CA . TYR B 1 152 ? 10.961 28.062 9.906 1 98.38 152 TYR B CA 1
ATOM 5816 C C . TYR B 1 152 ? 12.43 27.656 9.844 1 98.38 152 TYR B C 1
ATOM 5818 O O . TYR B 1 152 ? 12.742 26.469 9.883 1 98.38 152 TYR B O 1
ATOM 5826 N N . GLN B 1 153 ? 13.281 28.672 9.75 1 98.19 153 GLN B N 1
ATOM 5827 C CA . GLN B 1 153 ? 14.711 28.391 9.844 1 98.19 153 GLN B CA 1
ATOM 5828 C C . GLN B 1 153 ? 15.141 28.234 11.297 1 98.19 153 GLN B C 1
ATOM 5830 O O . GLN B 1 153 ? 14.852 29.078 12.141 1 98.19 153 GLN B O 1
ATOM 5835 N N . VAL B 1 154 ? 15.852 27.094 11.547 1 98.44 154 VAL B N 1
ATOM 5836 C CA . VAL B 1 154 ? 16.188 26.828 12.938 1 98.44 154 VAL B CA 1
ATOM 5837 C C . VAL B 1 154 ? 17.609 26.281 13.039 1 98.44 154 VAL B C 1
ATOM 5839 O O . VAL B 1 154 ? 18.188 25.859 12.039 1 98.44 154 VAL B O 1
ATOM 5842 N N . LYS B 1 155 ? 18.203 26.281 14.25 1 97.12 155 LYS B N 1
ATOM 5843 C CA . LYS B 1 155 ? 19.547 25.75 14.484 1 97.12 155 LYS B CA 1
ATOM 5844 C C . LYS B 1 155 ? 19.656 25.094 15.867 1 97.12 155 LYS B C 1
ATOM 5846 O O . LYS B 1 155 ? 20.75 24.781 16.328 1 97.12 155 LYS B O 1
ATOM 5851 N N . ASN B 1 156 ? 18.547 24.938 16.594 1 96.88 156 ASN B N 1
ATOM 5852 C CA . ASN B 1 156 ? 18.516 24.312 17.922 1 96.88 156 ASN B CA 1
ATOM 5853 C C . ASN B 1 156 ? 18.094 22.844 17.844 1 96.88 156 ASN B C 1
ATOM 5855 O O . ASN B 1 156 ? 17.578 22.406 16.812 1 96.88 156 ASN B O 1
ATOM 5859 N N . THR B 1 157 ? 18.422 22.156 18.953 1 98.25 157 THR B N 1
ATOM 5860 C CA . THR B 1 157 ? 17.75 20.875 19.219 1 98.25 157 THR B CA 1
ATOM 5861 C C . THR B 1 157 ? 16.438 21.109 19.969 1 98.25 157 THR B C 1
ATOM 5863 O O . THR B 1 157 ? 16.344 22.031 20.797 1 98.25 157 THR B O 1
ATOM 5866 N N . TYR B 1 158 ? 15.484 20.297 19.703 1 98.75 158 TYR B N 1
ATOM 5867 C CA . TYR B 1 158 ? 14.211 20.375 20.391 1 98.75 158 TYR B CA 1
ATOM 5868 C C . TYR B 1 158 ? 13.828 19.031 21 1 98.75 158 TYR B C 1
ATOM 5870 O O . TYR B 1 158 ? 14.039 17.984 20.391 1 98.75 158 TYR B O 1
ATOM 5878 N N . GLU B 1 159 ? 13.359 19.109 22.219 1 98.44 159 GLU B N 1
ATOM 5879 C CA . GLU B 1 159 ? 12.859 17.906 22.891 1 98.44 159 GLU B CA 1
ATOM 5880 C C . GLU B 1 159 ? 11.344 17.953 23.031 1 98.44 159 GLU B C 1
ATOM 5882 O O . GLU B 1 159 ? 10.781 18.969 23.453 1 98.44 159 GLU B O 1
ATOM 5887 N N . ILE B 1 160 ? 10.688 16.859 22.688 1 98.81 160 ILE B N 1
ATOM 5888 C CA . ILE B 1 160 ? 9.242 16.719 22.812 1 98.81 160 ILE B CA 1
ATOM 5889 C C . ILE B 1 160 ? 8.922 15.57 23.766 1 98.81 160 ILE B C 1
ATOM 5891 O O . ILE B 1 160 ? 9.125 14.398 23.438 1 98.81 160 ILE B O 1
ATOM 5895 N N . ASP B 1 161 ? 8.469 15.875 24.906 1 98.69 161 ASP B N 1
ATOM 5896 C CA . ASP B 1 161 ? 7.918 14.891 25.828 1 98.69 161 ASP B CA 1
ATOM 5897 C C . ASP B 1 161 ? 6.488 14.516 25.453 1 98.69 161 ASP B C 1
ATOM 5899 O O . ASP B 1 161 ? 5.551 15.266 25.719 1 98.69 161 ASP B O 1
ATOM 5903 N N . VAL B 1 162 ? 6.344 13.352 24.969 1 98.44 162 VAL B N 1
ATOM 5904 C CA . VAL B 1 162 ? 5.078 12.969 24.359 1 98.44 162 VAL B CA 1
ATOM 5905 C C . VAL B 1 162 ? 4.008 12.82 25.438 1 98.44 162 VAL B C 1
ATOM 5907 O O . VAL B 1 162 ? 2.811 12.805 25.125 1 98.44 162 VAL B O 1
ATOM 5910 N N . SER B 1 163 ? 4.418 12.68 26.625 1 97.81 163 SER B N 1
ATOM 5911 C CA . SER B 1 163 ? 3.42 12.625 27.688 1 97.81 163 SER B CA 1
ATOM 5912 C C . SER B 1 163 ? 2.844 14.008 27.969 1 97.81 163 SER B C 1
ATOM 5914 O O . SER B 1 163 ? 1.818 14.125 28.641 1 97.81 163 SER B O 1
ATOM 5916 N N . LYS B 1 164 ? 3.461 15.047 27.391 1 97.75 164 LYS B N 1
ATOM 5917 C CA . LYS B 1 164 ? 3.062 16.406 27.766 1 97.75 164 LYS B CA 1
ATOM 5918 C C . LYS B 1 164 ? 2.57 17.188 26.547 1 97.75 164 LYS B C 1
ATOM 5920 O O . LYS B 1 164 ? 1.69 18.031 26.672 1 97.75 164 LYS B O 1
ATOM 5925 N N . THR B 1 165 ? 3.195 16.984 25.469 1 98.5 165 THR B N 1
ATOM 5926 C CA . THR B 1 165 ? 2.879 17.844 24.328 1 98.5 165 THR B CA 1
ATOM 5927 C C . THR B 1 165 ? 3.045 17.062 23.016 1 98.5 165 THR B C 1
ATOM 5929 O O . THR B 1 165 ? 3.289 15.859 23.031 1 98.5 165 THR B O 1
ATOM 5932 N N . SER B 1 166 ? 2.695 17.703 21.906 1 98.69 166 SER B N 1
ATOM 5933 C CA . SER B 1 166 ? 2.867 17.25 20.531 1 98.69 166 SER B CA 1
ATOM 5934 C C . SER B 1 166 ? 3.084 18.438 19.594 1 98.69 166 SER B C 1
ATOM 5936 O O . SER B 1 166 ? 2.875 19.594 19.969 1 98.69 166 SER B O 1
ATOM 5938 N N . TRP B 1 167 ? 3.654 18.188 18.5 1 98.88 167 TRP B N 1
ATOM 5939 C CA . TRP B 1 167 ? 3.826 19.188 17.453 1 98.88 167 TRP B CA 1
ATOM 5940 C C . TRP B 1 167 ? 2.914 18.906 16.266 1 98.88 167 TRP B C 1
ATOM 5942 O O . TRP B 1 167 ? 2.775 17.75 15.844 1 98.88 167 TRP B O 1
ATOM 5952 N N . PHE B 1 168 ? 2.246 19.953 15.742 1 97.94 168 PHE B N 1
ATOM 5953 C CA . PHE B 1 168 ? 1.419 19.672 14.578 1 97.94 168 PHE B CA 1
ATOM 5954 C C . PHE B 1 168 ? 1.228 20.906 13.727 1 97.94 168 PHE B C 1
ATOM 5956 O O . PHE B 1 168 ? 1.465 22.031 14.195 1 97.94 168 PHE B O 1
ATOM 5963 N N . SER B 1 169 ? 1.002 20.75 12.5 1 97.56 169 SER B N 1
ATOM 5964 C CA . SER B 1 169 ? 0.437 21.703 11.547 1 97.56 169 SER B CA 1
ATOM 5965 C C . SER B 1 169 ? -0.883 21.188 10.977 1 97.56 169 SER B C 1
ATOM 5967 O O . SER B 1 169 ? -1.081 19.984 10.836 1 97.56 169 SER B O 1
ATOM 5969 N N . SER B 1 170 ? -1.738 22.141 10.68 1 93.81 170 SER B N 1
ATOM 5970 C CA . SER B 1 170 ? -3.045 21.75 10.164 1 93.81 170 SER B CA 1
ATOM 5971 C C . SER B 1 170 ? -2.949 21.297 8.719 1 93.81 170 SER B C 1
ATOM 5973 O O . SER B 1 170 ? -3.898 20.719 8.18 1 93.81 170 SER B O 1
ATOM 5975 N N . ASP B 1 171 ? -1.923 21.578 8.078 1 94.5 171 ASP B N 1
ATOM 5976 C CA . ASP B 1 171 ? -1.614 21.109 6.73 1 94.5 171 ASP B CA 1
ATOM 5977 C C . ASP B 1 171 ? -0.144 20.719 6.609 1 94.5 171 ASP B C 1
ATOM 5979 O O . ASP B 1 171 ? 0.249 19.625 7.031 1 94.5 171 ASP B O 1
ATOM 5983 N N . LEU B 1 172 ? 0.727 21.656 6.145 1 96.12 172 LEU B N 1
ATOM 5984 C CA . LEU B 1 172 ? 2.16 21.391 6.148 1 96.12 172 LEU B CA 1
ATOM 5985 C C . LEU B 1 172 ? 2.949 22.625 6.559 1 96.12 172 LEU B C 1
ATOM 5987 O O . LEU B 1 172 ? 2.689 23.719 6.062 1 96.12 172 LEU B O 1
ATOM 5991 N N . SER B 1 173 ? 3.791 22.406 7.555 1 98 173 SER B N 1
ATOM 5992 C CA . SER B 1 173 ? 4.824 23.391 7.875 1 98 173 SER B CA 1
ATOM 5993 C C . SER B 1 173 ? 6.215 22.766 7.785 1 98 173 SER B C 1
ATOM 5995 O O . SER B 1 173 ? 6.371 21.547 7.895 1 98 173 SER B O 1
ATOM 5997 N N . THR B 1 174 ? 7.168 23.625 7.531 1 98.31 174 THR B N 1
ATOM 5998 C CA . THR B 1 174 ? 8.523 23.125 7.328 1 98.31 174 THR B CA 1
ATOM 5999 C C . THR B 1 174 ? 9.469 23.688 8.383 1 98.31 174 THR B C 1
ATOM 6001 O O . THR B 1 174 ? 9.477 24.891 8.641 1 98.31 174 THR B O 1
ATOM 6004 N N . LEU B 1 175 ? 10.125 22.875 9.039 1 98.75 175 LEU B N 1
ATOM 6005 C CA . LEU B 1 175 ? 11.297 23.25 9.82 1 98.75 175 LEU B CA 1
ATOM 6006 C C . LEU B 1 175 ? 12.578 22.922 9.062 1 98.75 175 LEU B C 1
ATOM 6008 O O . LEU B 1 175 ? 12.82 21.766 8.703 1 98.75 175 LEU B O 1
ATOM 6012 N N . LYS B 1 176 ? 13.352 23.891 8.789 1 98.44 176 LYS B N 1
ATOM 6013 C CA . LYS B 1 176 ? 14.594 23.734 8.047 1 98.44 176 LYS B CA 1
ATOM 6014 C C . LYS B 1 176 ? 15.797 24.141 8.898 1 98.44 176 LYS B C 1
ATOM 6016 O O . LYS B 1 176 ? 15.898 25.281 9.344 1 98.44 176 LYS B O 1
ATOM 6021 N N . TRP B 1 177 ? 16.688 23.25 9.133 1 98.44 177 TRP B N 1
ATOM 6022 C CA . TRP B 1 177 ? 17.875 23.531 9.93 1 98.44 177 TRP B CA 1
ATOM 6023 C C . TRP B 1 177 ? 18.953 24.188 9.078 1 98.44 177 TRP B C 1
ATOM 6025 O O . TRP B 1 177 ? 19.094 23.875 7.895 1 98.44 177 TRP B O 1
ATOM 6035 N N . PHE B 1 178 ? 19.656 25.047 9.758 1 97.06 178 PHE B N 1
ATOM 6036 C CA . PHE B 1 178 ? 20.797 25.672 9.125 1 97.06 178 PHE B CA 1
ATOM 6037 C C . PHE B 1 178 ? 21.859 24.641 8.781 1 97.06 178 PHE B C 1
ATOM 6039 O O . PHE B 1 178 ? 22.031 23.656 9.5 1 97.06 178 PHE B O 1
ATOM 6046 N N . ASN B 1 179 ? 22.688 24.906 7.734 1 95.5 179 ASN B N 1
ATOM 6047 C CA . ASN B 1 179 ? 23.625 23.922 7.188 1 95.5 179 ASN B CA 1
ATOM 6048 C C . ASN B 1 179 ? 24.781 23.656 8.156 1 95.5 179 ASN B C 1
ATOM 6050 O O . ASN B 1 179 ? 25.484 22.641 8.016 1 95.5 179 ASN B O 1
ATOM 6054 N N . ASP B 1 180 ? 24.984 24.547 9.07 1 95 180 ASP B N 1
ATOM 6055 C CA . ASP B 1 180 ? 26.109 24.359 9.992 1 95 180 ASP B CA 1
ATOM 6056 C C . ASP B 1 180 ? 25.656 23.703 11.289 1 95 180 ASP B C 1
ATOM 6058 O O . ASP B 1 180 ? 26.438 23.594 12.234 1 95 180 ASP B O 1
ATOM 6062 N N . PHE B 1 181 ? 24.391 23.297 11.266 1 97.06 181 PHE B N 1
ATOM 6063 C CA . PHE B 1 181 ? 23.891 22.578 12.43 1 97.06 181 PHE B CA 1
ATOM 6064 C C . PHE B 1 181 ? 24.703 21.297 12.672 1 97.06 181 PHE B C 1
ATOM 6066 O O . PHE B 1 181 ? 24.938 20.531 11.742 1 97.06 181 PHE B O 1
ATOM 6073 N N . ASN B 1 182 ? 25.125 21.016 13.93 1 96.31 182 ASN B N 1
ATOM 6074 C CA . ASN B 1 182 ? 26.016 19.891 14.18 1 96.31 182 ASN B CA 1
ATOM 6075 C C . ASN B 1 182 ? 25.734 19.234 15.531 1 96.31 182 ASN B C 1
ATOM 6077 O O . ASN B 1 182 ? 26.594 18.547 16.094 1 96.31 182 ASN B O 1
ATOM 6081 N N . ALA B 1 183 ? 24.578 19.438 16.125 1 97.5 183 ALA B N 1
ATOM 6082 C CA . ALA B 1 183 ? 24.203 18.781 17.375 1 97.5 183 ALA B CA 1
ATOM 6083 C C . ALA B 1 183 ? 23.906 17.297 17.141 1 97.5 183 ALA B C 1
ATOM 6085 O O . ALA B 1 183 ? 23.906 16.828 16 1 97.5 183 ALA B O 1
ATOM 6086 N N . ASP B 1 184 ? 23.719 16.547 18.25 1 97.19 184 ASP B N 1
ATOM 6087 C CA . ASP B 1 184 ? 23.484 15.102 18.172 1 97.19 184 ASP B CA 1
ATOM 6088 C C . ASP B 1 184 ? 22.203 14.789 17.422 1 97.19 184 ASP B C 1
ATOM 6090 O O . ASP B 1 184 ? 22.141 13.836 16.641 1 97.19 184 ASP B O 1
ATOM 6094 N N . PHE B 1 185 ? 21.203 15.523 17.781 1 98.56 185 PHE B N 1
ATOM 6095 C CA . PHE B 1 185 ? 19.906 15.336 17.125 1 98.56 185 PHE B CA 1
ATOM 6096 C C . PHE B 1 185 ? 19.188 16.672 16.938 1 98.56 185 PHE B C 1
ATOM 6098 O O . PHE B 1 185 ? 19.484 17.641 17.656 1 98.56 185 PHE B O 1
ATOM 6105 N N . ALA B 1 186 ? 18.328 16.797 15.961 1 98.69 186 ALA B N 1
ATOM 6106 C CA . ALA B 1 186 ? 17.453 17.953 15.781 1 98.69 186 ALA B CA 1
ATOM 6107 C C . ALA B 1 186 ? 16.266 17.906 16.734 1 98.69 186 ALA B C 1
ATOM 6109 O O . ALA B 1 186 ? 16 18.859 17.453 1 98.69 186 ALA B O 1
ATOM 6110 N N . ILE B 1 187 ? 15.555 16.734 16.734 1 98.88 187 ILE B N 1
ATOM 6111 C CA . ILE B 1 187 ? 14.398 16.516 17.594 1 98.88 187 ILE B CA 1
ATOM 6112 C C . ILE B 1 187 ? 14.57 15.211 18.375 1 98.88 187 ILE B C 1
ATOM 6114 O O . ILE B 1 187 ? 15.008 14.203 17.812 1 98.88 187 ILE B O 1
ATOM 6118 N N . ARG B 1 188 ? 14.227 15.203 19.609 1 98.81 188 ARG B N 1
ATOM 6119 C CA . ARG B 1 188 ? 14.141 13.977 20.391 1 98.81 188 ARG B CA 1
ATOM 6120 C C . ARG B 1 188 ? 12.711 13.75 20.891 1 98.81 188 ARG B C 1
ATOM 6122 O O . ARG B 1 188 ? 12.102 14.656 21.453 1 98.81 188 ARG B O 1
ATOM 6129 N N . LEU B 1 189 ? 12.156 12.633 20.688 1 98.75 189 LEU B N 1
ATOM 6130 C CA . LEU B 1 189 ? 10.883 12.188 21.25 1 98.75 189 LEU B CA 1
ATOM 6131 C C . LEU B 1 189 ? 11.102 11.242 22.422 1 98.75 189 LEU B C 1
ATOM 6133 O O . LEU B 1 189 ? 11.883 10.289 22.328 1 98.75 189 LEU B O 1
ATOM 6137 N N . PHE B 1 190 ? 10.477 11.508 23.469 1 98.31 190 PHE B N 1
ATOM 6138 C CA . PHE B 1 190 ? 10.602 10.68 24.656 1 98.31 190 PHE B CA 1
ATOM 6139 C C . PHE B 1 190 ? 9.383 10.859 25.562 1 98.31 190 PHE B C 1
ATOM 6141 O O . PHE B 1 190 ? 8.5 11.664 25.266 1 98.31 190 PHE B O 1
ATOM 6148 N N . SER B 1 191 ? 9.258 10.062 26.578 1 98.06 191 SER B N 1
ATOM 6149 C CA . SER B 1 191 ? 8.242 10.242 27.625 1 98.06 191 SER B CA 1
ATOM 6150 C C . SER B 1 191 ? 8.867 10.234 29.016 1 98.06 191 SER B C 1
ATOM 6152 O O . SER B 1 191 ? 9.547 9.273 29.391 1 98.06 191 SER B O 1
ATOM 6154 N N . SER B 1 192 ? 8.539 11.258 29.719 1 96.19 192 SER B N 1
ATOM 6155 C CA . SER B 1 192 ? 9.016 11.32 31.094 1 96.19 192 SER B CA 1
ATOM 6156 C C . SER B 1 192 ? 8.047 10.625 32.031 1 96.19 192 SER B C 1
ATOM 6158 O O . SER B 1 192 ? 8.305 10.547 33.25 1 96.19 192 SER B O 1
ATOM 6160 N N . GLN B 1 193 ? 6.996 10.141 31.453 1 93.06 193 GLN B N 1
ATOM 6161 C CA . GLN B 1 193 ? 6.008 9.461 32.281 1 93.06 193 GLN B CA 1
ATOM 6162 C C . GLN B 1 193 ? 6.539 8.125 32.781 1 93.06 193 GLN B C 1
ATOM 6164 O O . GLN B 1 193 ? 6.703 7.184 32 1 93.06 193 GLN B O 1
ATOM 6169 N N . LYS B 1 194 ? 6.629 7.965 34.094 1 89.56 194 LYS B N 1
ATOM 6170 C CA . LYS B 1 194 ? 7.25 6.773 34.688 1 89.56 194 LYS B CA 1
ATOM 6171 C C . LYS B 1 194 ? 6.199 5.82 35.219 1 89.56 194 LYS B C 1
ATOM 6173 O O . LYS B 1 194 ? 6.453 4.621 35.375 1 89.56 194 LYS B O 1
ATOM 6178 N N . ASP B 1 195 ? 5.066 6.387 35.594 1 91.88 195 ASP B N 1
ATOM 6179 C CA . ASP B 1 195 ? 4.02 5.586 36.219 1 91.88 195 ASP B CA 1
ATOM 6180 C C . ASP B 1 195 ? 3.277 4.742 35.188 1 91.88 195 ASP B C 1
ATOM 6182 O O . ASP B 1 195 ? 2.635 5.281 34.281 1 91.88 195 ASP B O 1
ATOM 6186 N N . TYR B 1 196 ? 3.303 3.492 35.5 1 89.75 196 TYR B N 1
ATOM 6187 C CA . TYR B 1 196 ? 2.65 2.541 34.594 1 89.75 196 TYR B CA 1
ATOM 6188 C C . TYR B 1 196 ? 1.188 2.912 34.406 1 89.75 196 TYR B C 1
ATOM 6190 O O . TYR B 1 196 ? 0.68 2.832 33.281 1 89.75 196 TYR B O 1
ATOM 6198 N N . SER B 1 197 ? 0.49 3.322 35.406 1 91.62 197 SER B N 1
ATOM 6199 C CA . SER B 1 197 ? -0.943 3.596 35.344 1 91.62 197 SER B CA 1
ATOM 6200 C C . SER B 1 197 ? -1.232 4.871 34.562 1 91.62 197 SER B C 1
ATOM 6202 O O . SER B 1 197 ? -2.379 5.137 34.188 1 91.62 197 SER B O 1
ATOM 6204 N N . LYS B 1 198 ? -0.21 5.668 34.188 1 93.06 198 LYS B N 1
ATOM 6205 C CA . LYS B 1 198 ? -0.43 6.934 33.469 1 93.06 198 LYS B CA 1
ATOM 6206 C C . LYS B 1 198 ? 0.153 6.895 32.062 1 93.06 198 LYS B C 1
ATOM 6208 O O . LYS B 1 198 ? 0.212 7.922 31.391 1 93.06 198 LYS B O 1
ATOM 6213 N N . ARG B 1 199 ? 0.488 5.797 31.641 1 92.69 199 ARG B N 1
ATOM 6214 C CA . ARG B 1 199 ? 1.128 5.648 30.344 1 92.69 199 ARG B CA 1
ATOM 6215 C C . ARG B 1 199 ? 0.167 6.016 29.219 1 92.69 199 ARG B C 1
ATOM 6217 O O . ARG B 1 199 ? 0.588 6.227 28.078 1 92.69 199 ARG B O 1
ATOM 6224 N N . PHE B 1 200 ? -1.161 6.027 29.594 1 92.94 200 PHE B N 1
ATOM 6225 C CA . PHE B 1 200 ? -2.162 6.402 28.609 1 92.94 200 PHE B CA 1
ATOM 6226 C C . PHE B 1 200 ? -1.912 7.816 28.094 1 92.94 200 PHE B C 1
ATOM 6228 O O . PHE B 1 200 ? -2.402 8.188 27.031 1 92.94 200 PHE B O 1
ATOM 6235 N N . GLN B 1 201 ? -1.055 8.648 28.75 1 94.06 201 GLN B N 1
ATOM 6236 C CA . GLN B 1 201 ? -0.723 10.016 28.359 1 94.06 201 GLN B CA 1
ATOM 6237 C C . GLN B 1 201 ? 0.122 10.031 27.078 1 94.06 201 GLN B C 1
ATOM 6239 O O . GLN B 1 201 ? 0.238 11.062 26.422 1 94.06 201 GLN B O 1
ATOM 6244 N N . ASN B 1 202 ? 0.656 8.859 26.75 1 96.44 202 ASN B N 1
ATOM 6245 C CA . ASN B 1 202 ? 1.513 8.758 25.578 1 96.44 202 ASN B CA 1
ATOM 6246 C C . ASN B 1 202 ? 0.699 8.508 24.312 1 96.44 202 ASN B C 1
ATOM 6248 O O . ASN B 1 202 ? 1.21 8.664 23.203 1 96.44 202 ASN B O 1
ATOM 6252 N N . VAL B 1 203 ? -0.555 7.965 24.5 1 96.5 203 VAL B N 1
ATOM 6253 C CA . VAL B 1 203 ? -1.344 7.48 23.359 1 96.5 203 VAL B CA 1
ATOM 6254 C C . VAL B 1 203 ? -1.882 8.664 22.562 1 96.5 203 VAL B C 1
ATOM 6256 O O . VAL B 1 203 ? -3 9.125 22.797 1 96.5 203 VAL B O 1
ATOM 6259 N N . LYS B 1 204 ? -1.021 9.188 21.562 1 97.38 204 LYS B N 1
ATOM 6260 C CA . LYS B 1 204 ? -1.367 10.328 20.719 1 97.38 204 LYS B CA 1
ATOM 6261 C C . LYS B 1 204 ? -0.476 10.391 19.484 1 97.38 204 LYS B C 1
ATOM 6263 O O . LYS B 1 204 ? 0.397 9.547 19.297 1 97.38 204 LYS B O 1
ATOM 6268 N N . VAL B 1 205 ? -0.847 11.297 18.594 1 98.12 205 VAL B N 1
ATOM 6269 C CA . VAL B 1 205 ? 0.076 11.648 17.516 1 98.12 205 VAL B CA 1
ATOM 6270 C C . VAL B 1 205 ? 1.1 12.664 18.031 1 98.12 205 VAL B C 1
ATOM 6272 O O . VAL B 1 205 ? 0.744 13.781 18.406 1 98.12 205 VAL B O 1
ATOM 6275 N N . ALA B 1 206 ? 2.32 12.273 18.062 1 98.75 206 ALA B N 1
ATOM 6276 C CA . ALA B 1 206 ? 3.379 13.086 18.641 1 98.75 206 ALA B CA 1
ATOM 6277 C C . ALA B 1 206 ? 3.789 14.219 17.703 1 98.75 206 ALA B C 1
ATOM 6279 O O . ALA B 1 206 ? 4.141 15.312 18.141 1 98.75 206 ALA B O 1
ATOM 6280 N N . ILE B 1 207 ? 3.873 13.945 16.469 1 98.81 207 ILE B N 1
ATOM 6281 C CA . ILE B 1 207 ? 4.145 14.93 15.422 1 98.81 207 ILE B CA 1
ATOM 6282 C C . ILE B 1 207 ? 3.24 14.672 14.219 1 98.81 207 ILE B C 1
ATOM 6284 O O . ILE B 1 207 ? 3.1 13.523 13.773 1 98.81 207 ILE B O 1
ATOM 6288 N N . LYS B 1 208 ? 2.662 15.734 13.742 1 98.44 208 LYS B N 1
ATOM 6289 C CA . LYS B 1 208 ? 1.744 15.602 12.617 1 98.44 208 LYS B CA 1
ATOM 6290 C C . LYS B 1 208 ? 1.95 16.734 11.609 1 98.44 208 LYS B C 1
ATOM 6292 O O . LYS B 1 208 ? 1.924 17.906 11.969 1 98.44 208 LYS B O 1
ATOM 6297 N N . SER B 1 209 ? 2.176 16.406 10.258 1 98.12 209 SER B N 1
ATOM 6298 C CA . SER B 1 209 ? 2.152 17.328 9.133 1 98.12 209 SER B CA 1
ATOM 6299 C C . SER B 1 209 ? 3.281 18.359 9.227 1 98.12 209 SER B C 1
ATOM 6301 O O . SER B 1 209 ? 3.061 19.547 9.039 1 98.12 209 SER B O 1
ATOM 6303 N N . ILE B 1 210 ? 4.48 17.875 9.562 1 98.5 210 ILE B N 1
ATOM 6304 C CA . ILE B 1 210 ? 5.676 18.703 9.633 1 98.5 210 ILE B CA 1
ATOM 6305 C C . ILE B 1 210 ? 6.781 18.094 8.773 1 98.5 210 ILE B C 1
ATOM 6307 O O . ILE B 1 210 ? 6.988 16.875 8.789 1 98.5 210 ILE B O 1
ATOM 6311 N N . ALA B 1 211 ? 7.426 18.906 7.961 1 98.69 211 ALA B N 1
ATOM 6312 C CA . ALA B 1 211 ? 8.633 18.484 7.25 1 98.69 211 ALA B CA 1
ATOM 6313 C C . ALA B 1 211 ? 9.891 18.875 8.031 1 98.69 211 ALA B C 1
ATOM 6315 O O . ALA B 1 211 ? 10.055 20.031 8.422 1 98.69 211 ALA B O 1
ATOM 6316 N N . ILE B 1 212 ? 10.703 17.969 8.297 1 98.81 212 ILE B N 1
ATOM 6317 C CA . ILE B 1 212 ? 11.961 18.156 9 1 98.81 212 ILE B CA 1
ATOM 6318 C C . ILE B 1 212 ? 13.125 18.078 8.016 1 98.81 212 ILE B C 1
ATOM 6320 O O . ILE B 1 212 ? 13.594 16.984 7.684 1 98.81 212 ILE B O 1
ATOM 6324 N N . ILE B 1 213 ? 13.648 19.219 7.637 1 98.62 213 ILE B N 1
ATOM 6325 C CA . ILE B 1 213 ? 14.539 19.312 6.484 1 98.62 213 ILE B CA 1
ATOM 6326 C C . ILE B 1 213 ? 15.938 19.703 6.941 1 98.62 213 ILE B C 1
ATOM 6328 O O . ILE B 1 213 ? 16.109 20.703 7.648 1 98.62 213 ILE B O 1
ATOM 6332 N N . GLY B 1 214 ? 16.906 18.938 6.586 1 98.12 214 GLY B N 1
ATOM 6333 C CA . GLY B 1 214 ? 18.312 19.266 6.777 1 98.12 214 GLY B CA 1
ATOM 6334 C C . GLY B 1 214 ? 18.938 19.922 5.559 1 98.12 214 GLY B C 1
ATOM 6335 O O . GLY B 1 214 ? 18.406 20.891 5.016 1 98.12 214 GLY B O 1
ATOM 6336 N N . ALA B 1 215 ? 20.062 19.328 5.129 1 96.75 215 ALA B N 1
ATOM 6337 C CA . ALA B 1 215 ? 20.797 19.891 4.004 1 96.75 215 ALA B CA 1
ATOM 6338 C C . ALA B 1 215 ? 20.469 19.172 2.703 1 96.75 215 ALA B C 1
ATOM 6340 O O . ALA B 1 215 ? 19.406 18.547 2.584 1 96.75 215 ALA B O 1
ATOM 6341 N N . GLY B 1 216 ? 21.312 19.375 1.688 1 95.12 216 GLY B N 1
ATOM 6342 C CA . GLY B 1 216 ? 21.062 18.766 0.386 1 95.12 216 GLY B CA 1
ATOM 6343 C C . GLY B 1 216 ? 21.562 17.344 0.287 1 95.12 216 GLY B C 1
ATOM 6344 O O . GLY B 1 216 ? 22.281 16.859 1.17 1 95.12 216 GLY B O 1
ATOM 6345 N N . ILE B 1 217 ? 21.234 16.688 -0.771 1 94.88 217 ILE B N 1
ATOM 6346 C CA . ILE B 1 217 ? 21.5 15.266 -0.986 1 94.88 217 ILE B CA 1
ATOM 6347 C C . ILE B 1 217 ? 23 15.008 -0.986 1 94.88 217 ILE B C 1
ATOM 6349 O O . ILE B 1 217 ? 23.453 13.938 -0.577 1 94.88 217 ILE B O 1
ATOM 6353 N N . LYS B 1 218 ? 23.828 15.953 -1.408 1 94.06 218 LYS B N 1
ATOM 6354 C CA . LYS B 1 218 ? 25.266 15.773 -1.526 1 94.06 218 LYS B CA 1
ATOM 6355 C C . LYS B 1 218 ? 25.984 16.188 -0.242 1 94.06 218 LYS B C 1
ATOM 6357 O O . LYS B 1 218 ? 27.172 15.945 -0.084 1 94.06 218 LYS B O 1
ATOM 6362 N N . ASN B 1 219 ? 25.234 16.859 0.657 1 95.25 219 ASN B N 1
ATOM 6363 C CA . ASN B 1 219 ? 25.828 17.391 1.875 1 95.25 219 ASN B CA 1
ATOM 6364 C C . ASN B 1 219 ? 24.922 17.203 3.082 1 95.25 219 ASN B C 1
ATOM 6366 O O . ASN B 1 219 ? 24.609 18.156 3.795 1 95.25 219 ASN B O 1
ATOM 6370 N N . LEU B 1 220 ? 24.609 16 3.322 1 97.5 220 LEU B N 1
ATOM 6371 C CA . LEU B 1 220 ? 23.703 15.672 4.418 1 97.5 220 LEU B CA 1
ATOM 6372 C C . LEU B 1 220 ? 24.25 16.188 5.746 1 97.5 220 LEU B C 1
ATOM 6374 O O . LEU B 1 220 ? 25.469 16.203 5.953 1 97.5 220 LEU B O 1
ATOM 6378 N N . LEU B 1 221 ? 23.375 16.625 6.629 1 98.19 221 LEU B N 1
ATOM 6379 C CA . LEU B 1 221 ? 23.781 16.938 7.992 1 98.19 221 LEU B CA 1
ATOM 6380 C C . LEU B 1 221 ? 24.156 15.656 8.742 1 98.19 221 LEU B C 1
ATOM 6382 O O . LEU B 1 221 ? 23.469 14.641 8.633 1 98.19 221 LEU B O 1
ATOM 6386 N N . ASP B 1 222 ? 25.188 15.703 9.469 1 97.25 222 ASP B N 1
ATOM 6387 C CA . ASP B 1 222 ? 25.672 14.523 10.18 1 97.25 222 ASP B CA 1
ATOM 6388 C C . ASP B 1 222 ? 24.781 14.18 11.359 1 97.25 222 ASP B C 1
ATOM 6390 O O . ASP B 1 222 ? 24.75 13.039 11.828 1 97.25 222 ASP B O 1
ATOM 6394 N N . SER B 1 223 ? 24.031 15.141 11.852 1 97.44 223 SER B N 1
ATOM 6395 C CA . SER B 1 223 ? 23.125 14.984 12.992 1 97.44 223 SER B CA 1
ATOM 6396 C C . SER B 1 223 ? 21.953 14.062 12.648 1 97.44 223 SER B C 1
ATOM 6398 O O . SER B 1 223 ? 21.688 13.812 11.469 1 97.44 223 SER B O 1
ATOM 6400 N N . CYS B 1 224 ? 21.391 13.516 13.719 1 98.44 224 CYS B N 1
ATOM 6401 C CA . CYS B 1 224 ? 20.156 12.75 13.562 1 98.44 224 CYS B CA 1
ATOM 6402 C C . CYS B 1 224 ? 18.953 13.672 13.508 1 98.44 224 CYS B C 1
ATOM 6404 O O . CYS B 1 224 ? 18.859 14.617 14.289 1 98.44 224 CYS B O 1
ATOM 6406 N N . ALA B 1 225 ? 18.047 13.445 12.594 1 98.81 225 ALA B N 1
ATOM 6407 C CA . ALA B 1 225 ? 16.844 14.281 12.523 1 98.81 225 ALA B CA 1
ATOM 6408 C C . ALA B 1 225 ? 15.945 14.047 13.734 1 98.81 225 ALA B C 1
ATOM 6410 O O . ALA B 1 225 ? 15.656 14.977 14.492 1 98.81 225 ALA B O 1
ATOM 6411 N N . ILE B 1 226 ? 15.484 12.742 13.93 1 98.88 226 ILE B N 1
ATOM 6412 C CA . ILE B 1 226 ? 14.664 12.414 15.086 1 98.88 226 ILE B CA 1
ATOM 6413 C C . ILE B 1 226 ? 15.297 11.25 15.852 1 98.88 226 ILE B C 1
ATOM 6415 O O . ILE B 1 226 ? 15.461 10.156 15.305 1 98.88 226 ILE B O 1
ATOM 6419 N N . LYS B 1 227 ? 15.625 11.469 17.047 1 98.69 227 LYS B N 1
ATOM 6420 C CA . LYS B 1 227 ? 16.031 10.43 18 1 98.69 227 LYS B CA 1
ATOM 6421 C C . LYS B 1 227 ? 14.867 10.047 18.922 1 98.69 227 LYS B C 1
ATOM 6423 O O . LYS B 1 227 ? 14.133 10.914 19.391 1 98.69 227 LYS B O 1
ATOM 6428 N N . ILE B 1 228 ? 14.656 8.781 19.203 1 98.75 228 ILE B N 1
ATOM 6429 C CA . ILE B 1 228 ? 13.516 8.352 20 1 98.75 228 ILE B CA 1
ATOM 6430 C C . ILE B 1 228 ? 14.008 7.492 21.172 1 98.75 228 ILE B C 1
ATOM 6432 O O . ILE B 1 228 ? 14.711 6.5 20.969 1 98.75 228 ILE B O 1
ATOM 6436 N N . GLY B 1 229 ? 13.594 7.789 22.297 1 97.94 229 GLY B N 1
ATOM 6437 C CA . GLY B 1 229 ? 13.945 7.043 23.484 1 97.94 229 GLY B CA 1
ATOM 6438 C C . GLY B 1 229 ? 15.047 7.703 24.297 1 97.94 229 GLY B C 1
ATOM 6439 O O . GLY B 1 229 ? 15.172 8.93 24.297 1 97.94 229 GLY B O 1
ATOM 6440 N N . GLY B 1 230 ? 15.703 6.98 25.141 1 96.56 230 GLY B N 1
ATOM 6441 C CA . GLY B 1 230 ? 16.734 7.43 26.062 1 96.56 230 GLY B CA 1
ATOM 6442 C C . GLY B 1 230 ? 16.609 6.816 27.453 1 96.56 230 GLY B C 1
ATOM 6443 O O . GLY B 1 230 ? 16.219 5.652 27.578 1 96.56 230 GLY B O 1
ATOM 6444 N N . ASP B 1 231 ? 16.953 7.594 28.391 1 93.69 231 ASP B N 1
ATOM 6445 C CA . ASP B 1 231 ? 17 7.09 29.766 1 93.69 231 ASP B CA 1
ATOM 6446 C C . ASP B 1 231 ? 15.594 6.969 30.344 1 93.69 231 ASP B C 1
ATOM 6448 O O . ASP B 1 231 ? 15.367 6.188 31.266 1 93.69 231 ASP B O 1
ATOM 6452 N N . GLU B 1 232 ? 14.656 7.645 29.734 1 92.56 232 GLU B N 1
ATOM 6453 C CA . GLU B 1 232 ? 13.281 7.59 30.234 1 92.56 232 GLU B CA 1
ATOM 6454 C C . GLU B 1 232 ? 12.609 6.273 29.859 1 92.56 232 GLU B C 1
ATOM 6456 O O . GLU B 1 232 ? 12.664 5.855 28.703 1 92.56 232 GLU B O 1
ATOM 6461 N N . ARG B 1 233 ? 11.93 5.605 30.656 1 88.19 233 ARG B N 1
ATOM 6462 C CA . ARG B 1 233 ? 11.617 4.18 30.594 1 88.19 233 ARG B CA 1
ATOM 6463 C C . ARG B 1 233 ? 10.422 3.924 29.672 1 88.1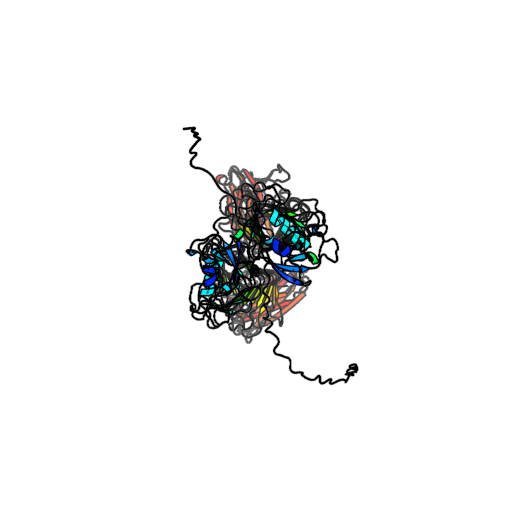9 233 ARG B C 1
ATOM 6465 O O . ARG B 1 233 ? 10.18 2.785 29.281 1 88.19 233 ARG B O 1
ATOM 6472 N N . ASN B 1 234 ? 9.656 4.977 29.297 1 90.88 234 ASN B N 1
ATOM 6473 C CA . ASN B 1 234 ? 8.383 4.684 28.656 1 90.88 234 ASN B CA 1
ATOM 6474 C C . ASN B 1 234 ? 8.195 5.508 27.391 1 90.88 234 ASN B C 1
ATOM 6476 O O . ASN B 1 234 ? 7.109 6.027 27.125 1 90.88 234 ASN B O 1
ATOM 6480 N N . SER B 1 235 ? 9.203 5.637 26.609 1 95.75 235 SER B N 1
ATOM 6481 C CA . SER B 1 235 ? 9.086 6.375 25.344 1 95.75 235 SER B CA 1
ATOM 6482 C C . SER B 1 235 ? 8.406 5.527 24.281 1 95.75 235 SER B C 1
ATOM 6484 O O . SER B 1 235 ? 9.062 5.078 23.328 1 95.75 235 SER B O 1
ATOM 6486 N N . SER B 1 236 ? 6.98 5.367 24.453 1 95.06 236 SER B N 1
ATOM 6487 C CA . SER B 1 236 ? 6.27 4.375 23.656 1 95.06 236 SER B CA 1
ATOM 6488 C C . SER B 1 236 ? 4.816 4.777 23.438 1 95.06 236 SER B C 1
ATOM 6490 O O . SER B 1 236 ? 4.367 5.801 23.953 1 95.06 236 SER B O 1
ATOM 6492 N N . LEU B 1 237 ? 4.074 4.016 22.484 1 95.88 237 LEU B N 1
ATOM 6493 C CA . LEU B 1 237 ? 2.621 3.998 22.344 1 95.88 237 LEU B CA 1
ATOM 6494 C C . LEU B 1 237 ? 2.135 5.223 21.578 1 95.88 237 LEU B C 1
ATOM 6496 O O . LEU B 1 237 ? 0.977 5.625 21.719 1 95.88 237 LEU B O 1
ATOM 6500 N N . PHE B 1 238 ? 3.025 5.902 20.812 1 97.88 238 PHE B N 1
ATOM 6501 C CA . PHE B 1 238 ? 2.59 7.09 20.078 1 97.88 238 PHE B CA 1
ATOM 6502 C C . PHE B 1 238 ? 2.82 6.922 18.578 1 97.88 238 PHE B C 1
ATOM 6504 O O . PHE B 1 238 ? 3.426 5.938 18.156 1 97.88 238 PHE B O 1
ATOM 6511 N N . THR B 1 239 ? 2.256 7.875 17.812 1 98.56 239 THR B N 1
ATOM 6512 C CA . THR B 1 239 ? 2.303 7.832 16.359 1 98.56 239 THR B CA 1
ATOM 6513 C C . THR B 1 239 ? 2.957 9.094 15.805 1 98.56 239 THR B C 1
ATOM 6515 O O . THR B 1 239 ? 2.824 10.18 16.391 1 98.56 239 THR B O 1
ATOM 6518 N N . ILE B 1 240 ? 3.736 8.977 14.805 1 98.75 240 ILE B N 1
ATOM 6519 C CA . ILE B 1 240 ? 4.188 10.062 13.945 1 98.75 240 ILE B CA 1
ATOM 6520 C C . ILE B 1 240 ? 3.465 9.984 12.602 1 98.75 240 ILE B C 1
ATOM 6522 O O . ILE B 1 240 ? 3.521 8.961 11.914 1 98.75 240 ILE B O 1
ATOM 6526 N N . ASP B 1 241 ? 2.76 11.078 12.203 1 98.38 241 ASP B N 1
ATOM 6527 C CA . ASP B 1 241 ? 1.816 11.016 11.094 1 98.38 241 ASP B CA 1
ATOM 6528 C C . ASP B 1 241 ? 2.088 12.125 10.078 1 98.38 241 ASP B C 1
ATOM 6530 O O . ASP B 1 241 ? 2.008 13.312 10.414 1 98.38 241 ASP B O 1
ATOM 6534 N N . SER B 1 242 ? 2.285 11.742 8.719 1 97.94 242 SER B N 1
ATOM 6535 C CA . SER B 1 242 ? 2.428 12.688 7.617 1 97.94 242 SER B CA 1
ATOM 6536 C C . SER B 1 242 ? 3.645 13.586 7.812 1 97.94 242 SER B C 1
ATOM 6538 O O . SER B 1 242 ? 3.549 14.805 7.672 1 97.94 242 SER B O 1
ATOM 6540 N N . VAL B 1 243 ? 4.734 12.969 8.227 1 98.62 243 VAL B N 1
ATOM 6541 C CA . VAL B 1 243 ? 5.984 13.688 8.438 1 98.62 243 VAL B CA 1
ATOM 6542 C C . VAL B 1 243 ? 6.977 13.344 7.328 1 98.62 243 VAL B C 1
ATOM 6544 O O . VAL B 1 243 ? 7.086 12.188 6.922 1 98.62 243 VAL B O 1
ATOM 6547 N N . SER B 1 244 ? 7.676 14.352 6.793 1 98.56 244 SER B N 1
ATOM 6548 C CA . SER B 1 244 ? 8.758 14.156 5.836 1 98.56 244 SER B CA 1
ATOM 6549 C C . SER B 1 244 ? 10.109 14.492 6.453 1 98.56 244 SER B C 1
ATOM 6551 O O . SER B 1 244 ? 10.266 15.539 7.082 1 98.56 244 SER B O 1
ATOM 6553 N N . ILE B 1 245 ? 11.039 13.68 6.32 1 98.75 245 ILE B N 1
ATOM 6554 C CA . ILE B 1 245 ? 12.391 13.898 6.82 1 98.75 245 ILE B CA 1
ATOM 6555 C C . ILE B 1 245 ? 13.391 13.727 5.68 1 98.75 245 ILE B C 1
ATOM 6557 O O . ILE B 1 245 ? 13.43 12.688 5.023 1 98.75 245 ILE B O 1
ATOM 6561 N N . GLN B 1 246 ? 14.227 14.719 5.5 1 98.06 246 GLN B N 1
ATOM 6562 C CA . GLN B 1 246 ? 15.164 14.711 4.383 1 98.06 246 GLN B CA 1
ATOM 6563 C C . GLN B 1 246 ? 16.422 15.516 4.719 1 98.06 246 GLN B C 1
ATOM 6565 O O . GLN B 1 246 ? 16.344 16.516 5.438 1 98.06 246 GLN B O 1
ATOM 6570 N N . GLY B 1 247 ? 17.562 15.078 4.211 1 98.19 247 GLY B N 1
ATOM 6571 C CA . GLY B 1 247 ? 18.766 15.891 4.297 1 98.19 247 GLY B CA 1
ATOM 6572 C C . GLY B 1 247 ? 19.609 15.578 5.52 1 98.19 247 GLY B C 1
ATOM 6573 O O . GLY B 1 247 ? 20.406 16.422 5.965 1 98.19 247 GLY B O 1
ATOM 6574 N N . TRP B 1 248 ? 19.406 14.43 6.074 1 98.56 248 TRP B N 1
ATOM 6575 C CA . TRP B 1 248 ? 20.109 13.992 7.273 1 98.56 248 TRP B CA 1
ATOM 6576 C C . TRP B 1 248 ? 20.828 12.664 7.035 1 98.56 248 TRP B C 1
ATOM 6578 O O . TRP B 1 248 ? 20.281 11.773 6.379 1 98.56 248 TRP B O 1
ATOM 6588 N N . ARG B 1 249 ? 22.016 12.539 7.52 1 98.19 249 ARG B N 1
ATOM 6589 C CA . ARG B 1 249 ? 22.703 11.25 7.41 1 98.19 249 ARG B CA 1
ATOM 6590 C C . ARG B 1 249 ? 21.922 10.156 8.141 1 98.19 249 ARG B C 1
ATOM 6592 O O . ARG B 1 249 ? 21.906 9 7.711 1 98.19 249 ARG B O 1
ATOM 6599 N N . THR B 1 250 ? 21.469 10.516 9.258 1 98.62 250 THR B N 1
ATOM 6600 C CA . THR B 1 250 ? 20.562 9.656 10.016 1 98.62 250 THR B CA 1
ATOM 6601 C C . THR B 1 250 ? 19.188 10.305 10.141 1 98.62 250 THR B C 1
ATOM 6603 O O . THR B 1 250 ? 19.031 11.328 10.812 1 98.62 250 THR B O 1
ATOM 6606 N N . THR B 1 251 ? 18.172 9.703 9.539 1 98.44 251 THR B N 1
ATOM 6607 C CA . THR B 1 251 ? 16.812 10.234 9.594 1 98.44 251 THR B CA 1
ATOM 6608 C C . THR B 1 251 ? 16.141 9.883 10.922 1 98.44 251 THR B C 1
ATOM 6610 O O . THR B 1 251 ? 15.516 10.742 11.547 1 98.44 251 THR B O 1
ATOM 6613 N N . LEU B 1 252 ? 16.266 8.602 11.336 1 98.81 252 LEU B N 1
ATOM 6614 C CA . LEU B 1 252 ? 15.75 8.125 12.609 1 98.81 252 LEU B CA 1
ATOM 6615 C C . LEU B 1 252 ? 16.812 7.328 13.367 1 98.81 252 LEU B C 1
ATOM 6617 O O . LEU B 1 252 ? 17.562 6.555 12.766 1 98.81 252 LEU B O 1
ATOM 6621 N N . ALA B 1 253 ? 16.844 7.52 14.594 1 98.75 253 ALA B N 1
ATOM 6622 C CA . ALA B 1 253 ? 17.656 6.684 15.484 1 98.75 253 ALA B CA 1
ATOM 6623 C C . ALA B 1 253 ? 16.859 6.258 16.703 1 98.75 253 ALA B C 1
ATOM 6625 O O . ALA B 1 253 ? 16.281 7.102 17.406 1 98.75 253 ALA B O 1
ATOM 6626 N N . PHE B 1 254 ? 16.797 5.016 17 1 98.69 254 PHE B N 1
ATOM 6627 C CA . PHE B 1 254 ? 16.078 4.492 18.156 1 98.69 254 PHE B CA 1
ATOM 6628 C C . PHE B 1 254 ? 17.047 4.18 19.297 1 98.69 254 PHE B C 1
ATOM 6630 O O . PHE B 1 254 ? 18.141 3.672 19.078 1 98.69 254 PHE B O 1
ATOM 6637 N N . ASP B 1 255 ? 16.625 4.562 20.438 1 97.75 255 ASP B N 1
ATOM 6638 C CA . ASP B 1 255 ? 17.438 4.402 21.641 1 97.75 255 ASP B CA 1
ATOM 6639 C C . ASP B 1 255 ? 16.734 3.5 22.656 1 97.75 255 ASP B C 1
ATOM 6641 O O . ASP B 1 255 ? 15.711 2.879 22.344 1 97.75 255 ASP B O 1
ATOM 6645 N N . ASN B 1 256 ? 17.297 3.393 23.891 1 96.94 256 ASN B N 1
ATOM 6646 C CA . ASN B 1 256 ? 16.672 2.66 24.984 1 96.94 256 ASN B CA 1
ATOM 6647 C C . ASN B 1 256 ? 15.227 3.1 25.203 1 96.94 256 ASN B C 1
ATOM 6649 O O . ASN B 1 256 ? 14.898 4.273 25.016 1 96.94 256 ASN B O 1
ATOM 6653 N N . ASN B 1 257 ? 14.398 2.074 25.516 1 96.5 257 ASN B N 1
ATOM 6654 C CA . ASN B 1 257 ? 13.039 2.32 26 1 96.5 257 ASN B CA 1
ATOM 6655 C C . ASN B 1 257 ? 12.133 2.846 24.891 1 96.5 257 ASN B C 1
ATOM 6657 O O . ASN B 1 257 ? 11.164 3.553 25.156 1 96.5 257 ASN B O 1
ATOM 6661 N N . SER B 1 258 ? 12.484 2.566 23.672 1 97.5 258 SER B N 1
ATOM 6662 C CA . SER B 1 258 ? 11.648 2.93 22.516 1 97.5 258 SER B CA 1
ATOM 6663 C C . SER B 1 258 ? 10.914 1.716 21.969 1 97.5 258 SER B C 1
ATOM 6665 O O . SER B 1 258 ? 11.523 0.824 21.375 1 97.5 258 SER B O 1
ATOM 6667 N N . TRP B 1 259 ? 9.672 1.657 22.172 1 96.12 259 TRP B N 1
ATOM 6668 C CA . TRP B 1 259 ? 8.906 0.504 21.703 1 96.12 259 TRP B CA 1
ATOM 6669 C C . TRP B 1 259 ? 7.469 0.892 21.391 1 96.12 259 TRP B C 1
ATOM 6671 O O . TRP B 1 259 ? 6.953 1.876 21.922 1 96.12 259 TRP B O 1
ATOM 6681 N N . ARG B 1 260 ? 6.766 0.204 20.453 1 97.44 260 ARG B N 1
ATOM 6682 C CA . ARG B 1 260 ? 5.391 0.373 20 1 97.44 260 ARG B CA 1
ATOM 6683 C C . ARG B 1 260 ? 5.164 1.778 19.453 1 97.44 260 ARG B C 1
ATOM 6685 O O . ARG B 1 260 ? 4.262 2.486 19.891 1 97.44 260 ARG B O 1
ATOM 6692 N N . ILE B 1 261 ? 6.02 2.168 18.547 1 98.31 261 ILE B N 1
ATOM 6693 C CA . ILE B 1 261 ? 5.934 3.441 17.844 1 98.31 261 ILE B CA 1
ATOM 6694 C C . ILE B 1 261 ? 5.484 3.203 16.406 1 98.31 261 ILE B C 1
ATOM 6696 O O . ILE B 1 261 ? 5.984 2.295 15.734 1 98.31 261 ILE B O 1
ATOM 6700 N N . LYS B 1 262 ? 4.551 3.996 15.961 1 98.5 262 LYS B N 1
ATOM 6701 C CA . LYS B 1 262 ? 4.043 3.859 14.602 1 98.5 262 LYS B CA 1
ATOM 6702 C C . LYS B 1 262 ? 4.348 5.105 13.773 1 98.5 262 LYS B C 1
ATOM 6704 O O . LYS B 1 262 ? 4.105 6.23 14.227 1 98.5 262 LYS B O 1
ATOM 6709 N N . PHE B 1 263 ? 4.902 4.945 12.641 1 98.75 263 PHE B N 1
ATOM 6710 C CA . PHE B 1 263 ? 5 5.953 11.586 1 98.75 263 PHE B CA 1
ATOM 6711 C C . PHE B 1 263 ? 3.979 5.688 10.484 1 98.75 263 PHE B C 1
ATOM 6713 O O . PHE B 1 263 ? 3.967 4.609 9.891 1 98.75 263 PHE B O 1
ATOM 6720 N N . CYS B 1 264 ? 3.057 6.594 10.141 1 98 264 CYS B N 1
ATOM 6721 C CA . CYS B 1 264 ? 2.078 6.414 9.07 1 98 264 CYS B CA 1
ATOM 6722 C C . CYS B 1 264 ? 2.115 7.582 8.094 1 98 264 CYS B C 1
ATOM 6724 O O . CYS B 1 264 ? 2.158 8.742 8.508 1 98 264 CYS B O 1
ATOM 6726 N N . ASP B 1 265 ? 2.174 7.27 6.723 1 97.62 265 ASP B N 1
ATOM 6727 C CA . ASP B 1 265 ? 2.141 8.242 5.633 1 97.62 265 ASP B CA 1
ATOM 6728 C C . ASP B 1 265 ? 3.354 9.164 5.684 1 97.62 265 ASP B C 1
ATOM 6730 O O . ASP B 1 265 ? 3.234 10.367 5.445 1 97.62 265 ASP B O 1
ATOM 6734 N N . CYS B 1 266 ? 4.492 8.617 6.113 1 98.62 266 CYS B N 1
ATOM 6735 C CA . CYS B 1 266 ? 5.711 9.406 6.23 1 98.62 266 CYS B CA 1
ATOM 6736 C C . CYS B 1 266 ? 6.621 9.188 5.031 1 98.62 266 CYS B C 1
ATOM 6738 O O . CYS B 1 266 ? 6.465 8.203 4.301 1 98.62 266 CYS B O 1
ATOM 6740 N N . HIS B 1 267 ? 7.496 10.117 4.809 1 98.12 267 HIS B N 1
ATOM 6741 C CA . HIS B 1 267 ? 8.445 10.109 3.707 1 98.12 267 HIS B CA 1
ATOM 6742 C C . HIS B 1 267 ? 9.875 10.312 4.207 1 98.12 267 HIS B C 1
ATOM 6744 O O . HIS B 1 267 ? 10.188 11.367 4.77 1 98.12 267 HIS B O 1
ATOM 6750 N N . PHE B 1 268 ? 10.742 9.359 4.031 1 98.56 268 PHE B N 1
ATOM 6751 C CA . PHE B 1 268 ? 12.133 9.391 4.461 1 98.56 268 PHE B CA 1
ATOM 6752 C C . PHE B 1 268 ? 13.078 9.414 3.264 1 98.56 268 PHE B C 1
ATOM 6754 O O . PHE B 1 268 ? 13.219 8.406 2.564 1 98.56 268 PHE B O 1
ATOM 6761 N N . LEU B 1 269 ? 13.836 10.531 3.043 1 97.81 269 LEU B N 1
ATOM 6762 C CA . LEU B 1 269 ? 14.695 10.633 1.869 1 97.81 269 LEU B CA 1
ATOM 6763 C C . LEU B 1 269 ? 16.156 10.734 2.273 1 97.81 269 LEU B C 1
ATOM 6765 O O . LEU B 1 269 ? 16.516 11.508 3.164 1 97.81 269 LEU B O 1
ATOM 6769 N N . TRP B 1 270 ? 17.016 9.898 1.681 1 97.94 270 TRP B N 1
ATOM 6770 C CA . TRP B 1 270 ? 18.453 10.039 1.506 1 97.94 270 TRP B CA 1
ATOM 6771 C C . TRP B 1 270 ? 19.203 9.531 2.73 1 97.94 270 TRP B C 1
ATOM 6773 O O . TRP B 1 270 ? 20.391 9.203 2.646 1 97.94 270 TRP B O 1
ATOM 6783 N N . GLY B 1 271 ? 18.562 9.516 3.926 1 98.12 271 GLY B N 1
ATOM 6784 C CA . GLY B 1 271 ? 19.297 9.156 5.125 1 98.12 271 GLY B CA 1
ATOM 6785 C C . GLY B 1 271 ? 18.938 7.773 5.652 1 98.12 271 GLY B C 1
ATOM 6786 O O . GLY B 1 271 ? 18.078 7.094 5.098 1 98.12 271 GLY B O 1
ATOM 6787 N N . ASN B 1 272 ? 19.594 7.383 6.75 1 98.69 272 ASN B N 1
ATOM 6788 C CA . ASN B 1 272 ? 19.484 6.035 7.297 1 98.69 272 ASN B CA 1
ATOM 6789 C C . ASN B 1 272 ? 18.562 6 8.508 1 98.69 272 ASN B C 1
ATOM 6791 O O . ASN B 1 272 ? 18.359 7.02 9.172 1 98.69 272 ASN B O 1
ATOM 6795 N N . ILE B 1 273 ? 17.953 4.91 8.742 1 98.81 273 ILE B N 1
ATOM 6796 C CA . ILE B 1 273 ? 17.219 4.605 9.961 1 98.81 273 ILE B CA 1
ATOM 6797 C C . ILE B 1 273 ? 17.953 3.539 10.766 1 98.81 273 ILE B C 1
ATOM 6799 O O . ILE B 1 273 ? 18.266 2.461 10.25 1 98.81 273 ILE B O 1
ATOM 6803 N N . ILE B 1 274 ? 18.234 3.834 12.039 1 98.56 274 ILE B N 1
ATOM 6804 C CA . ILE B 1 274 ? 19.156 2.973 12.766 1 98.56 274 ILE B CA 1
ATOM 6805 C C . ILE B 1 274 ? 18.547 2.572 14.109 1 98.56 274 ILE B C 1
ATOM 6807 O O . ILE B 1 274 ? 18.078 3.426 14.867 1 98.56 274 ILE B O 1
ATOM 6811 N N . ALA B 1 275 ? 18.516 1.303 14.406 1 98.44 275 ALA B N 1
ATOM 6812 C CA . ALA B 1 275 ? 18.375 0.72 15.742 1 98.44 275 ALA B CA 1
ATOM 6813 C C . ALA B 1 275 ? 19.641 -0.012 16.172 1 98.44 275 ALA B C 1
ATOM 6815 O O . ALA B 1 275 ? 19.766 -1.223 15.969 1 98.44 275 ALA B O 1
ATOM 6816 N N . PRO B 1 276 ? 20.5 0.718 16.75 1 97.25 276 PRO B N 1
ATOM 6817 C CA . PRO B 1 276 ? 21.828 0.165 17.031 1 97.25 276 PRO B CA 1
ATOM 6818 C C . PRO B 1 276 ? 21.797 -0.928 18.094 1 97.25 276 PRO B C 1
ATOM 6820 O O . PRO B 1 276 ? 20.844 -1.002 18.875 1 97.25 276 PRO B O 1
ATOM 6823 N N . PRO B 1 277 ? 22.875 -1.708 18.141 1 97.12 277 PRO B N 1
ATOM 6824 C CA . PRO B 1 277 ? 22.906 -2.775 19.141 1 97.12 277 PRO B CA 1
ATOM 6825 C C . PRO B 1 277 ? 23.047 -2.24 20.562 1 97.12 277 PRO B C 1
ATOM 6827 O O . PRO B 1 277 ? 23.562 -1.139 20.766 1 97.12 277 PRO B O 1
ATOM 6830 N N . GLY B 1 278 ? 22.641 -2.992 21.469 1 94.5 278 GLY B N 1
ATOM 6831 C CA . GLY B 1 278 ? 22.906 -2.686 22.859 1 94.5 278 GLY B CA 1
ATOM 6832 C C . GLY B 1 278 ? 21.734 -2.004 23.547 1 94.5 278 GLY B C 1
ATOM 6833 O O . GLY B 1 278 ? 21.688 -1.915 24.781 1 94.5 278 GLY B O 1
ATOM 6834 N N . ASN B 1 279 ? 20.75 -1.486 22.766 1 94.06 279 ASN B N 1
ATOM 6835 C CA . ASN B 1 279 ? 19.594 -0.83 23.375 1 94.06 279 ASN B CA 1
ATOM 6836 C C . ASN B 1 279 ? 18.703 -1.83 24.094 1 94.06 279 ASN B C 1
ATOM 6838 O O . ASN B 1 279 ? 18.5 -2.951 23.625 1 94.06 279 ASN B O 1
ATOM 6842 N N . LYS B 1 280 ? 18.188 -1.397 25.234 1 93.12 280 LYS B N 1
ATOM 6843 C CA . LYS B 1 280 ? 17.344 -2.25 26.062 1 93.12 280 LYS B CA 1
ATOM 6844 C C . LYS B 1 280 ? 15.898 -1.764 26.078 1 93.12 280 LYS B C 1
ATOM 6846 O O . LYS B 1 280 ? 15.641 -0.564 25.938 1 93.12 280 LYS B O 1
ATOM 6851 N N . ASN B 1 281 ? 14.953 -2.738 26.266 1 95.38 281 ASN B N 1
ATOM 6852 C CA . ASN B 1 281 ? 13.531 -2.43 26.344 1 95.38 281 ASN B CA 1
ATOM 6853 C C . ASN B 1 281 ? 13.055 -1.657 25.125 1 95.38 281 ASN B C 1
ATOM 6855 O O . ASN B 1 281 ? 12.438 -0.601 25.25 1 95.38 281 ASN B O 1
ATOM 6859 N N . SER B 1 282 ? 13.469 -2.143 24.016 1 96.31 282 SER B N 1
ATOM 6860 C CA . SER B 1 282 ? 13.211 -1.424 22.766 1 96.31 282 SER B CA 1
ATOM 6861 C C . SER B 1 282 ? 12.852 -2.383 21.641 1 96.31 282 SER B C 1
ATOM 6863 O O . SER B 1 282 ? 13.242 -3.551 21.672 1 96.31 282 SER B O 1
ATOM 6865 N N . GLY B 1 283 ? 11.969 -1.986 20.766 1 96.5 283 GLY B N 1
ATOM 6866 C CA . GLY B 1 283 ? 11.836 -2.713 19.5 1 96.5 283 GLY B CA 1
ATOM 6867 C C . GLY B 1 283 ? 10.555 -3.516 19.422 1 96.5 283 GLY B C 1
ATOM 6868 O O . GLY B 1 283 ? 10.289 -4.164 18.406 1 96.5 283 GLY B O 1
ATOM 6869 N N . GLU B 1 284 ? 9.664 -3.447 20.516 1 95.19 284 GLU B N 1
ATOM 6870 C CA . GLU B 1 284 ? 8.398 -4.18 20.469 1 95.19 284 GLU B CA 1
ATOM 6871 C C . GLU B 1 284 ? 7.43 -3.553 19.469 1 95.19 284 GLU B C 1
ATOM 6873 O O . GLU B 1 284 ? 7.047 -2.391 19.625 1 95.19 284 GLU B O 1
ATOM 6878 N N . CYS B 1 285 ? 6.957 -4.309 18.484 1 96.56 285 CYS B N 1
ATOM 6879 C CA . CYS B 1 285 ? 5.898 -3.971 17.531 1 96.56 285 CYS B CA 1
ATOM 6880 C C . CYS B 1 285 ? 6.121 -2.586 16.938 1 96.56 285 CYS B C 1
ATOM 6882 O O . CYS B 1 285 ? 5.293 -1.689 17.125 1 96.56 285 CYS B O 1
ATOM 6884 N N . MET B 1 286 ? 7.238 -2.334 16.297 1 98.38 286 MET B N 1
ATOM 6885 C CA . MET B 1 286 ? 7.535 -1.087 15.594 1 98.38 286 MET B CA 1
ATOM 6886 C C . MET B 1 286 ? 6.906 -1.079 14.203 1 98.38 286 MET B C 1
ATOM 6888 O O . MET B 1 286 ? 7.051 -2.041 13.453 1 98.38 286 MET B O 1
ATOM 6892 N N . VAL B 1 287 ? 6.172 0.035 13.828 1 98.56 287 VAL B N 1
ATOM 6893 C CA . VAL B 1 287 ? 5.34 -0.051 12.633 1 98.56 287 VAL B CA 1
ATOM 6894 C C . VAL B 1 287 ? 5.648 1.12 11.703 1 98.56 287 VAL B C 1
ATOM 6896 O O . VAL B 1 287 ? 5.684 2.273 12.141 1 98.56 287 VAL B O 1
ATOM 6899 N N . PHE B 1 288 ? 5.926 0.867 10.469 1 98.75 288 PHE B N 1
ATOM 6900 C CA . PHE B 1 288 ? 5.883 1.808 9.359 1 98.75 288 PHE B CA 1
ATOM 6901 C C . PHE B 1 288 ? 4.746 1.466 8.406 1 98.75 288 PHE B C 1
ATOM 6903 O O . PHE B 1 288 ? 4.77 0.424 7.746 1 98.75 288 PHE B O 1
ATOM 6910 N N . ASP B 1 289 ? 3.713 2.322 8.273 1 98.19 289 ASP B N 1
ATOM 6911 C CA . ASP B 1 289 ? 2.518 2.08 7.473 1 98.19 289 ASP B CA 1
ATOM 6912 C C . ASP B 1 289 ? 2.355 3.148 6.395 1 98.19 289 ASP B C 1
ATOM 6914 O O . ASP B 1 289 ? 2.152 4.324 6.707 1 98.19 289 ASP B O 1
ATOM 6918 N N . ASN B 1 290 ? 2.436 2.703 5.066 1 97.69 290 ASN B N 1
ATOM 6919 C CA . ASN B 1 290 ? 2.316 3.596 3.916 1 97.69 290 ASN B CA 1
ATOM 6920 C C . ASN B 1 290 ? 3.408 4.664 3.922 1 97.69 290 ASN B C 1
ATOM 6922 O O . ASN B 1 290 ? 3.123 5.848 3.738 1 97.69 290 ASN B O 1
ATOM 6926 N N . CYS B 1 291 ? 4.582 4.258 4.184 1 98.62 291 CYS B N 1
ATOM 6927 C CA . CYS B 1 291 ? 5.734 5.152 4.168 1 98.62 291 CYS B CA 1
ATOM 6928 C C . CYS B 1 291 ? 6.594 4.918 2.932 1 98.62 291 CYS B C 1
ATOM 6930 O O . CYS B 1 291 ? 6.453 3.898 2.256 1 98.62 291 CYS B O 1
ATOM 6932 N N . MET B 1 292 ? 7.422 5.867 2.598 1 98.5 292 MET B N 1
ATOM 6933 C CA . MET B 1 292 ? 8.383 5.738 1.508 1 98.5 292 MET B CA 1
ATOM 6934 C C . MET B 1 292 ? 9.805 5.965 2.008 1 98.5 292 MET B C 1
ATOM 6936 O O . MET B 1 292 ? 10.062 6.902 2.768 1 98.5 292 MET B O 1
ATOM 6940 N N . PHE B 1 293 ? 10.711 5.152 1.621 1 98.56 293 PHE B N 1
ATOM 6941 C CA . PHE B 1 293 ? 12.148 5.242 1.849 1 98.56 293 PHE B CA 1
ATOM 6942 C C . PHE B 1 293 ? 12.898 5.332 0.527 1 98.56 293 PHE B C 1
ATOM 6944 O O . PHE B 1 293 ? 12.734 4.48 -0.348 1 98.56 293 PHE B O 1
ATOM 6951 N N . ALA B 1 294 ? 13.812 6.359 0.386 1 97.62 294 ALA B N 1
ATOM 6952 C CA . ALA B 1 294 ? 14.297 6.418 -0.992 1 97.62 294 ALA B CA 1
ATOM 6953 C C . ALA B 1 294 ? 15.664 7.09 -1.067 1 97.62 294 ALA B C 1
ATOM 6955 O O . ALA B 1 294 ? 15.93 8.047 -0.335 1 97.62 294 ALA B O 1
ATOM 6956 N N . ASP B 1 295 ? 16.562 6.59 -1.876 1 96.06 295 ASP B N 1
ATOM 6957 C CA . ASP B 1 295 ? 17.672 7.195 -2.605 1 96.06 295 ASP B CA 1
ATOM 6958 C C . ASP B 1 295 ? 18.859 7.441 -1.686 1 96.06 295 ASP B C 1
ATOM 6960 O O . ASP B 1 295 ? 18.797 7.133 -0.493 1 96.06 295 ASP B O 1
ATOM 6964 N N . ASN B 1 296 ? 19.938 7.867 -2.275 1 95.38 296 ASN B N 1
ATOM 6965 C CA . ASN B 1 296 ? 21.234 8.172 -1.674 1 95.38 296 ASN B CA 1
ATOM 6966 C C . ASN B 1 296 ? 21.812 6.965 -0.94 1 95.38 296 ASN B C 1
ATOM 6968 O O . ASN B 1 296 ? 22.453 7.113 0.108 1 95.38 296 ASN B O 1
ATOM 6972 N N . ARG B 1 297 ? 21.453 5.781 -1.404 1 92.75 297 ARG B N 1
ATOM 6973 C CA . ARG B 1 297 ? 21.906 4.52 -0.842 1 92.75 297 ARG B CA 1
ATOM 6974 C C . ARG B 1 297 ? 21.531 4.406 0.632 1 92.75 297 ARG B C 1
ATOM 6976 O O . ARG B 1 297 ? 22.344 3.945 1.448 1 92.75 297 ARG B O 1
ATOM 6983 N N . SER B 1 298 ? 20.469 5 0.921 1 97.31 298 SER B N 1
ATOM 6984 C CA . SER B 1 298 ? 19.984 4.934 2.295 1 97.31 298 SER B CA 1
ATOM 6985 C C . SER B 1 298 ? 19.656 3.5 2.699 1 97.31 298 SER B C 1
ATOM 6987 O O . SER B 1 298 ? 19.453 2.639 1.843 1 97.31 298 SER B O 1
ATOM 6989 N N . TYR B 1 299 ? 19.641 3.229 4 1 98.56 299 TYR B N 1
ATOM 6990 C CA . TYR B 1 299 ? 19.297 1.902 4.5 1 98.56 299 TYR B CA 1
ATOM 6991 C C . TYR B 1 299 ? 18.656 1.989 5.883 1 98.56 299 TYR B C 1
ATOM 6993 O O . TYR B 1 299 ? 18.766 3.012 6.562 1 98.56 299 TYR B O 1
ATOM 7001 N N . THR B 1 300 ? 17.922 1.049 6.238 1 98.88 300 THR B N 1
ATOM 7002 C CA . THR B 1 300 ? 17.469 0.751 7.594 1 98.88 300 THR B CA 1
ATOM 7003 C C . THR B 1 300 ? 18.297 -0.382 8.195 1 98.88 300 THR B C 1
ATOM 7005 O O . THR B 1 300 ? 18.344 -1.48 7.641 1 98.88 300 THR B O 1
ATOM 7008 N N . GLU B 1 301 ? 18.953 -0.079 9.242 1 98.81 301 GLU B N 1
ATOM 7009 C CA . GLU B 1 301 ? 19.781 -1.059 9.945 1 98.81 301 GLU B CA 1
ATOM 7010 C C . GLU B 1 301 ? 19.203 -1.391 11.312 1 98.81 301 GLU B C 1
ATOM 7012 O O . GLU B 1 301 ? 19.094 -0.517 12.172 1 98.81 301 GLU B O 1
ATOM 7017 N N . LEU B 1 302 ? 18.859 -2.643 11.555 1 98.81 302 LEU B N 1
ATOM 7018 C CA . LEU B 1 302 ? 18.141 -3.062 12.758 1 98.81 302 LEU B CA 1
ATOM 7019 C C . LEU B 1 302 ? 18.906 -4.172 13.477 1 98.81 302 LEU B C 1
ATOM 7021 O O . LEU B 1 302 ? 19.266 -5.18 12.867 1 98.81 302 LEU B O 1
ATOM 7025 N N . HIS B 1 303 ? 19.047 -4.035 14.789 1 98.56 303 HIS B N 1
ATOM 7026 C CA . HIS B 1 303 ? 19.812 -5.027 15.531 1 98.56 303 HIS B CA 1
ATOM 7027 C C . HIS B 1 303 ? 18.922 -5.785 16.516 1 98.56 303 HIS B C 1
ATOM 7029 O O . HIS B 1 303 ? 19.359 -6.766 17.125 1 98.56 303 HIS B O 1
ATOM 7035 N N . TYR B 1 304 ? 17.719 -5.348 16.734 1 97.31 304 TYR B N 1
ATOM 7036 C CA . TYR B 1 304 ? 16.75 -5.949 17.656 1 97.31 304 TYR B CA 1
ATOM 7037 C C . TYR B 1 304 ? 15.328 -5.602 17.25 1 97.31 304 TYR B C 1
ATOM 7039 O O . TYR B 1 304 ? 15.117 -4.766 16.359 1 97.31 304 TYR B O 1
ATOM 7047 N N . GLY B 1 305 ? 14.359 -6.281 17.859 1 97.75 305 GLY B N 1
ATOM 7048 C CA . GLY B 1 305 ? 12.969 -5.855 17.781 1 97.75 305 GLY B CA 1
ATOM 7049 C C . GLY B 1 305 ? 12.203 -6.531 16.672 1 97.75 305 GLY B C 1
ATOM 7050 O O . GLY B 1 305 ? 12.75 -7.367 15.945 1 97.75 305 GLY B O 1
ATOM 7051 N N . ASP B 1 306 ? 10.891 -6.254 16.672 1 98.25 306 ASP B N 1
ATOM 7052 C CA . ASP B 1 306 ? 9.945 -6.703 15.641 1 98.25 306 ASP B CA 1
ATOM 7053 C C . ASP B 1 306 ? 9.406 -5.523 14.844 1 98.25 306 ASP B C 1
ATOM 7055 O O . ASP B 1 306 ? 8.695 -4.676 15.383 1 98.25 306 ASP B O 1
ATOM 7059 N N . TRP B 1 307 ? 9.719 -5.508 13.625 1 98.62 307 TRP B N 1
ATOM 7060 C CA . TRP B 1 307 ? 9.461 -4.359 12.758 1 98.62 307 TRP B CA 1
ATOM 7061 C C . TRP B 1 307 ? 8.508 -4.73 11.633 1 98.62 307 TRP B C 1
ATOM 7063 O O . TRP B 1 307 ? 8.695 -5.742 10.953 1 98.62 307 TRP B O 1
ATOM 7073 N N . PHE B 1 308 ? 7.465 -3.93 11.5 1 98.62 308 PHE B N 1
ATOM 7074 C CA . PHE B 1 308 ? 6.426 -4.184 10.508 1 98.62 308 PHE B CA 1
ATOM 7075 C C . PHE B 1 308 ? 6.348 -3.047 9.5 1 98.62 308 PHE B C 1
ATOM 7077 O O . PHE B 1 308 ? 6.141 -1.891 9.875 1 98.62 308 PHE B O 1
ATOM 7084 N N . PHE B 1 309 ? 6.59 -3.344 8.242 1 98.56 309 PHE B N 1
ATOM 7085 C CA . PHE B 1 309 ? 6.43 -2.42 7.125 1 98.56 309 PHE B CA 1
ATOM 7086 C C . PHE B 1 309 ? 5.254 -2.826 6.25 1 98.56 309 PHE B C 1
ATOM 7088 O O . PHE B 1 309 ? 5.246 -3.918 5.676 1 98.56 309 PHE B O 1
ATOM 7095 N N . SER B 1 310 ? 4.25 -1.98 6.121 1 97.62 310 SER B N 1
ATOM 7096 C CA . SER B 1 310 ? 3.074 -2.287 5.312 1 97.62 310 SER B CA 1
ATOM 7097 C C . SER B 1 310 ? 2.754 -1.149 4.348 1 97.62 310 SER B C 1
ATOM 7099 O O . SER B 1 310 ? 2.727 0.018 4.746 1 97.62 310 SER B O 1
ATOM 7101 N N . LYS B 1 311 ? 2.506 -1.516 3.018 1 97.31 311 LYS B N 1
ATOM 7102 C CA . LYS B 1 311 ? 2.133 -0.537 2 1 97.31 311 LYS B CA 1
ATOM 7103 C C . LYS B 1 311 ? 3.227 0.514 1.822 1 97.31 311 LYS B C 1
ATOM 7105 O O . LYS B 1 311 ? 2.936 1.708 1.728 1 97.31 311 LYS B O 1
ATOM 7110 N N . CYS B 1 312 ? 4.453 0.052 1.913 1 98.44 312 CYS B N 1
ATOM 7111 C CA . CYS B 1 312 ? 5.586 0.967 1.829 1 98.44 312 CYS B CA 1
ATOM 7112 C C . CYS B 1 312 ? 6.238 0.901 0.454 1 98.44 312 CYS B C 1
ATOM 7114 O O . CYS B 1 312 ? 5.98 -0.024 -0.317 1 98.44 312 CYS B O 1
ATOM 7116 N N . SER B 1 313 ? 6.934 1.926 0.084 1 98.38 313 SER B N 1
ATOM 7117 C CA . SER B 1 313 ? 7.82 1.944 -1.074 1 98.38 313 SER B CA 1
ATOM 7118 C C . SER B 1 313 ? 9.281 2 -0.648 1 98.38 313 SER B C 1
ATOM 7120 O O . SER B 1 313 ? 9.68 2.873 0.129 1 98.38 313 SER B O 1
ATOM 7122 N N . PHE B 1 314 ? 10.094 1.104 -1.124 1 98.31 314 PHE B N 1
ATOM 7123 C CA . PHE B 1 314 ? 11.539 1.099 -0.959 1 98.31 314 PHE B CA 1
ATOM 7124 C C . PHE B 1 314 ? 12.234 1.375 -2.285 1 98.31 314 PHE B C 1
ATOM 7126 O O . PHE B 1 314 ? 12.492 0.453 -3.064 1 98.31 314 PHE B O 1
ATOM 7133 N N . ASP B 1 315 ? 12.578 2.605 -2.539 1 97.62 315 ASP B N 1
ATOM 7134 C CA . ASP B 1 315 ? 13.273 3.008 -3.758 1 97.62 315 ASP B CA 1
ATOM 7135 C C . ASP B 1 315 ? 14.758 3.242 -3.49 1 97.62 315 ASP B C 1
ATOM 7137 O O . ASP B 1 315 ? 15.133 4.262 -2.912 1 97.62 315 ASP B O 1
ATOM 7141 N N . ASN B 1 316 ? 15.625 2.352 -3.963 1 97.38 316 ASN B N 1
ATOM 7142 C CA . ASN B 1 316 ? 17.047 2.445 -3.691 1 97.38 316 ASN B CA 1
ATOM 7143 C C . ASN B 1 316 ? 17.344 2.432 -2.193 1 97.38 316 ASN B C 1
ATOM 7145 O O . ASN B 1 316 ? 18.219 3.154 -1.72 1 97.38 316 ASN B O 1
ATOM 7149 N N . HIS B 1 317 ? 16.531 1.769 -1.453 1 98.31 317 HIS B N 1
ATOM 7150 C CA . HIS B 1 317 ? 16.656 1.674 -0.004 1 98.31 317 HIS B CA 1
ATOM 7151 C C . HIS B 1 317 ? 16.797 0.222 0.443 1 98.31 317 HIS B C 1
ATOM 7153 O O . HIS B 1 317 ? 16.094 -0.655 -0.053 1 98.31 317 HIS B O 1
ATOM 7159 N N . GLU B 1 318 ? 17.703 -0.078 1.34 1 98.69 318 GLU B N 1
ATOM 7160 C CA . GLU B 1 318 ? 18 -1.441 1.774 1 98.69 318 GLU B CA 1
ATOM 7161 C C . GLU B 1 318 ? 17.656 -1.633 3.25 1 98.69 318 GLU B C 1
ATOM 7163 O O . GLU B 1 318 ? 17.812 -0.713 4.055 1 98.69 318 GLU B O 1
ATOM 7168 N N . VAL B 1 319 ? 17.156 -2.754 3.629 1 98.88 319 VAL B N 1
ATOM 7169 C CA . VAL B 1 319 ? 16.891 -3.131 5.016 1 98.88 319 VAL B CA 1
ATOM 7170 C C . VAL B 1 319 ? 17.891 -4.195 5.457 1 98.88 319 VAL B C 1
ATOM 7172 O O . VAL B 1 319 ? 17.938 -5.289 4.887 1 98.88 319 VAL B O 1
ATOM 7175 N N . LYS B 1 320 ? 18.625 -3.93 6.441 1 98.81 320 LYS B N 1
ATOM 7176 C CA . LYS B 1 320 ? 19.719 -4.793 6.91 1 98.81 320 LYS B CA 1
ATOM 7177 C C . LYS B 1 320 ? 19.469 -5.262 8.344 1 98.81 320 LYS B C 1
ATOM 7179 O O . LYS B 1 320 ? 19.328 -4.441 9.25 1 98.81 320 LYS B O 1
ATOM 7184 N N . LEU B 1 321 ? 19.438 -6.516 8.523 1 98.75 321 LEU B N 1
ATOM 7185 C CA . LEU B 1 321 ? 19.156 -7.078 9.836 1 98.75 321 LEU B CA 1
ATOM 7186 C C . LEU B 1 321 ? 20.438 -7.637 10.469 1 98.75 321 LEU B C 1
ATOM 7188 O O . LEU B 1 321 ? 21.219 -8.305 9.797 1 98.75 321 LEU B O 1
ATOM 7192 N N . PHE B 1 322 ? 20.547 -7.379 11.695 1 98.31 322 PHE B N 1
ATOM 7193 C CA . PHE B 1 322 ? 21.594 -7.891 12.562 1 98.31 322 PHE B CA 1
ATOM 7194 C C . PHE B 1 322 ? 21.031 -8.359 13.898 1 98.31 322 PHE B C 1
ATOM 7196 O O . PHE B 1 322 ? 19.812 -8.367 14.086 1 98.31 322 PHE B O 1
ATOM 7203 N N . GLY B 1 323 ? 21.875 -8.789 14.766 1 97.75 323 GLY B N 1
ATOM 7204 C CA . GLY B 1 323 ? 21.406 -9.219 16.062 1 97.75 323 GLY B CA 1
ATOM 7205 C C . GLY B 1 323 ? 20.25 -10.211 15.992 1 97.75 323 GLY B C 1
ATOM 7206 O O . GLY B 1 323 ? 20.344 -11.211 15.289 1 97.75 323 GLY B O 1
ATOM 7207 N N . ASP B 1 324 ? 19.156 -9.93 16.719 1 97.62 324 ASP B N 1
ATOM 7208 C CA . ASP B 1 324 ? 17.984 -10.797 16.719 1 97.62 324 ASP B CA 1
ATOM 7209 C C . ASP B 1 324 ? 16.766 -10.07 16.156 1 97.62 324 ASP B C 1
ATOM 7211 O O . ASP B 1 324 ? 15.633 -10.305 16.609 1 97.62 324 ASP B O 1
ATOM 7215 N N . ALA B 1 325 ? 17 -9.125 15.289 1 98.31 325 ALA B N 1
ATOM 7216 C CA . ALA B 1 325 ? 15.93 -8.336 14.703 1 98.31 325 ALA B CA 1
ATOM 7217 C C . ALA B 1 325 ? 15.023 -9.211 13.836 1 98.31 325 ALA B C 1
ATOM 7219 O O . ALA B 1 325 ? 15.492 -10.117 13.148 1 98.31 325 ALA B O 1
ATOM 7220 N N . ASN B 1 326 ? 13.711 -8.969 13.883 1 98.56 326 ASN B N 1
ATOM 7221 C CA . ASN B 1 326 ? 12.688 -9.555 13.023 1 98.56 326 ASN B CA 1
ATOM 7222 C C . ASN B 1 326 ? 12 -8.5 12.164 1 98.56 326 ASN B C 1
ATOM 7224 O O . ASN B 1 326 ? 11.555 -7.473 12.672 1 98.56 326 ASN B O 1
ATOM 7228 N N . VAL B 1 327 ? 11.914 -8.773 10.859 1 98.62 327 VAL B N 1
ATOM 7229 C CA . VAL B 1 327 ? 11.297 -7.793 9.969 1 98.62 327 VAL B CA 1
ATOM 7230 C C . VAL B 1 327 ? 10.203 -8.461 9.148 1 98.62 327 VAL B C 1
ATOM 7232 O O . VAL B 1 327 ? 10.391 -9.562 8.625 1 98.62 327 VAL B O 1
ATOM 7235 N N . PHE B 1 328 ? 9.07 -7.828 9.094 1 98.62 328 PHE B N 1
ATOM 7236 C CA . PHE B 1 328 ? 7.93 -8.266 8.297 1 98.62 328 PHE B CA 1
ATOM 7237 C C . PHE B 1 328 ? 7.512 -7.18 7.309 1 98.62 328 PHE B C 1
ATOM 7239 O O . PHE B 1 328 ? 7.027 -6.121 7.715 1 98.62 328 PHE B O 1
ATOM 7246 N N . ILE B 1 329 ? 7.719 -7.434 6.035 1 98.31 329 ILE B N 1
ATOM 7247 C CA . ILE B 1 329 ? 7.305 -6.52 4.977 1 98.31 329 ILE B CA 1
ATOM 7248 C C . ILE B 1 329 ? 6.098 -7.098 4.234 1 98.31 329 ILE B C 1
ATOM 7250 O O . ILE B 1 329 ? 6.133 -8.242 3.787 1 98.31 329 ILE B O 1
ATOM 7254 N N . ASN B 1 330 ? 5.07 -6.312 4.164 1 97 330 ASN B N 1
ATOM 7255 C CA . ASN B 1 330 ? 3.869 -6.77 3.473 1 97 330 ASN B CA 1
ATOM 7256 C C . ASN B 1 330 ? 3.287 -5.676 2.582 1 97 330 ASN B C 1
ATOM 7258 O O . ASN B 1 330 ? 3.383 -4.488 2.904 1 97 330 ASN B O 1
ATOM 7262 N N . GLN B 1 331 ? 2.709 -6.066 1.374 1 96.25 331 GLN B N 1
ATOM 7263 C CA . GLN B 1 331 ? 2.018 -5.172 0.452 1 96.25 331 GLN B CA 1
ATOM 7264 C C . GLN B 1 331 ? 2.865 -3.939 0.143 1 96.25 331 GLN B C 1
ATOM 7266 O O . GLN B 1 331 ? 2.398 -2.807 0.285 1 96.25 331 GLN B O 1
ATOM 7271 N N . SER B 1 332 ? 4.059 -4.195 -0.252 1 98.06 332 SER B N 1
ATOM 7272 C CA . SER B 1 332 ? 4.984 -3.086 -0.463 1 98.06 332 SER B CA 1
ATOM 7273 C C . SER B 1 332 ? 5.598 -3.135 -1.858 1 98.06 332 SER B C 1
ATOM 7275 O O . SER B 1 332 ? 5.488 -4.145 -2.555 1 98.06 332 SER B O 1
ATOM 7277 N N . HIS B 1 333 ? 6.098 -2.02 -2.312 1 98.12 333 HIS B N 1
ATOM 7278 C CA . HIS B 1 333 ? 6.742 -1.828 -3.605 1 98.12 333 HIS B CA 1
ATOM 7279 C C . HIS B 1 333 ? 8.242 -1.6 -3.445 1 98.12 333 HIS B C 1
ATOM 7281 O O . HIS B 1 333 ? 8.664 -0.769 -2.637 1 98.12 333 HIS B O 1
ATOM 7287 N N . MET B 1 334 ? 9.062 -2.299 -4.203 1 97.94 334 MET B N 1
ATOM 7288 C CA . MET B 1 334 ? 10.516 -2.15 -4.125 1 97.94 334 MET B CA 1
ATOM 7289 C C . MET B 1 334 ? 11.117 -1.979 -5.516 1 97.94 334 MET B C 1
ATOM 7291 O O . MET B 1 334 ? 10.773 -2.713 -6.441 1 97.94 334 MET B O 1
ATOM 7295 N N . GLU B 1 335 ? 11.984 -1.004 -5.711 1 96.25 335 GLU B N 1
ATOM 7296 C CA . GLU B 1 335 ? 12.609 -0.773 -7.012 1 96.25 335 GLU B CA 1
ATOM 7297 C C . GLU B 1 335 ? 13.914 0.003 -6.867 1 96.25 335 GLU B C 1
ATOM 7299 O O . GLU B 1 335 ? 14.289 0.406 -5.762 1 96.25 335 GLU B O 1
ATOM 7304 N N . ASN B 1 336 ? 14.703 0.159 -7.992 1 96 336 ASN B N 1
ATOM 7305 C CA . ASN B 1 336 ? 15.992 0.842 -7.992 1 96 336 ASN B CA 1
ATOM 7306 C C . ASN B 1 336 ? 16.078 1.872 -9.117 1 96 336 ASN B C 1
ATOM 7308 O O . ASN B 1 336 ? 17.047 1.878 -9.883 1 96 336 ASN B O 1
ATOM 7312 N N . PRO B 1 337 ? 15.125 2.812 -9.094 1 92.25 337 PRO B N 1
ATOM 7313 C CA . PRO B 1 337 ? 15.18 3.791 -10.18 1 92.25 337 PRO B CA 1
ATOM 7314 C C . PRO B 1 337 ? 16.438 4.652 -10.133 1 92.25 337 PRO B C 1
ATOM 7316 O O . PRO B 1 337 ? 16.781 5.211 -9.086 1 92.25 337 PRO B O 1
ATOM 7319 N N . GLY B 1 338 ? 17.188 4.719 -11.172 1 91.5 338 GLY B N 1
ATOM 7320 C CA . GLY B 1 338 ? 18.312 5.633 -11.328 1 91.5 338 GLY B CA 1
ATOM 7321 C C . GLY B 1 338 ? 19.531 5.207 -10.555 1 91.5 338 GLY B C 1
ATOM 7322 O O . GLY B 1 338 ? 20.5 5.969 -10.445 1 91.5 338 GLY B O 1
ATOM 7323 N N . ARG B 1 339 ? 19.516 4.047 -10.07 1 92.81 339 ARG B N 1
ATOM 7324 C CA . ARG B 1 339 ? 20.656 3.607 -9.266 1 92.81 339 ARG B CA 1
ATOM 7325 C C . ARG B 1 339 ? 21.922 3.566 -10.094 1 92.81 339 ARG B C 1
ATOM 7327 O O . ARG B 1 339 ? 21.953 2.99 -11.18 1 92.81 339 ARG B O 1
ATOM 7334 N N . LYS B 1 340 ? 23 4.172 -9.492 1 90.5 340 LYS B N 1
ATOM 7335 C CA . LYS B 1 340 ? 24.234 4.344 -10.25 1 90.5 340 LYS B CA 1
ATOM 7336 C C . LYS B 1 340 ? 25.281 3.318 -9.828 1 90.5 340 LYS B C 1
ATOM 7338 O O . LYS B 1 340 ? 26.422 3.354 -10.305 1 90.5 340 LYS B O 1
ATOM 7343 N N . THR B 1 341 ? 24.938 2.416 -8.977 1 93.62 341 THR B N 1
ATOM 7344 C CA . THR B 1 341 ? 25.828 1.353 -8.539 1 93.62 341 THR B CA 1
ATOM 7345 C C . THR B 1 341 ? 25.266 -0.018 -8.891 1 93.62 341 THR B C 1
ATOM 7347 O O . THR B 1 341 ? 24.078 -0.138 -9.203 1 93.62 341 THR B O 1
ATOM 7350 N N . THR B 1 342 ? 26.094 -0.974 -8.852 1 95.5 342 THR B N 1
ATOM 7351 C CA . THR B 1 342 ? 25.703 -2.303 -9.305 1 95.5 342 THR B CA 1
ATOM 7352 C C . THR B 1 342 ? 25.125 -3.117 -8.148 1 95.5 342 THR B C 1
ATOM 7354 O O . THR B 1 342 ? 24.531 -4.172 -8.359 1 95.5 342 THR B O 1
ATOM 7357 N N . ASP B 1 343 ? 25.391 -2.604 -6.953 1 96 343 ASP B N 1
ATOM 7358 C CA . ASP B 1 343 ? 24.891 -3.348 -5.801 1 96 343 ASP B CA 1
ATOM 7359 C C . ASP B 1 343 ? 23.5 -2.854 -5.387 1 96 343 ASP B C 1
ATOM 7361 O O . ASP B 1 343 ? 23.25 -1.646 -5.363 1 96 343 ASP B O 1
ATOM 7365 N N . PHE B 1 344 ? 22.609 -3.717 -5.105 1 96.81 344 PHE B N 1
ATOM 7366 C CA . PHE B 1 344 ? 21.297 -3.438 -4.547 1 96.81 344 PHE B CA 1
ATOM 7367 C C . PHE B 1 344 ? 20.688 -4.695 -3.939 1 96.81 344 PHE B C 1
ATOM 7369 O O . PHE B 1 344 ? 20.25 -5.594 -4.664 1 96.81 344 PHE B O 1
ATOM 7376 N N . THR B 1 345 ? 20.703 -4.758 -2.646 1 98.19 345 THR B N 1
ATOM 7377 C CA . THR B 1 345 ? 20.078 -5.832 -1.885 1 98.19 345 THR B CA 1
ATOM 7378 C C . THR B 1 345 ? 18.953 -5.289 -1.008 1 98.19 345 THR B C 1
ATOM 7380 O O . THR B 1 345 ? 19.203 -4.57 -0.041 1 98.19 345 THR B O 1
ATOM 7383 N N . ILE B 1 346 ? 17.766 -5.629 -1.342 1 98.38 346 ILE B N 1
ATOM 7384 C CA . ILE B 1 346 ? 16.594 -5.027 -0.702 1 98.38 346 ILE B CA 1
ATOM 7385 C C . ILE B 1 346 ? 16.578 -5.398 0.778 1 98.38 346 ILE B C 1
ATOM 7387 O O . ILE B 1 346 ? 16.406 -4.535 1.64 1 98.38 346 ILE B O 1
ATOM 7391 N N . VAL B 1 347 ? 16.688 -6.703 1.129 1 98.81 347 VAL B N 1
ATOM 7392 C CA . VAL B 1 347 ? 16.719 -7.191 2.504 1 98.81 347 VAL B CA 1
ATOM 7393 C C . VAL B 1 347 ? 17.922 -8.109 2.693 1 98.81 347 VAL B C 1
ATOM 7395 O O . VAL B 1 347 ? 18.109 -9.062 1.935 1 98.81 347 VAL B O 1
ATOM 7398 N N . SER B 1 348 ? 18.719 -7.859 3.678 1 98.75 348 SER B N 1
ATOM 7399 C CA . SER B 1 348 ? 19.828 -8.734 4.02 1 98.75 348 SER B CA 1
ATOM 7400 C C . SER B 1 348 ? 19.766 -9.164 5.48 1 98.75 348 SER B C 1
ATOM 7402 O O . SER B 1 348 ? 19.641 -8.328 6.375 1 98.75 348 SER B O 1
ATOM 7404 N N . ILE B 1 349 ? 19.812 -10.406 5.691 1 98.62 349 ILE B N 1
ATOM 7405 C CA . ILE B 1 349 ? 19.906 -11.008 7.016 1 98.62 349 ILE B CA 1
ATOM 7406 C C . ILE B 1 349 ? 21.359 -11.344 7.332 1 98.62 349 ILE B C 1
ATOM 7408 O O . ILE B 1 349 ? 21.906 -12.297 6.789 1 98.62 349 ILE B O 1
ATOM 7412 N N . ASN B 1 350 ? 21.875 -10.617 8.266 1 98.62 350 ASN B N 1
ATOM 7413 C CA . ASN B 1 350 ? 23.312 -10.688 8.484 1 98.62 350 ASN B CA 1
ATOM 7414 C C . ASN B 1 350 ? 23.641 -11.289 9.852 1 98.62 350 ASN B C 1
ATOM 7416 O O . ASN B 1 350 ? 24.75 -11.102 10.367 1 98.62 350 ASN B O 1
ATOM 7420 N N . SER B 1 351 ? 22.703 -11.867 10.438 1 98.12 351 SER B N 1
ATOM 7421 C CA . SER B 1 351 ? 22.875 -12.555 11.711 1 98.12 351 SER B CA 1
ATOM 7422 C C . SER B 1 351 ? 22.172 -13.906 11.711 1 98.12 351 SER B C 1
ATOM 7424 O O . SER B 1 351 ? 21.094 -14.055 11.125 1 98.12 351 SER B O 1
ATOM 7426 N N . ILE B 1 352 ? 22.766 -14.914 12.461 1 96.94 352 ILE B N 1
ATOM 7427 C CA . ILE B 1 352 ? 22.203 -16.266 12.516 1 96.94 352 ILE B CA 1
ATOM 7428 C C . ILE B 1 352 ? 20.906 -16.25 13.336 1 96.94 352 ILE B C 1
ATOM 7430 O O . ILE B 1 352 ? 20.125 -17.203 13.289 1 96.94 352 ILE B O 1
ATOM 7434 N N . ASN B 1 353 ? 20.641 -15.102 14 1 96.19 353 ASN B N 1
ATOM 7435 C CA . ASN B 1 353 ? 19.5 -15.047 14.914 1 96.19 353 ASN B CA 1
ATOM 7436 C C . ASN B 1 353 ? 18.375 -14.172 14.359 1 96.19 353 ASN B C 1
ATOM 7438 O O . ASN B 1 353 ? 17.312 -14.047 14.977 1 96.19 353 ASN B O 1
ATOM 7442 N N . SER B 1 354 ? 18.562 -13.508 13.234 1 97.81 354 SER B N 1
ATOM 7443 C CA . SER B 1 354 ? 17.562 -12.602 12.688 1 97.81 354 SER B CA 1
ATOM 7444 C C . SER B 1 354 ? 16.641 -13.32 11.719 1 97.81 354 SER B C 1
ATOM 7446 O O . SER B 1 354 ? 16.938 -14.422 11.266 1 97.81 354 SER B O 1
ATOM 7448 N N . PHE B 1 355 ? 15.469 -12.688 11.508 1 98.38 355 PHE B N 1
ATOM 7449 C CA . PHE B 1 355 ? 14.445 -13.234 10.625 1 98.38 355 PHE B CA 1
ATOM 7450 C C . PHE B 1 355 ? 13.797 -12.133 9.797 1 98.38 355 PHE B C 1
ATOM 7452 O O . PHE B 1 355 ? 13.633 -11 10.266 1 98.38 355 PHE B O 1
ATOM 7459 N N . ALA B 1 356 ? 13.461 -12.5 8.5 1 98.56 356 ALA B N 1
ATOM 7460 C CA . ALA B 1 356 ? 12.672 -11.547 7.723 1 98.56 356 ALA B CA 1
ATOM 7461 C C . ALA B 1 356 ? 11.633 -12.266 6.867 1 98.56 356 ALA B C 1
ATOM 7463 O O . ALA B 1 356 ? 11.781 -13.445 6.555 1 98.56 356 ALA B O 1
ATOM 7464 N N . SER B 1 357 ? 10.594 -11.594 6.598 1 98.44 357 SER B N 1
ATOM 7465 C CA . SER B 1 357 ? 9.625 -12.055 5.613 1 98.44 357 SER B CA 1
ATOM 7466 C C . SER B 1 357 ? 9.203 -10.922 4.68 1 98.44 357 SER B C 1
ATOM 7468 O O . SER B 1 357 ? 9.102 -9.773 5.102 1 98.44 357 SER B O 1
ATOM 7470 N N . VAL B 1 358 ? 9.023 -11.211 3.432 1 98.38 358 VAL B N 1
ATOM 7471 C CA . VAL B 1 358 ? 8.492 -10.32 2.4 1 98.38 358 VAL B CA 1
ATOM 7472 C C . VAL B 1 358 ? 7.316 -11 1.697 1 98.38 358 VAL B C 1
ATOM 7474 O O . VAL B 1 358 ? 7.5 -11.961 0.948 1 98.38 358 VAL B O 1
ATOM 7477 N N . ILE B 1 359 ? 6.098 -10.453 1.912 1 97.44 359 ILE B N 1
ATOM 7478 C CA . ILE B 1 359 ? 4.926 -11.141 1.38 1 97.44 359 ILE B CA 1
ATOM 7479 C C . ILE B 1 359 ? 4.031 -10.148 0.644 1 97.44 359 ILE B C 1
ATOM 7481 O O . ILE B 1 359 ? 4.043 -8.953 0.947 1 97.44 359 ILE B O 1
ATOM 7485 N N . ASP B 1 360 ? 3.279 -10.594 -0.411 1 96.62 360 ASP B N 1
ATOM 7486 C CA . ASP B 1 360 ? 2.268 -9.828 -1.133 1 96.62 360 ASP B CA 1
ATOM 7487 C C . ASP B 1 360 ? 2.85 -8.523 -1.673 1 96.62 360 ASP B C 1
ATOM 7489 O O . ASP B 1 360 ? 2.264 -7.457 -1.488 1 96.62 360 ASP B O 1
ATOM 7493 N N . SER B 1 361 ? 4.027 -8.672 -2.217 1 97.44 361 SER B N 1
ATOM 7494 C CA . SER B 1 361 ? 4.758 -7.461 -2.566 1 97.44 361 SER B CA 1
ATOM 7495 C C . SER B 1 361 ? 5.219 -7.492 -4.02 1 97.44 361 SER B C 1
ATOM 7497 O O . SER B 1 361 ? 5.09 -8.516 -4.695 1 97.44 361 SER B O 1
ATOM 7499 N N . PHE B 1 362 ? 5.645 -6.316 -4.535 1 97.06 362 PHE B N 1
ATOM 7500 C CA . PHE B 1 362 ? 6.062 -6.129 -5.918 1 97.06 362 PHE B CA 1
ATOM 7501 C C . PHE B 1 362 ? 7.492 -5.598 -5.984 1 97.06 362 PHE B C 1
ATOM 7503 O O . PHE B 1 362 ? 7.855 -4.684 -5.238 1 97.06 362 PHE B O 1
ATOM 7510 N N . ILE B 1 363 ? 8.297 -6.238 -6.871 1 96.62 363 ILE B N 1
ATOM 7511 C CA . ILE B 1 363 ? 9.648 -5.762 -7.121 1 96.62 363 ILE B CA 1
ATOM 7512 C C . ILE B 1 363 ? 9.82 -5.457 -8.609 1 96.62 363 ILE B C 1
ATOM 7514 O O . ILE B 1 363 ? 9.414 -6.246 -9.461 1 96.62 363 ILE B O 1
ATOM 7518 N N . PHE B 1 364 ? 10.375 -4.297 -8.859 1 94.88 364 PHE B N 1
ATOM 7519 C CA . PHE B 1 364 ? 10.758 -3.922 -10.211 1 94.88 364 PHE B CA 1
ATOM 7520 C C . PHE B 1 364 ? 12.219 -3.496 -10.266 1 94.88 364 PHE B C 1
ATOM 7522 O O . PHE B 1 364 ? 12.633 -2.598 -9.531 1 94.88 364 PHE B O 1
ATOM 7529 N N . ILE B 1 365 ? 12.984 -4.094 -11.109 1 93.38 365 ILE B N 1
ATOM 7530 C CA . ILE B 1 365 ? 14.352 -3.656 -11.359 1 93.38 365 ILE B CA 1
ATOM 7531 C C . ILE B 1 365 ? 14.398 -2.824 -12.641 1 93.38 365 ILE B C 1
ATOM 7533 O O . ILE B 1 365 ? 13.984 -3.285 -13.703 1 93.38 365 ILE B O 1
ATOM 7537 N N . SER B 1 366 ? 15 -1.652 -12.469 1 91.5 366 SER B N 1
ATOM 7538 C CA . SER B 1 366 ? 15.086 -0.722 -13.594 1 91.5 366 SER B CA 1
ATOM 7539 C C . SER B 1 366 ? 16 -1.261 -14.688 1 91.5 366 SER B C 1
ATOM 7541 O O . SER B 1 366 ? 17.062 -1.831 -14.398 1 91.5 366 SER B O 1
ATOM 7543 N N . PRO B 1 367 ? 15.633 -1.038 -15.961 1 86.81 367 PRO B N 1
ATOM 7544 C CA . PRO B 1 367 ? 16.469 -1.518 -17.062 1 86.81 367 PRO B CA 1
ATOM 7545 C C . PRO B 1 367 ? 17.734 -0.696 -17.25 1 86.81 367 PRO B C 1
ATOM 7547 O O . PRO B 1 367 ? 18.641 -1.113 -17.969 1 86.81 367 PRO B O 1
ATOM 7550 N N . THR B 1 368 ? 17.719 0.569 -16.703 1 83.25 368 THR B N 1
ATOM 7551 C CA . THR B 1 368 ? 18.875 1.46 -16.703 1 83.25 368 THR B CA 1
ATOM 7552 C C . THR B 1 368 ? 19.078 2.088 -15.336 1 83.25 368 THR B C 1
ATOM 7554 O O . THR B 1 368 ? 18.141 2.166 -14.539 1 83.25 368 THR B O 1
ATOM 7557 N N . PRO B 1 369 ? 20.172 2.369 -15.086 1 78.56 369 PRO B N 1
ATOM 7558 C CA . PRO B 1 369 ? 21.359 2.514 -15.938 1 78.56 369 PRO B CA 1
ATOM 7559 C C . PRO B 1 369 ? 22.344 1.364 -15.773 1 78.56 369 PRO B C 1
ATOM 7561 O O . PRO B 1 369 ? 23.172 1.116 -16.672 1 78.56 369 PRO B O 1
ATOM 7564 N N . LYS B 1 370 ? 22.328 0.711 -14.656 1 87.5 370 LYS B N 1
ATOM 7565 C CA . LYS B 1 370 ? 23.375 -0.255 -14.328 1 87.5 370 LYS B CA 1
ATOM 7566 C C . LYS B 1 370 ? 22.781 -1.641 -14.086 1 87.5 370 LYS B C 1
ATOM 7568 O O . LYS B 1 370 ? 21.672 -1.765 -13.547 1 87.5 370 LYS B O 1
ATOM 7573 N N . ILE B 1 371 ? 23.625 -2.588 -14.406 1 93.06 371 ILE B N 1
ATOM 7574 C CA . ILE B 1 371 ? 23.297 -3.969 -14.07 1 93.06 371 ILE B CA 1
ATOM 7575 C C . ILE B 1 371 ? 23.422 -4.172 -12.562 1 93.06 371 ILE B C 1
ATOM 7577 O O . ILE B 1 371 ? 24.422 -3.754 -11.953 1 93.06 371 ILE B O 1
ATOM 7581 N N . ILE B 1 372 ? 22.406 -4.734 -12.016 1 95.12 372 ILE B N 1
ATOM 7582 C CA . ILE B 1 372 ? 22.469 -5.113 -10.602 1 95.12 372 ILE B CA 1
ATOM 7583 C C . ILE B 1 372 ? 23.078 -6.504 -10.469 1 95.12 372 ILE B C 1
ATOM 7585 O O . ILE B 1 372 ? 22.516 -7.488 -10.945 1 95.12 372 ILE B O 1
ATOM 7589 N N . ASN B 1 373 ? 24.234 -6.605 -9.773 1 96.38 373 ASN B N 1
ATOM 7590 C CA . ASN B 1 373 ? 24.953 -7.871 -9.742 1 96.38 373 ASN B CA 1
ATOM 7591 C C . ASN B 1 373 ? 24.969 -8.477 -8.344 1 96.38 373 ASN B C 1
ATOM 7593 O O . ASN B 1 373 ? 25.859 -9.266 -8.008 1 96.38 373 ASN B O 1
ATOM 7597 N N . THR B 1 374 ? 24.078 -8.047 -7.48 1 97.19 374 THR B N 1
ATOM 7598 C CA . THR B 1 374 ? 23.812 -8.672 -6.191 1 97.19 374 THR B CA 1
ATOM 7599 C C . THR B 1 374 ? 22.406 -9.266 -6.152 1 97.19 374 THR B C 1
ATOM 7601 O O . THR B 1 374 ? 21.5 -8.781 -6.832 1 97.19 374 THR B O 1
ATOM 7604 N N . PRO B 1 375 ? 22.328 -10.406 -5.363 1 97.25 375 PRO B N 1
ATOM 7605 C CA . PRO B 1 375 ? 20.953 -10.859 -5.168 1 97.25 375 PRO B CA 1
ATOM 7606 C C . PRO B 1 375 ? 20.094 -9.828 -4.441 1 97.25 375 PRO B C 1
ATOM 7608 O O . PRO B 1 375 ? 20.609 -9.039 -3.646 1 97.25 375 PRO B O 1
ATOM 7611 N N . LEU B 1 376 ? 18.781 -9.836 -4.711 1 97.75 376 LEU B N 1
ATOM 7612 C CA . LEU B 1 376 ? 17.875 -8.867 -4.117 1 97.75 376 LEU B CA 1
ATOM 7613 C C . LEU B 1 376 ? 17.656 -9.164 -2.635 1 97.75 376 LEU B C 1
ATOM 7615 O O . LEU B 1 376 ? 17.281 -8.273 -1.867 1 97.75 376 LEU B O 1
ATOM 7619 N N . PHE B 1 377 ? 17.797 -10.438 -2.262 1 98.56 377 PHE B N 1
ATOM 7620 C CA . PHE B 1 377 ? 17.75 -10.875 -0.87 1 98.56 377 PHE B CA 1
ATOM 7621 C C . PHE B 1 377 ? 19.016 -11.648 -0.504 1 98.56 377 PHE B C 1
ATOM 7623 O O . PHE B 1 377 ? 19.625 -12.281 -1.364 1 98.56 377 PHE B O 1
ATOM 7630 N N . TYR B 1 378 ? 19.344 -11.594 0.772 1 98.31 378 TYR B N 1
ATOM 7631 C CA . TYR B 1 378 ? 20.547 -12.281 1.231 1 98.31 378 TYR B CA 1
ATOM 7632 C C . TYR B 1 378 ? 20.344 -12.844 2.631 1 98.31 378 TYR B C 1
ATOM 7634 O O . TYR B 1 378 ? 19.797 -12.18 3.508 1 98.31 378 TYR B O 1
ATOM 7642 N N . VAL B 1 379 ? 20.734 -14.102 2.85 1 97.94 379 VAL B N 1
ATOM 7643 C CA . VAL B 1 379 ? 20.719 -14.734 4.164 1 97.94 379 VAL B CA 1
ATOM 7644 C C . VAL B 1 379 ? 22.094 -15.32 4.477 1 97.94 379 VAL B C 1
ATOM 7646 O O . VAL B 1 379 ? 22.609 -16.156 3.73 1 97.94 379 VAL B O 1
ATOM 7649 N N . ILE B 1 380 ? 22.578 -14.945 5.582 1 97.44 380 ILE B N 1
ATOM 7650 C CA . ILE B 1 380 ? 23.922 -15.375 5.965 1 97.44 380 ILE B CA 1
ATOM 7651 C C . ILE B 1 380 ? 23.922 -16.875 6.258 1 97.44 380 ILE B C 1
ATOM 7653 O O . ILE B 1 380 ? 22.891 -17.438 6.641 1 97.44 380 ILE B O 1
ATOM 7657 N N . SER B 1 381 ? 25.156 -17.484 6.102 1 94.19 381 SER B N 1
ATOM 7658 C CA . SER B 1 381 ? 25.312 -18.906 6.379 1 94.19 381 SER B CA 1
ATOM 7659 C C . SER B 1 381 ? 24.953 -19.234 7.82 1 94.19 381 SER B C 1
ATOM 7661 O O . SER B 1 381 ? 25.234 -18.453 8.734 1 94.19 381 SER B O 1
ATOM 7663 N N . ASP B 1 382 ? 24.375 -20.391 8.055 1 92.81 382 ASP B N 1
ATOM 7664 C CA . ASP B 1 382 ? 24.062 -20.969 9.352 1 92.81 382 ASP B CA 1
ATOM 7665 C C . ASP B 1 382 ? 22.828 -20.297 9.961 1 92.81 382 ASP B C 1
ATOM 7667 O O . ASP B 1 382 ? 22.391 -20.672 11.062 1 92.81 382 ASP B O 1
ATOM 7671 N N . ASN B 1 383 ? 22.297 -19.312 9.305 1 95.62 383 ASN B N 1
ATOM 7672 C CA . ASN B 1 383 ? 21 -18.812 9.75 1 95.62 383 ASN B CA 1
ATOM 7673 C C . ASN B 1 383 ? 19.875 -19.797 9.438 1 95.62 383 ASN B C 1
ATOM 7675 O O . ASN B 1 383 ? 19.578 -20.062 8.273 1 95.62 383 ASN B O 1
ATOM 7679 N N . GLU B 1 384 ? 19.109 -20.266 10.531 1 91.5 384 GLU B N 1
ATOM 7680 C CA . GLU B 1 384 ? 18.047 -21.25 10.375 1 91.5 384 GLU B CA 1
ATOM 7681 C C . GLU B 1 384 ? 16.672 -20.594 10.516 1 91.5 384 GLU B C 1
ATOM 7683 O O . GLU B 1 384 ? 15.656 -21.219 10.203 1 91.5 384 GLU B O 1
ATOM 7688 N N . ASN B 1 385 ? 16.641 -19.328 11.055 1 91.81 385 ASN B N 1
ATOM 7689 C CA . ASN B 1 385 ? 15.375 -18.609 11.086 1 91.81 385 ASN B CA 1
ATOM 7690 C C . ASN B 1 385 ? 14.906 -18.219 9.688 1 91.81 385 ASN B C 1
ATOM 7692 O O . ASN B 1 385 ? 13.75 -18.438 9.328 1 91.81 385 ASN B O 1
ATOM 7696 N N . GLY B 1 386 ? 15.859 -17.672 8.93 1 93.94 386 GLY B N 1
ATOM 7697 C CA . GLY B 1 386 ? 15.781 -17.609 7.48 1 93.94 386 GLY B CA 1
ATOM 7698 C C . GLY B 1 386 ? 14.93 -16.469 6.977 1 93.94 386 GLY B C 1
ATOM 7699 O O . GLY B 1 386 ? 14.688 -15.492 7.699 1 93.94 386 GLY B O 1
ATOM 7700 N N . LEU B 1 387 ? 14.711 -16.469 5.699 1 97.56 387 LEU B N 1
ATOM 7701 C CA . LEU B 1 387 ? 13.883 -15.555 4.926 1 97.56 387 LEU B CA 1
ATOM 7702 C C . LEU B 1 387 ? 12.656 -16.266 4.363 1 97.56 387 LEU B C 1
ATOM 7704 O O . LEU B 1 387 ? 12.781 -17.359 3.799 1 97.56 387 LEU B O 1
ATOM 7708 N N . TYR B 1 388 ? 11.539 -15.711 4.652 1 97.69 388 TYR B N 1
ATOM 7709 C CA . TYR B 1 388 ? 10.297 -16.203 4.07 1 97.69 388 TYR B CA 1
ATOM 7710 C C . TYR B 1 388 ? 9.758 -15.234 3.029 1 97.69 388 TYR B C 1
ATOM 7712 O O . TYR B 1 388 ? 9.523 -14.062 3.33 1 97.69 388 TYR B O 1
ATOM 7720 N N . VAL B 1 389 ? 9.625 -15.719 1.757 1 96.69 389 VAL B N 1
ATOM 7721 C CA . VAL B 1 389 ? 9.039 -14.914 0.691 1 96.69 389 VAL B CA 1
ATOM 7722 C C . VAL B 1 389 ? 7.785 -15.602 0.156 1 96.69 389 VAL B C 1
ATOM 7724 O O . VAL B 1 389 ? 7.82 -16.781 -0.207 1 96.69 389 VAL B O 1
ATOM 7727 N N . ARG B 1 390 ? 6.684 -14.82 0.1 1 95.69 390 ARG B N 1
ATOM 7728 C CA . ARG B 1 390 ? 5.445 -15.391 -0.418 1 95.69 390 ARG B CA 1
ATOM 7729 C C . ARG B 1 390 ? 4.688 -14.383 -1.271 1 95.69 390 ARG B C 1
ATOM 7731 O O . ARG B 1 390 ? 4.566 -13.211 -0.9 1 95.69 390 ARG B O 1
ATOM 7738 N N . ASN B 1 391 ? 4.105 -14.898 -2.418 1 95.31 391 ASN B N 1
ATOM 7739 C CA . ASN B 1 391 ? 3.291 -14.078 -3.307 1 95.31 391 ASN B CA 1
ATOM 7740 C C . ASN B 1 391 ? 4.023 -12.805 -3.729 1 95.31 391 ASN B C 1
ATOM 7742 O O . ASN B 1 391 ? 3.523 -11.703 -3.523 1 95.31 391 ASN B O 1
ATOM 7746 N N . LEU B 1 392 ? 5.176 -13.086 -4.242 1 94.88 392 LEU B N 1
ATOM 7747 C CA . LEU B 1 392 ? 6.008 -11.992 -4.742 1 94.88 392 LEU B CA 1
ATOM 7748 C C . LEU B 1 392 ? 5.918 -11.898 -6.262 1 94.88 392 LEU B C 1
ATOM 7750 O O . LEU B 1 392 ? 6.109 -12.891 -6.965 1 94.88 392 LEU B O 1
ATOM 7754 N N . ARG B 1 393 ? 5.52 -10.742 -6.785 1 94.25 393 ARG B N 1
ATOM 7755 C CA . ARG B 1 393 ? 5.625 -10.43 -8.203 1 94.25 393 ARG B CA 1
ATOM 7756 C C . ARG B 1 393 ? 6.934 -9.703 -8.508 1 94.25 393 ARG B C 1
ATOM 7758 O O . ARG B 1 393 ? 7.16 -8.586 -8.031 1 94.25 393 ARG B O 1
ATOM 7765 N N . PHE B 1 394 ? 7.789 -10.383 -9.242 1 92.81 394 PHE B N 1
ATOM 7766 C CA . PHE B 1 394 ? 9.078 -9.805 -9.602 1 92.81 394 PHE B CA 1
ATOM 7767 C C . PHE B 1 394 ? 9.148 -9.523 -11.094 1 92.81 394 PHE B C 1
ATOM 7769 O O . PHE B 1 394 ? 9.148 -10.453 -11.906 1 92.81 394 PHE B O 1
ATOM 7776 N N . GLN B 1 395 ? 9.141 -8.297 -11.398 1 89.62 395 GLN B N 1
ATOM 7777 C CA . GLN B 1 395 ? 9.398 -7.891 -12.781 1 89.62 395 GLN B CA 1
ATOM 7778 C C . GLN B 1 395 ? 10.891 -7.688 -13.023 1 89.62 395 GLN B C 1
ATOM 7780 O O . GLN B 1 395 ? 11.398 -6.57 -12.914 1 89.62 395 GLN B O 1
ATOM 7785 N N . ALA B 1 396 ? 11.461 -8.75 -13.469 1 85.94 396 ALA B N 1
ATOM 7786 C CA . ALA B 1 396 ? 12.898 -8.734 -13.734 1 85.94 396 ALA B CA 1
ATOM 7787 C C . ALA B 1 396 ? 13.188 -8.133 -15.109 1 85.94 396 ALA B C 1
ATOM 7789 O O . ALA B 1 396 ? 12.359 -8.203 -16.016 1 85.94 396 ALA B O 1
ATOM 7790 N N . THR B 1 397 ? 14.336 -7.461 -15.172 1 85.38 397 THR B N 1
ATOM 7791 C CA . THR B 1 397 ? 14.852 -6.969 -16.453 1 85.38 397 THR B CA 1
ATOM 7792 C C . THR B 1 397 ? 16.219 -7.555 -16.734 1 85.38 397 THR B C 1
ATOM 7794 O O . THR B 1 397 ? 16.766 -8.328 -15.938 1 85.38 397 THR B O 1
ATOM 7797 N N . GLU B 1 398 ? 16.797 -7.25 -17.906 1 84.12 398 GLU B N 1
ATOM 7798 C CA . GLU B 1 398 ? 18.125 -7.715 -18.297 1 84.12 398 GLU B CA 1
ATOM 7799 C C . GLU B 1 398 ? 19.203 -7.129 -17.391 1 84.12 398 GLU B C 1
ATOM 7801 O O . GLU B 1 398 ? 20.328 -7.637 -17.344 1 84.12 398 GLU B O 1
ATOM 7806 N N . ASN B 1 399 ? 18.797 -6.168 -16.625 1 89.38 399 ASN B N 1
ATOM 7807 C CA . ASN B 1 399 ? 19.75 -5.48 -15.766 1 89.38 399 ASN B CA 1
ATOM 7808 C C . ASN B 1 399 ? 19.875 -6.168 -14.406 1 89.38 399 ASN B C 1
ATOM 7810 O O . ASN B 1 399 ? 20.484 -5.621 -13.484 1 89.38 399 ASN B O 1
ATOM 7814 N N . TYR B 1 400 ? 19.281 -7.305 -14.297 1 92.69 400 TYR B N 1
ATOM 7815 C CA . TYR B 1 400 ? 19.453 -8.094 -13.078 1 92.69 400 TYR B CA 1
ATOM 7816 C C . TYR B 1 400 ? 20.281 -9.336 -13.352 1 92.69 400 TYR B C 1
ATOM 7818 O O . TYR B 1 400 ? 19.844 -10.25 -14.062 1 92.69 400 TYR B O 1
ATOM 7826 N N . ASN B 1 401 ? 21.484 -9.383 -12.695 1 93.5 401 ASN B N 1
ATOM 7827 C CA . ASN B 1 401 ? 22.359 -10.531 -12.945 1 93.5 401 ASN B CA 1
ATOM 7828 C C . ASN B 1 401 ? 23.359 -10.719 -11.812 1 93.5 401 ASN B C 1
ATOM 7830 O O . ASN B 1 401 ? 24.562 -10.477 -11.992 1 93.5 401 ASN B O 1
ATOM 7834 N N . PRO B 1 402 ? 22.953 -11.297 -10.773 1 94.75 402 PRO B N 1
ATOM 7835 C CA . PRO B 1 402 ? 23.859 -11.531 -9.648 1 94.75 402 PRO B CA 1
ATOM 7836 C C . PRO B 1 402 ? 24.953 -12.539 -9.977 1 94.75 402 PRO B C 1
ATOM 7838 O O . PRO B 1 402 ? 25.922 -12.68 -9.219 1 94.75 402 PRO B O 1
ATOM 7841 N N . SER B 1 403 ? 24.891 -13.273 -11.031 1 92.69 403 SER B N 1
ATOM 7842 C CA . SER B 1 403 ? 25.953 -14.195 -11.422 1 92.69 403 SER B CA 1
ATOM 7843 C C . SER B 1 403 ? 27.234 -13.453 -11.797 1 92.69 403 SER B C 1
ATOM 7845 O O . SER B 1 403 ? 28.312 -14.047 -11.852 1 92.69 403 SER B O 1
ATOM 7847 N N . LYS B 1 404 ? 27.109 -12.234 -12.086 1 92.44 404 LYS B N 1
ATOM 7848 C CA . LYS B 1 404 ? 28.266 -11.414 -12.445 1 92.44 404 LYS B CA 1
ATOM 7849 C C . LYS B 1 404 ? 28.938 -10.828 -11.203 1 92.44 404 LYS B C 1
ATOM 7851 O O . LYS B 1 404 ? 29.969 -10.164 -11.305 1 92.44 404 LYS B O 1
ATOM 7856 N N . GLY B 1 405 ? 28.297 -11.039 -10.109 1 92.31 405 GLY B N 1
ATOM 7857 C CA . GLY B 1 405 ? 28.859 -10.594 -8.852 1 92.31 405 GLY B CA 1
ATOM 7858 C C . GLY B 1 405 ? 29.484 -11.727 -8.055 1 92.31 405 GLY B C 1
ATOM 7859 O O . GLY B 1 405 ? 29.906 -12.734 -8.617 1 92.31 405 GLY B O 1
ATOM 7860 N N . THR B 1 406 ? 29.547 -11.531 -6.773 1 89.88 406 THR B N 1
ATOM 7861 C CA . THR B 1 406 ? 30.25 -12.469 -5.906 1 89.88 406 THR B CA 1
ATOM 7862 C C . THR B 1 406 ? 29.391 -13.719 -5.656 1 89.88 406 THR B C 1
ATOM 7864 O O . THR B 1 406 ? 29.906 -14.734 -5.176 1 89.88 406 THR B O 1
ATOM 7867 N N . GLU B 1 407 ? 28.172 -13.648 -5.98 1 89.81 407 GLU B N 1
ATOM 7868 C CA . GLU B 1 407 ? 27.281 -14.781 -5.73 1 89.81 407 GLU B CA 1
ATOM 7869 C C . GLU B 1 407 ? 27.547 -15.922 -6.715 1 89.81 407 GLU B C 1
ATOM 7871 O O . GLU B 1 407 ? 27.266 -17.078 -6.422 1 89.81 407 GLU B O 1
ATOM 7876 N N . ASN B 1 408 ? 28 -15.578 -7.895 1 90.12 408 ASN B N 1
ATOM 7877 C CA . ASN B 1 408 ? 28.297 -16.531 -8.961 1 90.12 408 ASN B CA 1
ATOM 7878 C C . ASN B 1 408 ? 27.078 -17.422 -9.266 1 90.12 408 ASN B C 1
ATOM 7880 O O . ASN B 1 408 ? 27.219 -18.625 -9.43 1 90.12 408 ASN B O 1
ATOM 7884 N N . ALA B 1 409 ? 25.969 -16.906 -9.172 1 93.31 409 ALA B N 1
ATOM 7885 C CA . ALA B 1 409 ? 24.703 -17.531 -9.523 1 93.31 409 ALA B CA 1
ATOM 7886 C C . ALA B 1 409 ? 23.625 -16.484 -9.766 1 93.31 409 ALA B C 1
ATOM 7888 O O . ALA B 1 409 ? 23.578 -15.461 -9.078 1 93.31 409 ALA B O 1
ATOM 7889 N N . LEU B 1 410 ? 22.859 -16.734 -10.75 1 94.56 410 LEU B N 1
ATOM 7890 C CA . LEU B 1 410 ? 21.703 -15.867 -10.969 1 94.56 410 LEU B CA 1
ATOM 7891 C C . LEU B 1 410 ? 20.516 -16.312 -10.117 1 94.56 410 LEU B C 1
ATOM 7893 O O . LEU B 1 410 ? 19.703 -17.125 -10.555 1 94.56 410 LEU B O 1
ATOM 7897 N N . VAL B 1 411 ? 20.484 -15.75 -8.898 1 95.44 411 VAL B N 1
ATOM 7898 C CA . VAL B 1 411 ? 19.484 -16.156 -7.918 1 95.44 411 VAL B CA 1
ATOM 7899 C C . VAL B 1 411 ? 18.766 -14.93 -7.355 1 95.44 411 VAL B C 1
ATOM 7901 O O . VAL B 1 411 ? 19.312 -13.828 -7.391 1 95.44 411 VAL B O 1
ATOM 7904 N N . LEU B 1 412 ? 17.547 -15.141 -6.914 1 96 412 LEU B N 1
ATOM 7905 C CA . LEU B 1 412 ? 16.812 -14.102 -6.211 1 96 412 LEU B CA 1
ATOM 7906 C C . LEU B 1 412 ? 17.328 -13.922 -4.793 1 96 412 LEU B C 1
ATOM 7908 O O . LEU B 1 412 ? 17.422 -12.789 -4.297 1 96 412 LEU B O 1
ATOM 7912 N N . VAL B 1 413 ? 17.594 -15.031 -4.098 1 97.56 413 VAL B N 1
ATOM 7913 C CA . VAL B 1 413 ? 18.109 -15.023 -2.729 1 97.56 413 VAL B CA 1
ATOM 7914 C C . VAL B 1 413 ? 19.531 -15.578 -2.709 1 97.56 413 VAL B C 1
ATOM 7916 O O . VAL B 1 413 ? 19.766 -16.734 -3.082 1 97.56 413 VAL B O 1
ATOM 7919 N N . GLY B 1 414 ? 20.438 -14.766 -2.27 1 96.5 414 GLY B N 1
ATOM 7920 C CA . GLY B 1 414 ? 21.828 -15.188 -2.115 1 96.5 414 GLY B CA 1
ATOM 7921 C C . GLY B 1 414 ? 22.156 -15.617 -0.702 1 96.5 414 GLY B C 1
ATOM 7922 O O . GLY B 1 414 ? 21.297 -15.594 0.182 1 96.5 414 GLY B O 1
ATOM 7923 N N . GLY B 1 415 ? 23.406 -15.992 -0.51 1 94.44 415 GLY B N 1
ATOM 7924 C CA . GLY B 1 415 ? 23.859 -16.516 0.768 1 94.44 415 GLY B CA 1
ATOM 7925 C C . GLY B 1 415 ? 23.547 -17.984 0.958 1 94.44 415 GLY B C 1
ATOM 7926 O O . GLY B 1 415 ? 22.938 -18.609 0.091 1 94.44 415 GLY B O 1
ATOM 7927 N N . ASP B 1 416 ? 23.984 -18.547 2.07 1 91.94 416 ASP B N 1
ATOM 7928 C CA . ASP B 1 416 ? 23.844 -19.984 2.285 1 91.94 416 ASP B CA 1
ATOM 7929 C C . ASP B 1 416 ? 22.875 -20.281 3.434 1 91.94 416 ASP B C 1
ATOM 7931 O O . ASP B 1 416 ? 22.812 -21.406 3.922 1 91.94 416 ASP B O 1
ATOM 7935 N N . GLY B 1 417 ? 22.234 -19.156 3.854 1 93.56 417 GLY B N 1
ATOM 7936 C CA . GLY B 1 417 ? 21.25 -19.359 4.91 1 93.56 417 GLY B CA 1
ATOM 7937 C C . GLY B 1 417 ? 19.922 -19.875 4.398 1 93.56 417 GLY B C 1
ATOM 7938 O O . GLY B 1 417 ? 19.719 -19.984 3.186 1 93.56 417 GLY B O 1
ATOM 7939 N N . LYS B 1 418 ? 19.062 -20.172 5.285 1 93.62 418 LYS B N 1
ATOM 7940 C CA . LYS B 1 418 ? 17.766 -20.781 4.949 1 93.62 418 LYS B CA 1
ATOM 7941 C C . LYS B 1 418 ? 16.812 -19.75 4.367 1 93.62 418 LYS B C 1
ATOM 7943 O O . LYS B 1 418 ? 16.75 -18.609 4.84 1 93.62 418 LYS B O 1
ATOM 7948 N N . SER B 1 419 ? 16.172 -20.141 3.287 1 95.06 419 SER B N 1
ATOM 7949 C CA . SER B 1 419 ? 15.109 -19.312 2.729 1 95.06 419 SER B CA 1
ATOM 7950 C C . SER B 1 419 ? 13.992 -20.172 2.148 1 95.06 419 SER B C 1
ATOM 7952 O O . SER B 1 419 ? 14.25 -21.234 1.578 1 95.06 419 SER B O 1
ATOM 7954 N N . TYR B 1 420 ? 12.789 -19.766 2.422 1 93.69 420 TYR B N 1
ATOM 7955 C CA . TYR B 1 420 ? 11.602 -20.438 1.914 1 93.69 420 TYR B CA 1
ATOM 7956 C C . TYR B 1 420 ? 10.781 -19.484 1.034 1 93.69 420 TYR B C 1
ATOM 7958 O O . TYR B 1 420 ? 10.32 -18.438 1.493 1 93.69 420 TYR B O 1
ATOM 7966 N N . LEU B 1 421 ? 10.656 -19.875 -0.227 1 93.5 421 LEU B N 1
ATOM 7967 C CA . LEU B 1 421 ? 9.938 -19.062 -1.194 1 93.5 421 LEU B CA 1
ATOM 7968 C C . LEU B 1 421 ? 8.727 -19.797 -1.746 1 93.5 421 LEU B C 1
ATOM 7970 O O . LEU B 1 421 ? 8.844 -20.922 -2.217 1 93.5 421 LEU B O 1
ATOM 7974 N N . GLU B 1 422 ? 7.59 -19.094 -1.634 1 88.88 422 GLU B N 1
ATOM 7975 C CA . GLU B 1 422 ? 6.336 -19.641 -2.15 1 88.88 422 GLU B CA 1
ATOM 7976 C C . GLU B 1 422 ? 5.641 -18.641 -3.076 1 88.88 422 GLU B C 1
ATOM 7978 O O . GLU B 1 422 ? 5.484 -17.469 -2.73 1 88.88 422 GLU B O 1
ATOM 7983 N N . ASN B 1 423 ? 5.203 -19.172 -4.266 1 89.12 423 ASN B N 1
ATOM 7984 C CA . ASN B 1 423 ? 4.441 -18.375 -5.223 1 89.12 423 ASN B CA 1
ATOM 7985 C C . ASN B 1 423 ? 5.203 -17.125 -5.645 1 89.12 423 ASN B C 1
ATOM 7987 O O . ASN B 1 423 ? 4.688 -16.016 -5.523 1 89.12 423 ASN B O 1
ATOM 7991 N N . VAL B 1 424 ? 6.34 -17.359 -6.035 1 90.12 424 VAL B N 1
ATOM 7992 C CA . VAL B 1 424 ? 7.133 -16.281 -6.625 1 90.12 424 VAL B CA 1
ATOM 7993 C C . VAL B 1 424 ? 6.93 -16.25 -8.141 1 90.12 424 VAL B C 1
ATOM 7995 O O . VAL B 1 424 ? 7.18 -17.25 -8.82 1 90.12 424 VAL B O 1
ATOM 7998 N N . ARG B 1 425 ? 6.441 -15.117 -8.641 1 89 425 ARG B N 1
ATOM 7999 C CA . ARG B 1 425 ? 6.176 -14.969 -10.07 1 89 425 ARG B CA 1
ATOM 8000 C C . ARG B 1 425 ? 7.156 -13.992 -10.711 1 89 425 ARG B C 1
ATOM 8002 O O . ARG B 1 425 ? 7.145 -12.797 -10.398 1 89 425 ARG B O 1
ATOM 8009 N N . VAL B 1 426 ? 7.883 -14.5 -11.586 1 87.19 426 VAL B N 1
ATOM 8010 C CA . VAL B 1 426 ? 8.898 -13.703 -12.258 1 87.19 426 VAL B CA 1
ATOM 8011 C C . VAL B 1 426 ? 8.469 -13.445 -13.703 1 87.19 426 VAL B C 1
ATOM 8013 O O . VAL B 1 426 ? 8.008 -14.359 -14.391 1 87.19 426 VAL B O 1
ATOM 8016 N N . SER B 1 427 ? 8.523 -12.156 -14.031 1 78.31 427 SER B N 1
ATOM 8017 C CA . SER B 1 427 ? 8.258 -11.859 -15.438 1 78.31 427 SER B CA 1
ATOM 8018 C C . SER B 1 427 ? 9.359 -12.414 -16.328 1 78.31 427 SER B C 1
ATOM 8020 O O . SER B 1 427 ? 10.539 -12.133 -16.125 1 78.31 427 SER B O 1
ATOM 8022 N N . LEU B 1 428 ? 9.016 -13.258 -17.156 1 66.25 428 LEU B N 1
ATOM 8023 C CA . LEU B 1 428 ? 9.969 -13.953 -18 1 66.25 428 LEU B CA 1
ATOM 8024 C C . LEU B 1 428 ? 10.047 -13.297 -19.375 1 66.25 428 LEU B C 1
ATOM 8026 O O . LEU B 1 428 ? 10.273 -13.969 -20.391 1 66.25 428 LEU B O 1
ATOM 8030 N N . ASN B 1 429 ? 9.922 -11.969 -19.172 1 58.47 429 ASN B N 1
ATOM 8031 C CA . ASN B 1 429 ? 10.102 -11.32 -20.469 1 58.47 429 ASN B CA 1
ATOM 8032 C C . ASN B 1 429 ? 11.484 -11.594 -21.047 1 58.47 429 ASN B C 1
ATOM 8034 O O . ASN B 1 429 ? 12.484 -11.516 -20.328 1 58.47 429 ASN B O 1
ATOM 8038 N N . ASN B 1 430 ? 11.609 -12.367 -22.141 1 55.28 430 ASN B N 1
ATOM 8039 C CA . ASN B 1 430 ? 12.812 -12.672 -22.906 1 55.28 430 ASN B CA 1
ATOM 8040 C C . ASN B 1 430 ? 13.547 -13.883 -22.344 1 55.28 430 ASN B C 1
ATOM 8042 O O . ASN B 1 430 ? 14.781 -13.938 -22.359 1 55.28 430 ASN B O 1
ATOM 8046 N N . LYS B 1 431 ? 12.852 -14.68 -21.562 1 65.56 431 LYS B N 1
ATOM 8047 C CA . LYS B 1 431 ? 13.406 -15.945 -21.094 1 65.56 431 LYS B CA 1
ATOM 8048 C C . LYS B 1 431 ? 14.43 -15.727 -19.984 1 65.56 431 LYS B C 1
ATOM 8050 O O . LYS B 1 431 ? 15.5 -16.344 -19.984 1 65.56 431 LYS B O 1
ATOM 8055 N N . SER B 1 432 ? 14.062 -14.719 -19.219 1 74 432 SER B N 1
ATOM 8056 C CA . SER B 1 432 ? 14.961 -14.359 -18.125 1 74 432 SER B CA 1
ATOM 8057 C C . SER B 1 432 ? 14.781 -15.297 -16.938 1 74 432 SER B C 1
ATOM 8059 O O . SER B 1 432 ? 14.539 -14.844 -15.812 1 74 432 SER B O 1
ATOM 8061 N N . TYR B 1 433 ? 15.133 -16.531 -17.156 1 87.06 433 TYR B N 1
ATOM 8062 C CA . TYR B 1 433 ? 15.008 -17.562 -16.125 1 87.06 433 TYR B CA 1
ATOM 8063 C C . TYR B 1 433 ? 16.047 -17.359 -15.031 1 87.06 433 TYR B C 1
ATOM 8065 O O . TYR B 1 433 ? 17.203 -17.016 -15.32 1 87.06 433 TYR B O 1
ATOM 8073 N N . LEU B 1 434 ? 15.617 -17.453 -13.836 1 91.5 434 LEU B N 1
ATOM 8074 C CA . LEU B 1 434 ? 16.516 -17.375 -12.695 1 91.5 434 LEU B CA 1
ATOM 8075 C C . LEU B 1 434 ? 16.172 -18.438 -11.656 1 91.5 434 LEU B C 1
ATOM 8077 O O . LEU B 1 434 ? 15.086 -19.016 -11.703 1 91.5 434 LEU B O 1
ATOM 8081 N N . ALA B 1 435 ? 17.141 -18.75 -10.836 1 93.56 435 ALA B N 1
ATOM 8082 C CA . ALA B 1 435 ? 16.875 -19.625 -9.695 1 93.56 435 ALA B CA 1
ATOM 8083 C C . ALA B 1 435 ? 16.422 -18.812 -8.484 1 93.56 435 ALA B C 1
ATOM 8085 O O . ALA B 1 435 ? 16.703 -17.609 -8.383 1 93.56 435 ALA B O 1
ATOM 8086 N N . LEU B 1 436 ? 15.695 -19.469 -7.637 1 94.06 436 LEU B N 1
ATOM 8087 C CA . LEU B 1 436 ? 15.18 -18.781 -6.461 1 94.06 436 LEU B CA 1
ATOM 8088 C C . LEU B 1 436 ? 16.266 -18.609 -5.406 1 94.06 436 LEU B C 1
ATOM 8090 O O . LEU B 1 436 ? 16.484 -17.516 -4.895 1 94.06 436 LEU B O 1
ATOM 8094 N N . ASN B 1 437 ? 16.891 -19.672 -5.047 1 94.12 437 ASN B N 1
ATOM 8095 C CA . ASN B 1 437 ? 17.984 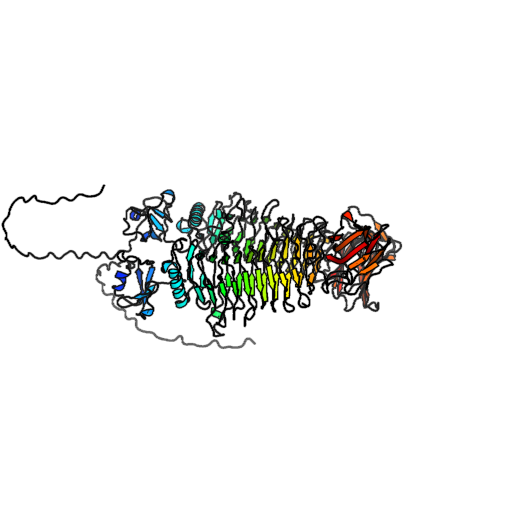-19.656 -4.082 1 94.12 437 ASN B CA 1
ATOM 8096 C C . ASN B 1 437 ? 18.984 -20.781 -4.371 1 94.12 437 ASN B C 1
ATOM 8098 O O . ASN B 1 437 ? 18.844 -21.516 -5.348 1 94.12 437 ASN B O 1
ATOM 8102 N N . LYS B 1 438 ? 19.984 -20.922 -3.545 1 88.62 438 LYS B N 1
ATOM 8103 C CA . LYS B 1 438 ? 21.031 -21.906 -3.809 1 88.62 438 LYS B CA 1
ATOM 8104 C C . LYS B 1 438 ? 20.844 -23.141 -2.945 1 88.62 438 LYS B C 1
ATOM 8106 O O . LYS B 1 438 ? 21.5 -24.172 -3.176 1 88.62 438 LYS B O 1
ATOM 8111 N N . ASN B 1 439 ? 19.953 -23.078 -1.998 1 80.69 439 ASN B N 1
ATOM 8112 C CA . ASN B 1 439 ? 20.016 -24.094 -0.956 1 80.69 439 ASN B CA 1
ATOM 8113 C C . ASN B 1 439 ? 18.766 -24.984 -0.969 1 80.69 439 ASN B C 1
ATOM 8115 O O . ASN B 1 439 ? 18.875 -26.203 -0.82 1 80.69 439 ASN B O 1
ATOM 8119 N N . ASP B 1 440 ? 17.656 -24.422 -1.057 1 78.31 440 ASP B N 1
ATOM 8120 C CA . ASP B 1 440 ? 16.469 -25.141 -0.592 1 78.31 440 ASP B CA 1
ATOM 8121 C C . ASP B 1 440 ? 15.43 -25.266 -1.702 1 78.31 440 ASP B C 1
ATOM 8123 O O . ASP B 1 440 ? 14.484 -26.062 -1.588 1 78.31 440 ASP B O 1
ATOM 8127 N N . SER B 1 441 ? 15.609 -24.672 -2.797 1 83.12 441 SER B N 1
ATOM 8128 C CA . SER B 1 441 ? 14.484 -24.578 -3.717 1 83.12 441 SER B CA 1
ATOM 8129 C C . SER B 1 441 ? 14.703 -25.453 -4.945 1 83.12 441 SER B C 1
ATOM 8131 O O . SER B 1 441 ? 13.758 -25.75 -5.684 1 83.12 441 SER B O 1
ATOM 8133 N N . SER B 1 442 ? 15.914 -25.906 -5.156 1 89.06 442 SER B N 1
ATOM 8134 C CA . SER B 1 442 ? 16.188 -26.672 -6.371 1 89.06 442 SER B CA 1
ATOM 8135 C C . SER B 1 442 ? 15.523 -28.047 -6.328 1 89.06 442 SER B C 1
ATOM 8137 O O . SER B 1 442 ? 15.523 -28.703 -5.293 1 89.06 442 SER B O 1
ATOM 8139 N N . VAL B 1 443 ? 14.961 -28.438 -7.434 1 90.56 443 VAL B N 1
ATOM 8140 C CA . VAL B 1 443 ? 14.359 -29.75 -7.531 1 90.56 443 VAL B CA 1
ATOM 8141 C C . VAL B 1 443 ? 15.445 -30.812 -7.68 1 90.56 443 VAL B C 1
ATOM 8143 O O . VAL B 1 443 ? 15.203 -32 -7.453 1 90.56 443 VAL B O 1
ATOM 8146 N N . LEU B 1 444 ? 16.672 -30.375 -8.094 1 92.5 444 LEU B N 1
ATOM 8147 C CA . LEU B 1 444 ? 17.797 -31.297 -8.219 1 92.5 444 LEU B CA 1
ATOM 8148 C C . LEU B 1 444 ? 18.453 -31.531 -6.859 1 92.5 444 LEU B C 1
ATOM 8150 O O . LEU B 1 444 ? 18.484 -30.641 -6.016 1 92.5 444 LEU B O 1
ATOM 8154 N N . MET B 1 445 ? 18.891 -32.688 -6.715 1 90.56 445 MET B N 1
ATOM 8155 C CA . MET B 1 445 ? 19.609 -33.031 -5.496 1 90.56 445 MET B CA 1
ATOM 8156 C C . MET B 1 445 ? 21.094 -32.75 -5.633 1 90.56 445 MET B C 1
ATOM 8158 O O . MET B 1 445 ? 21.672 -32.969 -6.695 1 90.56 445 MET B O 1
ATOM 8162 N N . ASN B 1 446 ? 21.703 -32.281 -4.488 1 91.62 446 ASN B N 1
ATOM 8163 C CA . ASN B 1 446 ? 23.125 -31.984 -4.457 1 91.62 446 ASN B CA 1
ATOM 8164 C C . ASN B 1 446 ? 23.547 -31.125 -5.648 1 91.62 446 ASN B C 1
ATOM 8166 O O . ASN B 1 446 ? 24.516 -31.469 -6.352 1 91.62 446 ASN B O 1
ATOM 8170 N N . SER B 1 447 ? 22.75 -30.109 -5.906 1 91.62 447 SER B N 1
ATOM 8171 C CA . SER B 1 447 ? 22.875 -29.281 -7.098 1 91.62 447 SER B CA 1
ATOM 8172 C C . SER B 1 447 ? 24.172 -28.453 -7.051 1 91.62 447 SER B C 1
ATOM 8174 O O . SER B 1 447 ? 24.625 -27.953 -8.078 1 91.62 447 SER B O 1
ATOM 8176 N N . ARG B 1 448 ? 24.781 -28.266 -5.93 1 90.5 448 ARG B N 1
ATOM 8177 C CA . ARG B 1 448 ? 26.031 -27.5 -5.793 1 90.5 448 ARG B CA 1
ATOM 8178 C C . ARG B 1 448 ? 27.219 -28.438 -5.59 1 90.5 448 ARG B C 1
ATOM 8180 O O . ARG B 1 448 ? 28.328 -27.984 -5.363 1 90.5 448 ARG B O 1
ATOM 8187 N N . PHE B 1 449 ? 27 -29.75 -5.543 1 90.56 449 PHE B N 1
ATOM 8188 C CA . PHE B 1 449 ? 28 -30.812 -5.523 1 90.56 449 PHE B CA 1
ATOM 8189 C C . PHE B 1 449 ? 28.812 -30.766 -4.234 1 90.56 449 PHE B C 1
ATOM 8191 O O . PHE B 1 449 ? 30.031 -31 -4.254 1 90.56 449 PHE B O 1
ATOM 8198 N N . LYS B 1 450 ? 28.172 -30.328 -3.221 1 85.38 450 LYS B N 1
ATOM 8199 C CA . LYS B 1 450 ? 28.844 -30.281 -1.93 1 85.38 450 LYS B CA 1
ATOM 8200 C C . LYS B 1 450 ? 29.219 -31.672 -1.441 1 85.38 450 LYS B C 1
ATOM 8202 O O . LYS B 1 450 ? 30.172 -31.828 -0.672 1 85.38 450 LYS B O 1
ATOM 8207 N N . ASP B 1 451 ? 28.516 -32.688 -1.891 1 88 451 ASP B N 1
ATOM 8208 C CA . ASP B 1 451 ? 28.766 -34.062 -1.539 1 88 451 ASP B CA 1
ATOM 8209 C C . ASP B 1 451 ? 29.328 -34.844 -2.73 1 88 451 ASP B C 1
ATOM 8211 O O . ASP B 1 451 ? 28.938 -36 -2.975 1 88 451 ASP B O 1
ATOM 8215 N N . GLY B 1 452 ? 30.094 -34.094 -3.482 1 88.69 452 GLY B N 1
ATOM 8216 C CA . GLY B 1 452 ? 30.641 -34.719 -4.684 1 88.69 452 GLY B CA 1
ATOM 8217 C C . GLY B 1 452 ? 29.578 -34.969 -5.746 1 88.69 452 GLY B C 1
ATOM 8218 O O . GLY B 1 452 ? 28.797 -34.062 -6.078 1 88.69 452 GLY B O 1
ATOM 8219 N N . LEU B 1 453 ? 29.672 -36.156 -6.344 1 92.62 453 LEU B N 1
ATOM 8220 C CA . LEU B 1 453 ? 28.766 -36.5 -7.43 1 92.62 453 LEU B CA 1
ATOM 8221 C C . LEU B 1 453 ? 27.609 -37.344 -6.926 1 92.62 453 LEU B C 1
ATOM 8223 O O . LEU B 1 453 ? 26.922 -38 -7.719 1 92.62 453 LEU B O 1
ATOM 8227 N N . ARG B 1 454 ? 27.406 -37.25 -5.543 1 91.5 454 ARG B N 1
ATOM 8228 C CA . ARG B 1 454 ? 26.312 -38.031 -4.961 1 91.5 454 ARG B CA 1
ATOM 8229 C C . ARG B 1 454 ? 24.984 -37.656 -5.605 1 91.5 454 ARG B C 1
ATOM 8231 O O . ARG B 1 454 ? 24.703 -36.469 -5.836 1 91.5 454 ARG B O 1
ATOM 8238 N N . TYR B 1 455 ? 24.094 -38.719 -6.039 1 92.81 455 TYR B N 1
ATOM 8239 C CA . TYR B 1 455 ? 22.75 -38.625 -6.598 1 92.81 455 TYR B CA 1
ATOM 8240 C C . TYR B 1 455 ? 22.797 -38.344 -8.094 1 92.81 455 TYR B C 1
ATOM 8242 O O . TYR B 1 455 ? 21.75 -38.219 -8.734 1 92.81 455 TYR B O 1
ATOM 8250 N N . TRP B 1 456 ? 24.047 -38.219 -8.617 1 95.62 456 TRP B N 1
ATOM 8251 C CA . TRP B 1 456 ? 24.172 -38.031 -10.055 1 95.62 456 TRP B CA 1
ATOM 8252 C C . TRP B 1 456 ? 24.703 -39.281 -10.75 1 95.62 456 TRP B C 1
ATOM 8254 O O . TRP B 1 456 ? 25.578 -39.969 -10.219 1 95.62 456 TRP B O 1
ATOM 8264 N N . ASP B 1 457 ? 24.109 -39.562 -11.898 1 97 457 ASP B N 1
ATOM 8265 C CA . ASP B 1 457 ? 24.656 -40.562 -12.797 1 97 457 ASP B CA 1
ATOM 8266 C C . ASP B 1 457 ? 25.719 -39.969 -13.719 1 97 457 ASP B C 1
ATOM 8268 O O . ASP B 1 457 ? 25.516 -38.875 -14.273 1 97 457 ASP B O 1
ATOM 8272 N N . PHE B 1 458 ? 26.828 -40.625 -13.805 1 96.38 458 PHE B N 1
ATOM 8273 C CA . PHE B 1 458 ? 27.891 -40.125 -14.664 1 96.38 458 PHE B CA 1
ATOM 8274 C C . PHE B 1 458 ? 28.688 -41.25 -15.266 1 96.38 458 PHE B C 1
ATOM 8276 O O . PHE B 1 458 ? 28.609 -42.406 -14.797 1 96.38 458 PHE B O 1
ATOM 8283 N N . ASN B 1 459 ? 29.391 -40.969 -16.359 1 96.69 459 ASN B N 1
ATOM 8284 C CA . ASN B 1 459 ? 30.234 -41.969 -17.016 1 96.69 459 ASN B CA 1
ATOM 8285 C C . ASN B 1 459 ? 31.688 -41.531 -17.094 1 96.69 459 ASN B C 1
ATOM 8287 O O . ASN B 1 459 ? 32.062 -40.562 -16.422 1 96.69 459 ASN B O 1
ATOM 8291 N N . ASP B 1 460 ? 32.406 -42.312 -17.812 1 95.12 460 ASP B N 1
ATOM 8292 C CA . ASP B 1 460 ? 33.844 -42.031 -17.953 1 95.12 460 ASP B CA 1
ATOM 8293 C C . ASP B 1 460 ? 34.062 -40.656 -18.594 1 95.12 460 ASP B C 1
ATOM 8295 O O . ASP B 1 460 ? 33.406 -40.312 -19.578 1 95.12 460 ASP B O 1
ATOM 8299 N N . GLY B 1 461 ? 34.938 -39.906 -17.938 1 96.62 461 GLY B N 1
ATOM 8300 C CA . GLY B 1 461 ? 35.25 -38.562 -18.453 1 96.62 461 GLY B CA 1
ATOM 8301 C C . GLY B 1 461 ? 34.719 -37.469 -17.562 1 96.62 461 GLY B C 1
ATOM 8302 O O . GLY B 1 461 ? 35.031 -36.281 -17.766 1 96.62 461 GLY B O 1
ATOM 8303 N N . VAL B 1 462 ? 33.844 -37.75 -16.625 1 96.88 462 VAL B N 1
ATOM 8304 C CA . VAL B 1 462 ? 33.375 -36.781 -15.664 1 96.88 462 VAL B CA 1
ATOM 8305 C C . VAL B 1 462 ? 34.125 -36.938 -14.352 1 96.88 462 VAL B C 1
ATOM 8307 O O . VAL B 1 462 ? 34.281 -38.031 -13.82 1 96.88 462 VAL B O 1
ATOM 8310 N N . SER B 1 463 ? 34.688 -35.906 -13.852 1 94.25 463 SER B N 1
ATOM 8311 C CA . SER B 1 463 ? 35.406 -35.938 -12.586 1 94.25 463 SER B CA 1
ATOM 8312 C C . SER B 1 463 ? 35.125 -34.656 -11.773 1 94.25 463 SER B C 1
ATOM 8314 O O . SER B 1 463 ? 34.625 -33.688 -12.305 1 94.25 463 SER B O 1
ATOM 8316 N N . LEU B 1 464 ? 35.375 -34.781 -10.477 1 91.12 464 LEU B N 1
ATOM 8317 C CA . LEU B 1 464 ? 35.219 -33.656 -9.555 1 91.12 464 LEU B CA 1
ATOM 8318 C C . LEU B 1 464 ? 36.562 -33 -9.273 1 91.12 464 LEU B C 1
ATOM 8320 O O . LEU B 1 464 ? 37.562 -33.688 -9.023 1 91.12 464 LEU B O 1
ATOM 8324 N N . GLN B 1 465 ? 36.594 -31.797 -9.539 1 83.62 465 GLN B N 1
ATOM 8325 C CA . GLN B 1 465 ? 37.75 -31.031 -9.133 1 83.62 465 GLN B CA 1
ATOM 8326 C C . GLN B 1 465 ? 37.531 -30.312 -7.805 1 83.62 465 GLN B C 1
ATOM 8328 O O . GLN B 1 465 ? 36.5 -29.656 -7.629 1 83.62 465 GLN B O 1
ATOM 8333 N N . ALA B 1 466 ? 38.312 -30.672 -6.801 1 66.38 466 ALA B N 1
ATOM 8334 C CA . ALA B 1 466 ? 38.125 -30.203 -5.426 1 66.38 466 ALA B CA 1
ATOM 8335 C C . ALA B 1 466 ? 38.094 -28.688 -5.363 1 66.38 466 ALA B C 1
ATOM 8337 O O . ALA B 1 466 ? 38.688 -28 -6.211 1 66.38 466 ALA B O 1
ATOM 8338 N N . ARG B 1 467 ? 37.188 -28.125 -4.461 1 63.97 467 ARG B N 1
ATOM 8339 C CA . ARG B 1 467 ? 36.969 -26.719 -4.176 1 63.97 467 ARG B CA 1
ATOM 8340 C C . ARG B 1 467 ? 38.25 -26.031 -3.723 1 63.97 467 ARG B C 1
ATOM 8342 O O . ARG B 1 467 ? 39.125 -26.656 -3.098 1 63.97 467 ARG B O 1
ATOM 8349 N N . ILE B 1 468 ? 38.469 -24.938 -4.375 1 52.84 468 ILE B N 1
ATOM 8350 C CA . ILE B 1 468 ? 39.562 -24.156 -3.834 1 52.84 468 ILE B CA 1
ATOM 8351 C C . ILE B 1 468 ? 39.188 -23.578 -2.475 1 52.84 468 ILE B C 1
ATOM 8353 O O . ILE B 1 468 ? 40 -23.516 -1.556 1 52.84 468 ILE B O 1
ATOM 8357 N N . SER B 1 469 ? 37.969 -23.078 -2.311 1 54.28 469 SER B N 1
ATOM 8358 C CA . SER B 1 469 ? 37.531 -22.531 -1.03 1 54.28 469 SER B CA 1
ATOM 8359 C C . SER B 1 469 ? 36.219 -23.141 -0.58 1 54.28 469 SER B C 1
ATOM 8361 O O . SER B 1 469 ? 35.438 -23.609 -1.404 1 54.28 469 SER B O 1
ATOM 8363 N N . SER B 1 470 ? 36.094 -23.391 0.754 1 50.34 470 SER B N 1
ATOM 8364 C CA . SER B 1 470 ? 34.969 -24.031 1.42 1 50.34 470 SER B CA 1
ATOM 8365 C C . SER B 1 470 ? 33.656 -23.469 0.936 1 50.34 470 SER B C 1
ATOM 8367 O O . SER B 1 470 ? 32.625 -24.172 0.942 1 50.34 470 SER B O 1
ATOM 8369 N N . ASN B 1 471 ? 33.656 -22.281 0.605 1 51.72 471 ASN B N 1
ATOM 8370 C CA . ASN B 1 471 ? 32.375 -21.625 0.269 1 51.72 471 ASN B CA 1
ATOM 8371 C C . ASN B 1 471 ? 32.062 -21.766 -1.216 1 51.72 471 ASN B C 1
ATOM 8373 O O . ASN B 1 471 ? 31.031 -21.266 -1.68 1 51.72 471 ASN B O 1
ATOM 8377 N N . ASP B 1 472 ? 33.031 -22.547 -1.864 1 57.88 472 ASP B N 1
ATOM 8378 C CA . ASP B 1 472 ? 32.875 -22.625 -3.314 1 57.88 472 ASP B CA 1
ATOM 8379 C C . ASP B 1 472 ? 32.188 -23.906 -3.732 1 57.88 472 ASP B C 1
ATOM 8381 O O . ASP B 1 472 ? 32.25 -24.922 -3.02 1 57.88 472 ASP B O 1
ATOM 8385 N N . SER B 1 473 ? 31.328 -23.828 -4.703 1 65.44 473 SER B N 1
ATOM 8386 C CA . SER B 1 473 ? 30.844 -25.031 -5.375 1 65.44 473 SER B CA 1
ATOM 8387 C C . SER B 1 473 ? 31.984 -25.828 -5.996 1 65.44 473 SER B C 1
ATOM 8389 O O . SER B 1 473 ? 33 -25.25 -6.391 1 65.44 473 SER B O 1
ATOM 8391 N N . GLU B 1 474 ? 31.812 -27.141 -5.785 1 81.31 474 GLU B N 1
ATOM 8392 C CA . GLU B 1 474 ? 32.781 -27.984 -6.488 1 81.31 474 GLU B CA 1
ATOM 8393 C C . GLU B 1 474 ? 32.625 -27.859 -8 1 81.31 474 GLU B C 1
ATOM 8395 O O . GLU B 1 474 ? 31.531 -27.516 -8.492 1 81.31 474 GLU B O 1
ATOM 8400 N N . THR B 1 475 ? 33.719 -27.953 -8.664 1 91.81 475 THR B N 1
ATOM 8401 C CA . THR B 1 475 ? 33.719 -27.875 -10.117 1 91.81 475 THR B CA 1
ATOM 8402 C C . THR B 1 475 ? 33.719 -29.266 -10.734 1 91.81 475 THR B C 1
ATOM 8404 O O . THR B 1 475 ? 34.5 -30.125 -10.367 1 91.81 475 THR B O 1
ATOM 8407 N N . ILE B 1 476 ? 32.844 -29.5 -11.625 1 94.81 476 ILE B N 1
ATOM 8408 C CA . ILE B 1 476 ? 32.75 -30.719 -12.406 1 94.81 476 ILE B CA 1
ATOM 8409 C C . ILE B 1 476 ? 33.469 -30.531 -13.742 1 94.81 476 ILE B C 1
ATOM 8411 O O . ILE B 1 476 ? 33.281 -29.531 -14.43 1 94.81 476 ILE B O 1
ATOM 8415 N N . VAL B 1 477 ? 34.281 -31.547 -14.078 1 96.25 477 VAL B N 1
ATOM 8416 C CA . VAL B 1 477 ? 35.062 -31.453 -15.305 1 96.25 477 VAL B CA 1
ATOM 8417 C C . VAL B 1 477 ? 34.688 -32.594 -16.266 1 96.25 477 VAL B C 1
ATOM 8419 O O . VAL B 1 477 ? 34.594 -33.75 -15.852 1 96.25 477 VAL B O 1
ATOM 8422 N N . PHE B 1 478 ? 34.406 -32.188 -17.484 1 97.5 478 PHE B N 1
ATOM 8423 C CA . PHE B 1 478 ? 34.25 -33.125 -18.594 1 97.5 478 PHE B CA 1
ATOM 8424 C C . PHE B 1 478 ? 35.531 -33.156 -19.438 1 97.5 478 PHE B C 1
ATOM 8426 O O . PHE B 1 478 ? 35.969 -32.125 -19.969 1 97.5 478 PHE B O 1
ATOM 8433 N N . SER B 1 479 ? 36.062 -34.375 -19.656 1 97 479 SER B N 1
ATOM 8434 C CA . SER B 1 479 ? 37.375 -34.438 -20.297 1 97 479 SER B CA 1
ATOM 8435 C C . SER B 1 479 ? 37.312 -35.312 -21.547 1 97 479 SER B C 1
ATOM 8437 O O . SER B 1 479 ? 38.312 -35.406 -22.266 1 97 479 SER B O 1
ATOM 8439 N N . LYS B 1 480 ? 36.188 -35.938 -21.812 1 97.44 480 LYS B N 1
ATOM 8440 C CA . LYS B 1 480 ? 36.094 -36.844 -22.969 1 97.44 480 LYS B CA 1
ATOM 8441 C C . LYS B 1 480 ? 34.844 -36.562 -23.781 1 97.44 480 LYS B C 1
ATOM 8443 O O . LYS B 1 480 ? 33.844 -36.062 -23.266 1 97.44 480 LYS B O 1
ATOM 8448 N N . ASN B 1 481 ? 35 -36.938 -25.078 1 97.25 481 ASN B N 1
ATOM 8449 C CA . ASN B 1 481 ? 33.812 -36.938 -25.938 1 97.25 481 ASN B CA 1
ATOM 8450 C C . ASN B 1 481 ? 32.781 -37.938 -25.438 1 97.25 481 ASN B C 1
ATOM 8452 O O . ASN B 1 481 ? 33.094 -39.094 -25.188 1 97.25 481 ASN B O 1
ATOM 8456 N N . GLY B 1 482 ? 31.641 -37.469 -25.25 1 96.38 482 GLY B N 1
ATOM 8457 C CA . GLY B 1 482 ? 30.547 -38.344 -24.844 1 96.38 482 GLY B CA 1
ATOM 8458 C C . GLY B 1 482 ? 30.391 -38.438 -23.344 1 96.38 482 GLY B C 1
ATOM 8459 O O . GLY B 1 482 ? 29.516 -39.125 -22.844 1 96.38 482 GLY B O 1
ATOM 8460 N N . ALA B 1 483 ? 31.266 -37.75 -22.578 1 97.44 483 ALA B N 1
ATOM 8461 C CA . ALA B 1 483 ? 31.094 -37.719 -21.125 1 97.44 483 ALA B CA 1
ATOM 8462 C C . ALA B 1 483 ? 29.734 -37.125 -20.75 1 97.44 483 ALA B C 1
ATOM 8464 O O . ALA B 1 483 ? 29.297 -36.156 -21.375 1 97.44 483 ALA B O 1
ATOM 8465 N N . SER B 1 484 ? 29.062 -37.75 -19.812 1 97.56 484 SER B N 1
ATOM 8466 C CA . SER B 1 484 ? 27.703 -37.312 -19.5 1 97.56 484 SER B CA 1
ATOM 8467 C C . SER B 1 484 ? 27.438 -37.344 -18 1 97.56 484 SER B C 1
ATOM 8469 O O . SER B 1 484 ? 28 -38.156 -17.281 1 97.56 484 SER B O 1
ATOM 8471 N N . LEU B 1 485 ? 26.703 -36.406 -17.516 1 97.38 485 LEU B N 1
ATOM 8472 C CA . LEU B 1 485 ? 26.188 -36.25 -16.172 1 97.38 485 LEU B CA 1
ATOM 8473 C C . LEU B 1 485 ? 24.688 -36.062 -16.172 1 97.38 485 LEU B C 1
ATOM 8475 O O . LEU B 1 485 ? 24.156 -35.219 -16.906 1 97.38 485 LEU B O 1
ATOM 8479 N N . SER B 1 486 ? 23.906 -36.875 -15.383 1 97.56 486 SER B N 1
ATOM 8480 C CA . SER B 1 486 ? 22.453 -36.781 -15.461 1 97.56 486 SER B CA 1
ATOM 8481 C C . SER B 1 486 ? 21.812 -37.031 -14.102 1 97.56 486 SER B C 1
ATOM 8483 O O . SER B 1 486 ? 22.438 -37.594 -13.203 1 97.56 486 SER B O 1
ATOM 8485 N N . GLN B 1 487 ? 20.688 -36.531 -13.891 1 96.25 487 GLN B N 1
ATOM 8486 C CA . GLN B 1 487 ? 19.859 -36.75 -12.711 1 96.25 487 GLN B CA 1
ATOM 8487 C C . GLN B 1 487 ? 18.375 -36.75 -13.078 1 96.25 487 GLN B C 1
ATOM 8489 O O . GLN B 1 487 ? 17.922 -35.938 -13.891 1 96.25 487 GLN B O 1
ATOM 8494 N N . SER B 1 488 ? 17.609 -37.719 -12.555 1 94.75 488 SER B N 1
ATOM 8495 C CA . SER B 1 488 ? 16.156 -37.75 -12.664 1 94.75 488 SER B CA 1
ATOM 8496 C C . SER B 1 488 ? 15.492 -37.5 -11.312 1 94.75 488 SER B C 1
ATOM 8498 O O . SER B 1 488 ? 15.906 -38.062 -10.297 1 94.75 488 SER B O 1
ATOM 8500 N N . VAL B 1 489 ? 14.586 -36.625 -11.352 1 91.31 489 VAL B N 1
ATOM 8501 C CA . VAL B 1 489 ? 13.906 -36.312 -10.102 1 91.31 489 VAL B CA 1
ATOM 8502 C C . VAL B 1 489 ? 12.391 -36.281 -10.328 1 91.31 489 VAL B C 1
ATOM 8504 O O . VAL B 1 489 ? 11.93 -36.031 -11.438 1 91.31 489 VAL B O 1
ATOM 8507 N N . LEU B 1 490 ? 11.609 -36.625 -9.273 1 85.25 490 LEU B N 1
ATOM 8508 C CA . LEU B 1 490 ? 10.156 -36.531 -9.297 1 85.25 490 LEU B CA 1
ATOM 8509 C C . LEU B 1 490 ? 9.719 -35.094 -8.977 1 85.25 490 LEU B C 1
ATOM 8511 O O . LEU B 1 490 ? 10.297 -34.438 -8.094 1 85.25 490 LEU B O 1
ATOM 8515 N N . VAL B 1 491 ? 8.891 -34.656 -9.875 1 80.62 491 VAL B N 1
ATOM 8516 C CA . VAL B 1 491 ? 8.367 -33.312 -9.641 1 80.62 491 VAL B CA 1
ATOM 8517 C C . VAL B 1 491 ? 6.84 -33.344 -9.672 1 80.62 491 VAL B C 1
ATOM 8519 O O . VAL B 1 491 ? 6.242 -34.219 -10.281 1 80.62 491 VAL B O 1
ATOM 8522 N N . LYS B 1 492 ? 6.023 -32.812 -8.734 1 62.09 492 LYS B N 1
ATOM 8523 C CA . LYS B 1 492 ? 4.57 -32.688 -8.805 1 62.09 492 LYS B CA 1
ATOM 8524 C C . LYS B 1 492 ? 4.152 -31.25 -9.141 1 62.09 492 LYS B C 1
ATOM 8526 O O . LYS B 1 492 ? 3.857 -30.453 -8.234 1 62.09 492 LYS B O 1
ATOM 8531 N N . SER B 1 493 ? 4.637 -30.844 -10.305 1 62.03 493 SER B N 1
ATOM 8532 C CA . SER B 1 493 ? 4.289 -29.422 -10.281 1 62.03 493 SER B CA 1
ATOM 8533 C C . SER B 1 493 ? 3.906 -28.922 -11.672 1 62.03 493 SER B C 1
ATOM 8535 O O . SER B 1 493 ? 4.258 -29.547 -12.68 1 62.03 493 SER B O 1
ATOM 8537 N N . THR B 1 494 ? 2.764 -28.219 -11.633 1 65 494 THR B N 1
ATOM 8538 C CA . THR B 1 494 ? 2.469 -27.312 -12.742 1 65 494 THR B CA 1
ATOM 8539 C C . THR B 1 494 ? 3.219 -26 -12.578 1 65 494 THR B C 1
ATOM 8541 O O . THR B 1 494 ? 3.551 -25.594 -11.461 1 65 494 THR B O 1
ATOM 8544 N N . GLY B 1 495 ? 4.207 -25.719 -13.492 1 77.38 495 GLY B N 1
ATOM 8545 C CA . GLY B 1 495 ? 4.875 -24.422 -13.43 1 77.38 495 GLY B CA 1
ATOM 8546 C C . GLY B 1 495 ? 5.977 -24.281 -14.461 1 77.38 495 GLY B C 1
ATOM 8547 O O . GLY B 1 495 ? 5.938 -24.922 -15.516 1 77.38 495 GLY B O 1
ATOM 8548 N N . ILE B 1 496 ? 6.742 -23.312 -14.086 1 83.56 496 ILE B N 1
ATOM 8549 C CA . ILE B 1 496 ? 7.855 -23.016 -14.977 1 83.56 496 ILE B CA 1
ATOM 8550 C C . ILE B 1 496 ? 9.164 -23.484 -14.336 1 83.56 496 ILE B C 1
ATOM 8552 O O . ILE B 1 496 ? 9.477 -23.094 -13.203 1 83.56 496 ILE B O 1
ATOM 8556 N N . LEU B 1 497 ? 9.734 -24.391 -15.008 1 89.5 497 LEU B N 1
ATOM 8557 C CA . LEU B 1 497 ? 11.102 -24.703 -14.609 1 89.5 497 LEU B CA 1
ATOM 8558 C C . LEU B 1 497 ? 12.047 -23.547 -14.938 1 89.5 497 LEU B C 1
ATOM 8560 O O . LEU B 1 497 ? 12.055 -23.047 -16.062 1 89.5 497 LEU B O 1
ATOM 8564 N N . SER B 1 498 ? 12.734 -23.078 -13.961 1 91.06 498 SER B N 1
ATOM 8565 C CA . SER B 1 498 ? 13.609 -21.922 -14.109 1 91.06 498 SER B CA 1
ATOM 8566 C C . SER B 1 498 ? 14.93 -22.125 -13.367 1 91.06 498 SER B C 1
ATOM 8568 O O . SER B 1 498 ? 14.938 -22.594 -12.219 1 91.06 498 SER B O 1
ATOM 8570 N N . GLY B 1 499 ? 16.031 -21.844 -14.031 1 93.31 499 GLY B N 1
ATOM 8571 C CA . GLY B 1 499 ? 17.328 -21.969 -13.383 1 93.31 499 GLY B CA 1
ATOM 8572 C C . GLY B 1 499 ? 18.484 -21.734 -14.336 1 93.31 499 GLY B C 1
ATOM 8573 O O . GLY B 1 499 ? 18.391 -20.922 -15.258 1 93.31 499 GLY B O 1
ATOM 8574 N N . GLY B 1 500 ? 19.578 -22.359 -13.906 1 94.5 500 GLY B N 1
ATOM 8575 C CA . GLY B 1 500 ? 20.797 -22.219 -14.672 1 94.5 500 GLY B CA 1
ATOM 8576 C C . GLY B 1 500 ? 22 -22.891 -14.023 1 94.5 500 GLY B C 1
ATOM 8577 O O . GLY B 1 500 ? 21.828 -23.703 -13.109 1 94.5 500 GLY B O 1
ATOM 8578 N N . MET B 1 501 ? 23.094 -22.641 -14.648 1 95 501 MET B N 1
ATOM 8579 C CA . MET B 1 501 ? 24.344 -23.188 -14.117 1 95 501 MET B CA 1
ATOM 8580 C C . MET B 1 501 ? 25.531 -22.312 -14.516 1 95 501 MET B C 1
ATOM 8582 O O . MET B 1 501 ? 25.453 -21.547 -15.477 1 95 501 MET B O 1
ATOM 8586 N N . MET B 1 502 ? 26.562 -22.406 -13.727 1 94.62 502 MET B N 1
ATOM 8587 C CA . MET B 1 502 ? 27.844 -21.797 -14.125 1 94.62 502 MET B CA 1
ATOM 8588 C C . MET B 1 502 ? 28.609 -22.719 -15.062 1 94.62 502 MET B C 1
ATOM 8590 O O . MET B 1 502 ? 28.734 -23.906 -14.797 1 94.62 502 MET B O 1
ATOM 8594 N N . LEU B 1 503 ? 29.188 -22.109 -16.156 1 96 503 LEU B N 1
ATOM 8595 C CA . LEU B 1 503 ? 29.812 -22.938 -17.188 1 96 503 LEU B CA 1
ATOM 8596 C C . LEU B 1 503 ? 31.047 -22.25 -17.75 1 96 503 LEU B C 1
ATOM 8598 O O . LEU B 1 503 ? 31.047 -21.031 -17.953 1 96 503 LEU B O 1
ATOM 8602 N N . LYS B 1 504 ? 32.031 -22.969 -17.906 1 96.06 504 LYS B N 1
ATOM 8603 C CA . LYS B 1 504 ? 33.219 -22.578 -18.641 1 96.06 504 LYS B CA 1
ATOM 8604 C C . LYS B 1 504 ? 33.656 -23.672 -19.609 1 96.06 504 LYS B C 1
ATOM 8606 O O . LYS B 1 504 ? 33.906 -24.812 -19.188 1 96.06 504 LYS B O 1
ATOM 8611 N N . ILE B 1 505 ? 33.844 -23.266 -20.891 1 97.44 505 ILE B N 1
ATOM 8612 C CA . ILE B 1 505 ? 34.25 -24.219 -21.906 1 97.44 505 ILE B CA 1
ATOM 8613 C C . ILE B 1 505 ? 35.594 -23.781 -22.484 1 97.44 505 ILE B C 1
ATOM 8615 O O . ILE B 1 505 ? 35.656 -22.797 -23.234 1 97.44 505 ILE B O 1
ATOM 8619 N N . VAL B 1 506 ? 36.562 -24.531 -22.172 1 96.75 506 VAL B N 1
ATOM 8620 C CA . VAL B 1 506 ? 37.875 -24.281 -22.719 1 96.75 506 VAL B CA 1
ATOM 8621 C C . VAL B 1 506 ? 37.969 -24.875 -24.125 1 96.75 506 VAL B C 1
ATOM 8623 O O . VAL B 1 506 ? 38.5 -24.219 -25.047 1 96.75 506 VAL B O 1
ATOM 8626 N N . SER B 1 507 ? 37.562 -26.109 -24.281 1 96.56 507 SER B N 1
ATOM 8627 C CA . SER B 1 507 ? 37.469 -26.766 -25.578 1 96.56 507 SER B CA 1
ATOM 8628 C C . SER B 1 507 ? 36.312 -27.75 -25.625 1 96.56 507 SER B C 1
ATOM 8630 O O . SER B 1 507 ? 35.875 -28.281 -24.578 1 96.56 507 SER B O 1
ATOM 8632 N N . GLY B 1 508 ? 35.812 -27.938 -26.828 1 96.62 508 GLY B N 1
ATOM 8633 C CA . GLY B 1 508 ? 34.656 -28.781 -27.016 1 96.62 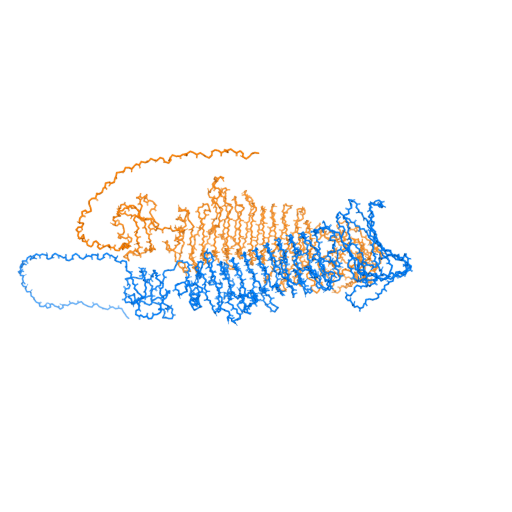508 GLY B CA 1
ATOM 8634 C C . GLY B 1 508 ? 33.344 -28.031 -26.891 1 96.62 508 GLY B C 1
ATOM 8635 O O . GLY B 1 508 ? 33.281 -26.812 -27.094 1 96.62 508 GLY B O 1
ATOM 8636 N N . ASP B 1 509 ? 32.281 -28.844 -26.719 1 97 509 ASP B N 1
ATOM 8637 C CA . ASP B 1 509 ? 30.922 -28.312 -26.547 1 97 509 ASP B CA 1
ATOM 8638 C C . ASP B 1 509 ? 30.156 -29.078 -25.469 1 97 509 ASP B C 1
ATOM 8640 O O . ASP B 1 509 ? 30.578 -30.156 -25.062 1 97 509 ASP B O 1
ATOM 8644 N N . LEU B 1 510 ? 29.188 -28.422 -24.969 1 97.62 510 LEU B N 1
ATOM 8645 C CA . LEU B 1 510 ? 28.312 -29.062 -23.984 1 97.62 510 LEU B CA 1
ATOM 8646 C C . LEU B 1 510 ? 26.844 -28.938 -24.406 1 97.62 510 LEU B C 1
ATOM 8648 O O . LEU B 1 510 ? 26.391 -27.844 -24.75 1 97.62 510 LEU B O 1
ATOM 8652 N N . LYS B 1 511 ? 26.156 -30.062 -24.406 1 97.81 511 LYS B N 1
ATOM 8653 C CA . LYS B 1 511 ? 24.719 -30.062 -24.641 1 97.81 511 LYS B CA 1
ATOM 8654 C C . LYS B 1 511 ? 23.938 -30.359 -23.359 1 97.81 511 LYS B C 1
ATOM 8656 O O . LYS B 1 511 ? 24.219 -31.328 -22.672 1 97.81 511 LYS B O 1
ATOM 8661 N N . LEU B 1 512 ? 23.047 -29.453 -23.062 1 97.19 512 LEU B N 1
ATOM 8662 C CA . LEU B 1 512 ? 22.109 -29.672 -21.969 1 97.19 512 LEU B CA 1
ATOM 8663 C C . LEU B 1 512 ? 20.766 -30.172 -22.5 1 97.19 512 LEU B C 1
ATOM 8665 O O . LEU B 1 512 ? 20.266 -29.688 -23.516 1 97.19 512 LEU B O 1
ATOM 8669 N N . THR B 1 513 ? 20.219 -31.156 -21.859 1 97.19 513 THR B N 1
ATOM 8670 C CA . THR B 1 513 ? 18.922 -31.703 -22.266 1 97.19 513 THR B CA 1
ATOM 8671 C C . THR B 1 513 ? 18 -31.859 -21.062 1 97.19 513 THR B C 1
ATOM 8673 O O . THR B 1 513 ? 18.438 -32.312 -20 1 97.19 513 THR B O 1
ATOM 8676 N N . LEU B 1 514 ? 16.812 -31.438 -21.219 1 95.31 514 LEU B N 1
ATOM 8677 C CA . LEU B 1 514 ? 15.742 -31.625 -20.25 1 95.31 514 LEU B CA 1
ATOM 8678 C C . LEU B 1 514 ? 14.594 -32.438 -20.844 1 95.31 514 LEU B C 1
ATOM 8680 O O . LEU B 1 514 ? 14.016 -32.031 -21.859 1 95.31 514 LEU B O 1
ATOM 8684 N N . GLU B 1 515 ? 14.32 -33.5 -20.203 1 95.25 515 GLU B N 1
ATOM 8685 C CA . GLU B 1 515 ? 13.172 -34.344 -20.578 1 95.25 515 GLU B CA 1
ATOM 8686 C C . GLU B 1 515 ? 12.109 -34.312 -19.484 1 95.25 515 GLU B C 1
ATOM 8688 O O . GLU B 1 515 ? 12.43 -34.375 -18.297 1 95.25 515 GLU B O 1
ATOM 8693 N N . CYS B 1 516 ? 10.914 -34.188 -19.906 1 91.56 516 CYS B N 1
ATOM 8694 C CA . CYS B 1 516 ? 9.789 -34.219 -18.984 1 91.56 516 CYS B CA 1
ATOM 8695 C C . CYS B 1 516 ? 8.906 -35.438 -19.234 1 91.56 516 CYS B C 1
ATOM 8697 O O . CYS B 1 516 ? 8.539 -35.719 -20.375 1 91.56 516 CYS B O 1
ATOM 8699 N N . TYR B 1 517 ? 8.648 -36.094 -18.141 1 89.62 517 TYR B N 1
ATOM 8700 C CA . TYR B 1 517 ? 7.875 -37.312 -18.234 1 89.62 517 TYR B CA 1
ATOM 8701 C C . TYR B 1 517 ? 6.562 -37.219 -17.469 1 89.62 517 TYR B C 1
ATOM 8703 O O . TYR B 1 517 ? 6.496 -36.562 -16.438 1 89.62 517 TYR B O 1
ATOM 8711 N N . ASP B 1 518 ? 5.582 -37.875 -18.031 1 81.44 518 ASP B N 1
ATOM 8712 C CA . ASP B 1 518 ? 4.301 -37.938 -17.328 1 81.44 518 ASP B CA 1
ATOM 8713 C C . ASP B 1 518 ? 4.27 -39.094 -16.328 1 81.44 518 ASP B C 1
ATOM 8715 O O . ASP B 1 518 ? 5.301 -39.688 -16.047 1 81.44 518 ASP B O 1
ATOM 8719 N N . SER B 1 519 ? 3.148 -39.312 -15.672 1 74.5 519 SER B N 1
ATOM 8720 C CA . SER B 1 519 ? 3.008 -40.312 -14.625 1 74.5 519 SER B CA 1
ATOM 8721 C C . SER B 1 519 ? 3.139 -41.75 -15.188 1 74.5 519 SER B C 1
ATOM 8723 O O . SER B 1 519 ? 3.332 -42.688 -14.438 1 74.5 519 SER B O 1
ATOM 8725 N N . LEU B 1 520 ? 3.033 -41.906 -16.531 1 75.81 520 LEU B N 1
ATOM 8726 C CA . LEU B 1 520 ? 3.172 -43.219 -17.188 1 75.81 520 LEU B CA 1
ATOM 8727 C C . LEU B 1 520 ? 4.57 -43.375 -17.766 1 75.81 520 LEU B C 1
ATOM 8729 O O . LEU B 1 520 ? 4.812 -44.312 -18.547 1 75.81 520 LEU B O 1
ATOM 8733 N N . ASP B 1 521 ? 5.387 -42.438 -17.453 1 85.38 521 ASP B N 1
ATOM 8734 C CA . ASP B 1 521 ? 6.793 -42.438 -17.859 1 85.38 521 ASP B CA 1
ATOM 8735 C C . ASP B 1 521 ? 6.938 -42.219 -19.359 1 85.38 521 ASP B C 1
ATOM 8737 O O . ASP B 1 521 ? 7.887 -42.688 -19.969 1 85.38 521 ASP B O 1
ATOM 8741 N N . ASN B 1 522 ? 5.879 -41.562 -19.906 1 87.5 522 ASN B N 1
ATOM 8742 C CA . ASN B 1 522 ? 6.023 -41.094 -21.281 1 87.5 522 ASN B CA 1
ATOM 8743 C C . ASN B 1 522 ? 6.746 -39.75 -21.359 1 87.5 522 ASN B C 1
ATOM 8745 O O . ASN B 1 522 ? 6.449 -38.844 -20.578 1 87.5 522 ASN B O 1
ATOM 8749 N N . ASN B 1 523 ? 7.719 -39.688 -22.25 1 91.38 523 ASN B N 1
ATOM 8750 C CA . ASN B 1 523 ? 8.359 -38.406 -22.484 1 91.38 523 ASN B CA 1
ATOM 8751 C C . ASN B 1 523 ? 7.426 -37.406 -23.203 1 91.38 523 ASN B C 1
ATOM 8753 O O . ASN B 1 523 ? 7.047 -37.656 -24.344 1 91.38 523 ASN B O 1
ATOM 8757 N N . ILE B 1 524 ? 7.109 -36.375 -22.578 1 87 524 ILE B N 1
ATOM 8758 C CA . ILE B 1 524 ? 6.137 -35.406 -23.094 1 87 524 ILE B CA 1
ATOM 8759 C C . ILE B 1 524 ? 6.855 -34.281 -23.859 1 87 524 ILE B C 1
ATOM 8761 O O . ILE B 1 524 ? 6.34 -33.781 -24.859 1 87 524 ILE B O 1
ATOM 8765 N N . THR B 1 525 ? 7.914 -33.844 -23.359 1 90.25 525 THR B N 1
ATOM 8766 C CA . THR B 1 525 ? 8.672 -32.781 -24.016 1 90.25 525 THR B CA 1
ATOM 8767 C C . THR B 1 525 ? 10.164 -32.969 -23.734 1 90.25 525 THR B C 1
ATOM 8769 O O . THR B 1 525 ? 10.562 -33.469 -22.688 1 90.25 525 THR B O 1
ATOM 8772 N N . THR B 1 526 ? 10.953 -32.656 -24.672 1 94.38 526 THR B N 1
ATOM 8773 C CA . THR B 1 526 ? 12.414 -32.594 -24.594 1 94.38 526 THR B CA 1
ATOM 8774 C C . THR B 1 526 ? 12.938 -31.234 -25.047 1 94.38 526 THR B C 1
ATOM 8776 O O . THR B 1 526 ? 12.578 -30.766 -26.141 1 94.38 526 THR B O 1
ATOM 8779 N N . ARG B 1 527 ? 13.664 -30.609 -24.234 1 94.19 527 ARG B N 1
ATOM 8780 C CA . ARG B 1 527 ? 14.312 -29.344 -24.578 1 94.19 527 ARG B CA 1
ATOM 8781 C C . ARG B 1 527 ? 15.828 -29.469 -24.516 1 94.19 527 ARG B C 1
ATOM 8783 O O . ARG B 1 527 ? 16.375 -30.141 -23.625 1 94.19 527 ARG B O 1
ATOM 8790 N N . GLU B 1 528 ? 16.422 -28.812 -25.422 1 95.25 528 GLU B N 1
ATOM 8791 C CA . GLU B 1 528 ? 17.891 -28.891 -25.5 1 95.25 528 GLU B CA 1
ATOM 8792 C C . GLU B 1 528 ? 18.5 -27.484 -25.562 1 95.25 528 GLU B C 1
ATOM 8794 O O . GLU B 1 528 ? 17.906 -26.578 -26.141 1 95.25 528 GLU B O 1
ATOM 8799 N N . TRP B 1 529 ? 19.625 -27.297 -24.922 1 94.69 529 TRP B N 1
ATOM 8800 C CA . TRP B 1 529 ? 20.469 -26.109 -25.016 1 94.69 529 TRP B CA 1
ATOM 8801 C C . TRP B 1 529 ? 21.891 -26.484 -25.438 1 94.69 529 TRP B C 1
ATOM 8803 O O . TRP B 1 529 ? 22.547 -27.297 -24.781 1 94.69 529 TRP B O 1
ATOM 8813 N N . ASN B 1 530 ? 22.344 -25.906 -26.516 1 96.06 530 ASN B N 1
ATOM 8814 C CA . ASN B 1 530 ? 23.703 -26.141 -26.984 1 96.06 530 ASN B CA 1
ATOM 8815 C C . ASN B 1 530 ? 24.641 -25.016 -26.547 1 96.06 530 ASN B C 1
ATOM 8817 O O . ASN B 1 530 ? 24.375 -23.844 -26.828 1 96.06 530 ASN B O 1
ATOM 8821 N N . CYS B 1 531 ? 25.656 -25.391 -25.875 1 97 531 CYS B N 1
ATOM 8822 C CA . CYS B 1 531 ? 26.641 -24.438 -25.391 1 97 531 CYS B CA 1
ATOM 8823 C C . CYS B 1 531 ? 27.984 -24.641 -26.078 1 97 531 CYS B C 1
ATOM 8825 O O . CYS B 1 531 ? 28.547 -25.734 -26.031 1 97 531 CYS B O 1
ATOM 8827 N N . SER B 1 532 ? 28.562 -23.516 -26.625 1 96 532 SER B N 1
ATOM 8828 C CA . SER B 1 532 ? 29.828 -23.609 -27.344 1 96 532 SER B CA 1
ATOM 8829 C C . SER B 1 532 ? 30.938 -22.891 -26.578 1 96 532 SER B C 1
ATOM 8831 O O . SER B 1 532 ? 30.672 -22.062 -25.703 1 96 532 SER B O 1
ATOM 8833 N N . ALA B 1 533 ? 32.156 -23.25 -26.953 1 93.56 533 ALA B N 1
ATOM 8834 C CA . ALA B 1 533 ? 33.312 -22.609 -26.344 1 93.56 533 ALA B CA 1
ATOM 8835 C C . ALA B 1 533 ? 33.344 -21.125 -26.672 1 93.56 533 ALA B C 1
ATOM 8837 O O . ALA B 1 533 ? 33.781 -20.312 -25.859 1 93.56 533 ALA B O 1
ATOM 8838 N N . SER B 1 534 ? 32.875 -20.688 -27.75 1 93.44 534 SER B N 1
ATOM 8839 C CA . SER B 1 534 ? 32.875 -19.281 -28.156 1 93.44 534 SER B CA 1
ATOM 8840 C C . SER B 1 534 ? 31.953 -18.453 -27.25 1 93.44 534 SER B C 1
ATOM 8842 O O . SER B 1 534 ? 32.25 -17.312 -26.922 1 93.44 534 SER B O 1
ATOM 8844 N N . ASP B 1 535 ? 30.891 -19.031 -26.844 1 94 535 ASP B N 1
ATOM 8845 C CA . ASP B 1 535 ? 29.906 -18.312 -26.047 1 94 535 ASP B CA 1
ATOM 8846 C C . ASP B 1 535 ? 30.281 -18.344 -24.562 1 94 535 ASP B C 1
ATOM 8848 O O . ASP B 1 535 ? 29.891 -17.438 -23.812 1 94 535 ASP B O 1
ATOM 8852 N N . TYR B 1 536 ? 31 -19.375 -24.188 1 96.5 536 TYR B N 1
ATOM 8853 C CA . TYR B 1 536 ? 31.25 -19.594 -22.766 1 96.5 536 TYR B CA 1
ATOM 8854 C C . TYR B 1 536 ? 32.75 -19.859 -22.516 1 96.5 536 TYR B C 1
ATOM 8856 O O . TYR B 1 536 ? 33.094 -20.797 -21.812 1 96.5 536 TYR B O 1
ATOM 8864 N N . SER B 1 537 ? 33.594 -19.016 -23.062 1 94.69 537 SER B N 1
ATOM 8865 C CA . SER B 1 537 ? 35.031 -19.172 -22.938 1 94.69 537 SER B CA 1
ATOM 8866 C C . SER B 1 537 ? 35.5 -18.891 -21.516 1 94.69 537 SER B C 1
ATOM 8868 O O . SER B 1 537 ? 36.562 -19.344 -21.109 1 94.69 537 SER B O 1
ATOM 8870 N N . ASP B 1 538 ? 34.688 -18.062 -20.797 1 94.12 538 ASP B N 1
ATOM 8871 C CA . ASP B 1 538 ? 34.938 -17.812 -19.375 1 94.12 538 ASP B CA 1
ATOM 8872 C C . ASP B 1 538 ? 33.688 -18.141 -18.547 1 94.12 538 ASP B C 1
ATOM 8874 O O . ASP B 1 538 ? 32.594 -18.359 -19.094 1 94.12 538 ASP B O 1
ATOM 8878 N N . TRP B 1 539 ? 33.938 -18.281 -17.281 1 93.62 539 TRP B N 1
ATOM 8879 C CA . TRP B 1 539 ? 32.844 -18.594 -16.391 1 93.62 539 TRP B CA 1
ATOM 8880 C C . TRP B 1 539 ? 31.656 -17.672 -16.641 1 93.62 539 TRP B C 1
ATOM 8882 O O . TRP B 1 539 ? 31.781 -16.438 -16.516 1 93.62 539 TRP B O 1
ATOM 8892 N N . SER B 1 540 ? 30.562 -18.25 -16.984 1 93.5 540 SER B N 1
ATOM 8893 C CA . SER B 1 540 ? 29.328 -17.516 -17.266 1 93.5 540 SER B CA 1
ATOM 8894 C C . SER B 1 540 ? 28.109 -18.328 -16.859 1 93.5 540 SER B C 1
ATOM 8896 O O . SER B 1 540 ? 28.156 -19.562 -16.781 1 93.5 540 SER B O 1
ATOM 8898 N N . TRP B 1 541 ? 27.062 -17.641 -16.531 1 94 541 TRP B N 1
ATOM 8899 C CA . TRP B 1 541 ? 25.812 -18.297 -16.188 1 94 541 TRP B CA 1
ATOM 8900 C C . TRP B 1 541 ? 25.031 -18.672 -17.453 1 94 541 TRP B C 1
ATOM 8902 O O . TRP B 1 541 ? 24.828 -17.844 -18.344 1 94 541 TRP B O 1
ATOM 8912 N N . VAL B 1 542 ? 24.688 -19.891 -17.516 1 94.81 542 VAL B N 1
ATOM 8913 C CA . VAL B 1 542 ? 23.797 -20.359 -18.562 1 94.81 542 VAL B CA 1
ATOM 8914 C C . VAL B 1 542 ? 22.359 -20.438 -18.031 1 94.81 542 VAL B C 1
ATOM 8916 O O . VAL B 1 542 ? 22.094 -21.141 -17.062 1 94.81 542 VAL B O 1
ATOM 8919 N N . ARG B 1 543 ? 21.469 -19.734 -18.719 1 92.25 543 ARG B N 1
ATOM 8920 C CA . ARG B 1 543 ? 20.047 -19.766 -18.344 1 92.25 543 ARG B CA 1
ATOM 8921 C C . ARG B 1 543 ? 19.312 -20.906 -19.031 1 92.25 543 ARG B C 1
ATOM 8923 O O . ARG B 1 543 ? 19.531 -21.156 -20.219 1 92.25 543 ARG B O 1
ATOM 8930 N N . PHE B 1 544 ? 18.578 -21.547 -18.312 1 90.19 544 PHE B N 1
ATOM 8931 C CA . PHE B 1 544 ? 17.656 -22.469 -18.953 1 90.19 544 PHE B CA 1
ATOM 8932 C C . PHE B 1 544 ? 16.328 -22.5 -18.203 1 90.19 544 PHE B C 1
ATOM 8934 O O . PHE B 1 544 ? 16.266 -22.234 -17 1 90.19 544 PHE B O 1
ATOM 8941 N N . GLY B 1 545 ? 15.352 -22.797 -18.922 1 86.62 545 GLY B N 1
ATOM 8942 C CA . GLY B 1 545 ? 14 -22.859 -18.391 1 86.62 545 GLY B CA 1
ATOM 8943 C C . GLY B 1 545 ? 12.977 -23.344 -19.406 1 86.62 545 GLY B C 1
ATOM 8944 O O . GLY B 1 545 ? 13.25 -23.375 -20.609 1 86.62 545 GLY B O 1
ATOM 8945 N N . GLU B 1 546 ? 11.922 -23.75 -18.828 1 83.94 546 GLU B N 1
ATOM 8946 C CA . GLU B 1 546 ? 10.836 -24.281 -19.656 1 83.94 546 GLU B CA 1
ATOM 8947 C C . GLU B 1 546 ? 9.508 -24.234 -18.906 1 83.94 546 GLU B C 1
ATOM 8949 O O . GLU B 1 546 ? 9.438 -24.562 -17.719 1 83.94 546 GLU B O 1
ATOM 8954 N N . LYS B 1 547 ? 8.547 -23.797 -19.688 1 82.19 547 LYS B N 1
ATOM 8955 C CA . LYS B 1 547 ? 7.211 -24.016 -19.156 1 82.19 547 LYS B CA 1
ATOM 8956 C C . LYS B 1 547 ? 6.852 -25.5 -19.156 1 82.19 547 LYS B C 1
ATOM 8958 O O . LYS B 1 547 ? 6.902 -26.156 -20.203 1 82.19 547 LYS B O 1
ATOM 8963 N N . LEU B 1 548 ? 6.527 -25.984 -18.016 1 82.06 548 LEU B N 1
ATOM 8964 C CA . LEU B 1 548 ? 6.219 -27.422 -17.922 1 82.06 548 LEU B CA 1
ATOM 8965 C C . LEU B 1 548 ? 4.789 -27.688 -18.375 1 82.06 548 LEU B C 1
ATOM 8967 O O . LEU B 1 548 ? 3.875 -26.938 -18.062 1 82.06 548 LEU B O 1
ATOM 8971 N N . PRO B 1 549 ? 4.781 -28.703 -19.25 1 75.38 549 PRO B N 1
ATOM 8972 C CA . PRO B 1 549 ? 3.422 -29.141 -19.578 1 75.38 549 PRO B CA 1
ATOM 8973 C C . PRO B 1 549 ? 2.65 -29.641 -18.359 1 75.38 549 PRO B C 1
ATOM 8975 O O . PRO B 1 549 ? 3.246 -29.906 -17.312 1 75.38 549 PRO B O 1
ATOM 8978 N N . ASP B 1 550 ? 1.408 -29.703 -18.578 1 69.12 550 ASP B N 1
ATOM 8979 C CA . ASP B 1 550 ? 0.572 -30.219 -17.516 1 69.12 550 ASP B CA 1
ATOM 8980 C C . ASP B 1 550 ? 0.895 -31.688 -17.219 1 69.12 550 ASP B C 1
ATOM 8982 O O . ASP B 1 550 ? 1.37 -32.406 -18.109 1 69.12 550 ASP B O 1
ATOM 8986 N N . ASN B 1 551 ? 0.864 -32.188 -16.031 1 68.62 551 ASN B N 1
ATOM 8987 C CA . ASN B 1 551 ? 0.902 -33.594 -15.578 1 68.62 551 ASN B CA 1
ATOM 8988 C C . ASN B 1 551 ? 2.324 -34.125 -15.594 1 68.62 551 ASN B C 1
ATOM 8990 O O . ASN B 1 551 ? 2.527 -35.312 -15.875 1 68.62 551 ASN B O 1
ATOM 8994 N N . ILE B 1 552 ? 3.24 -33.281 -15.492 1 79.44 552 ILE B N 1
ATOM 8995 C CA . ILE B 1 552 ? 4.609 -33.781 -15.406 1 79.44 552 ILE B CA 1
ATOM 8996 C C . ILE B 1 552 ? 4.852 -34.375 -14.016 1 79.44 552 ILE B C 1
ATOM 8998 O O . ILE B 1 552 ? 4.457 -33.781 -13.008 1 79.44 552 ILE B O 1
ATOM 9002 N N . ARG B 1 553 ? 5.469 -35.531 -14.023 1 81.38 553 ARG B N 1
ATOM 9003 C CA . ARG B 1 553 ? 5.746 -36.188 -12.75 1 81.38 553 ARG B CA 1
ATOM 9004 C C . ARG B 1 553 ? 7.246 -36.375 -12.539 1 81.38 553 ARG B C 1
ATOM 9006 O O . ARG B 1 553 ? 7.699 -36.562 -11.414 1 81.38 553 ARG B O 1
ATOM 9013 N N . LYS B 1 554 ? 7.934 -36.406 -13.625 1 88.88 554 LYS B N 1
ATOM 9014 C CA . LYS B 1 554 ? 9.375 -36.625 -13.555 1 88.88 554 LYS B CA 1
ATOM 9015 C C . LYS B 1 554 ? 10.117 -35.781 -14.578 1 88.88 554 LYS B C 1
ATOM 9017 O O . LYS B 1 554 ? 9.648 -35.594 -15.695 1 88.88 554 LYS B O 1
ATOM 9022 N N . ILE B 1 555 ? 11.25 -35.344 -14.148 1 92.31 555 ILE B N 1
ATOM 9023 C CA . ILE B 1 555 ? 12.133 -34.688 -15.109 1 92.31 555 ILE B CA 1
ATOM 9024 C C . ILE B 1 555 ? 13.5 -35.344 -15.094 1 92.31 555 ILE B C 1
ATOM 9026 O O . ILE B 1 555 ? 13.953 -35.844 -14.055 1 92.31 555 ILE B O 1
ATOM 9030 N N . LYS B 1 556 ? 14.062 -35.438 -16.203 1 95.31 556 LYS B N 1
ATOM 9031 C CA . LYS B 1 556 ? 15.445 -35.906 -16.359 1 95.31 556 LYS B CA 1
ATOM 9032 C C . LYS B 1 556 ? 16.312 -34.812 -17 1 95.31 556 LYS B C 1
ATOM 9034 O O . LYS B 1 556 ? 16.031 -34.344 -18.109 1 95.31 556 LYS B O 1
ATOM 9039 N N . PHE B 1 557 ? 17.281 -34.438 -16.266 1 95.81 557 PHE B N 1
ATOM 9040 C CA . PHE B 1 557 ? 18.234 -33.438 -16.75 1 95.81 557 PHE B CA 1
ATOM 9041 C C . PHE B 1 557 ? 19.594 -34.062 -17.016 1 95.81 557 PHE B C 1
ATOM 9043 O O . PHE B 1 557 ? 20.094 -34.875 -16.203 1 95.81 557 PHE B O 1
ATOM 9050 N N . TYR B 1 558 ? 20.172 -33.812 -18.109 1 95.56 558 TYR B N 1
ATOM 9051 C CA . TYR B 1 558 ? 21.516 -34.344 -18.297 1 95.56 558 TYR B CA 1
ATOM 9052 C C . TYR B 1 558 ? 22.344 -33.438 -19.203 1 95.56 558 TYR B C 1
ATOM 9054 O O . TYR B 1 558 ? 21.797 -32.688 -20 1 95.56 558 TYR B O 1
ATOM 9062 N N . CYS B 1 559 ? 23.641 -33.438 -19 1 96.88 559 CYS B N 1
ATOM 9063 C CA . CYS B 1 559 ? 24.703 -32.781 -19.734 1 96.88 559 CYS B CA 1
ATOM 9064 C C . CYS B 1 559 ? 25.594 -33.781 -20.469 1 96.88 559 CYS B C 1
ATOM 9066 O O . CYS B 1 559 ? 25.969 -34.812 -19.891 1 96.88 559 CYS B O 1
ATOM 9068 N N . LYS B 1 560 ? 25.922 -33.406 -21.672 1 97.75 560 LYS B N 1
ATOM 9069 C CA . LYS B 1 560 ? 26.812 -34.281 -22.453 1 97.75 560 LYS B CA 1
ATOM 9070 C C . LYS B 1 560 ? 27.828 -33.469 -23.234 1 97.75 560 LYS B C 1
ATOM 9072 O O . LYS B 1 560 ? 27.469 -32.469 -23.875 1 97.75 560 LYS B O 1
ATOM 9077 N N . SER B 1 561 ? 29.047 -33.906 -23.141 1 97.75 561 SER B N 1
ATOM 9078 C CA . SER B 1 561 ? 30.109 -33.156 -23.844 1 97.75 561 SER B CA 1
ATOM 9079 C C . SER B 1 561 ? 30.375 -33.781 -25.219 1 97.75 561 SER B C 1
ATOM 9081 O O . SER B 1 561 ? 30.141 -34.969 -25.438 1 97.75 561 SER B O 1
ATOM 9083 N N . PHE B 1 562 ? 30.891 -32.875 -26.094 1 97.19 562 PHE B N 1
ATOM 9084 C CA . PHE B 1 562 ? 31.219 -33.281 -27.453 1 97.19 562 PHE B CA 1
ATOM 9085 C C . PHE B 1 562 ? 32.531 -32.625 -27.922 1 97.19 562 PHE B C 1
ATOM 9087 O O . PHE B 1 562 ? 32.844 -31.5 -27.5 1 97.19 562 PHE B O 1
ATOM 9094 N N . GLY B 1 563 ? 33.219 -33.344 -28.812 1 95.69 563 GLY B N 1
ATOM 9095 C CA . GLY B 1 563 ? 34.406 -32.75 -29.422 1 95.69 563 GLY B CA 1
ATOM 9096 C C . GLY B 1 563 ? 35.625 -33.688 -29.391 1 95.69 563 GLY B C 1
ATOM 9097 O O . GLY B 1 563 ? 35.656 -34.656 -28.625 1 95.69 563 GLY B O 1
ATOM 9098 N N . GLN B 1 564 ? 36.656 -33.406 -30.219 1 93.88 564 GLN B N 1
ATOM 9099 C CA . GLN B 1 564 ? 37.906 -34.188 -30.266 1 93.88 564 GLN B CA 1
ATOM 9100 C C . GLN B 1 564 ? 38.719 -33.969 -29 1 93.88 564 GLN B C 1
ATOM 9102 O O . GLN B 1 564 ? 39.312 -34.906 -28.453 1 93.88 564 GLN B O 1
ATOM 9107 N N . SER B 1 565 ? 38.781 -32.75 -28.547 1 94.81 565 SER B N 1
ATOM 9108 C CA . SER B 1 565 ? 39.375 -32.344 -27.266 1 94.81 565 SER B CA 1
ATOM 9109 C C . SER B 1 565 ? 38.312 -31.656 -26.375 1 94.81 565 SER B C 1
ATOM 9111 O O . SER B 1 565 ? 37.719 -30.672 -26.797 1 94.81 565 SER B O 1
ATOM 9113 N N . VAL B 1 566 ? 38.125 -32.25 -25.25 1 97.25 566 VAL B N 1
ATOM 9114 C CA . VAL B 1 566 ? 37.062 -31.734 -24.391 1 97.25 566 VAL B CA 1
ATOM 9115 C C . VAL B 1 566 ? 37.656 -31.266 -23.062 1 97.25 566 VAL B C 1
ATOM 9117 O O . VAL B 1 566 ? 38.406 -32 -22.406 1 97.25 566 VAL B O 1
ATOM 9120 N N . ASP B 1 567 ? 37.406 -30.031 -22.688 1 97.19 567 ASP B N 1
ATOM 9121 C CA . ASP B 1 567 ? 37.656 -29.438 -21.375 1 97.19 567 ASP B CA 1
ATOM 9122 C C . ASP B 1 567 ? 36.531 -28.469 -20.984 1 97.19 567 ASP B C 1
ATOM 9124 O O . ASP B 1 567 ? 36.625 -27.266 -21.219 1 97.19 567 ASP B O 1
ATOM 9128 N N . VAL B 1 568 ? 35.562 -29.078 -20.453 1 97.38 568 VAL B N 1
ATOM 9129 C CA . VAL B 1 568 ? 34.344 -28.359 -20.047 1 97.38 568 VAL B CA 1
ATOM 9130 C C . VAL B 1 568 ? 34.25 -28.391 -18.516 1 97.38 568 VAL B C 1
ATOM 9132 O O . VAL B 1 568 ? 34.406 -29.438 -17.906 1 97.38 568 VAL B O 1
ATOM 9135 N N . LYS B 1 569 ? 34 -27.266 -17.922 1 95.5 569 LYS B N 1
ATOM 9136 C CA . LYS B 1 569 ? 33.844 -27.141 -16.469 1 95.5 569 LYS B CA 1
ATOM 9137 C C . LYS B 1 569 ? 32.5 -26.531 -16.094 1 95.5 569 LYS B C 1
ATOM 9139 O O . LYS B 1 569 ? 32.031 -25.609 -16.766 1 95.5 569 LYS B O 1
ATOM 9144 N N . LEU B 1 570 ? 31.875 -27.156 -15.203 1 94.62 570 LEU B N 1
ATOM 9145 C CA . LEU B 1 570 ? 30.641 -26.531 -14.695 1 94.62 570 LEU B CA 1
ATOM 9146 C C . LEU B 1 570 ? 30.609 -26.578 -13.172 1 94.62 570 LEU B C 1
ATOM 9148 O O . LEU B 1 570 ? 31.281 -27.391 -12.555 1 94.62 570 LEU B O 1
ATOM 9152 N N . SER B 1 571 ? 29.984 -25.578 -12.633 1 91.31 571 SER B N 1
ATOM 9153 C CA . SER B 1 571 ? 29.688 -25.547 -11.203 1 91.31 571 SER B CA 1
ATOM 9154 C C . SER B 1 571 ? 28.25 -25.125 -10.938 1 91.31 571 SER B C 1
ATOM 9156 O O . SER B 1 571 ? 27.656 -24.391 -11.727 1 91.31 571 SER B O 1
ATOM 9158 N N . THR B 1 572 ? 27.625 -25.719 -9.938 1 91.31 572 THR B N 1
ATOM 9159 C CA . THR B 1 572 ? 26.281 -25.375 -9.453 1 91.31 572 THR B CA 1
ATOM 9160 C C . THR B 1 572 ? 25.25 -25.547 -10.555 1 91.31 572 THR B C 1
ATOM 9162 O O . THR B 1 572 ? 25.391 -25 -11.648 1 91.31 572 THR B O 1
ATOM 9165 N N . ILE B 1 573 ? 24.359 -26.328 -10.484 1 94.88 573 ILE B N 1
ATOM 9166 C CA . ILE B 1 573 ? 23.188 -26.469 -11.344 1 94.88 573 ILE B CA 1
ATOM 9167 C C . ILE B 1 573 ? 21.906 -26.25 -10.531 1 94.88 573 ILE B C 1
ATOM 9169 O O . ILE B 1 573 ? 21.469 -27.141 -9.797 1 94.88 573 ILE B O 1
ATOM 9173 N N . LEU B 1 574 ? 21.391 -25.094 -10.734 1 94.75 574 LEU B N 1
ATOM 9174 C CA . LEU B 1 574 ? 20.188 -24.766 -9.977 1 94.75 574 LEU B CA 1
ATOM 9175 C C . LEU B 1 574 ? 18.953 -24.812 -10.867 1 94.75 574 LEU B C 1
ATOM 9177 O O . LEU B 1 574 ? 18.969 -24.297 -11.984 1 94.75 574 LEU B O 1
ATOM 9181 N N . MET B 1 575 ? 17.938 -25.469 -10.383 1 93.25 575 MET B N 1
ATOM 9182 C CA . MET B 1 575 ? 16.688 -25.625 -11.109 1 93.25 575 MET B CA 1
ATOM 9183 C C . MET B 1 575 ? 15.5 -25.578 -10.156 1 93.25 575 MET B C 1
ATOM 9185 O O . MET B 1 575 ? 15.359 -26.453 -9.289 1 93.25 575 MET B O 1
ATOM 9189 N N . ASP B 1 576 ? 14.711 -24.594 -10.312 1 91.62 576 ASP B N 1
ATOM 9190 C CA . ASP B 1 576 ? 13.523 -24.422 -9.477 1 91.62 576 ASP B CA 1
ATOM 9191 C C . ASP B 1 576 ? 12.25 -24.484 -10.32 1 91.62 576 ASP B C 1
ATOM 9193 O O . ASP B 1 576 ? 12.305 -24.344 -11.547 1 91.62 576 ASP B O 1
ATOM 9197 N N . ILE B 1 577 ? 11.203 -24.875 -9.711 1 86.31 577 ILE B N 1
ATOM 9198 C CA . ILE B 1 577 ? 9.891 -24.719 -10.328 1 86.31 577 ILE B CA 1
ATOM 9199 C C . ILE B 1 577 ? 9.18 -23.516 -9.719 1 86.31 577 ILE B C 1
ATOM 9201 O O . ILE B 1 577 ? 8.898 -23.484 -8.516 1 86.31 577 ILE B O 1
ATOM 9205 N N . ILE B 1 578 ? 9.031 -22.578 -10.547 1 80.5 578 ILE B N 1
ATOM 9206 C CA . ILE B 1 578 ? 8.391 -21.359 -10.062 1 80.5 578 ILE B CA 1
ATOM 9207 C C . ILE B 1 578 ? 6.965 -21.266 -10.617 1 80.5 578 ILE B C 1
ATOM 9209 O O . ILE B 1 578 ? 6.605 -22 -11.539 1 80.5 578 ILE B O 1
ATOM 9213 N N . SER B 1 579 ? 6.152 -20.406 -9.984 1 76.25 579 SER B N 1
ATOM 9214 C CA . SER B 1 579 ? 4.746 -20.266 -10.352 1 76.25 579 SER B CA 1
ATOM 9215 C C . SER B 1 579 ? 4.578 -19.406 -11.602 1 76.25 579 SER B C 1
ATOM 9217 O O . SER B 1 579 ? 5.379 -18.5 -11.852 1 76.25 579 SER B O 1
#

Secondary structure (DSSP, 8-state):
-----------------------------------------EEEHHHHTT---SSTT-EEEEEE--TTS-S-----EEEEEE----GGG--SSSEEE-SSSEEEE--SS-EEGGGGT---EEEEE-HHHHHHHHHHHHHHT--EEEPTT-EEEE-S-EEEETTT--EEEEEEEEEEE-TT--SSEEEEEE-----GGGGGGG-SEEEEEEEEE-S-TTS-EEEEEEEE--SSTTEES-EEES-EEESEEEEEEE-TTEES-EEES-EEESSEEEE-TT--S--TTEEEES-EEEEEEEEEEESSSEEEEES-EEEEEEEEE-TT-EEEEES-EEE-TT--SS---SEEE-STT-EEEEEEEEEE--SSS--B-S-SEEE-TT-SS-EEEEEEEEE--TTB-GGGTTT-S-BSEEESS-EEEEEEEE--TTS---BS-SSSS-SSTTTT-TTTTTT-EE-TTEEEEPPSSTTSPPEEEE-STT-EEEEEEE----SEEEEEEEEEEEEEEEEEEEEEE-TT--EEEEEEEEEETTT-SSSEEEEEEEEPPTT--EEEEEEEEEEEEEEEEEEEEEEEEE-/-----------------------------------------EEEHHHHTT---SSTT-EEEEEE--TTSTT-----EEEEEE----GGG--SSSEEE-SSSEEEE--SS-EEGGGGT---EEEEE-HHHHHHHHHHHHHHT--EEE-TT-EEEE-S-EEEETTT--EEEEEEEEEEE-TT--SSEEEEEE-----GGGGGGG-SEEEEEEEEE-S-TTS-EEEEEEEE--SSTTEES-EEES-EEESEEEEEEE-TTEES-EEES-EEESSEEEE-TT--S--TTEEEES-EEEEEEEEEEESSSEEEEES-EEEEEEEEE-TT-EEEEES-EEE-TT--SS---SEEE-STT-EEEEEEEEEE--SSS--B-S-SEEE-TT-SS-EEEEEEEEE--TTB-GGGTTT-S-BSEEESS-EEEEEEEE--TTS---BS-SSS--SSTTTT-TTTTTT-EE-TTEEEEPPSSTTSPPEEEE-STT-EEEEEEE----SEEEEEEEEEEEEEEEEEEEEEE-TT--EEEEEEEEEETTT-SS-EEEEEEEEPPTT--EEEEEEEEEEEEEEEEEEEEEEEEE-

pLDDT: mean 87.67, std 20.09, range [13.69, 98.88]

Foldseek 3Di:
DDDDDDDDDDDDDDDDDDDDDDDDDDPPDPDPPPPVPVPQQEAALVRQQEDDDPDFFDKHWHDYHDPPPPDADADIAIWTWDADDDPVPDPVQQWHHHNGTITGGDDDAAQELVRQPFDQAQPDESAVSVQVSQVVQQVVLGEYEYEPPGEHEYQDAEEFALLRYAYEYPAAGEYEYDQPRADQERYEQFHQDQDPVSLVSNQEARYYRYEQEYDDLVRAHAHEHYEYYDPRQARENYEHEQYEYDRHQHDYEYAANAEHYEYENYEYENHEHEDDPDHYNHAEEYEYYLYEYEDVQYEYEHADHEYEYENYEAESYAYEYHHQYEYEYEAYEYEHPPPPDQEAARYEYDYLRYEYEYEHYEYEYDQDDAQRQAANYEYEPNRANEYEYEQYEYEDDPSYHVCVDPQVFFENYGYRYDYHYYQYHYPCDVNPFGFHYQYPFFQDDCLQCLVPLPQKDWDPQWHWDDDPDPVHRIKIKGWDAFTKIKHKGWDDDQAKKGHWWKKAWCDFKKKKKKFWAAPVRDTDDMDMDIGHCVNHNDTDIDIDMDRDDPRTTMMMIMMGTHDPGGTMMIGGTGIGGHD/DPDDDDDDDDDPDDDDDDPPVPDPPDPPPPDPPPPPPVPQAEAALVRQQADDDPDFFDKHWYDYHDPPPPDDDADIAIWTWDADDDPVPDPVQQWHHHPGTITGGDDDAAQELVRQPFDLAQPDESAVSVQVSQVVQQVVLGEYEYEPPGEHEYQDAEEFALLRYAYEYPAAGEYEYDQPRADQERYEQFHQDQDPVSLVSNQEARYYRYEQEYADLVRAHAHEHYEYYDPRQARENYEHELYEYYRHQHDYEYAANAEHYEYENYEYENHEHEDDPDHYNHAEEYEYYLYEYEDVQYEYEHQDHEYEYENYEYESYAYEYHHQYEYEYEAYEYEHPPPPDQEAARYEYDYLRYEYEYEHYEYEYDQDDAARQAANYEYEPNNANEYEYYQYEYEDDPSYHVCVDPQVFFENYGYRYDYHYYQYHYDCPPPPFGFHYQYPFFQDPCLLCLVPLPQKDWDPQWHWDDDPDPVHRIKIKGWDAFTKIKHKGWDQDQFKKGGWWKKAWCDFKKKKKKFWAAPVRDTDDMDMDIGHCVVHNDTDIDIDMDRDDPRTTMMMIMMGTHDPGGTMMIGGTGIGGHD

Organism: Klebsiella pneumoniae (NCBI:txid573)

Nearest PDB structures (foldseek):
  8iq9-assembly1_B  TM=8.791E-01  e=3.167E-30  Klebsiella phage VLC6
  8iqe-assembly1_B  TM=8.148E-01  e=1.013E-25  Klebsiella phage VLC6
  5w6h-assembly1_C  TM=7.912E-01  e=3.441E-26  Kuttervirus CBA120
  7vyv-assembly1_B  TM=4.132E-01  e=1.177E-11  Klebsiella phage GH-K3
  1w9s-assembly1_A  TM=6.181E-01  e=1.045E-02  Halalkalibacterium halodurans

InterPro domains:
  IPR011050 Pectin lyase fold/virulence factor [SSF51126] (108-457)
  IPR012334 Pectin lyase fold [G3DSA:2.160.20.10] (98-432)

Sequence (1158 aa):
MKLHMSKTYFLKKLIPSLTLFPVLTSYASSNKDVIESPQSKRYTIESIKQYISLFIGECVFISGQEATQDDSFFYSGYFVSIPVIADELIDNVIYIRGKNCTWKRKIDDFIDVSWFGAIGDGINDDSNAISRANIAAHNECLPLKFIPGHIYQVKNTYEIDVSKTSWFSSDLSTLKWFNDFNADFAIRLFSSQKDYSKRFQNVKVAIKSIAIIGAGIKNLLDSCAIKIGGDERNSSLFTIDSVSIQGWRTTLAFDNNSWRIKFCDCHFLWGNIIAPPGNKNSGECMVFDNCMFADNRSYTELHYGDWFFSKCSFDNHEVKLFGDANVFINQSHMENPGRKTTDFTIVSINSINSFASVIDSFIFISPTPKIINTPLFYVISDNENGLYVRNLRFQATENYNPSKGTENALVLVGGDGKSYLENVRVSLNNKSYLALNKNDSSVLMNSRFKDGLRYWDFNDGVSLQARISSNDSETIVFSKNGASLSQSVLVKSTGILSGGMMLKIVSGDLKLTLECYDSLDNNITTREWNCSASDYSDWSWVRFGEKLPDNIRKIKFYCKSFGQSVDVKLSTILMDIISMKLHMSKTYFLKKLIPSLTLFPVLTSYASSNKDVIESPQSKRYTIESIKQYISLFIGECVFISGQEATQDDSFFYSGYFVSIPVIADELIDNVIYIRGKNCTWKRKIDDFIDVSWFGAIGDGINDDSNAISRANIAAHNECLPLKFIPGHIYQVKNTYEIDVSKTSWFSSDLSTLKWFNDFNADFAIRLFSSQKDYSKRFQNVKVAIKSIAIIGAGIKNLLDSCAIKIGGDERNSSLFTIDSVSIQGWRTTLAFDNNSWRIKFCDCHFLWGNIIAPPGNKNSGECMVFDNCMFADNRSYTELHYGDWFFSKCSFDNHEVKLFGDANVFINQSHMENPGRKTTDFTIVSINSINSFASVIDSFIFISPTPKIINTPLFYVISDNENGLYVRNLRFQATENYNPSKGTENALVLVGGDGKSYLENVRVSLNNKSYLALNKNDSSVLMNSRFKDGLRYWDFNDGVSLQARISSNDSETIVFSKNGASLSQSVLVKSTGILSGGMMLKIVSGDLKLTLECYDSLDNNITTREWNCSASDYSDWSWVRFGEKLPDNIRKIKFYCKSFGQSVDVKLSTILMDIIS

Solvent-accessible surface area (backbone atoms only — not comparable to full-atom values): 56955 Å² total; per-residue (Å²): 145,89,85,94,84,91,85,87,70,94,70,76,83,87,81,87,90,83,78,87,75,78,80,79,77,80,81,73,78,70,76,72,71,62,70,65,62,67,61,64,56,68,28,32,58,70,54,41,33,68,39,70,73,91,47,82,58,45,66,40,37,35,64,32,60,72,73,85,51,76,91,67,75,56,57,53,48,46,27,28,30,35,74,69,68,66,71,89,68,50,69,72,62,55,25,34,71,34,58,77,27,19,32,33,47,67,69,78,66,48,38,49,30,50,50,49,56,33,74,29,75,59,71,58,79,22,36,65,21,43,51,54,33,50,52,50,12,45,74,62,22,19,31,34,36,44,57,56,78,26,29,28,24,29,69,60,67,45,78,43,42,36,48,35,27,29,40,35,23,95,48,47,20,33,42,35,40,47,82,81,46,73,53,78,36,38,31,34,40,29,14,77,53,78,51,77,92,55,50,62,49,20,35,37,66,40,36,30,20,39,32,44,34,43,36,49,91,91,53,45,27,79,24,26,41,36,34,32,32,38,89,38,76,44,19,37,52,28,29,38,36,42,33,37,37,36,14,17,49,24,42,34,38,51,35,23,14,23,27,34,39,35,37,34,51,28,37,42,36,42,22,23,34,38,32,60,75,87,56,49,72,40,26,49,57,28,36,37,36,43,27,38,35,33,34,76,74,14,35,36,39,32,24,52,27,38,38,39,38,34,48,27,37,32,33,39,32,26,37,38,33,23,52,54,11,32,38,41,37,31,50,27,42,38,35,33,78,71,38,88,53,38,73,55,45,45,40,34,34,66,26,54,60,14,35,38,34,44,29,55,27,42,39,41,51,38,72,48,76,35,51,26,24,39,26,44,26,36,24,34,66,78,12,60,65,21,38,40,36,33,45,31,42,34,42,59,36,91,20,59,39,10,36,78,32,91,69,60,40,49,29,45,32,34,61,66,19,37,56,48,78,41,59,45,33,64,43,50,71,89,68,55,40,44,18,58,37,80,75,69,54,42,67,52,69,58,34,40,25,83,68,52,65,54,84,48,50,68,46,77,37,52,48,79,43,81,50,89,44,92,90,46,54,28,34,36,36,33,54,28,59,65,11,32,42,33,40,73,38,78,42,89,49,78,34,29,37,19,6,31,30,34,32,26,20,76,32,36,35,40,38,38,38,39,35,33,17,29,86,85,68,45,77,75,49,76,48,75,47,82,44,46,25,86,82,22,60,48,81,38,75,43,68,42,66,44,76,50,58,84,69,34,33,31,36,37,42,36,39,36,30,39,47,96,54,28,39,32,36,35,34,40,48,38,36,22,74,34,87,139,89,76,72,90,75,83,84,80,83,82,78,72,86,89,83,83,82,72,79,71,79,76,84,68,84,80,72,86,69,76,79,70,71,72,65,64,86,62,60,51,52,28,32,59,72,54,41,33,67,41,70,71,90,49,81,63,43,70,35,34,35,58,29,57,74,71,84,56,84,82,63,80,55,58,57,47,46,27,28,30,34,74,68,68,64,70,88,67,50,67,71,62,56,26,34,71,35,59,78,27,19,34,32,46,68,69,85,77,49,37,50,29,50,53,48,57,33,75,29,76,58,70,56,80,22,34,65,22,44,52,53,31,49,51,49,11,47,75,67,52,24,34,31,37,44,50,36,56,26,30,27,23,29,69,61,67,45,79,42,41,35,49,34,26,29,41,34,23,90,44,43,20,35,42,33,40,45,82,80,46,73,52,76,37,39,30,36,41,29,15,80,54,77,52,76,94,54,51,70,49,22,62,44,65,39,36,31,15,38,33,47,34,44,35,49,92,91,53,45,26,80,22,24,43,35,33,32,31,39,89,39,76,42,20,35,51,27,31,40,35,23,34,29,36,35,15,18,48,24,41,35,37,51,35,25,14,22,28,35,39,36,38,35,47,26,38,42,34,42,23,22,34,39,32,60,75,87,56,49,73,42,24,50,64,27,35,38,37,41,25,37,34,32,34,77,75,15,36,36,38,32,24,51,28,36,37,37,37,33,48,27,39,31,35,39,32,26,38,37,33,24,53,53,10,33,40,40,38,33,47,28,34,36,35,34,78,72,38,86,54,37,72,55,43,45,39,34,34,68,25,55,62,16,34,39,34,46,29,53,26,40,38,42,50,38,72,47,77,37,52,27,26,38,29,44,26,36,25,35,64,79,12,74,70,20,38,40,36,31,47,32,42,34,42,59,37,92,20,59,40,9,36,79,33,91,70,59,40,50,30,45,31,35,60,67,19,39,57,47,78,41,57,45,31,63,42,50,70,87,69,56,41,44,16,56,38,80,78,70,51,41,68,52,68,60,34,40,25,81,67,53,65,54,85,47,50,67,44,76,38,52,46,78,42,82,50,90,45,92,88,45,55,27,35,37,35,33,53,29,58,65,10,32,42,30,41,73,39,78,40,90,45,78,30,29,38,18,6,33,30,32,33,28,20,75,32,34,33,41,37,40,38,39,35,33,16,30,85,84,68,44,78,74,49,75,48,76,48,83,44,46,27,86,81,22,59,49,82,37,74,44,69,42,65,43,77,48,57,81,66,32,31,29,36,38,41,34,40,35,30,37,48,97,56,30,38,34,36,34,32,38,47,39,37,20,75,35,73

Radius of gyration: 39.81 Å; Cα contacts (8 Å, |Δi|>4): 3353; chains: 2; bounding box: 87×149×84 Å